Protein AF-A0A5C6DSN6-F1 (afdb_monomer_lite)

Organism: NCBI:txid2527966

pLDDT: mean 70.54, std 15.95, range [27.23, 95.0]

Foldseek 3Di:
DDDDDDDDPPPVVVVVVVVVVVVVVVVPDDCPVVVVVVVVVVVVVVVVVVVVVVVVVVVVVVVVVVVVVVVVVVVVVVVVVVVVVVVVVVVVVVVVVVVVVVVVVVVVVVVVVVVVVVVVVVVVVVVVVVVVVVVVVVVVVVVVVVVVVVVVVVVVVVVVVVVVVVVVVVVVVVVVVVVVVVVVVVVVVVVVVVVVVVVVVVVVVVVVVVVVVVVVVVVVVVVVVVVVVVVVVVVVVVVVVVVVVVVVVVVVVVVVVVVVVVVVVVPVPVVVVVCPVVVVVPPVVVVPPPVPVPDDDDVVDDDDVPPCVPDDDDDDDDDDDEYDYYYYDDYYDDDDDDDDDDDDDYDDDDDDDDDDDDDPPDDDDDDDDDDDDYYYYDDDDPPPPVPPVVVPVVVVVVVVVVVVVVVVVVVVVVVVVVVVVVVVVVVVVVVVVVVVVVVVVVVVVVVVVVVVVVVVVVVVVVVVVVVVVVVVVVVVVVVVVVVVVVVVVVVVVVVVVVVVVVVVVVVVVVVVVVVVVVVVVVVVVVVVVVVVVVVVVVVVVVVVVVVVVVVVVVVVVVVVVVVVVVVVVVVVVVVPVVVVVCVVCVVVCCCVVVVVVPCVVVVVVVVVVVVVVVVVVVVVVVVVVVVVVVVVVVVVVVVVVVVVVVVVVVVVVVVVVVVVVVVVVVVVVVVVVVVVVVVVVVVVVVVVVVVVVVVVVVVVVVVVVVVVVVVVVVVVVVVVVVVVVVVVVVVVVVVVVVVVVVVVVVVVVVVVVVVVVVVVVVVVVVCVVVVVVVVVVVVVVVVVVVVVVVVVVVVVVVVVVVVVVVVVVVVVVVVVVVVVVVVVVPPVPDDDDDDDDDDDDDD

Sequence (843 aa):
MTDLFGLPAFSILLFVIIGLLIGHLLWYRDTSTDRKKLRESEDRYVKTRGAVRQRKQQFTQLQALLKTKEAEFATLEAEQQQLVDRNRQLQATIEEFRVVSADFENDREATALKHREERKRSELLKNQLQEVLKKNTELENRLSTETDSQNKQDQEIARLSESNKQRCIERDQLQVANKQAQEALAARIKDLSQRDAELAKRNERVEQYSAQVKQRDSQIVELESQLAESTKQIADQQSRFDNLSNDIIEKQSRLEELGKQIESLLPLQEQIAEKEEALAMAKEKIEQLLQVNHRHLAEIETLSNKNRQSQEQLSELATLQEVVTVKQTELVQLQQRLATSDSQCNELASETALLKDNLRKTQERLSKQEVHSKQTERFEQELQKAKQTILEQQHSIESQAKQMDQLTAKRDEHETNRGQLETANEKLKSDIEKIELLTQQLETDKKQLTESNQQLETINQKLKTDNQKIEALTQQLETDKKQLTESNQQLETINQKLKTDNQKIEALTQQLETDKKQLTESNQQLETINQKLKTDNQKIEALTQQLETDKKQLTESNQQLETINQKLKTDNEKIEALTQQLETDKKQLTESNQQLETINQKLKTDNQKIEALTQQLETDKNQLAESNQQLETINQKLKTDNEKIELLTQQLETDKKQLQVSSQQLETTNRELKQQVKTSGEERQLLIETRDQFKLNLSKANKTIEQDQATIVSLRKEIESRQKETATITHDLEIAKRQKAEIELRVDDQKRTIQQLQNQLKVAEKLGPVTESLEARVAELMKHIEVINNELEDSLEANVKAGNRIRDLENQLHEHAEKIRDLRRTRVAAPSNIVDQPVNRAA

Structure (mmCIF, N/CA/C/O backbone):
data_AF-A0A5C6DSN6-F1
#
_entry.id   AF-A0A5C6DSN6-F1
#
loop_
_atom_site.group_PDB
_atom_site.id
_atom_site.type_symbol
_atom_site.label_atom_id
_atom_site.label_alt_id
_atom_site.label_comp_id
_atom_site.label_asym_id
_atom_site.label_entity_id
_atom_site.label_seq_id
_atom_site.pdbx_PDB_ins_code
_atom_site.Cartn_x
_atom_site.Cartn_y
_atom_site.Cartn_z
_atom_site.occupancy
_atom_site.B_iso_or_equiv
_atom_site.auth_seq_id
_atom_site.auth_comp_id
_atom_site.auth_asym_id
_atom_site.auth_atom_id
_atom_site.pdbx_PDB_model_num
ATOM 1 N N . MET A 1 1 ? 145.487 -4.971 -188.886 1.00 36.50 1 MET A N 1
ATOM 2 C CA . MET A 1 1 ? 145.412 -3.897 -189.963 1.00 36.50 1 MET A CA 1
ATOM 3 C C . MET A 1 1 ? 144.136 -3.067 -189.794 1.00 36.50 1 MET A C 1
ATOM 5 O O . MET A 1 1 ? 143.043 -3.605 -189.608 1.00 36.50 1 MET A O 1
ATOM 9 N N . THR A 1 2 ? 144.355 -2.010 -188.894 1.00 48.88 2 THR A N 1
ATOM 10 C CA . THR A 1 2 ? 143.973 -0.587 -188.761 1.00 48.88 2 THR A CA 1
ATOM 11 C C . THR A 1 2 ? 142.448 -0.447 -188.713 1.00 48.88 2 THR A C 1
ATOM 13 O O . THR A 1 2 ? 141.940 0.520 -188.141 1.00 48.88 2 THR A O 1
ATOM 16 N N . ASP A 1 3 ? 141.906 -0.936 -187.216 1.00 42.62 3 ASP A N 1
ATOM 17 C CA . ASP A 1 3 ? 140.595 -1.497 -186.818 1.00 42.62 3 ASP A CA 1
ATOM 18 C C . ASP A 1 3 ? 140.563 -1.676 -185.297 1.00 42.62 3 ASP A C 1
ATOM 20 O O . ASP A 1 3 ? 141.441 -2.308 -184.707 1.00 42.62 3 ASP A O 1
ATOM 24 N N . LEU A 1 4 ? 139.488 -1.286 -184.357 1.00 45.53 4 LEU A N 1
ATOM 25 C CA . LEU A 1 4 ? 138.045 -1.631 -184.332 1.00 45.53 4 LEU A CA 1
ATOM 26 C C . LEU A 1 4 ? 137.417 -1.061 -183.056 1.00 45.53 4 LEU A C 1
ATOM 28 O O . LEU A 1 4 ? 137.720 -1.498 -181.943 1.00 45.53 4 LEU A O 1
ATOM 32 N N . PHE A 1 5 ? 136.693 0.281 -183.195 1.00 54.94 5 PHE A N 1
ATOM 33 C CA . PHE A 1 5 ? 135.439 1.010 -183.493 1.00 54.94 5 PHE A CA 1
ATOM 34 C C . PHE A 1 5 ? 135.376 2.268 -182.626 1.00 54.94 5 PHE A C 1
ATOM 36 O O . PHE A 1 5 ? 134.455 2.441 -181.824 1.00 54.94 5 PHE A O 1
ATOM 43 N N . GLY A 1 6 ? 136.376 3.411 -182.602 1.00 51.12 6 GLY A N 1
ATOM 44 C CA . GLY A 1 6 ? 136.099 4.868 -182.739 1.00 51.12 6 GLY A CA 1
ATOM 45 C C . GLY A 1 6 ? 135.228 5.380 -181.584 1.00 51.12 6 GLY A C 1
ATOM 46 O O . GLY A 1 6 ? 134.050 5.033 -181.478 1.00 51.12 6 GLY A O 1
ATOM 47 N N . LEU A 1 7 ? 135.648 5.763 -180.148 1.00 50.44 7 LEU A N 1
ATOM 48 C CA . LEU A 1 7 ? 135.405 7.020 -179.402 1.00 50.44 7 LEU A CA 1
ATOM 49 C C . LEU A 1 7 ? 135.865 6.842 -177.951 1.00 50.44 7 LEU A C 1
ATOM 51 O O . LEU A 1 7 ? 135.749 5.758 -177.373 1.00 50.44 7 LEU A O 1
ATOM 55 N N . PRO A 1 8 ? 136.587 7.900 -177.283 1.00 53.84 8 PRO A N 1
ATOM 56 C CA . PRO A 1 8 ? 137.791 8.192 -176.492 1.00 53.84 8 PRO A CA 1
ATOM 57 C C . PRO A 1 8 ? 137.791 7.435 -175.152 1.00 53.84 8 PRO A C 1
ATOM 59 O O . PRO A 1 8 ? 136.735 7.174 -174.572 1.00 53.84 8 PRO A O 1
ATOM 62 N N . ALA A 1 9 ? 138.780 6.335 -174.760 1.00 55.88 9 ALA A N 1
ATOM 63 C CA . ALA A 1 9 ? 139.377 5.591 -173.629 1.00 55.88 9 ALA A CA 1
ATOM 64 C C . ALA A 1 9 ? 139.178 6.331 -172.299 1.00 55.88 9 ALA A C 1
ATOM 66 O O . ALA A 1 9 ? 139.011 5.690 -171.259 1.00 55.88 9 ALA A O 1
ATOM 67 N N . PHE A 1 10 ? 138.529 7.524 -172.293 1.00 59.34 10 PHE A N 1
ATOM 68 C CA . PHE A 1 10 ? 138.338 8.140 -170.959 1.00 59.34 10 PHE A CA 1
ATOM 69 C C . PHE A 1 10 ? 136.921 7.875 -170.440 1.00 59.34 10 PHE A C 1
ATOM 71 O O . PHE A 1 10 ? 136.730 7.728 -169.231 1.00 59.34 10 PHE A O 1
ATOM 78 N N . SER A 1 11 ? 136.075 7.195 -171.160 1.00 57.84 11 SER A N 1
ATOM 79 C CA . SER A 1 11 ? 134.687 7.008 -170.678 1.00 57.84 11 SER A CA 1
ATOM 80 C C . SER A 1 11 ? 134.503 5.589 -170.132 1.00 57.84 11 SER A C 1
ATOM 82 O O . SER A 1 11 ? 133.758 5.397 -169.169 1.00 57.84 11 SER A O 1
ATOM 84 N N . ILE A 1 12 ? 135.390 4.654 -170.345 1.00 62.59 12 ILE A N 1
ATOM 85 C CA . ILE A 1 12 ? 135.238 3.292 -169.785 1.00 62.59 12 ILE A CA 1
ATOM 86 C C . ILE A 1 12 ? 136.007 3.207 -168.459 1.00 62.59 12 ILE A C 1
ATOM 88 O O . ILE A 1 12 ? 135.528 2.578 -167.512 1.00 62.59 12 ILE A O 1
ATOM 92 N N . LEU A 1 13 ? 136.981 4.065 -168.287 1.00 64.00 13 LEU A N 1
ATOM 93 C CA . LEU A 1 13 ? 137.677 4.006 -166.983 1.00 64.00 13 LEU A CA 1
ATOM 94 C C . LEU A 1 13 ? 136.879 4.766 -165.912 1.00 64.00 13 LEU A C 1
ATOM 96 O O . LEU A 1 13 ? 136.832 4.329 -164.759 1.00 64.00 13 LEU A O 1
ATOM 100 N N . LEU A 1 14 ? 135.983 5.695 -166.303 1.00 67.88 14 LEU A N 1
ATOM 101 C CA . LEU A 1 14 ? 135.165 6.392 -165.287 1.00 67.88 14 LEU A CA 1
ATOM 102 C C . LEU A 1 14 ? 133.972 5.526 -164.859 1.00 67.88 14 LEU A C 1
ATOM 104 O O . LEU A 1 14 ? 133.620 5.511 -163.677 1.00 67.88 14 LEU A O 1
ATOM 108 N N . PHE A 1 15 ? 133.560 4.602 -165.698 1.00 71.69 15 PHE A N 1
ATOM 109 C CA . PHE A 1 15 ? 132.406 3.768 -165.290 1.00 71.69 15 PHE A CA 1
ATOM 110 C C . PHE A 1 15 ? 132.874 2.607 -164.404 1.00 71.69 15 PHE A C 1
ATOM 112 O O . PHE A 1 15 ? 132.186 2.256 -163.443 1.00 71.69 15 PHE A O 1
ATOM 119 N N . VAL A 1 16 ? 134.099 2.250 -164.458 1.00 71.88 16 VAL A N 1
ATOM 120 C CA . VAL A 1 16 ? 134.529 1.139 -163.576 1.00 71.88 16 VAL A CA 1
ATOM 121 C C . VAL A 1 16 ? 134.925 1.709 -162.207 1.00 71.88 16 VAL A C 1
ATOM 123 O O . VAL A 1 16 ? 134.612 1.104 -161.179 1.00 71.88 16 VAL A O 1
ATOM 126 N N . ILE A 1 17 ? 135.213 2.969 -162.121 1.00 69.69 17 ILE A N 1
ATOM 127 C CA . ILE A 1 17 ? 135.586 3.525 -160.800 1.00 69.69 17 ILE A CA 1
ATOM 128 C C . ILE A 1 17 ? 134.317 3.931 -160.041 1.00 69.69 17 ILE A C 1
ATOM 130 O O . ILE A 1 17 ? 134.228 3.707 -158.832 1.00 69.69 17 ILE A O 1
ATOM 134 N N . ILE A 1 18 ? 133.265 4.245 -160.856 1.00 71.81 18 ILE A N 1
ATOM 135 C CA . ILE A 1 18 ? 132.025 4.594 -160.126 1.00 71.81 18 ILE A CA 1
ATOM 136 C C . ILE A 1 18 ? 131.305 3.313 -159.683 1.00 71.81 18 ILE A C 1
ATOM 138 O O . ILE A 1 18 ? 130.753 3.272 -158.581 1.00 71.81 18 ILE A O 1
ATOM 142 N N . GLY A 1 19 ? 131.601 2.246 -160.362 1.00 71.38 19 GLY A N 1
ATOM 143 C CA . GLY A 1 19 ? 130.937 0.998 -159.913 1.00 71.38 19 GLY A CA 1
ATOM 144 C C . GLY A 1 19 ? 131.681 0.366 -158.729 1.00 71.38 19 GLY A C 1
ATOM 145 O O . GLY A 1 19 ? 131.040 -0.156 -157.815 1.00 71.38 19 GLY A O 1
ATOM 146 N N . LEU A 1 20 ? 132.908 0.673 -158.557 1.00 68.31 20 LEU A N 1
ATOM 147 C CA . LEU A 1 20 ? 133.613 0.100 -157.387 1.00 68.31 20 LEU A CA 1
ATOM 148 C C . LEU A 1 20 ? 133.396 0.972 -156.147 1.00 68.31 20 LEU A C 1
ATOM 150 O O . LEU A 1 20 ? 133.278 0.441 -155.041 1.00 68.31 20 LEU A O 1
ATOM 154 N N . LEU A 1 21 ? 132.969 2.223 -156.314 1.00 65.50 21 LEU A N 1
ATOM 155 C CA . LEU A 1 21 ? 132.722 3.075 -155.129 1.00 65.50 21 LEU A CA 1
ATOM 156 C C . LEU A 1 21 ? 131.296 2.875 -154.605 1.00 65.50 21 LEU A C 1
ATOM 158 O O . LEU A 1 21 ? 131.090 2.856 -153.390 1.00 65.50 21 LEU A O 1
ATOM 162 N N . ILE A 1 22 ? 130.399 2.390 -155.498 1.00 71.06 22 ILE A N 1
ATOM 163 C CA . ILE A 1 22 ? 129.039 2.173 -154.958 1.00 71.06 22 ILE A CA 1
ATOM 164 C C . ILE A 1 22 ? 128.967 0.780 -154.319 1.00 71.06 22 ILE A C 1
ATOM 166 O O . ILE A 1 22 ? 128.313 0.612 -153.287 1.00 71.06 22 ILE A O 1
ATOM 170 N N . GLY A 1 23 ? 129.862 -0.102 -154.704 1.00 67.56 23 GLY A N 1
ATOM 171 C CA . GLY A 1 23 ? 129.878 -1.429 -154.042 1.00 67.56 23 GLY A CA 1
ATOM 172 C C . GLY A 1 23 ? 130.610 -1.380 -152.696 1.00 67.56 23 GLY A C 1
ATOM 173 O O . GLY A 1 23 ? 130.174 -2.024 -151.739 1.00 67.56 23 GLY A O 1
ATOM 174 N N . HIS A 1 24 ? 131.416 -0.427 -152.523 1.00 66.19 24 HIS A N 1
ATOM 175 C CA . HIS A 1 24 ? 132.119 -0.344 -151.225 1.00 66.19 24 HIS A CA 1
ATOM 176 C C . HIS A 1 24 ? 131.291 0.460 -150.212 1.00 66.19 24 HIS A C 1
ATOM 178 O O . HIS A 1 24 ? 131.291 0.131 -149.024 1.00 66.19 24 HIS A O 1
ATOM 184 N N . LEU A 1 25 ? 130.209 1.182 -150.624 1.00 61.94 25 LEU A N 1
ATOM 185 C CA . LEU A 1 25 ? 129.399 1.938 -149.640 1.00 61.94 25 LEU A CA 1
ATOM 186 C C . LEU A 1 25 ? 128.185 1.118 -149.196 1.00 61.94 25 LEU A C 1
ATOM 188 O O . LEU A 1 25 ? 127.764 1.226 -148.042 1.00 61.94 25 LEU A O 1
ATOM 192 N N . LEU A 1 26 ? 127.831 -0.012 -149.770 1.00 63.75 26 LEU A N 1
ATOM 193 C CA . LEU A 1 26 ? 126.647 -0.765 -149.292 1.00 63.75 26 LEU A CA 1
ATOM 194 C C . LEU A 1 26 ? 127.101 -2.005 -148.517 1.00 63.75 26 LEU A C 1
ATOM 196 O O . LEU A 1 26 ? 126.390 -2.456 -147.617 1.00 63.75 26 LEU A O 1
ATOM 200 N N . TRP A 1 27 ? 128.457 -2.274 -148.404 1.00 60.78 27 TRP A N 1
ATOM 201 C CA . TRP A 1 27 ? 128.915 -3.456 -147.644 1.00 60.78 27 TRP A CA 1
ATOM 202 C C . TRP A 1 27 ? 129.446 -3.009 -146.277 1.00 60.78 27 TRP A C 1
ATOM 204 O O . TRP A 1 27 ? 129.346 -3.761 -145.305 1.00 60.78 27 TRP A O 1
ATOM 214 N N . TYR A 1 28 ? 129.212 -1.727 -145.818 1.00 57.28 28 TYR A N 1
ATOM 215 C CA . TYR A 1 28 ? 129.584 -1.455 -144.410 1.00 57.28 28 TYR A CA 1
ATOM 216 C C . TYR A 1 28 ? 128.404 -0.808 -143.687 1.00 57.28 28 TYR A C 1
ATOM 218 O O . TYR A 1 28 ? 128.548 -0.356 -142.549 1.00 57.28 28 TYR A O 1
ATOM 226 N N . ARG A 1 29 ? 127.182 -1.252 -143.908 1.00 57.84 29 ARG A N 1
ATOM 227 C CA . ARG A 1 29 ? 126.125 -0.792 -142.974 1.00 57.84 29 ARG A CA 1
ATOM 228 C C . ARG A 1 29 ? 125.660 -1.972 -142.115 1.00 57.84 29 ARG A C 1
ATOM 230 O O . ARG A 1 29 ? 125.317 -3.041 -142.624 1.00 57.84 29 ARG A O 1
ATOM 237 N N . ASP A 1 30 ? 126.212 -2.249 -140.834 1.00 54.00 30 ASP A N 1
ATOM 238 C CA . ASP A 1 30 ? 126.031 -3.085 -139.632 1.00 54.00 30 ASP A CA 1
ATOM 239 C C . ASP A 1 30 ? 124.655 -2.835 -138.988 1.00 54.00 30 ASP A C 1
ATOM 241 O O . ASP A 1 30 ? 124.341 -1.722 -138.561 1.00 54.00 30 ASP A O 1
ATOM 245 N N . THR A 1 31 ? 123.469 -3.679 -139.037 1.00 62.53 31 THR A N 1
ATOM 246 C CA . THR A 1 31 ? 122.063 -3.804 -138.584 1.00 62.53 31 THR A CA 1
ATOM 247 C C . THR A 1 31 ? 122.001 -4.684 -137.330 1.00 62.53 31 THR A C 1
ATOM 249 O O . THR A 1 31 ? 120.912 -5.012 -136.857 1.00 62.53 31 THR A O 1
ATOM 252 N N . SER A 1 32 ? 122.870 -4.887 -136.450 1.00 65.31 32 SER A N 1
ATOM 253 C CA . SER A 1 32 ? 122.852 -5.750 -135.244 1.00 65.31 32 SER A CA 1
ATOM 254 C C . SER A 1 32 ? 122.428 -4.938 -134.015 1.00 65.31 32 SER A C 1
ATOM 256 O O . SER A 1 32 ? 121.760 -5.474 -133.129 1.00 65.31 32 SER A O 1
ATOM 258 N N . THR A 1 33 ? 122.532 -3.634 -134.023 1.00 68.25 33 THR A N 1
ATOM 259 C CA . THR A 1 33 ? 122.084 -2.801 -132.883 1.00 68.25 33 THR A CA 1
ATOM 260 C C . THR A 1 33 ? 120.577 -2.539 -132.959 1.00 68.25 33 THR A C 1
ATOM 262 O O . THR A 1 33 ? 119.908 -2.514 -131.923 1.00 68.25 33 THR A O 1
ATOM 265 N N . ASP A 1 34 ? 120.036 -2.562 -134.167 1.00 71.00 34 ASP A N 1
ATOM 266 C CA . ASP A 1 34 ? 118.582 -2.330 -134.325 1.00 71.00 34 ASP A CA 1
ATOM 267 C C . ASP A 1 34 ? 117.778 -3.582 -133.952 1.00 71.00 34 ASP A C 1
ATOM 269 O O . ASP A 1 34 ? 116.691 -3.464 -133.383 1.00 71.00 34 ASP A O 1
ATOM 273 N N . ARG A 1 35 ? 118.286 -4.733 -133.994 1.00 73.44 35 ARG A N 1
ATOM 274 C CA . ARG A 1 35 ? 117.541 -5.967 -133.646 1.00 73.44 35 ARG A CA 1
ATOM 275 C C . ARG A 1 35 ? 117.526 -6.178 -132.127 1.00 73.44 35 ARG A C 1
ATOM 277 O O . ARG A 1 35 ? 116.511 -6.617 -131.580 1.00 73.44 35 ARG A O 1
ATOM 284 N N . LYS A 1 36 ? 118.490 -5.778 -131.349 1.00 77.75 36 LYS A N 1
ATOM 285 C CA . LYS A 1 36 ? 118.498 -5.879 -129.874 1.00 77.75 36 LYS A CA 1
ATOM 286 C C . LYS A 1 36 ? 117.514 -4.876 -129.248 1.00 77.75 36 LYS A C 1
ATOM 288 O O . LYS A 1 36 ? 116.815 -5.218 -128.292 1.00 77.75 36 LYS A O 1
ATOM 293 N N . LYS A 1 37 ? 117.492 -3.673 -129.841 1.00 77.31 37 LYS A N 1
ATOM 294 C CA . LYS A 1 37 ? 116.524 -2.670 -129.332 1.00 77.31 37 LYS A CA 1
ATOM 295 C C . LYS A 1 37 ? 115.081 -3.108 -129.613 1.00 77.31 37 LYS A C 1
ATOM 297 O O . LYS A 1 37 ? 114.192 -2.837 -128.803 1.00 77.31 37 LYS A O 1
ATOM 302 N N . LEU A 1 38 ? 114.861 -3.876 -130.672 1.00 77.06 38 LEU A N 1
ATOM 303 C CA . LEU A 1 38 ? 113.503 -4.367 -130.979 1.00 77.06 38 LEU A CA 1
ATOM 304 C C . LEU A 1 38 ? 113.120 -5.530 -130.047 1.00 77.06 38 LEU A C 1
ATOM 306 O O . LEU A 1 38 ? 111.972 -5.609 -129.606 1.00 77.06 38 LEU A O 1
ATOM 310 N N . ARG A 1 39 ? 114.011 -6.371 -129.679 1.00 79.56 39 ARG A N 1
ATOM 311 C CA . ARG A 1 39 ? 113.686 -7.487 -128.758 1.00 79.56 39 ARG A CA 1
ATOM 312 C C . ARG A 1 39 ? 113.444 -6.957 -127.339 1.00 79.56 39 ARG A C 1
ATOM 314 O O . ARG A 1 39 ? 112.557 -7.455 -126.644 1.00 79.56 39 ARG A O 1
ATOM 321 N N . GLU A 1 40 ? 114.229 -5.911 -126.937 1.00 80.81 40 GLU A N 1
ATOM 322 C CA . GLU A 1 40 ? 114.012 -5.315 -125.599 1.00 80.81 40 GLU A CA 1
ATOM 323 C C . GLU A 1 40 ? 112.668 -4.577 -125.544 1.00 80.81 40 GLU A C 1
ATOM 325 O O . GLU A 1 40 ? 111.983 -4.632 -124.521 1.00 80.81 40 GLU A O 1
ATOM 330 N N . SER A 1 41 ? 112.258 -3.921 -126.642 1.00 79.44 41 SER A N 1
ATOM 331 C CA . SER A 1 41 ? 110.939 -3.251 -126.682 1.00 79.44 41 SER A CA 1
ATOM 332 C C . SER A 1 41 ? 109.796 -4.269 -126.736 1.00 79.44 41 SER A C 1
ATOM 334 O O . SER A 1 41 ? 108.729 -4.021 -126.171 1.00 79.44 41 SER A O 1
ATOM 336 N N . GLU A 1 42 ? 110.074 -5.379 -127.384 1.00 82.25 42 GLU A N 1
ATOM 337 C CA . GLU A 1 42 ? 109.042 -6.443 -127.409 1.00 82.25 42 GLU A CA 1
ATOM 338 C C . GLU A 1 42 ? 108.905 -7.098 -126.031 1.00 82.25 42 GLU A C 1
ATOM 340 O O . GLU A 1 42 ? 107.788 -7.398 -125.605 1.00 82.25 42 GLU A O 1
ATOM 345 N N . ASP A 1 43 ? 110.044 -7.266 -125.345 1.00 82.62 43 ASP A N 1
ATOM 346 C CA . ASP A 1 43 ? 109.965 -7.851 -123.987 1.00 82.62 43 ASP A CA 1
ATOM 347 C C . ASP A 1 43 ? 109.287 -6.869 -123.021 1.00 82.62 43 ASP A C 1
ATOM 349 O O . ASP A 1 43 ? 108.497 -7.292 -122.174 1.00 82.62 43 ASP A O 1
ATOM 353 N N . ARG A 1 44 ? 109.510 -5.581 -123.110 1.00 81.94 44 ARG A N 1
ATOM 354 C CA . ARG A 1 44 ? 108.822 -4.570 -122.272 1.00 81.94 44 ARG A CA 1
ATOM 355 C C . ARG A 1 44 ? 107.328 -4.498 -122.605 1.00 81.94 44 ARG A C 1
ATOM 357 O O . ARG A 1 44 ? 106.506 -4.355 -121.698 1.00 81.94 44 ARG A O 1
ATOM 364 N N . TYR A 1 45 ? 106.997 -4.617 -123.847 1.00 83.62 45 TYR A N 1
ATOM 365 C CA . TYR A 1 45 ? 105.573 -4.611 -124.242 1.00 83.62 45 TYR A CA 1
ATOM 366 C C . TYR A 1 45 ? 104.845 -5.850 -123.704 1.00 83.62 45 TYR A C 1
ATOM 368 O O . TYR A 1 45 ? 103.732 -5.731 -123.186 1.00 83.62 45 TYR A O 1
ATOM 376 N N . VAL A 1 46 ? 105.486 -6.991 -123.779 1.00 82.94 46 VAL A N 1
ATOM 377 C CA . VAL A 1 46 ? 104.817 -8.219 -123.290 1.00 82.94 46 VAL A CA 1
ATOM 378 C C . VAL A 1 46 ? 104.703 -8.149 -121.759 1.00 82.94 46 VAL A C 1
ATOM 380 O O . VAL A 1 46 ? 103.684 -8.564 -121.202 1.00 82.94 46 VAL A O 1
ATOM 383 N N . LYS A 1 47 ? 105.723 -7.580 -121.139 1.00 85.06 47 LYS A N 1
ATOM 384 C CA . LYS A 1 47 ? 105.632 -7.438 -119.668 1.00 85.06 47 LYS A CA 1
ATOM 385 C C . LYS A 1 47 ? 104.561 -6.412 -119.283 1.00 85.06 47 LYS A C 1
ATOM 387 O O . LYS A 1 47 ? 103.804 -6.645 -118.338 1.00 85.06 47 LYS A O 1
ATOM 392 N N . THR A 1 48 ? 104.546 -5.317 -120.052 1.00 83.06 48 THR A N 1
ATOM 393 C CA . THR A 1 48 ? 103.498 -4.318 -119.772 1.00 83.06 48 THR A CA 1
ATOM 394 C C . THR A 1 48 ? 102.108 -4.850 -120.137 1.00 83.06 48 THR A C 1
ATOM 396 O O . THR A 1 48 ? 101.143 -4.585 -119.417 1.00 83.06 48 THR A O 1
ATOM 399 N N . ARG A 1 49 ? 101.977 -5.569 -121.191 1.00 83.12 49 ARG A N 1
ATOM 400 C CA . ARG A 1 49 ? 100.675 -6.177 -121.560 1.00 83.12 49 ARG A CA 1
ATOM 401 C C . ARG A 1 49 ? 100.253 -7.212 -120.507 1.00 83.12 49 ARG A C 1
ATOM 403 O O . ARG A 1 49 ? 99.072 -7.287 -120.162 1.00 83.12 49 ARG A O 1
ATOM 410 N N . GLY A 1 50 ? 101.291 -8.010 -120.043 1.00 83.06 50 GLY A N 1
ATOM 411 C CA . GLY A 1 50 ? 100.990 -8.984 -118.962 1.00 83.06 50 GLY A CA 1
ATOM 412 C C . GLY A 1 50 ? 100.589 -8.253 -117.670 1.00 83.06 50 GLY A C 1
ATOM 413 O O . GLY A 1 50 ? 99.670 -8.697 -116.980 1.00 83.06 50 GLY A O 1
ATOM 414 N N . ALA A 1 51 ? 101.210 -7.086 -117.302 1.00 85.38 51 ALA A N 1
ATOM 415 C CA . ALA A 1 51 ? 100.857 -6.291 -116.110 1.00 85.38 51 ALA A CA 1
ATOM 416 C C . ALA A 1 51 ? 99.473 -5.643 -116.266 1.00 85.38 51 ALA A C 1
ATOM 418 O O . ALA A 1 51 ? 98.707 -5.595 -115.300 1.00 85.38 51 ALA A O 1
ATOM 419 N N . VAL A 1 52 ? 99.156 -5.191 -117.475 1.00 86.44 52 VAL A N 1
ATOM 420 C CA . VAL A 1 52 ? 97.833 -4.577 -117.729 1.00 86.44 52 VAL A CA 1
ATOM 421 C C . VAL A 1 52 ? 96.737 -5.651 -117.661 1.00 86.44 52 VAL A C 1
ATOM 423 O O . VAL A 1 52 ? 95.662 -5.394 -117.113 1.00 86.44 52 VAL A O 1
ATOM 426 N N . ARG A 1 53 ? 97.006 -6.778 -118.187 1.00 86.44 53 ARG A N 1
ATOM 427 C CA . ARG A 1 53 ? 95.999 -7.859 -118.077 1.00 86.44 53 ARG A CA 1
ATOM 428 C C . ARG A 1 53 ? 95.798 -8.261 -116.613 1.00 86.44 53 ARG A C 1
ATOM 430 O O . ARG A 1 53 ? 94.661 -8.485 -116.192 1.00 86.44 53 ARG A O 1
ATOM 437 N N . GLN A 1 54 ? 96.893 -8.327 -115.868 1.00 88.19 54 GLN A N 1
ATOM 438 C CA . GLN A 1 54 ? 96.765 -8.645 -114.431 1.00 88.19 54 GLN A CA 1
ATOM 439 C C . GLN A 1 54 ? 96.003 -7.534 -113.693 1.00 88.19 54 GLN A C 1
ATOM 441 O O . GLN A 1 54 ? 95.165 -7.830 -112.838 1.00 88.19 54 GLN A O 1
ATOM 446 N N . ARG A 1 55 ? 96.250 -6.317 -114.017 1.00 87.25 55 ARG A N 1
ATOM 447 C CA . ARG A 1 55 ? 95.521 -5.204 -113.368 1.00 87.25 55 ARG A CA 1
ATOM 448 C C . ARG A 1 55 ? 94.043 -5.203 -113.773 1.00 87.25 55 ARG A C 1
ATOM 450 O O . ARG A 1 55 ? 93.182 -4.908 -112.942 1.00 87.25 55 ARG A O 1
ATOM 457 N N . LYS A 1 56 ? 93.806 -5.444 -114.997 1.00 89.19 56 LYS A N 1
ATOM 458 C CA . LYS A 1 56 ? 92.399 -5.559 -115.433 1.00 89.19 56 LYS A CA 1
ATOM 459 C C . LYS A 1 56 ? 91.678 -6.704 -114.704 1.00 89.19 56 LYS A C 1
ATOM 461 O O . LYS A 1 56 ? 90.524 -6.544 -114.303 1.00 89.19 56 LYS A O 1
ATOM 466 N N . GLN A 1 57 ? 92.404 -7.841 -114.582 1.00 89.69 57 GLN A N 1
ATOM 467 C CA . GLN A 1 57 ? 91.784 -8.944 -113.817 1.00 89.69 57 GLN A CA 1
ATOM 468 C C . GLN A 1 57 ? 91.568 -8.527 -112.353 1.00 89.69 57 GLN A C 1
ATOM 470 O O . GLN A 1 57 ? 90.525 -8.838 -111.774 1.00 89.69 57 GLN A O 1
ATOM 475 N N . GLN A 1 58 ? 92.532 -7.784 -111.778 1.00 90.75 58 GLN A N 1
ATOM 476 C CA . GLN A 1 58 ? 92.365 -7.307 -110.389 1.00 90.75 58 GLN A CA 1
ATOM 477 C C . GLN A 1 58 ? 91.212 -6.299 -110.303 1.00 90.75 58 GLN A C 1
ATOM 479 O O . GLN A 1 58 ? 90.459 -6.312 -109.327 1.00 90.75 58 GLN A O 1
ATOM 484 N N . PHE A 1 59 ? 91.097 -5.474 -111.292 1.00 90.94 59 PHE A N 1
ATOM 485 C CA . PHE A 1 59 ? 89.990 -4.501 -111.281 1.00 90.94 59 PHE A CA 1
ATOM 486 C C . PHE A 1 59 ? 88.638 -5.213 -111.396 1.00 90.94 59 PHE A C 1
ATOM 488 O O . PHE A 1 59 ? 87.691 -4.840 -110.701 1.00 90.94 59 PHE A O 1
ATOM 495 N N . THR A 1 60 ? 88.552 -6.150 -112.240 1.00 89.62 60 THR A N 1
ATOM 496 C CA . THR A 1 60 ? 87.274 -6.899 -112.344 1.00 89.62 60 THR A CA 1
ATOM 497 C C . THR A 1 60 ? 86.968 -7.633 -111.033 1.00 89.62 60 THR A C 1
ATOM 499 O O . THR A 1 60 ? 85.808 -7.694 -110.622 1.00 89.62 60 THR A O 1
ATOM 502 N N . GLN A 1 61 ? 88.037 -8.171 -110.386 1.00 91.69 61 GLN A N 1
ATOM 503 C CA . GLN A 1 61 ? 87.810 -8.844 -109.089 1.00 91.69 61 GLN A CA 1
ATOM 504 C C . GLN A 1 61 ? 87.358 -7.826 -108.031 1.00 91.69 61 GLN A C 1
ATOM 506 O O . GLN A 1 61 ? 86.466 -8.127 -107.236 1.00 91.69 61 GLN A O 1
ATOM 511 N N . LEU A 1 62 ? 87.964 -6.695 -107.977 1.00 91.44 62 LEU A N 1
ATOM 512 C CA . LEU A 1 62 ? 87.531 -5.657 -107.022 1.00 91.44 62 LEU A CA 1
ATOM 513 C C . LEU A 1 62 ? 86.113 -5.168 -107.335 1.00 91.44 62 LEU A C 1
ATOM 515 O O . LEU A 1 62 ? 85.341 -4.902 -106.411 1.00 91.44 62 LEU A O 1
ATOM 519 N N . GLN A 1 63 ? 85.852 -5.034 -108.595 1.00 92.31 63 GLN A N 1
ATOM 520 C CA . GLN A 1 63 ? 84.475 -4.655 -108.967 1.00 92.31 63 GLN A CA 1
ATOM 521 C C . GLN A 1 63 ? 83.460 -5.723 -108.533 1.00 92.31 63 GLN A C 1
ATOM 523 O O . GLN A 1 63 ? 82.379 -5.379 -108.050 1.00 92.31 63 GLN A O 1
ATOM 528 N N . ALA A 1 64 ? 83.787 -6.963 -108.740 1.00 90.88 64 ALA A N 1
ATOM 529 C CA . ALA A 1 64 ? 82.871 -8.033 -108.276 1.00 90.88 64 ALA A CA 1
ATOM 530 C C . ALA A 1 64 ? 82.753 -8.010 -106.743 1.00 90.88 64 ALA A C 1
ATOM 532 O O . ALA A 1 64 ? 81.656 -8.198 -106.211 1.00 90.88 64 ALA A O 1
ATOM 533 N N . LEU A 1 65 ? 83.892 -7.750 -106.098 1.00 93.50 65 LEU A N 1
ATOM 534 C CA . LEU A 1 65 ? 83.829 -7.676 -104.624 1.00 93.50 65 LEU A CA 1
ATOM 535 C C . LEU A 1 65 ? 82.991 -6.468 -104.183 1.00 93.50 65 LEU A C 1
ATOM 537 O O . LEU A 1 65 ? 82.246 -6.564 -103.205 1.00 93.50 65 LEU A O 1
ATOM 541 N N . LEU A 1 66 ? 83.152 -5.359 -104.862 1.00 91.94 66 LEU A N 1
ATOM 542 C CA . LEU A 1 66 ? 82.327 -4.184 -104.525 1.00 91.94 66 LEU A CA 1
ATOM 543 C C . LEU A 1 66 ? 80.834 -4.478 -104.723 1.00 91.94 66 LEU A C 1
ATOM 545 O O . LEU A 1 66 ? 80.016 -4.073 -103.894 1.00 91.94 66 LEU A O 1
ATOM 549 N N . LYS A 1 67 ? 80.537 -5.184 -105.760 1.00 92.81 67 LYS A N 1
ATOM 550 C CA . LYS A 1 67 ? 79.105 -5.507 -105.979 1.00 92.81 67 LYS A CA 1
ATOM 551 C C . LYS A 1 67 ? 78.585 -6.447 -104.886 1.00 92.81 67 LYS A C 1
ATOM 553 O O . LYS A 1 67 ? 77.450 -6.288 -104.432 1.00 92.81 67 LYS A O 1
ATOM 558 N N . THR A 1 68 ? 79.469 -7.309 -104.530 1.00 93.38 68 THR A N 1
ATOM 559 C CA . THR A 1 68 ? 79.049 -8.216 -103.443 1.00 93.38 68 THR A CA 1
ATOM 560 C C . THR A 1 68 ? 78.879 -7.428 -102.133 1.00 93.38 68 THR A C 1
ATOM 562 O O . THR A 1 68 ? 77.915 -7.659 -101.401 1.00 93.38 68 THR A O 1
ATOM 565 N N . LYS A 1 69 ? 79.817 -6.547 -101.860 1.00 92.44 69 LYS A N 1
ATOM 566 C CA . LYS A 1 69 ? 79.687 -5.769 -100.616 1.00 92.44 69 LYS A CA 1
ATOM 567 C C . LYS A 1 69 ? 78.470 -4.838 -100.665 1.00 92.44 69 LYS A C 1
ATOM 569 O O . LYS A 1 69 ? 77.790 -4.664 -99.652 1.00 92.44 69 LYS A O 1
ATOM 574 N N . GLU A 1 70 ? 78.212 -4.287 -101.803 1.00 92.50 70 GLU A N 1
ATOM 575 C CA . GLU A 1 70 ? 76.995 -3.449 -101.940 1.00 92.50 70 GLU A CA 1
ATOM 576 C C . GLU A 1 70 ? 75.722 -4.271 -101.714 1.00 92.50 70 GLU A C 1
ATOM 578 O O . GLU A 1 70 ? 74.781 -3.780 -101.087 1.00 92.50 70 GLU A O 1
ATOM 583 N N . ALA A 1 71 ? 75.733 -5.489 -102.226 1.00 91.25 71 ALA A N 1
ATOM 584 C CA . ALA A 1 71 ? 74.550 -6.347 -101.980 1.00 91.25 71 ALA A CA 1
ATOM 585 C C . ALA A 1 71 ? 74.440 -6.700 -100.489 1.00 91.25 71 ALA A C 1
ATOM 587 O O . ALA A 1 71 ? 73.332 -6.728 -99.948 1.00 91.25 71 ALA A O 1
ATOM 588 N N . GLU A 1 72 ? 75.606 -6.961 -99.834 1.00 92.81 72 GLU A N 1
ATOM 589 C CA . GLU A 1 72 ? 75.572 -7.265 -98.386 1.00 92.81 72 GLU A CA 1
ATOM 590 C C . GLU A 1 72 ? 75.086 -6.043 -97.591 1.00 92.81 72 GLU A C 1
ATOM 592 O O . GLU A 1 72 ? 74.321 -6.199 -96.637 1.00 92.81 72 GLU A O 1
ATOM 597 N N . PHE A 1 73 ? 75.477 -4.814 -97.942 1.00 93.19 73 PHE A N 1
ATOM 598 C CA . PHE A 1 73 ? 74.990 -3.605 -97.253 1.00 93.19 73 PHE A CA 1
ATOM 599 C C . PHE A 1 73 ? 73.483 -3.419 -97.454 1.00 93.19 73 PHE A C 1
ATOM 601 O O . PHE A 1 73 ? 72.786 -3.017 -96.520 1.00 93.19 73 PHE A O 1
ATOM 608 N N . ALA A 1 74 ? 73.099 -3.705 -98.675 1.00 91.62 74 ALA A N 1
ATOM 609 C CA . ALA A 1 74 ? 71.640 -3.587 -98.913 1.00 91.62 74 ALA A CA 1
ATOM 610 C C . ALA A 1 74 ? 70.853 -4.579 -98.046 1.00 91.62 74 ALA A C 1
ATOM 612 O O . ALA A 1 74 ? 69.800 -4.223 -97.511 1.00 91.62 74 ALA A O 1
ATOM 613 N N . THR A 1 75 ? 71.442 -5.794 -97.913 1.00 93.44 75 THR A N 1
ATOM 614 C CA . THR A 1 75 ? 70.750 -6.783 -97.049 1.00 93.44 75 THR A CA 1
ATOM 615 C C . THR A 1 75 ? 70.811 -6.333 -95.582 1.00 93.44 75 THR A C 1
ATOM 617 O O . THR A 1 75 ? 69.827 -6.484 -94.855 1.00 93.44 75 THR A O 1
ATOM 620 N N . LEU A 1 76 ? 71.916 -5.837 -95.150 1.00 92.88 76 LEU A N 1
ATOM 621 C CA . LEU A 1 76 ? 72.032 -5.391 -93.750 1.00 92.88 76 LEU A CA 1
ATOM 622 C C . LEU A 1 76 ? 71.121 -4.184 -93.500 1.00 92.88 76 LEU A C 1
ATOM 624 O O . LEU A 1 76 ? 70.523 -4.081 -92.426 1.00 92.88 76 LEU A O 1
ATOM 628 N N . GLU A 1 77 ? 71.062 -3.315 -94.447 1.00 93.38 77 GLU A N 1
ATOM 629 C CA . GLU A 1 77 ? 70.112 -2.191 -94.316 1.00 93.38 77 GLU A CA 1
ATOM 630 C C . GLU A 1 77 ? 68.663 -2.681 -94.234 1.00 93.38 77 GLU A C 1
ATOM 632 O O . GLU A 1 77 ? 67.878 -2.136 -93.454 1.00 93.38 77 GLU A O 1
ATOM 637 N N . ALA A 1 78 ? 68.338 -3.669 -95.042 1.00 92.69 78 ALA A N 1
ATOM 638 C CA . ALA A 1 78 ? 66.968 -4.225 -94.946 1.00 92.69 78 ALA A CA 1
ATOM 639 C C . ALA A 1 78 ? 66.743 -4.883 -93.577 1.00 92.69 78 ALA A C 1
ATOM 641 O O . ALA A 1 78 ? 65.665 -4.736 -92.997 1.00 92.69 78 ALA A O 1
ATOM 642 N N . GLU A 1 79 ? 67.756 -5.566 -93.052 1.00 93.62 79 GLU A N 1
ATOM 643 C CA . GLU A 1 79 ? 67.615 -6.186 -91.714 1.00 93.62 79 GLU A CA 1
ATOM 644 C C . GLU A 1 79 ? 67.498 -5.107 -90.627 1.00 93.62 79 GLU A C 1
ATOM 646 O O . GLU A 1 79 ? 66.724 -5.273 -89.683 1.00 93.62 79 GLU A O 1
ATOM 651 N N . GLN A 1 80 ? 68.286 -4.072 -90.729 1.00 93.06 80 GLN A N 1
ATOM 652 C CA . GLN A 1 80 ? 68.158 -2.973 -89.751 1.00 93.06 80 GLN A CA 1
ATOM 653 C C . GLN A 1 80 ? 66.751 -2.357 -89.791 1.00 93.06 80 GLN A C 1
ATOM 655 O O . GLN A 1 80 ? 66.183 -2.060 -88.738 1.00 93.06 80 GLN A O 1
ATOM 660 N N . GLN A 1 81 ? 66.273 -2.173 -90.953 1.00 92.94 81 GLN A N 1
ATOM 661 C CA . GLN A 1 81 ? 64.908 -1.620 -91.041 1.00 92.94 81 GLN A CA 1
ATOM 662 C C . GLN A 1 81 ? 63.872 -2.590 -90.455 1.00 92.94 81 GLN A C 1
ATOM 664 O O . GLN A 1 81 ? 62.924 -2.151 -89.800 1.00 92.94 81 GLN A O 1
ATOM 669 N N . GLN A 1 82 ? 64.125 -3.837 -90.695 1.00 94.38 82 GLN A N 1
ATOM 670 C CA . GLN A 1 82 ? 63.198 -4.818 -90.096 1.00 94.38 82 GLN A CA 1
ATOM 671 C C . GLN A 1 82 ? 63.288 -4.780 -88.560 1.00 94.38 82 GLN A C 1
ATOM 673 O O . GLN A 1 82 ? 62.262 -4.875 -87.884 1.00 94.38 82 GLN A O 1
ATOM 678 N N . LEU A 1 83 ? 64.448 -4.621 -88.014 1.00 93.00 83 LEU A N 1
ATOM 679 C CA . LEU A 1 83 ? 64.586 -4.561 -86.546 1.00 93.00 83 LEU A CA 1
ATOM 680 C C . LEU A 1 83 ? 63.947 -3.285 -85.993 1.00 93.00 83 LEU A C 1
ATOM 682 O O . LEU A 1 83 ? 63.323 -3.323 -84.931 1.00 93.00 83 LEU A O 1
ATOM 686 N N . VAL A 1 84 ? 64.112 -2.232 -86.707 1.00 95.00 84 VAL A N 1
ATOM 687 C CA . VAL A 1 84 ? 63.464 -0.979 -86.266 1.00 95.00 84 VAL A CA 1
ATOM 688 C C . VAL A 1 84 ? 61.937 -1.145 -86.284 1.00 95.00 84 VAL A C 1
ATOM 690 O O . VAL A 1 84 ? 61.262 -0.709 -85.348 1.00 95.00 84 VAL A O 1
ATOM 693 N N . ASP A 1 85 ? 61.448 -1.741 -87.343 1.00 93.50 85 ASP A N 1
ATOM 694 C CA . ASP A 1 85 ? 59.984 -1.974 -87.380 1.00 93.50 85 ASP A CA 1
ATOM 695 C C . ASP A 1 85 ? 59.542 -2.910 -86.249 1.00 93.50 85 ASP A C 1
ATOM 697 O O . ASP A 1 85 ? 58.500 -2.674 -85.633 1.00 93.50 85 ASP A O 1
ATOM 701 N N . ARG A 1 86 ? 60.391 -3.884 -85.996 1.00 93.12 86 ARG A N 1
ATOM 702 C CA . ARG A 1 86 ? 60.032 -4.809 -84.894 1.00 93.12 86 ARG A CA 1
ATOM 703 C C . ARG A 1 86 ? 60.089 -4.071 -83.544 1.00 93.12 86 ARG A C 1
ATOM 705 O O . ARG A 1 86 ? 59.211 -4.267 -82.701 1.00 93.12 86 ARG A O 1
ATOM 712 N N . ASN A 1 87 ? 61.038 -3.269 -83.373 1.00 91.62 87 ASN A N 1
ATOM 713 C CA . ASN A 1 87 ? 61.116 -2.515 -82.110 1.00 91.62 87 ASN A CA 1
ATOM 714 C C . ASN A 1 87 ? 59.930 -1.554 -81.963 1.00 91.62 87 ASN A C 1
ATOM 716 O O . ASN A 1 87 ? 59.409 -1.393 -80.858 1.00 91.62 87 ASN A O 1
ATOM 720 N N . ARG A 1 88 ? 59.599 -0.995 -83.036 1.00 93.44 88 ARG A N 1
ATOM 721 C CA . ARG A 1 88 ? 58.404 -0.133 -82.972 1.00 93.44 88 ARG A CA 1
ATOM 722 C C . ARG A 1 88 ? 57.149 -0.939 -82.614 1.00 93.44 88 ARG A C 1
ATOM 724 O O . ARG A 1 88 ? 56.340 -0.482 -81.803 1.00 93.44 88 ARG A O 1
ATOM 731 N N . GLN A 1 89 ? 57.021 -2.117 -83.173 1.00 93.88 89 GLN A N 1
ATOM 732 C CA . GLN A 1 89 ? 55.846 -2.957 -82.841 1.00 93.88 89 GLN A CA 1
ATOM 733 C C . GLN A 1 89 ? 55.889 -3.387 -81.369 1.00 93.88 89 GLN A C 1
ATOM 735 O O . GLN A 1 89 ? 54.851 -3.396 -80.705 1.00 93.88 89 GLN A O 1
ATOM 740 N N . LEU A 1 90 ? 57.057 -3.708 -80.904 1.00 93.44 90 LEU A N 1
ATOM 741 C CA . LEU A 1 90 ? 57.149 -4.125 -79.490 1.00 93.44 90 LEU A CA 1
ATOM 742 C C . LEU A 1 90 ? 56.819 -2.945 -78.568 1.00 93.44 90 LEU A C 1
ATOM 744 O O . LEU A 1 90 ? 56.143 -3.133 -77.553 1.00 93.44 90 LEU A O 1
ATOM 748 N N . GLN A 1 91 ? 57.291 -1.809 -78.933 1.00 92.12 91 GLN A N 1
ATOM 749 C CA . GLN A 1 91 ? 56.949 -0.632 -78.110 1.00 92.12 91 GLN A CA 1
ATOM 750 C C . GLN A 1 91 ? 55.441 -0.359 -78.125 1.00 92.12 91 GLN A C 1
ATOM 752 O O . GLN A 1 91 ? 54.874 0.004 -77.092 1.00 92.12 91 GLN A O 1
ATOM 757 N N . ALA A 1 92 ? 54.852 -0.527 -79.293 1.00 92.00 92 ALA A N 1
ATOM 758 C CA . ALA A 1 92 ? 53.384 -0.350 -79.338 1.00 92.00 92 ALA A CA 1
ATOM 759 C C . ALA A 1 92 ? 52.675 -1.406 -78.480 1.00 92.00 92 ALA A C 1
ATOM 761 O O . ALA A 1 92 ? 51.712 -1.080 -77.781 1.00 92.00 92 ALA A O 1
ATOM 762 N N . THR A 1 93 ? 53.217 -2.597 -78.528 1.00 91.94 93 THR A N 1
ATOM 763 C CA . THR A 1 93 ? 52.594 -3.652 -77.699 1.00 91.94 93 THR A CA 1
ATOM 764 C C . THR A 1 93 ? 52.819 -3.347 -76.208 1.00 91.94 93 THR A C 1
ATOM 766 O O . THR A 1 93 ? 51.919 -3.571 -75.395 1.00 91.94 93 THR A O 1
ATOM 769 N N . ILE A 1 94 ? 53.950 -2.880 -75.839 1.00 91.38 94 ILE A N 1
ATOM 770 C CA . ILE A 1 94 ? 54.218 -2.567 -74.420 1.00 91.38 94 ILE A CA 1
ATOM 771 C C . ILE A 1 94 ? 53.266 -1.456 -73.959 1.00 91.38 94 ILE A C 1
ATOM 773 O O . ILE A 1 94 ? 52.745 -1.520 -72.843 1.00 91.38 94 ILE A O 1
ATOM 777 N N . GLU A 1 95 ? 53.058 -0.528 -74.824 1.00 92.12 95 GLU A N 1
ATOM 778 C CA . GLU A 1 95 ? 52.115 0.540 -74.438 1.00 92.12 95 GLU A CA 1
ATOM 779 C C . GLU A 1 95 ? 50.682 0.008 -74.305 1.00 92.12 95 GLU A C 1
ATOM 781 O O . GLU A 1 95 ? 49.950 0.439 -73.411 1.00 92.12 95 GLU A O 1
ATOM 786 N N . GLU A 1 96 ? 50.363 -0.843 -75.215 1.00 92.62 96 GLU A N 1
ATOM 787 C CA . GLU A 1 96 ? 49.032 -1.476 -75.049 1.00 92.62 96 GLU A CA 1
ATOM 788 C C . GLU A 1 96 ? 48.951 -2.260 -73.734 1.00 92.62 96 GLU A C 1
ATOM 790 O O . GLU A 1 96 ? 47.924 -2.208 -73.054 1.00 92.62 96 GLU A O 1
ATOM 795 N N . PHE A 1 97 ? 50.003 -2.937 -73.342 1.00 93.25 97 PHE A N 1
ATOM 796 C CA . PHE A 1 97 ? 49.973 -3.685 -72.068 1.00 93.25 97 PHE A CA 1
ATOM 797 C C . PHE A 1 97 ? 49.930 -2.711 -70.882 1.00 93.25 97 PHE A C 1
ATOM 799 O O . PHE A 1 97 ? 49.271 -2.997 -69.880 1.00 93.25 97 PHE A O 1
ATOM 806 N N . ARG A 1 98 ? 50.587 -1.628 -71.060 1.00 93.19 98 ARG A N 1
ATOM 807 C CA . ARG A 1 98 ? 50.553 -0.652 -69.957 1.00 93.19 98 ARG A CA 1
ATOM 808 C C . ARG A 1 98 ? 49.128 -0.142 -69.711 1.00 93.19 98 ARG A C 1
ATOM 810 O O . ARG A 1 98 ? 48.722 0.006 -68.556 1.00 93.19 98 ARG A O 1
ATOM 817 N N . VAL A 1 99 ? 48.449 0.130 -70.772 1.00 93.38 99 VAL A N 1
ATOM 818 C CA . VAL A 1 99 ? 47.064 0.619 -70.617 1.00 93.38 99 VAL A CA 1
ATOM 819 C C . VAL A 1 99 ? 46.188 -0.477 -69.995 1.00 93.38 99 VAL A C 1
ATOM 821 O O . VAL A 1 99 ? 45.397 -0.189 -69.094 1.00 93.38 99 VAL A O 1
ATOM 824 N N . VAL A 1 100 ? 46.377 -1.664 -70.479 1.00 93.44 100 VAL A N 1
ATOM 825 C CA . VAL A 1 100 ? 45.565 -2.763 -69.908 1.00 93.44 100 VAL A CA 1
ATOM 826 C C . VAL A 1 100 ? 45.948 -2.965 -68.434 1.00 93.44 100 VAL A C 1
ATOM 828 O O . VAL A 1 100 ? 45.067 -3.180 -67.598 1.00 93.44 100 VAL A O 1
ATOM 831 N N . SER A 1 101 ? 47.170 -2.891 -68.103 1.00 89.56 101 SER A N 1
ATOM 832 C CA . SER A 1 101 ? 47.586 -3.055 -66.696 1.00 89.56 101 SER A CA 1
ATOM 833 C C . SER A 1 101 ? 47.016 -1.919 -65.837 1.00 89.56 101 SER A C 1
ATOM 835 O O . SER A 1 101 ? 46.577 -2.165 -64.711 1.00 89.56 101 SER A O 1
ATOM 837 N N . ALA A 1 102 ? 47.068 -0.745 -66.387 1.00 91.81 102 ALA A N 1
ATOM 838 C CA . ALA A 1 102 ? 46.453 0.371 -65.648 1.00 91.81 102 ALA A CA 1
ATOM 839 C C . ALA A 1 102 ? 44.944 0.157 -65.457 1.00 91.81 102 ALA A C 1
ATOM 841 O O . ALA A 1 102 ? 44.420 0.429 -64.374 1.00 91.81 102 ALA A O 1
ATOM 842 N N . ASP A 1 103 ? 44.231 -0.281 -66.492 1.00 92.06 103 ASP A N 1
ATOM 843 C CA . ASP A 1 103 ? 42.794 -0.600 -66.346 1.00 92.06 103 ASP A CA 1
ATOM 844 C C . ASP A 1 103 ? 42.569 -1.708 -65.309 1.00 92.06 103 ASP A C 1
ATOM 846 O O . ASP A 1 103 ? 41.622 -1.625 -64.524 1.00 92.06 103 ASP A O 1
ATOM 850 N N . PHE A 1 104 ? 43.458 -2.698 -65.270 1.00 92.62 104 PHE A N 1
ATOM 851 C CA . PHE A 1 104 ? 43.281 -3.773 -64.275 1.00 92.62 104 PHE A CA 1
ATOM 852 C C . PHE A 1 104 ? 43.513 -3.229 -62.859 1.00 92.62 104 PHE A C 1
ATOM 854 O O . PHE A 1 104 ? 42.800 -3.614 -61.930 1.00 92.62 104 PHE A O 1
ATOM 861 N N . GLU A 1 105 ? 44.470 -2.363 -62.764 1.00 90.88 105 GLU A N 1
ATOM 862 C CA . GLU A 1 105 ? 44.719 -1.800 -61.423 1.00 90.88 105 GLU A CA 1
ATOM 863 C C . GLU A 1 105 ? 43.540 -0.927 -60.971 1.00 90.88 105 GLU A C 1
ATOM 865 O O . GLU A 1 105 ? 43.159 -0.973 -59.799 1.00 90.88 105 GLU A O 1
ATOM 870 N N . ASN A 1 106 ? 43.071 -0.191 -61.910 1.00 92.38 106 ASN A N 1
ATOM 871 C CA . ASN A 1 106 ? 41.879 0.600 -61.543 1.00 92.38 106 ASN A CA 1
ATOM 872 C C . ASN A 1 106 ? 40.682 -0.295 -61.203 1.00 92.38 106 ASN A C 1
ATOM 874 O O . ASN A 1 106 ? 39.956 -0.007 -60.250 1.00 92.38 106 ASN A O 1
ATOM 878 N N . ASP A 1 107 ? 40.494 -1.314 -61.983 1.00 90.56 107 ASP A N 1
ATOM 879 C CA . ASP A 1 107 ? 39.389 -2.252 -61.667 1.00 90.56 107 ASP A CA 1
ATOM 880 C C . ASP A 1 107 ? 39.639 -2.948 -60.322 1.00 90.56 107 ASP A C 1
ATOM 882 O O . ASP A 1 107 ? 38.696 -3.156 -59.556 1.00 90.56 107 ASP A O 1
ATOM 886 N N . ARG A 1 108 ? 40.852 -3.311 -60.078 1.00 91.69 108 ARG A N 1
ATOM 887 C CA . ARG A 1 108 ? 41.163 -3.949 -58.783 1.00 91.69 108 ARG A CA 1
ATOM 888 C C . ARG A 1 108 ? 40.855 -2.982 -57.627 1.00 91.69 108 ARG A C 1
ATOM 890 O O . ARG A 1 108 ? 40.287 -3.398 -56.615 1.00 91.69 108 ARG A O 1
ATOM 897 N N . GLU A 1 109 ? 41.277 -1.768 -57.785 1.00 92.12 109 GLU A N 1
ATOM 898 C CA . GLU A 1 109 ? 40.994 -0.787 -56.719 1.00 92.12 109 GLU A CA 1
ATOM 899 C C . GLU A 1 109 ? 39.487 -0.543 -56.571 1.00 92.12 109 GLU A C 1
ATOM 901 O O . GLU A 1 109 ? 38.994 -0.423 -55.447 1.00 92.12 109 GLU A O 1
ATOM 906 N N . ALA A 1 110 ? 38.784 -0.447 -57.685 1.00 91.56 110 ALA A N 1
ATOM 907 C CA . ALA A 1 110 ? 37.318 -0.291 -57.609 1.00 91.56 110 ALA A CA 1
ATOM 908 C C . ALA A 1 110 ? 36.660 -1.499 -56.928 1.00 91.56 110 ALA A C 1
ATOM 910 O O . ALA A 1 110 ? 35.769 -1.320 -56.094 1.00 91.56 110 ALA A O 1
ATOM 911 N N . THR A 1 111 ? 37.135 -2.709 -57.234 1.00 89.62 111 THR A N 1
ATOM 912 C CA . THR A 1 111 ? 36.551 -3.907 -56.583 1.00 89.62 111 THR A CA 1
ATOM 913 C C . THR A 1 111 ? 36.936 -3.936 -55.097 1.00 89.62 111 THR A C 1
ATOM 915 O O . THR A 1 111 ? 36.125 -4.346 -54.263 1.00 89.62 111 THR A O 1
ATOM 918 N N . ALA A 1 112 ? 38.129 -3.528 -54.777 1.00 89.56 112 ALA A N 1
ATOM 919 C CA . ALA A 1 112 ? 38.535 -3.504 -53.356 1.00 89.56 112 ALA A CA 1
ATOM 920 C C . ALA A 1 112 ? 37.661 -2.518 -52.567 1.00 89.56 112 ALA A C 1
ATOM 922 O O . ALA A 1 112 ? 37.286 -2.806 -51.428 1.00 89.56 112 ALA A O 1
ATOM 923 N N . LEU A 1 113 ? 37.354 -1.389 -53.200 1.00 93.19 113 LEU A N 1
ATOM 924 C CA . LEU A 1 113 ? 36.457 -0.435 -52.520 1.00 93.19 113 LEU A CA 1
ATOM 925 C C . LEU A 1 113 ? 35.047 -1.020 -52.355 1.00 93.19 113 LEU A C 1
ATOM 927 O O . LEU A 1 113 ? 34.435 -0.850 -51.298 1.00 93.19 113 LEU A O 1
ATOM 931 N N . LYS A 1 114 ? 34.577 -1.664 -53.389 1.00 91.75 114 LYS A N 1
ATOM 932 C CA . LYS A 1 114 ? 33.244 -2.299 -53.249 1.00 91.75 114 LYS A CA 1
ATOM 933 C C . LYS A 1 114 ? 33.259 -3.369 -52.151 1.00 91.75 114 LYS A C 1
ATOM 935 O O . LYS A 1 114 ? 32.304 -3.462 -51.377 1.00 91.75 114 LYS A O 1
ATOM 940 N N . HIS A 1 115 ? 34.310 -4.116 -52.091 1.00 89.44 115 HIS A N 1
ATOM 941 C CA . HIS A 1 115 ? 34.385 -5.142 -51.029 1.00 89.44 115 HIS A CA 1
ATOM 942 C C . HIS A 1 115 ? 34.445 -4.480 -49.646 1.00 89.44 115 HIS A C 1
ATOM 944 O O . HIS A 1 115 ? 33.806 -4.965 -48.709 1.00 89.44 115 HIS A O 1
ATOM 950 N N . ARG A 1 116 ? 35.178 -3.414 -49.551 1.00 90.88 116 ARG A N 1
ATOM 951 C CA . ARG A 1 116 ? 35.239 -2.714 -48.252 1.00 90.88 116 ARG A CA 1
ATOM 952 C C . ARG A 1 116 ? 33.856 -2.182 -47.848 1.00 90.88 116 ARG A C 1
ATOM 954 O O . ARG A 1 116 ? 33.473 -2.298 -46.682 1.00 90.88 116 ARG A O 1
ATOM 961 N N . GLU A 1 117 ? 33.181 -1.599 -48.809 1.00 91.94 117 GLU A N 1
ATOM 962 C CA . GLU A 1 117 ? 31.819 -1.107 -48.497 1.00 91.94 117 GLU A CA 1
ATOM 963 C C . GLU A 1 117 ? 30.881 -2.256 -48.116 1.00 91.94 117 GLU A C 1
ATOM 965 O O . GLU A 1 117 ? 30.074 -2.106 -47.197 1.00 91.94 117 GLU A O 1
ATOM 970 N N . GLU A 1 118 ? 31.011 -3.348 -48.812 1.00 88.88 118 GLU A N 1
ATOM 971 C CA . GLU A 1 118 ? 30.161 -4.505 -48.451 1.00 88.88 118 GLU A CA 1
ATOM 972 C C . GLU A 1 118 ? 30.558 -5.063 -47.075 1.00 88.88 118 GLU A C 1
ATOM 974 O O . GLU A 1 118 ? 29.690 -5.508 -46.321 1.00 88.88 118 GLU A O 1
ATOM 979 N N . ARG A 1 119 ? 31.775 -5.014 -46.746 1.00 91.00 119 ARG A N 1
ATOM 980 C CA . ARG A 1 119 ? 32.173 -5.449 -45.391 1.00 91.00 119 ARG A CA 1
ATOM 981 C C . ARG A 1 119 ? 31.575 -4.517 -44.330 1.00 91.00 119 ARG A C 1
ATOM 983 O O . ARG A 1 119 ? 31.113 -4.991 -43.290 1.00 91.00 119 ARG A O 1
ATOM 990 N N . LYS A 1 120 ? 31.630 -3.243 -44.651 1.00 92.94 120 LYS A N 1
ATOM 991 C CA . LYS A 1 120 ? 31.016 -2.311 -43.678 1.00 92.94 120 LYS A CA 1
ATOM 992 C C . LYS A 1 120 ? 29.504 -2.545 -43.573 1.00 92.94 120 LYS A C 1
ATOM 994 O O . LYS A 1 120 ? 28.957 -2.514 -42.469 1.00 92.94 120 LYS A O 1
ATOM 999 N N . ARG A 1 121 ? 28.860 -2.781 -44.701 1.00 91.88 121 ARG A N 1
ATOM 1000 C CA . ARG A 1 121 ? 27.414 -3.086 -44.668 1.00 91.88 121 ARG A CA 1
ATOM 1001 C C . ARG A 1 121 ? 27.138 -4.383 -43.892 1.00 91.88 121 ARG A C 1
ATOM 1003 O O . ARG A 1 121 ? 26.195 -4.433 -43.100 1.00 91.88 121 ARG A O 1
ATOM 1010 N N . SER A 1 122 ? 27.983 -5.360 -44.133 1.00 89.31 122 SER A N 1
ATOM 1011 C CA . SER A 1 122 ? 27.769 -6.648 -43.435 1.00 89.31 122 SER A CA 1
ATOM 1012 C C . SER A 1 122 ? 28.014 -6.485 -41.928 1.00 89.31 122 SER A C 1
ATOM 1014 O O . SER A 1 122 ? 27.277 -7.060 -41.124 1.00 89.31 122 SER A O 1
ATOM 1016 N N . GLU A 1 123 ? 28.945 -5.693 -41.603 1.00 92.19 123 GLU A N 1
ATOM 1017 C CA . GLU A 1 123 ? 29.200 -5.478 -40.163 1.00 92.19 123 GLU A CA 1
ATOM 1018 C C . GLU A 1 123 ? 28.045 -4.700 -39.521 1.00 92.19 123 GLU A C 1
ATOM 1020 O O . GLU A 1 123 ? 27.647 -5.014 -38.397 1.00 92.19 123 GLU A O 1
ATOM 1025 N N . LEU A 1 124 ? 27.564 -3.758 -40.224 1.00 92.75 124 LEU A N 1
ATOM 1026 C CA . LEU A 1 124 ? 26.388 -3.036 -39.712 1.00 92.75 124 LEU A CA 1
ATOM 1027 C C . LEU A 1 124 ? 25.181 -3.969 -39.554 1.00 92.75 124 LEU A C 1
ATOM 1029 O O . LEU A 1 124 ? 24.485 -3.902 -38.538 1.00 92.75 124 LEU A O 1
ATOM 1033 N N . LEU A 1 125 ? 24.996 -4.839 -40.545 1.00 91.25 125 LEU A N 1
ATOM 1034 C CA . LEU A 1 125 ? 23.855 -5.776 -40.438 1.00 91.25 125 LEU A CA 1
ATOM 1035 C C . LEU A 1 125 ? 24.064 -6.741 -39.265 1.00 91.25 125 LEU A C 1
ATOM 1037 O O . LEU A 1 125 ? 23.109 -7.042 -38.545 1.00 91.25 125 LEU A O 1
ATOM 1041 N N . LYS A 1 126 ? 25.252 -7.155 -39.075 1.00 90.88 126 LYS A N 1
ATOM 1042 C CA . LYS A 1 126 ? 25.535 -8.043 -37.930 1.00 90.88 126 LYS A CA 1
ATOM 1043 C C . LYS A 1 126 ? 25.240 -7.319 -36.604 1.00 90.88 126 LYS A C 1
ATOM 1045 O O . LYS A 1 126 ? 24.626 -7.906 -35.711 1.00 90.88 126 LYS A O 1
ATOM 1050 N N . ASN A 1 127 ? 25.663 -6.071 -36.512 1.00 92.19 127 ASN A N 1
ATOM 1051 C CA . ASN A 1 127 ? 25.381 -5.318 -35.273 1.00 92.19 127 ASN A CA 1
ATOM 1052 C C . ASN A 1 127 ? 23.876 -5.102 -35.073 1.00 92.19 127 ASN A C 1
ATOM 1054 O O . ASN A 1 127 ? 23.388 -5.218 -33.947 1.00 92.19 127 ASN A O 1
ATOM 1058 N N . GLN A 1 128 ? 23.263 -4.781 -36.175 1.00 92.25 128 GLN A N 1
ATOM 1059 C CA . GLN A 1 128 ? 21.798 -4.618 -36.053 1.00 92.25 128 GLN A CA 1
ATOM 1060 C C . GLN A 1 128 ? 21.117 -5.937 -35.664 1.00 92.25 128 GLN A C 1
ATOM 1062 O O . GLN A 1 128 ? 20.204 -5.932 -34.837 1.00 92.25 128 GLN A O 1
ATOM 1067 N N . LEU A 1 129 ? 21.553 -7.037 -36.214 1.00 91.38 129 LEU A N 1
ATOM 1068 C CA . LEU A 1 129 ? 20.948 -8.341 -35.861 1.00 91.38 129 LEU A CA 1
ATOM 1069 C C . LEU A 1 129 ? 21.257 -8.695 -34.398 1.00 91.38 129 LEU A C 1
ATOM 1071 O O . LEU A 1 129 ? 20.382 -9.204 -33.694 1.00 91.38 129 LEU A O 1
ATOM 1075 N N . GLN A 1 130 ? 22.410 -8.366 -33.962 1.00 89.75 130 GLN A N 1
ATOM 1076 C CA . GLN A 1 130 ? 22.723 -8.643 -32.545 1.00 89.75 130 GLN A CA 1
ATOM 1077 C C . GLN A 1 130 ? 21.850 -7.788 -31.619 1.00 89.75 130 GLN A C 1
ATOM 1079 O O . GLN A 1 130 ? 21.399 -8.276 -30.581 1.00 89.75 130 GLN A O 1
ATOM 1084 N N . GLU A 1 131 ? 21.584 -6.626 -32.016 1.00 91.50 131 GLU A N 1
ATOM 1085 C CA . GLU A 1 131 ? 20.695 -5.778 -31.198 1.00 91.50 131 GLU A CA 1
ATOM 1086 C C . GLU A 1 131 ? 19.259 -6.328 -31.178 1.00 91.50 131 GLU A C 1
ATOM 1088 O O . GLU A 1 131 ? 18.618 -6.329 -30.125 1.00 91.50 131 GLU A O 1
ATOM 1093 N N . VAL A 1 132 ? 18.873 -6.735 -32.353 1.00 91.00 132 VAL A N 1
ATOM 1094 C CA . VAL A 1 132 ? 17.509 -7.311 -32.388 1.00 91.00 132 VAL A CA 1
ATOM 1095 C C . VAL A 1 132 ? 17.463 -8.584 -31.530 1.00 91.00 132 VAL A C 1
ATOM 1097 O O . VAL A 1 132 ? 16.489 -8.799 -30.804 1.00 91.00 132 VAL A O 1
ATOM 1100 N N . LEU A 1 133 ? 18.474 -9.367 -31.580 1.00 89.00 133 LEU A N 1
ATOM 1101 C CA . LEU A 1 133 ? 18.467 -10.603 -30.767 1.00 89.00 133 LEU A CA 1
ATOM 1102 C C . LEU A 1 133 ? 18.487 -10.255 -29.275 1.00 89.00 133 LEU A C 1
ATOM 1104 O O . LEU A 1 133 ? 17.804 -10.911 -28.485 1.00 89.00 133 LEU A O 1
ATOM 1108 N N . LYS A 1 134 ? 19.243 -9.261 -28.942 1.00 92.88 134 LYS A N 1
ATOM 1109 C CA . LYS A 1 134 ? 19.233 -8.836 -27.525 1.00 92.88 134 LYS A CA 1
ATOM 1110 C C . LYS A 1 134 ? 17.848 -8.328 -27.109 1.00 92.88 134 LYS A C 1
ATOM 1112 O O . LYS A 1 134 ? 17.369 -8.677 -26.028 1.00 92.88 134 LYS A O 1
ATOM 1117 N N . LYS A 1 135 ? 17.274 -7.552 -27.973 1.00 92.25 135 LYS A N 1
ATOM 1118 C CA . LYS A 1 135 ? 15.913 -7.065 -27.647 1.00 92.25 135 LYS A CA 1
ATOM 1119 C C . LYS A 1 135 ? 14.909 -8.219 -27.566 1.00 92.25 135 LYS A C 1
ATOM 1121 O O . LYS A 1 135 ? 14.042 -8.213 -26.690 1.00 92.25 135 LYS A O 1
ATOM 1126 N N . ASN A 1 136 ? 15.054 -9.147 -28.408 1.00 90.12 136 ASN A N 1
ATOM 1127 C CA . ASN A 1 136 ? 14.127 -10.300 -28.366 1.00 90.12 136 ASN A CA 1
ATOM 1128 C C . ASN A 1 136 ? 14.314 -11.108 -27.077 1.00 90.12 136 ASN A C 1
ATOM 1130 O O . ASN A 1 136 ? 13.327 -11.545 -26.482 1.00 90.12 136 ASN A O 1
ATOM 1134 N N . THR A 1 137 ? 15.508 -11.278 -26.681 1.00 92.19 137 THR A N 1
ATOM 1135 C CA . THR A 1 137 ? 15.728 -12.006 -25.418 1.00 92.19 137 THR A CA 1
ATOM 1136 C C . THR A 1 137 ? 15.138 -11.214 -24.239 1.00 92.19 137 THR A C 1
ATOM 1138 O O . THR A 1 137 ? 14.529 -11.806 -23.346 1.00 92.19 137 THR A O 1
ATOM 1141 N N . GLU A 1 138 ? 15.318 -9.914 -24.284 1.00 90.81 138 GLU A N 1
ATOM 1142 C CA . GLU A 1 138 ? 14.731 -9.078 -23.216 1.00 90.81 138 GLU A CA 1
ATOM 1143 C C . GLU A 1 138 ? 13.199 -9.156 -23.218 1.00 90.81 138 GLU A C 1
ATOM 1145 O O . GLU A 1 138 ? 12.591 -9.246 -22.150 1.00 90.81 138 GLU A O 1
ATOM 1150 N N . LEU A 1 139 ? 12.692 -9.159 -24.408 1.00 90.62 139 LEU A N 1
ATOM 1151 C CA . LEU A 1 139 ? 11.219 -9.266 -24.474 1.00 90.62 139 LEU A CA 1
ATOM 1152 C C . LEU A 1 139 ? 10.747 -10.637 -23.980 1.00 90.62 139 LEU A C 1
ATOM 1154 O O . LEU A 1 139 ? 9.729 -10.721 -23.289 1.00 90.62 139 LEU A O 1
ATOM 1158 N N . GLU A 1 140 ? 11.474 -11.644 -24.319 1.00 88.62 140 GLU A N 1
ATOM 1159 C CA . GLU A 1 140 ? 11.081 -12.988 -23.840 1.00 88.62 140 GLU A CA 1
ATOM 1160 C C . GLU A 1 140 ? 11.167 -13.057 -22.308 1.00 88.62 140 GLU A C 1
ATOM 1162 O O . GLU A 1 140 ? 10.295 -13.654 -21.673 1.00 88.62 140 GLU A O 1
ATOM 1167 N N . ASN A 1 141 ? 12.151 -12.449 -21.765 1.00 91.44 141 ASN A N 1
ATOM 1168 C CA . ASN A 1 141 ? 12.237 -12.446 -20.289 1.00 91.44 141 ASN A CA 1
ATOM 1169 C C . ASN A 1 141 ? 11.103 -11.618 -19.671 1.00 91.44 141 ASN A C 1
ATOM 1171 O O . ASN A 1 141 ? 10.538 -12.021 -18.653 1.00 91.44 141 ASN A O 1
ATOM 1175 N N . ARG A 1 142 ? 10.829 -10.489 -20.321 1.00 92.00 142 ARG A N 1
ATOM 1176 C CA . ARG A 1 142 ? 9.691 -9.689 -19.824 1.00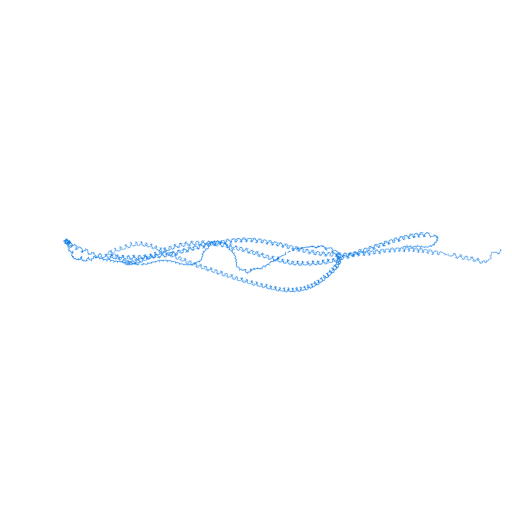 92.00 142 ARG A CA 1
ATOM 1177 C C . ARG A 1 142 ? 8.371 -10.463 -19.927 1.00 92.00 142 ARG A C 1
ATOM 1179 O O . ARG A 1 142 ? 7.548 -10.393 -19.013 1.00 92.00 142 ARG A O 1
ATOM 1186 N N . LEU A 1 143 ? 8.224 -11.144 -21.039 1.00 88.94 143 LEU A N 1
ATOM 1187 C CA . LEU A 1 143 ? 6.988 -11.945 -21.182 1.00 88.94 143 LEU A CA 1
ATOM 1188 C C . LEU A 1 143 ? 6.930 -13.052 -20.121 1.00 88.94 143 LEU A C 1
ATOM 1190 O O . LEU A 1 143 ? 5.860 -13.311 -19.565 1.00 88.94 143 LEU A O 1
ATOM 1194 N N . SER A 1 144 ? 8.028 -13.660 -19.853 1.00 91.00 144 SER A N 1
ATOM 1195 C CA . SER A 1 144 ? 8.031 -14.717 -18.820 1.00 91.00 144 SER A CA 1
ATOM 1196 C C . SER A 1 144 ? 7.724 -14.120 -17.438 1.00 91.00 144 SER A C 1
ATOM 1198 O O . SER A 1 144 ? 6.945 -14.701 -16.680 1.00 91.00 144 SER A O 1
ATOM 1200 N N . THR A 1 145 ? 8.280 -13.004 -17.136 1.00 90.94 145 THR A N 1
ATOM 1201 C CA . THR A 1 145 ? 7.995 -12.364 -15.834 1.00 90.94 145 THR A CA 1
ATOM 1202 C C . THR A 1 145 ? 6.529 -11.921 -15.750 1.00 90.94 145 THR A C 1
ATOM 1204 O O . THR A 1 145 ? 5.900 -12.085 -14.702 1.00 90.94 145 THR A O 1
ATOM 1207 N N . GLU A 1 146 ? 6.085 -11.360 -16.823 1.00 87.94 146 GLU A N 1
ATOM 1208 C CA . GLU A 1 146 ? 4.667 -10.949 -16.817 1.00 87.94 146 GLU A CA 1
ATOM 1209 C C . GLU A 1 146 ? 3.730 -12.160 -16.706 1.00 87.94 146 GLU A C 1
ATOM 1211 O O . GLU A 1 146 ? 2.706 -12.081 -16.024 1.00 87.94 146 GLU A O 1
ATOM 1216 N N . THR A 1 147 ? 4.081 -13.223 -17.347 1.00 86.94 147 THR A N 1
ATOM 1217 C CA . THR A 1 147 ? 3.249 -14.439 -17.230 1.00 86.94 147 THR A CA 1
ATOM 1218 C C . THR A 1 147 ? 3.270 -14.956 -15.783 1.00 86.94 147 THR A C 1
ATOM 1220 O O . THR A 1 147 ? 2.226 -15.349 -15.259 1.00 86.94 147 THR A O 1
ATOM 1223 N N . ASP A 1 148 ? 4.351 -14.903 -15.135 1.00 88.94 148 ASP A N 1
ATOM 1224 C CA . ASP A 1 148 ? 4.410 -15.343 -13.724 1.00 88.94 148 ASP A CA 1
ATOM 1225 C C . ASP A 1 148 ? 3.610 -14.391 -12.826 1.00 88.94 148 ASP A C 1
ATOM 1227 O O . ASP A 1 148 ? 2.922 -14.848 -11.911 1.00 88.94 148 ASP A O 1
ATOM 1231 N N . SER A 1 149 ? 3.752 -13.075 -13.095 1.00 89.12 149 SER A N 1
ATOM 1232 C CA . SER A 1 149 ? 2.948 -12.106 -12.326 1.00 89.12 149 SER A CA 1
ATOM 1233 C C . SER A 1 149 ? 1.444 -12.326 -12.535 1.00 89.12 149 SER A C 1
ATOM 1235 O O . SER A 1 149 ? 0.679 -12.271 -11.569 1.00 89.12 149 SER A O 1
ATOM 1237 N N . GLN A 1 150 ? 1.088 -12.614 -13.745 1.00 86.75 150 GLN A N 1
ATOM 1238 C CA . GLN A 1 150 ? -0.342 -12.885 -14.017 1.00 86.75 150 GLN A CA 1
ATOM 1239 C C . GLN A 1 150 ? -0.803 -14.172 -13.319 1.00 86.75 150 GLN A C 1
ATOM 1241 O O . GLN A 1 150 ? -1.918 -14.219 -12.794 1.00 86.75 150 GLN A O 1
ATOM 1246 N N . ASN A 1 151 ? 0.000 -15.152 -13.308 1.00 88.06 151 ASN A N 1
ATOM 1247 C CA . ASN A 1 151 ? -0.382 -16.390 -12.596 1.00 88.06 151 ASN A CA 1
ATOM 1248 C C . ASN A 1 151 ? -0.533 -16.136 -11.090 1.00 88.06 151 ASN A C 1
ATOM 1250 O O . ASN A 1 151 ? -1.454 -16.671 -10.470 1.00 88.06 151 ASN A O 1
ATOM 1254 N N . LYS A 1 152 ? 0.311 -15.297 -10.560 1.00 89.12 152 LYS A N 1
ATOM 1255 C CA . LYS A 1 152 ? 0.171 -14.969 -9.122 1.00 89.12 152 LYS A CA 1
ATOM 1256 C C . LYS A 1 152 ? -1.112 -14.175 -8.864 1.00 89.12 152 LYS A C 1
ATOM 1258 O O . LYS A 1 152 ? -1.791 -14.421 -7.865 1.00 89.12 152 LYS A O 1
ATOM 1263 N N . GLN A 1 153 ? -1.394 -13.281 -9.797 1.00 86.38 153 GLN A N 1
ATOM 1264 C CA . GLN A 1 153 ? -2.664 -12.544 -9.657 1.00 86.38 153 GLN A CA 1
ATOM 1265 C C . GLN A 1 153 ? -3.874 -13.480 -9.771 1.00 86.38 153 GLN A C 1
ATOM 1267 O O . GLN A 1 153 ? -4.833 -13.333 -9.011 1.00 86.38 153 GLN A O 1
ATOM 1272 N N . ASP A 1 154 ? -3.768 -14.415 -10.666 1.00 86.56 154 ASP A N 1
ATOM 1273 C CA . ASP A 1 154 ? -4.900 -15.360 -10.810 1.00 86.56 154 ASP A CA 1
ATOM 1274 C C . ASP A 1 154 ? -5.041 -16.220 -9.548 1.00 86.56 154 ASP A C 1
ATOM 1276 O O . ASP A 1 154 ? -6.163 -16.524 -9.138 1.00 86.56 154 ASP A O 1
ATOM 1280 N N . GLN A 1 155 ? -3.984 -16.536 -8.934 1.00 88.50 155 GLN A N 1
ATOM 1281 C CA . GLN A 1 155 ? -4.074 -17.321 -7.683 1.00 88.50 155 GLN A CA 1
ATOM 1282 C C . GLN A 1 155 ? -4.670 -16.472 -6.554 1.00 88.50 155 GLN A C 1
ATOM 1284 O O . GLN A 1 155 ? -5.459 -16.984 -5.757 1.00 88.50 155 GLN A O 1
ATOM 1289 N N . GLU A 1 156 ? -4.290 -15.213 -6.555 1.00 88.12 156 GLU A N 1
ATOM 1290 C CA . GLU A 1 156 ? -4.872 -14.325 -5.530 1.00 88.12 156 GLU A CA 1
ATOM 1291 C C . GLU A 1 156 ? -6.377 -14.120 -5.765 1.00 88.12 156 GLU A C 1
ATOM 1293 O O . GLU A 1 156 ? -7.153 -14.130 -4.807 1.00 88.12 156 GLU A O 1
ATOM 1298 N N . ILE A 1 157 ? -6.712 -13.963 -6.994 1.00 87.44 157 ILE A N 1
ATOM 1299 C CA . ILE A 1 157 ? -8.155 -13.835 -7.300 1.00 87.44 157 ILE A CA 1
ATOM 1300 C C . ILE A 1 157 ? -8.897 -15.109 -6.878 1.00 87.44 157 ILE A C 1
ATOM 1302 O O . ILE A 1 157 ? -9.992 -15.022 -6.316 1.00 87.44 157 ILE A O 1
ATOM 1306 N N . ALA A 1 158 ? -8.347 -16.278 -7.097 1.00 85.62 158 ALA A N 1
ATOM 1307 C CA . ALA A 1 158 ? -9.011 -17.533 -6.669 1.00 85.62 158 ALA A CA 1
ATOM 1308 C C . ALA A 1 158 ? -9.133 -17.587 -5.139 1.00 85.62 158 ALA A C 1
ATOM 1310 O O . ALA A 1 158 ? -10.166 -18.021 -4.622 1.00 85.62 158 ALA A O 1
ATOM 1311 N N . ARG A 1 159 ? -8.128 -17.080 -4.479 1.00 90.62 159 ARG A N 1
ATOM 1312 C CA . ARG A 1 159 ? -8.204 -17.084 -2.998 1.00 90.62 159 ARG A CA 1
ATOM 1313 C C . ARG A 1 159 ? -9.282 -16.111 -2.509 1.00 90.62 159 ARG A C 1
ATOM 1315 O O . ARG A 1 159 ? -10.035 -16.445 -1.593 1.00 90.62 159 ARG A O 1
ATOM 1322 N N . LEU A 1 160 ? -9.270 -14.923 -3.117 1.00 88.00 160 LEU A N 1
ATOM 1323 C CA . LEU A 1 160 ? -10.305 -13.950 -2.718 1.00 88.00 160 LEU A CA 1
ATOM 1324 C C . LEU A 1 160 ? -11.710 -14.467 -3.046 1.00 88.00 160 LEU A C 1
ATOM 1326 O O . LEU A 1 160 ? -12.640 -14.244 -2.267 1.00 88.00 160 LEU A O 1
ATOM 1330 N N . SER A 1 161 ? -11.820 -15.085 -4.151 1.00 88.25 161 SER A N 1
ATOM 1331 C CA . SER A 1 161 ? -13.137 -15.664 -4.495 1.00 88.25 161 SER A CA 1
ATOM 1332 C C . SER A 1 161 ? -13.568 -16.718 -3.464 1.00 88.25 161 SER A C 1
ATOM 1334 O O . SER A 1 161 ? -14.737 -16.746 -3.073 1.00 88.25 161 SER A O 1
ATOM 1336 N N . GLU A 1 162 ? -12.685 -17.523 -3.005 1.00 88.88 162 GLU A N 1
ATOM 1337 C CA . GLU A 1 162 ? -13.038 -18.524 -1.975 1.00 88.88 162 GLU A CA 1
ATOM 1338 C C . GLU A 1 162 ? -13.366 -17.839 -0.637 1.00 88.88 162 GLU A C 1
ATOM 1340 O O . GLU A 1 162 ? -14.303 -18.253 0.049 1.00 88.88 162 GLU A O 1
ATOM 1345 N N . SER A 1 163 ? -12.628 -16.852 -0.314 1.00 90.25 163 SER A N 1
ATOM 1346 C CA . SER A 1 163 ? -12.938 -16.085 0.906 1.00 90.25 163 SER A CA 1
ATOM 1347 C C . SER A 1 163 ? -14.311 -15.405 0.805 1.00 90.25 163 SER A C 1
ATOM 1349 O O . SER A 1 163 ? -15.066 -15.404 1.779 1.00 90.25 163 SER A O 1
ATOM 1351 N N . ASN A 1 164 ? -14.594 -14.871 -0.324 1.00 86.56 164 ASN A N 1
ATOM 1352 C CA . ASN A 1 164 ? -15.928 -14.264 -0.496 1.00 86.56 164 ASN A CA 1
ATOM 1353 C C . ASN A 1 164 ? -17.048 -15.305 -0.415 1.00 86.56 164 ASN A C 1
ATOM 1355 O O . ASN A 1 164 ? -18.117 -15.010 0.121 1.00 86.56 164 ASN A O 1
ATOM 1359 N N . LYS A 1 165 ? -16.789 -16.445 -0.938 1.00 88.88 165 LYS A N 1
ATOM 1360 C CA . LYS A 1 165 ? -17.799 -17.517 -0.795 1.00 88.88 165 LYS A CA 1
ATOM 1361 C C . LYS A 1 165 ? -18.030 -17.860 0.685 1.00 88.88 165 LYS A C 1
ATOM 1363 O O . LYS A 1 165 ? -19.176 -18.044 1.098 1.00 88.88 165 LYS A O 1
ATOM 1368 N N . GLN A 1 166 ? -17.020 -17.840 1.436 1.00 85.50 166 GLN A N 1
ATOM 1369 C CA . GLN A 1 166 ? -17.167 -18.149 2.874 1.00 85.50 166 GLN A CA 1
ATOM 1370 C C . GLN A 1 166 ? -17.902 -17.016 3.604 1.00 85.50 166 GLN A C 1
ATOM 1372 O O . GLN A 1 166 ? -18.738 -17.285 4.470 1.00 85.50 166 GLN A O 1
ATOM 1377 N N . ARG A 1 167 ? -17.593 -15.839 3.250 1.00 86.81 167 ARG A N 1
ATOM 1378 C CA . ARG A 1 167 ? -18.322 -14.709 3.871 1.00 86.81 167 ARG A CA 1
ATOM 1379 C C . ARG A 1 167 ? -19.813 -14.750 3.521 1.00 86.81 167 ARG A C 1
ATOM 1381 O O . ARG A 1 167 ? -20.646 -14.398 4.358 1.00 86.81 167 ARG A O 1
ATOM 1388 N N . CYS A 1 168 ? -20.131 -15.177 2.325 1.00 82.81 168 CYS A N 1
ATOM 1389 C CA . CYS A 1 168 ? -21.551 -15.300 1.948 1.00 82.81 168 CYS A CA 1
ATOM 1390 C C . CYS A 1 168 ? -22.251 -16.376 2.790 1.00 82.81 168 CYS A C 1
ATOM 1392 O O . CYS A 1 168 ? -23.388 -16.174 3.219 1.00 82.81 168 CYS A O 1
ATOM 1394 N N . ILE A 1 169 ? -21.519 -17.411 3.014 1.00 89.56 169 ILE A N 1
ATOM 1395 C CA . ILE A 1 169 ? -22.128 -18.468 3.858 1.00 89.56 169 ILE A CA 1
ATOM 1396 C C . ILE A 1 169 ? -22.325 -17.927 5.282 1.00 89.56 169 ILE A C 1
ATOM 1398 O O . ILE A 1 169 ? -23.379 -18.152 5.881 1.00 89.56 169 ILE A O 1
ATOM 1402 N N . GLU A 1 170 ? -21.352 -17.206 5.773 1.00 87.50 170 GLU A N 1
ATOM 1403 C CA . GLU A 1 170 ? -21.483 -16.634 7.128 1.00 87.50 170 GLU A CA 1
ATOM 1404 C C . GLU A 1 170 ? -22.620 -15.607 7.189 1.00 87.50 170 GLU A C 1
ATOM 1406 O O . GLU A 1 170 ? -23.365 -15.577 8.171 1.00 87.50 170 GLU A O 1
ATOM 1411 N N . ARG A 1 171 ? -22.718 -14.832 6.208 1.00 89.56 171 ARG A N 1
ATOM 1412 C CA . ARG A 1 171 ? -23.844 -13.874 6.159 1.00 89.56 171 ARG A CA 1
ATOM 1413 C C . ARG A 1 171 ? -25.195 -14.595 6.161 1.00 89.56 171 ARG A C 1
ATOM 1415 O O . ARG A 1 171 ? -26.108 -14.180 6.878 1.00 89.56 171 ARG A O 1
ATOM 1422 N N . ASP A 1 172 ? -25.302 -15.631 5.391 1.00 88.88 172 ASP A N 1
ATOM 1423 C CA . ASP A 1 172 ? -26.587 -16.371 5.366 1.00 88.88 172 ASP A CA 1
ATOM 1424 C C . ASP A 1 172 ? -26.887 -16.993 6.736 1.00 88.88 172 ASP A C 1
ATOM 1426 O O . ASP A 1 172 ? -28.043 -16.994 7.166 1.00 88.88 172 ASP A O 1
ATOM 1430 N N . GLN A 1 173 ? -25.858 -17.411 7.411 1.00 88.50 173 GLN A N 1
ATOM 1431 C CA . GLN A 1 173 ? -26.089 -18.008 8.748 1.00 88.50 173 GLN A CA 1
ATOM 1432 C C . GLN A 1 173 ? -26.509 -16.928 9.754 1.00 88.50 173 GLN A C 1
ATOM 1434 O O . GLN A 1 173 ? -27.389 -17.174 10.582 1.00 88.50 173 GLN A O 1
ATOM 1439 N N . LEU A 1 174 ? -25.875 -15.789 9.622 1.00 87.75 174 LEU A N 1
ATOM 1440 C CA . LEU A 1 174 ? -26.271 -14.706 10.542 1.00 87.75 174 LEU A CA 1
ATOM 1441 C C . LEU A 1 174 ? -27.692 -14.216 10.248 1.00 87.75 174 LEU A C 1
ATOM 1443 O O . LEU A 1 174 ? -28.426 -13.876 11.179 1.00 87.75 174 LEU A O 1
ATOM 1447 N N . GLN A 1 175 ? -28.047 -14.255 9.034 1.00 85.81 175 GLN A N 1
ATOM 1448 C CA . GLN A 1 175 ? -29.426 -13.858 8.695 1.00 85.81 175 GLN A CA 1
ATOM 1449 C C . GLN A 1 175 ? -30.447 -14.852 9.265 1.00 85.81 175 GLN A C 1
ATOM 1451 O O . GLN A 1 175 ? -31.492 -14.434 9.769 1.00 85.81 175 GLN A O 1
ATOM 1456 N N . VAL A 1 176 ? -30.098 -16.067 9.191 1.00 89.38 176 VAL A N 1
ATOM 1457 C CA . VAL A 1 176 ? -31.023 -17.069 9.766 1.00 89.38 176 VAL A CA 1
ATOM 1458 C C . VAL A 1 176 ? -31.076 -16.892 11.291 1.00 89.38 176 VAL A C 1
ATOM 1460 O O . VAL A 1 176 ? -32.159 -16.957 11.878 1.00 89.38 176 VAL A O 1
ATOM 1463 N N . ALA A 1 177 ? -30.002 -16.642 11.912 1.00 84.75 177 ALA A N 1
ATOM 1464 C CA . ALA A 1 177 ? -29.989 -16.438 13.376 1.00 84.75 177 ALA A CA 1
ATOM 1465 C C . ALA A 1 177 ? -30.777 -15.174 13.753 1.00 84.75 177 ALA A C 1
ATOM 1467 O O . ALA A 1 177 ? -31.494 -15.176 14.757 1.00 84.75 177 ALA A O 1
ATOM 1468 N N . ASN A 1 178 ? -30.634 -14.167 12.973 1.00 86.31 178 ASN A N 1
ATOM 1469 C CA . ASN A 1 178 ? -31.418 -12.945 13.230 1.00 86.31 178 ASN A CA 1
ATOM 1470 C C . ASN A 1 178 ? -32.927 -13.189 13.083 1.00 86.31 178 ASN A C 1
ATOM 1472 O O . ASN A 1 178 ? -33.710 -12.674 13.882 1.00 86.31 178 ASN A O 1
ATOM 1476 N N . LYS A 1 179 ? -33.262 -13.913 12.116 1.00 89.44 179 LYS A N 1
ATOM 1477 C CA . LYS A 1 179 ? -34.691 -14.250 11.957 1.00 89.44 179 LYS A CA 1
ATOM 1478 C C . LYS A 1 179 ? -35.206 -15.084 13.141 1.00 89.44 179 LYS A C 1
ATOM 1480 O O . LYS A 1 179 ? -36.304 -14.827 13.638 1.00 89.44 179 LYS A O 1
ATOM 1485 N N . GLN A 1 180 ? -34.426 -15.962 13.597 1.00 87.88 180 GLN A N 1
ATOM 1486 C CA . GLN A 1 180 ? -34.865 -16.780 14.754 1.00 87.88 180 GLN A CA 1
ATOM 1487 C C . GLN A 1 180 ? -34.962 -15.915 16.016 1.00 87.88 180 GLN A C 1
ATOM 1489 O O . GLN A 1 180 ? -35.886 -16.098 16.811 1.00 87.88 180 GLN A O 1
ATOM 1494 N N . ALA A 1 181 ? -34.060 -15.009 16.157 1.00 84.38 181 ALA A N 1
ATOM 1495 C CA . ALA A 1 181 ? -34.136 -14.110 17.324 1.00 84.38 181 ALA A CA 1
ATOM 1496 C C . ALA A 1 181 ? -35.375 -13.205 17.245 1.00 84.38 181 ALA A C 1
ATOM 1498 O O . ALA A 1 181 ? -36.026 -12.965 18.265 1.00 84.38 181 ALA A O 1
ATOM 1499 N N . GLN A 1 182 ? -35.679 -12.765 16.046 1.00 83.31 182 GLN A N 1
ATOM 1500 C CA . GLN A 1 182 ? -36.892 -11.928 15.887 1.00 83.31 182 GLN A CA 1
ATOM 1501 C C . GLN A 1 182 ? -38.164 -12.728 16.191 1.00 83.31 182 GLN A C 1
ATOM 1503 O O . GLN A 1 182 ? -39.086 -12.195 16.814 1.00 83.31 182 GLN A O 1
ATOM 1508 N N . GLU A 1 183 ? -38.167 -13.951 15.811 1.00 88.31 183 GLU A N 1
ATOM 1509 C CA . GLU A 1 183 ? -39.359 -14.780 16.108 1.00 88.31 183 GLU A CA 1
ATOM 1510 C C . GLU A 1 183 ? -39.455 -15.064 17.613 1.00 88.31 183 GLU A C 1
ATOM 1512 O O . GLU A 1 183 ? -40.559 -15.082 18.162 1.00 88.31 183 GLU A O 1
ATOM 1517 N N . ALA A 1 184 ? -38.326 -15.228 18.237 1.00 85.06 184 ALA A N 1
ATOM 1518 C CA . ALA A 1 184 ? -38.344 -15.453 19.697 1.00 85.06 184 ALA A CA 1
ATOM 1519 C C . ALA A 1 184 ? -38.812 -14.184 20.430 1.00 85.06 184 ALA A C 1
ATOM 1521 O O . ALA A 1 184 ? -39.558 -14.281 21.408 1.00 85.06 184 ALA A O 1
ATOM 1522 N N . LEU A 1 185 ? -38.366 -13.089 19.955 1.00 84.31 185 LEU A N 1
ATOM 1523 C CA . LEU A 1 185 ? -38.828 -11.832 20.573 1.00 84.31 185 LEU A CA 1
ATOM 1524 C C . LEU A 1 185 ? -40.332 -11.624 20.362 1.00 84.31 185 LEU A C 1
ATOM 1526 O O . LEU A 1 185 ? -41.023 -11.189 21.286 1.00 84.31 185 LEU A O 1
ATOM 1530 N N . ALA A 1 186 ? -40.805 -11.953 19.194 1.00 85.19 186 ALA A N 1
ATOM 1531 C CA . ALA A 1 186 ? -42.258 -11.838 18.953 1.00 85.19 186 ALA A CA 1
ATOM 1532 C C . ALA A 1 186 ? -43.045 -12.775 19.880 1.00 85.19 186 ALA A C 1
ATOM 1534 O O . ALA A 1 186 ? -44.100 -12.389 20.390 1.00 85.19 186 ALA A O 1
ATOM 1535 N N . ALA A 1 187 ? -42.522 -13.937 20.114 1.00 86.56 187 ALA A N 1
ATOM 1536 C CA . ALA A 1 187 ? -43.217 -14.875 21.025 1.00 86.56 187 ALA A CA 1
ATOM 1537 C C . ALA A 1 187 ? -43.207 -14.336 22.465 1.00 86.56 187 ALA A C 1
ATOM 1539 O O . ALA A 1 187 ? -44.206 -14.469 23.176 1.00 86.56 187 ALA A O 1
ATOM 1540 N N . ARG A 1 188 ? -42.131 -13.767 22.825 1.00 90.31 188 ARG A N 1
ATOM 1541 C CA . ARG A 1 188 ? -42.055 -13.210 24.190 1.00 90.31 188 ARG A CA 1
ATOM 1542 C C . ARG A 1 188 ? -43.017 -12.026 24.360 1.00 90.31 188 ARG A C 1
ATOM 1544 O O . ARG A 1 188 ? -43.643 -11.890 25.414 1.00 90.31 188 ARG A O 1
ATOM 1551 N N . ILE A 1 189 ? -43.065 -11.215 23.339 1.00 87.50 189 ILE A N 1
ATOM 1552 C CA . ILE A 1 189 ? -44.014 -10.083 23.396 1.00 87.50 189 ILE A CA 1
ATOM 1553 C C . ILE A 1 189 ? -45.451 -10.605 23.512 1.00 87.50 189 ILE A C 1
ATOM 1555 O O . ILE A 1 189 ? -46.246 -10.046 24.272 1.00 87.50 189 ILE A O 1
ATOM 1559 N N . LYS A 1 190 ? -45.748 -11.619 22.860 1.00 86.88 190 LYS A N 1
ATOM 1560 C CA . LYS A 1 190 ? -47.096 -12.212 22.970 1.00 86.88 190 LYS A CA 1
ATOM 1561 C C . LYS A 1 190 ? -47.337 -12.767 24.384 1.00 86.88 190 LYS A C 1
ATOM 1563 O O . LYS A 1 190 ? -48.421 -12.574 24.940 1.00 86.88 190 LYS A O 1
ATOM 1568 N N . ASP A 1 191 ? -46.369 -13.419 24.961 1.00 88.12 191 ASP A N 1
ATOM 1569 C CA . ASP A 1 191 ? -46.518 -13.939 26.340 1.00 88.12 191 ASP A CA 1
ATOM 1570 C C . ASP A 1 191 ? -46.704 -12.787 27.337 1.00 88.12 191 ASP A C 1
ATOM 1572 O O . ASP A 1 191 ? -47.534 -12.892 28.243 1.00 88.12 191 ASP A O 1
ATOM 1576 N N . LEU A 1 192 ? -45.943 -11.748 27.130 1.00 85.81 192 LEU A N 1
ATOM 1577 C CA . LEU A 1 192 ? -46.078 -10.603 28.050 1.00 85.81 192 LEU A CA 1
ATOM 1578 C C . LEU A 1 192 ? -47.457 -9.947 27.918 1.00 85.81 192 LEU A C 1
ATOM 1580 O O . LEU A 1 192 ? -48.019 -9.501 28.921 1.00 85.81 192 LEU A O 1
ATOM 1584 N N . SER A 1 193 ? -47.938 -9.885 26.754 1.00 85.75 193 SER A N 1
ATOM 1585 C CA . SER A 1 193 ? -49.300 -9.341 26.577 1.00 85.75 193 SER A CA 1
ATOM 1586 C C . SER A 1 193 ? -50.349 -10.211 27.283 1.00 85.75 193 SER A C 1
ATOM 1588 O O . SER A 1 193 ? -51.284 -9.676 27.881 1.00 85.75 193 SER A O 1
ATOM 1590 N N . GLN A 1 194 ? -50.163 -11.471 27.228 1.00 85.81 194 GLN A N 1
ATOM 1591 C CA . GLN A 1 194 ? -51.118 -12.362 27.922 1.00 85.81 194 GLN A CA 1
ATOM 1592 C C . GLN A 1 194 ? -50.996 -12.193 29.443 1.00 85.81 194 GLN A C 1
ATOM 1594 O O . GLN A 1 194 ? -52.012 -12.192 30.141 1.00 85.81 194 GLN A O 1
ATOM 1599 N N . ARG A 1 195 ? -49.809 -12.031 29.901 1.00 86.00 195 ARG A N 1
ATOM 1600 C CA . ARG A 1 195 ? -49.628 -11.807 31.350 1.00 86.00 195 ARG A CA 1
ATOM 1601 C C . ARG A 1 195 ? -50.248 -10.470 31.774 1.00 86.00 195 ARG A C 1
ATOM 1603 O O . ARG A 1 195 ? -50.827 -10.381 32.859 1.00 86.00 195 ARG A O 1
ATOM 1610 N N . ASP A 1 196 ? -50.107 -9.494 30.964 1.00 85.38 196 ASP A N 1
ATOM 1611 C CA . ASP A 1 196 ? -50.747 -8.200 31.274 1.00 85.38 196 ASP A CA 1
ATOM 1612 C C . ASP A 1 196 ? -52.273 -8.331 31.339 1.00 85.38 196 ASP A C 1
ATOM 1614 O O . ASP A 1 196 ? -52.904 -7.698 32.187 1.00 85.38 196 ASP A O 1
ATOM 1618 N N . ALA A 1 197 ? -52.802 -9.140 30.460 1.00 84.25 197 ALA A N 1
ATOM 1619 C CA . ALA A 1 197 ? -54.262 -9.365 30.505 1.00 84.25 197 ALA A CA 1
ATOM 1620 C C . ALA A 1 197 ? -54.674 -10.102 31.787 1.00 84.25 197 ALA A C 1
ATOM 1622 O O . ALA A 1 197 ? -55.702 -9.770 32.381 1.00 84.25 197 ALA A O 1
ATOM 1623 N N . GLU A 1 198 ? -53.861 -10.987 32.203 1.00 85.88 198 GLU A N 1
ATOM 1624 C CA . GLU A 1 198 ? -54.174 -11.720 33.452 1.00 85.88 198 GLU A CA 1
ATOM 1625 C C . GLU A 1 198 ? -54.043 -10.799 34.672 1.00 85.88 198 GLU A C 1
ATOM 1627 O O . GLU A 1 198 ? -54.856 -10.887 35.595 1.00 85.88 198 GLU A O 1
ATOM 1632 N N . LEU A 1 199 ? -53.052 -9.987 34.622 1.00 85.62 199 LEU A N 1
ATOM 1633 C CA . LEU A 1 199 ? -52.900 -9.045 35.748 1.00 85.62 199 LEU A CA 1
ATOM 1634 C C . LEU A 1 199 ? -54.086 -8.077 35.801 1.00 85.62 199 LEU A C 1
ATOM 1636 O O . LEU A 1 199 ? -54.527 -7.711 36.894 1.00 85.62 199 LEU A O 1
ATOM 1640 N N . ALA A 1 200 ? -54.579 -7.685 34.690 1.00 84.50 200 ALA A N 1
ATOM 1641 C CA . ALA A 1 200 ? -55.778 -6.826 34.665 1.00 84.50 200 ALA A CA 1
ATOM 1642 C C . ALA A 1 200 ? -56.992 -7.537 35.277 1.00 84.50 200 ALA A C 1
ATOM 1644 O O . ALA A 1 200 ? -57.763 -6.911 36.008 1.00 84.50 200 ALA A O 1
ATOM 1645 N N . LYS A 1 201 ? -57.058 -8.815 35.000 1.00 86.94 201 LYS A N 1
ATOM 1646 C CA . LYS A 1 201 ? -58.189 -9.566 35.598 1.00 86.94 201 LYS A CA 1
ATOM 1647 C C . LYS A 1 201 ? -58.008 -9.709 37.114 1.00 86.94 201 LYS A C 1
ATOM 1649 O O . LYS A 1 201 ? -58.981 -9.581 37.861 1.00 86.94 201 LYS A O 1
ATOM 1654 N N . ARG A 1 202 ? -56.829 -9.931 37.527 1.00 86.38 202 ARG A N 1
ATOM 1655 C CA . ARG A 1 202 ? -56.581 -10.033 38.982 1.00 86.38 202 ARG A CA 1
ATOM 1656 C C . ARG A 1 202 ? -56.856 -8.693 39.668 1.00 86.38 202 ARG A C 1
ATOM 1658 O O . ARG A 1 202 ? -57.407 -8.673 40.771 1.00 86.38 202 ARG A O 1
ATOM 1665 N N . ASN A 1 203 ? -56.507 -7.646 39.030 1.00 86.75 203 ASN A N 1
ATOM 1666 C CA . ASN A 1 203 ? -56.777 -6.315 39.610 1.00 86.75 203 ASN A CA 1
ATOM 1667 C C . ASN A 1 203 ? -58.279 -6.036 39.721 1.00 86.75 203 ASN A C 1
ATOM 1669 O O . ASN A 1 203 ? -58.714 -5.407 40.687 1.00 86.75 203 ASN A O 1
ATOM 1673 N N . GLU A 1 204 ? -58.928 -6.483 38.750 1.00 86.31 204 GLU A N 1
ATOM 1674 C CA . GLU A 1 204 ? -60.396 -6.354 38.851 1.00 86.31 204 GLU A CA 1
ATOM 1675 C C . GLU A 1 204 ? -60.950 -7.179 40.024 1.00 86.31 204 GLU A C 1
ATOM 1677 O O . GLU A 1 204 ? -61.849 -6.714 40.728 1.00 86.31 204 GLU A O 1
ATOM 1682 N N . ARG A 1 205 ? -60.392 -8.329 40.249 1.00 88.56 205 ARG A N 1
ATOM 1683 C CA . ARG A 1 205 ? -60.840 -9.153 41.394 1.00 88.56 205 ARG A CA 1
ATOM 1684 C C . ARG A 1 205 ? -60.485 -8.474 42.724 1.00 88.56 205 ARG A C 1
ATOM 1686 O O . ARG A 1 205 ? -61.298 -8.484 43.651 1.00 88.56 205 ARG A O 1
ATOM 1693 N N . VAL A 1 206 ? -59.376 -7.909 42.744 1.00 87.50 206 VAL A N 1
ATOM 1694 C CA . VAL A 1 206 ? -58.978 -7.214 43.985 1.00 87.50 206 VAL A CA 1
ATOM 1695 C C . VAL A 1 206 ? -59.920 -6.026 44.233 1.00 87.50 206 VAL A C 1
ATOM 1697 O O . VAL A 1 206 ? -60.301 -5.776 45.379 1.00 87.50 206 VAL A O 1
ATOM 1700 N N . GLU A 1 207 ? -60.269 -5.337 43.224 1.00 83.88 207 GLU A N 1
ATOM 1701 C CA . GLU A 1 207 ? -61.240 -4.239 43.380 1.00 83.88 207 GLU A CA 1
ATOM 1702 C C . GLU A 1 207 ? -62.601 -4.736 43.863 1.00 83.88 207 GLU A C 1
ATOM 1704 O O . GLU A 1 207 ? -63.247 -4.082 44.684 1.00 83.88 207 GLU A O 1
ATOM 1709 N N . GLN A 1 208 ? -62.940 -5.890 43.358 1.00 85.25 208 GLN A N 1
ATOM 1710 C CA . GLN A 1 208 ? -64.209 -6.481 43.842 1.00 85.25 208 GLN A CA 1
ATOM 1711 C C . GLN A 1 208 ? -64.099 -6.871 45.321 1.00 85.25 208 GLN A C 1
ATOM 1713 O O . GLN A 1 208 ? -65.034 -6.632 46.088 1.00 85.25 208 GLN A O 1
ATOM 1718 N N . TYR A 1 209 ? -62.980 -7.445 45.679 1.00 87.00 209 TYR A N 1
ATOM 1719 C CA . TYR A 1 209 ? -62.812 -7.812 47.099 1.00 87.00 209 TYR A CA 1
ATOM 1720 C C . TYR A 1 209 ? -62.791 -6.555 47.975 1.00 87.00 209 TYR A C 1
ATOM 1722 O O . TYR A 1 209 ? -63.339 -6.570 49.080 1.00 87.00 209 TYR A O 1
ATOM 1730 N N . SER A 1 210 ? -62.158 -5.585 47.554 1.00 87.19 210 SER A N 1
ATOM 1731 C CA . SER A 1 210 ? -62.139 -4.318 48.312 1.00 87.19 210 SER A CA 1
ATOM 1732 C C . SER A 1 210 ? -63.550 -3.738 48.480 1.00 87.19 210 SER A C 1
ATOM 1734 O O . SER A 1 210 ? -63.878 -3.232 49.555 1.00 87.19 210 SER A O 1
ATOM 1736 N N . ALA A 1 211 ? -64.336 -3.811 47.455 1.00 85.31 211 ALA A N 1
ATOM 1737 C CA . ALA A 1 211 ? -65.735 -3.347 47.572 1.00 85.31 211 ALA A CA 1
ATOM 1738 C C . ALA A 1 211 ? -66.526 -4.207 48.570 1.00 85.31 211 ALA A C 1
ATOM 1740 O O . ALA A 1 211 ? -67.331 -3.671 49.336 1.00 85.31 211 ALA A O 1
ATOM 1741 N N . GLN A 1 212 ? -66.245 -5.465 48.570 1.00 84.81 212 GLN A N 1
ATOM 1742 C CA . GLN A 1 212 ? -66.939 -6.352 49.532 1.00 84.81 212 GLN A CA 1
ATOM 1743 C C . GLN A 1 212 ? -66.509 -6.035 50.971 1.00 84.81 212 GLN A C 1
ATOM 1745 O O . GLN A 1 212 ? -67.343 -6.059 51.877 1.00 84.81 212 GLN A O 1
ATOM 1750 N N . VAL A 1 213 ? -65.311 -5.752 51.084 1.00 86.31 213 VAL A N 1
ATOM 1751 C CA . VAL A 1 213 ? -64.829 -5.426 52.444 1.00 86.31 213 VAL A CA 1
ATOM 1752 C C . VAL A 1 213 ? -65.483 -4.117 52.911 1.00 86.31 213 VAL A C 1
ATOM 1754 O O . VAL A 1 213 ? -65.871 -4.008 54.076 1.00 86.31 213 VAL A O 1
ATOM 1757 N N . LYS A 1 214 ? -65.642 -3.205 52.060 1.00 85.44 214 LYS A N 1
ATOM 1758 C CA . LYS A 1 214 ? -66.319 -1.944 52.446 1.00 85.44 214 LYS A CA 1
ATOM 1759 C C . LYS A 1 214 ? -67.784 -2.194 52.822 1.00 85.44 214 LYS A C 1
ATOM 1761 O O . LYS A 1 214 ? -68.282 -1.584 53.770 1.00 85.44 214 LYS A O 1
ATOM 1766 N N . GLN A 1 215 ? -68.358 -3.036 52.137 1.00 86.56 215 GLN A N 1
ATOM 1767 C CA . GLN A 1 215 ? -69.752 -3.374 52.475 1.00 86.56 215 GLN A CA 1
ATOM 1768 C C . GLN A 1 215 ? -69.831 -4.075 53.841 1.00 86.56 215 GLN A C 1
ATOM 1770 O O . GLN A 1 215 ? -70.716 -3.760 54.639 1.00 86.56 215 GLN A O 1
ATOM 1775 N N . ARG A 1 216 ? -68.913 -4.986 54.012 1.00 84.56 216 ARG A N 1
ATOM 1776 C CA . ARG A 1 216 ? -68.939 -5.681 55.317 1.00 84.56 216 ARG A CA 1
ATOM 1777 C C . ARG A 1 216 ? -68.637 -4.693 56.452 1.00 84.56 216 ARG A C 1
ATOM 1779 O O . ARG A 1 216 ? -69.212 -4.813 57.536 1.00 84.56 216 ARG A O 1
ATOM 1786 N N . ASP A 1 217 ? -67.800 -3.747 56.211 1.00 88.94 217 ASP A N 1
ATOM 1787 C CA . ASP A 1 217 ? -67.520 -2.727 57.243 1.00 88.94 217 ASP A CA 1
ATOM 1788 C C . ASP A 1 217 ? -68.783 -1.919 57.571 1.00 88.94 217 ASP A C 1
ATOM 1790 O O . ASP A 1 217 ? -69.015 -1.597 58.738 1.00 88.94 217 ASP A O 1
ATOM 1794 N N . SER A 1 218 ? -69.527 -1.625 56.585 1.00 85.88 218 SER A N 1
ATOM 1795 C CA . SER A 1 218 ? -70.798 -0.916 56.834 1.00 85.88 218 SER A CA 1
ATOM 1796 C C . SER A 1 218 ? -71.778 -1.781 57.635 1.00 85.88 218 SER A C 1
ATOM 1798 O O . SER A 1 218 ? -72.473 -1.265 58.513 1.00 85.88 218 SER A O 1
ATOM 1800 N N . GLN A 1 219 ? -71.766 -3.048 57.328 1.00 85.88 219 GLN A N 1
ATOM 1801 C CA . GLN A 1 219 ? -72.661 -3.954 58.082 1.00 85.88 219 GLN A CA 1
ATOM 1802 C C . GLN A 1 219 ? -72.216 -4.057 59.548 1.00 85.88 219 GLN A C 1
ATOM 1804 O O . GLN A 1 219 ? -73.063 -4.110 60.441 1.00 85.88 219 GLN A O 1
ATOM 1809 N N . ILE A 1 220 ? -70.966 -4.078 59.776 1.00 85.81 220 ILE A N 1
ATOM 1810 C CA . ILE A 1 220 ? -70.458 -4.162 61.162 1.00 85.81 220 ILE A CA 1
ATOM 1811 C C . ILE A 1 220 ? -70.851 -2.887 61.921 1.00 85.81 220 ILE A C 1
ATOM 1813 O O . ILE A 1 220 ? -71.254 -2.966 63.084 1.00 85.81 220 ILE A O 1
ATOM 1817 N N . VAL A 1 221 ? -70.758 -1.792 61.270 1.00 88.38 221 VAL A N 1
ATOM 1818 C CA . VAL A 1 221 ? -71.161 -0.533 61.932 1.00 88.38 221 VAL A CA 1
ATOM 1819 C C . VAL A 1 221 ? -72.652 -0.581 62.292 1.00 88.38 221 VAL A C 1
ATOM 1821 O O . VAL A 1 221 ? -73.035 -0.136 63.377 1.00 88.38 221 VAL A O 1
ATOM 1824 N N . GLU A 1 222 ? -73.448 -1.070 61.448 1.00 85.81 222 GLU A N 1
ATOM 1825 C CA . GLU A 1 222 ? -74.891 -1.197 61.735 1.00 85.81 222 GLU A CA 1
ATOM 1826 C C . GLU A 1 222 ? -75.144 -2.169 62.897 1.00 85.81 222 GLU A C 1
ATOM 1828 O O . GLU A 1 222 ? -75.982 -1.890 63.756 1.00 85.81 222 GLU A O 1
ATOM 1833 N N . LEU A 1 223 ? -74.420 -3.262 62.813 1.00 87.69 223 LEU A N 1
ATOM 1834 C CA . LEU A 1 223 ? -74.616 -4.216 63.922 1.00 87.69 223 LEU A CA 1
ATOM 1835 C C . LEU A 1 223 ? -74.148 -3.596 65.245 1.00 87.69 223 LEU A C 1
ATOM 1837 O O . LEU A 1 223 ? -74.769 -3.831 66.284 1.00 87.69 223 LEU A O 1
ATOM 1841 N N . GLU A 1 224 ? -73.130 -2.837 65.229 1.00 85.00 224 GLU A N 1
ATOM 1842 C CA . GLU A 1 224 ? -72.656 -2.172 66.461 1.00 85.00 224 GLU A CA 1
ATOM 1843 C C . GLU A 1 224 ? -73.705 -1.177 66.973 1.00 85.00 224 GLU A C 1
ATOM 1845 O O . GLU A 1 224 ? -73.881 -1.044 68.186 1.00 85.00 224 GLU A O 1
ATOM 1850 N N . SER A 1 225 ? -74.341 -0.497 66.118 1.00 87.94 225 SER A N 1
ATOM 1851 C CA . SER A 1 225 ? -75.428 0.416 66.518 1.00 87.94 225 SER A CA 1
ATOM 1852 C C . SER A 1 225 ? -76.606 -0.347 67.140 1.00 87.94 225 SER A C 1
ATOM 1854 O O . SER A 1 225 ? -77.165 0.103 68.142 1.00 87.94 225 SER A O 1
ATOM 1856 N N . GLN A 1 226 ? -76.914 -1.445 66.514 1.00 85.44 226 GLN A N 1
ATOM 1857 C CA . GLN A 1 226 ? -78.010 -2.264 67.081 1.00 85.44 226 GLN A CA 1
ATOM 1858 C C . GLN A 1 226 ? -77.623 -2.817 68.459 1.00 85.44 226 GLN A C 1
ATOM 1860 O O . GLN A 1 226 ? -78.470 -2.879 69.353 1.00 85.44 226 GLN A O 1
ATOM 1865 N N . LEU A 1 227 ? -76.416 -3.211 68.584 1.00 83.62 227 LEU A N 1
ATOM 1866 C CA . LEU A 1 227 ? -75.979 -3.715 69.900 1.00 83.62 227 LEU A CA 1
ATOM 1867 C C . LEU A 1 227 ? -75.993 -2.581 70.935 1.00 83.62 227 LEU A C 1
ATOM 1869 O O . LEU A 1 227 ? -76.365 -2.810 72.088 1.00 83.62 227 LEU A O 1
ATOM 1873 N N . ALA A 1 228 ? -75.612 -1.417 70.578 1.00 84.38 228 ALA A N 1
ATOM 1874 C CA . ALA A 1 228 ? -75.677 -0.265 71.495 1.00 84.38 228 ALA A CA 1
ATOM 1875 C C . ALA A 1 228 ? -77.121 0.016 71.933 1.00 84.38 228 ALA A C 1
ATOM 1877 O O . ALA A 1 228 ? -77.356 0.330 73.102 1.00 84.38 228 ALA A O 1
ATOM 1878 N N . GLU A 1 229 ? -78.017 -0.100 71.033 1.00 84.81 229 GLU A N 1
ATOM 1879 C CA . GLU A 1 229 ? -79.442 0.097 71.367 1.00 84.81 229 GLU A CA 1
ATOM 1880 C C . GLU A 1 229 ? -79.961 -1.005 72.300 1.00 84.81 229 GLU A C 1
ATOM 1882 O O . GLU A 1 229 ? -80.706 -0.713 73.238 1.00 84.81 229 GLU A O 1
ATOM 1887 N N . SER A 1 230 ? -79.587 -2.207 72.016 1.00 82.00 230 SER A N 1
ATOM 1888 C CA . SER A 1 230 ? -80.015 -3.302 72.914 1.00 82.00 230 SER A CA 1
ATOM 1889 C C . SER A 1 230 ? -79.396 -3.134 74.308 1.00 82.00 230 SER A C 1
ATOM 1891 O O . SER A 1 230 ? -80.059 -3.412 75.309 1.00 82.00 230 SER A O 1
ATOM 1893 N N . THR A 1 231 ? -78.178 -2.695 74.354 1.00 85.06 231 THR A N 1
ATOM 1894 C CA . THR A 1 231 ? -77.531 -2.460 75.659 1.00 85.06 231 THR A CA 1
ATOM 1895 C C . THR A 1 231 ? -78.260 -1.339 76.417 1.00 85.06 231 THR A C 1
ATOM 1897 O O . THR A 1 231 ? -78.418 -1.426 77.637 1.00 85.06 231 THR A O 1
ATOM 1900 N N . LYS A 1 232 ? -78.670 -0.316 75.769 1.00 88.19 232 LYS A N 1
ATOM 1901 C CA . LYS A 1 232 ? -79.474 0.747 76.401 1.00 88.19 232 LYS A CA 1
ATOM 1902 C C . LYS A 1 232 ? -80.810 0.208 76.930 1.00 88.19 232 LYS A C 1
ATOM 1904 O O . LYS A 1 232 ? -81.228 0.581 78.028 1.00 88.19 232 LYS A O 1
ATOM 1909 N N . GLN A 1 233 ? -81.437 -0.644 76.154 1.00 83.06 233 GLN A N 1
ATOM 1910 C CA . GLN A 1 233 ? -82.718 -1.235 76.602 1.00 83.06 233 GLN A CA 1
ATOM 1911 C C . GLN A 1 233 ? -82.515 -2.105 77.848 1.00 83.06 233 GLN A C 1
ATOM 1913 O O . GLN A 1 233 ? -83.353 -2.083 78.752 1.00 83.06 233 GLN A O 1
ATOM 1918 N N . ILE A 1 234 ? -81.454 -2.811 77.838 1.00 80.88 234 ILE A N 1
ATOM 1919 C CA . ILE A 1 234 ? -81.175 -3.656 79.018 1.00 80.88 234 ILE A CA 1
ATOM 1920 C C . ILE A 1 234 ? -80.895 -2.751 80.227 1.00 80.88 234 ILE A C 1
ATOM 1922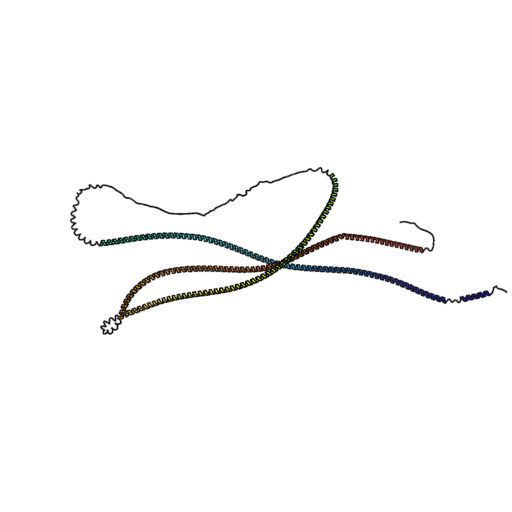 O O . ILE A 1 234 ? -81.363 -3.041 81.331 1.00 80.88 234 ILE A O 1
ATOM 1926 N N . ALA A 1 235 ? -80.164 -1.714 80.048 1.00 80.94 235 ALA A N 1
ATOM 1927 C CA . ALA A 1 235 ? -79.925 -0.754 81.144 1.00 80.94 235 ALA A CA 1
ATOM 1928 C C . ALA A 1 235 ? -81.240 -0.154 81.660 1.00 80.94 235 ALA A C 1
ATOM 1930 O O . ALA A 1 235 ? -81.404 0.011 82.871 1.00 80.94 235 ALA A O 1
ATOM 1931 N N . ASP A 1 236 ? -82.127 0.196 80.755 1.00 83.25 236 ASP A N 1
ATOM 1932 C CA . ASP A 1 236 ? -83.441 0.730 81.167 1.00 83.25 236 ASP A CA 1
ATOM 1933 C C . ASP A 1 236 ? -84.247 -0.312 81.954 1.00 83.25 236 ASP A C 1
ATOM 1935 O O . ASP A 1 236 ? -84.902 0.038 82.938 1.00 83.25 236 ASP A O 1
ATOM 1939 N N . GLN A 1 237 ? -84.146 -1.532 81.483 1.00 82.00 237 GLN A N 1
ATOM 1940 C CA . GLN A 1 237 ? -84.877 -2.597 82.211 1.00 82.00 237 GLN A CA 1
ATOM 1941 C C . GLN A 1 237 ? -84.251 -2.823 83.596 1.00 82.00 237 GLN A C 1
ATOM 1943 O O . GLN A 1 237 ? -84.977 -3.070 84.561 1.00 82.00 237 GLN A O 1
ATOM 1948 N N . GLN A 1 238 ? -83.017 -2.762 83.716 1.00 80.62 238 GLN A N 1
ATOM 1949 C CA . GLN A 1 238 ? -82.340 -2.886 85.024 1.00 80.62 238 GLN A CA 1
ATOM 1950 C C . GLN A 1 238 ? -82.744 -1.738 85.959 1.00 80.62 238 GLN A C 1
ATOM 1952 O O . GLN A 1 238 ? -82.910 -1.957 87.161 1.00 80.62 238 GLN A O 1
ATOM 1957 N N . SER A 1 239 ? -82.872 -0.612 85.473 1.00 81.62 239 SER A N 1
ATOM 1958 C CA . SER A 1 239 ? -83.369 0.516 86.284 1.00 81.62 239 SER A CA 1
ATOM 1959 C C . SER A 1 239 ? -84.808 0.276 86.759 1.00 81.62 239 SER A C 1
ATOM 1961 O O . SER A 1 239 ? -85.137 0.605 87.901 1.00 81.62 239 SER A O 1
ATOM 1963 N N . ARG A 1 240 ? -85.599 -0.244 85.890 1.00 80.44 240 ARG A N 1
ATOM 1964 C CA . ARG A 1 240 ? -86.979 -0.592 86.305 1.00 80.44 240 ARG A CA 1
ATOM 1965 C C . ARG A 1 240 ? -86.975 -1.654 87.409 1.00 80.44 240 ARG A C 1
ATOM 1967 O O . ARG A 1 240 ? -87.762 -1.558 88.353 1.00 80.44 240 ARG A O 1
ATOM 1974 N N . PHE A 1 241 ? -86.129 -2.630 87.272 1.00 79.38 241 PHE A N 1
ATOM 1975 C CA . PHE A 1 241 ? -86.051 -3.665 88.323 1.00 79.38 241 PHE A CA 1
ATOM 1976 C C . PHE A 1 241 ? -85.575 -3.044 89.643 1.00 79.38 241 PHE A C 1
ATOM 1978 O O . PHE A 1 241 ? -86.080 -3.407 90.708 1.00 79.38 241 PHE A O 1
ATOM 1985 N N . ASP A 1 242 ? -84.628 -2.163 89.568 1.00 81.44 242 ASP A N 1
ATOM 1986 C CA . ASP A 1 242 ? -84.142 -1.504 90.797 1.00 81.44 242 ASP A CA 1
ATOM 1987 C C . ASP A 1 242 ? -85.257 -0.693 91.470 1.00 81.44 242 ASP A C 1
ATOM 1989 O O . ASP A 1 242 ? -85.354 -0.688 92.699 1.00 81.44 242 ASP A O 1
ATOM 1993 N N . ASN A 1 243 ? -86.064 -0.064 90.640 1.00 81.00 243 ASN A N 1
ATOM 1994 C CA . ASN A 1 243 ? -87.202 0.683 91.216 1.00 81.00 243 ASN A CA 1
ATOM 1995 C C . ASN A 1 243 ? -88.233 -0.251 91.856 1.00 81.00 243 ASN A C 1
ATOM 1997 O O . ASN A 1 243 ? -88.769 0.070 92.918 1.00 81.00 243 ASN A O 1
ATOM 2001 N N . LEU A 1 244 ? -88.476 -1.311 91.226 1.00 80.50 244 LEU A N 1
ATOM 2002 C CA . LEU A 1 244 ? -89.424 -2.281 91.808 1.00 80.50 244 LEU A CA 1
ATOM 2003 C C . LEU A 1 244 ? -88.849 -2.901 93.090 1.00 80.50 244 LEU A C 1
ATOM 2005 O O . LEU A 1 244 ? -89.590 -3.110 94.053 1.00 80.50 244 LEU A O 1
ATOM 2009 N N . SER A 1 245 ? -87.605 -3.222 93.077 1.00 80.44 245 SER A N 1
ATOM 2010 C CA . SER A 1 245 ? -86.936 -3.760 94.278 1.00 80.44 245 SER A CA 1
ATOM 2011 C C . SER A 1 245 ? -87.023 -2.754 95.436 1.00 80.44 245 SER A C 1
ATOM 2013 O O . SER A 1 245 ? -87.278 -3.151 96.574 1.00 80.44 245 SER A O 1
ATOM 2015 N N . ASN A 1 246 ? -86.841 -1.513 95.119 1.00 80.56 246 ASN A N 1
ATOM 2016 C CA . ASN A 1 246 ? -86.967 -0.484 96.170 1.00 80.56 246 ASN A CA 1
ATOM 2017 C C . ASN A 1 246 ? -88.407 -0.383 96.688 1.00 80.56 246 ASN A C 1
ATOM 2019 O O . ASN A 1 246 ? -88.612 -0.164 97.884 1.00 80.56 246 ASN A O 1
ATOM 2023 N N . ASP A 1 247 ? -89.380 -0.536 95.812 1.00 79.81 247 ASP A N 1
ATOM 2024 C CA . ASP A 1 247 ? -90.797 -0.550 96.222 1.00 79.81 247 ASP A CA 1
ATOM 2025 C C . ASP A 1 247 ? -91.101 -1.744 97.141 1.00 79.81 247 ASP A C 1
ATOM 2027 O O . ASP A 1 247 ? -91.837 -1.592 98.118 1.00 79.81 247 ASP A O 1
ATOM 2031 N N . ILE A 1 248 ? -90.510 -2.854 96.820 1.00 74.94 248 ILE A N 1
ATOM 2032 C CA . ILE A 1 248 ? -90.729 -4.055 97.654 1.00 74.94 248 ILE A CA 1
ATOM 2033 C C . ILE A 1 248 ? -90.080 -3.834 99.030 1.00 74.94 248 ILE A C 1
ATOM 2035 O O . ILE A 1 248 ? -90.674 -4.189 100.051 1.00 74.94 248 ILE A O 1
ATOM 2039 N N . ILE A 1 249 ? -88.954 -3.256 99.090 1.00 79.06 249 ILE A N 1
ATOM 2040 C CA . ILE A 1 249 ? -88.301 -2.983 100.388 1.00 79.06 249 ILE A CA 1
ATOM 2041 C C . ILE A 1 249 ? -89.165 -2.012 101.202 1.00 79.06 249 ILE A C 1
ATOM 2043 O O . ILE A 1 249 ? -89.315 -2.194 102.413 1.00 79.06 249 ILE A O 1
ATOM 2047 N N . GLU A 1 250 ? -89.758 -1.053 100.609 1.00 78.50 250 GLU A N 1
ATOM 2048 C CA . GLU A 1 250 ? -90.655 -0.101 101.295 1.00 78.50 250 GLU A CA 1
ATOM 2049 C C . GLU A 1 250 ? -91.910 -0.798 101.838 1.00 78.50 250 GLU A C 1
ATOM 2051 O O . GLU A 1 250 ? -92.331 -0.511 102.961 1.00 78.50 250 GLU A O 1
ATOM 2056 N N . LYS A 1 251 ? -92.426 -1.681 100.958 1.00 79.44 251 LYS A N 1
ATOM 2057 C CA . LYS A 1 251 ? -93.634 -2.398 101.435 1.00 79.44 251 LYS A CA 1
ATOM 2058 C C . LYS A 1 251 ? -93.269 -3.385 102.552 1.00 79.44 251 LYS A C 1
ATOM 2060 O O . LYS A 1 251 ? -94.049 -3.562 103.490 1.00 79.44 251 LYS A O 1
ATOM 2065 N N . GLN A 1 252 ? -92.133 -3.984 102.632 1.00 73.31 252 GLN A N 1
ATOM 2066 C CA . GLN A 1 252 ? -91.662 -4.874 103.716 1.00 73.31 252 GLN A CA 1
ATOM 2067 C C . GLN A 1 252 ? -91.419 -4.070 105.000 1.00 73.31 252 GLN A C 1
ATOM 2069 O O . GLN A 1 252 ? -91.706 -4.562 106.093 1.00 73.31 252 GLN A O 1
ATOM 2074 N N . SER A 1 253 ? -90.980 -2.879 104.947 1.00 76.81 253 SER A N 1
ATOM 2075 C CA . SER A 1 253 ? -90.827 -1.986 106.115 1.00 76.81 253 SER A CA 1
ATOM 2076 C C . SER A 1 253 ? -92.192 -1.592 106.694 1.00 76.81 253 SER A C 1
ATOM 2078 O O . SER A 1 253 ? -92.334 -1.494 107.914 1.00 76.81 253 SER A O 1
ATOM 2080 N N . ARG A 1 254 ? -93.250 -1.424 105.844 1.00 75.88 254 ARG A N 1
ATOM 2081 C CA . ARG A 1 254 ? -94.626 -1.136 106.296 1.00 75.88 254 ARG A CA 1
ATOM 2082 C C . ARG A 1 254 ? -95.248 -2.351 106.998 1.00 75.88 254 ARG A C 1
ATOM 2084 O O . ARG A 1 254 ? -95.956 -2.186 107.993 1.00 75.88 254 ARG A O 1
ATOM 2091 N N . LEU A 1 255 ? -94.915 -3.484 106.544 1.00 70.31 255 LEU A N 1
ATOM 2092 C CA . LEU A 1 255 ? -95.426 -4.717 107.183 1.00 70.31 255 LEU A CA 1
ATOM 2093 C C . LEU A 1 255 ? -94.749 -4.935 108.541 1.00 70.31 255 LEU A C 1
ATOM 2095 O O . LEU A 1 255 ? -95.397 -5.408 109.478 1.00 70.31 255 LEU A O 1
ATOM 2099 N N . GLU A 1 256 ? -93.556 -4.570 108.767 1.00 72.56 256 GLU A N 1
ATOM 2100 C CA . GLU A 1 256 ? -92.861 -4.634 110.068 1.00 72.56 256 GLU A CA 1
ATOM 2101 C C . GLU A 1 256 ? -93.448 -3.616 111.060 1.00 72.56 256 GLU A C 1
ATOM 2103 O O . GLU A 1 256 ? -93.576 -3.922 112.247 1.00 72.56 256 GLU A O 1
ATOM 2108 N N . GLU A 1 257 ? -93.908 -2.511 110.629 1.00 71.81 257 GLU A N 1
ATOM 2109 C CA . GLU A 1 257 ? -94.597 -1.494 111.451 1.00 71.81 257 GLU A CA 1
ATOM 2110 C C . GLU A 1 257 ? -96.001 -1.961 111.864 1.00 71.81 257 GLU A C 1
ATOM 2112 O O . GLU A 1 257 ? -96.408 -1.739 113.006 1.00 71.81 257 GLU A O 1
ATOM 2117 N N . LEU A 1 258 ? -96.664 -2.626 110.991 1.00 71.31 258 LEU A N 1
ATOM 2118 C CA . LEU A 1 258 ? -97.989 -3.187 111.336 1.00 71.31 258 LEU A CA 1
ATOM 2119 C C . LEU A 1 258 ? -97.845 -4.371 112.297 1.00 71.31 258 LEU A C 1
ATOM 2121 O O . LEU A 1 258 ? -98.686 -4.545 113.183 1.00 71.31 258 LEU A O 1
ATOM 2125 N N . GLY A 1 259 ? -96.742 -5.142 112.278 1.00 70.44 259 GLY A N 1
ATOM 2126 C CA . GLY A 1 259 ? -96.411 -6.225 113.234 1.00 70.44 259 GLY A CA 1
ATOM 2127 C C . GLY A 1 259 ? -96.114 -5.669 114.633 1.00 70.44 259 GLY A C 1
ATOM 2128 O O . GLY A 1 259 ? -96.510 -6.277 115.630 1.00 70.44 259 GLY A O 1
ATOM 2129 N N . LYS A 1 260 ? -95.699 -4.504 114.842 1.00 69.56 260 LYS A N 1
ATOM 2130 C CA . LYS A 1 260 ? -95.429 -3.852 116.145 1.00 69.56 260 LYS A CA 1
ATOM 2131 C C . LYS A 1 260 ? -96.708 -3.242 116.729 1.00 69.56 260 LYS A C 1
ATOM 2133 O O . LYS A 1 260 ? -96.892 -3.256 117.948 1.00 69.56 260 LYS A O 1
ATOM 2138 N N . GLN A 1 261 ? -97.743 -2.948 115.906 1.00 63.94 261 GLN A N 1
ATOM 2139 C CA . GLN A 1 261 ? -99.064 -2.454 116.355 1.00 63.94 261 GLN A CA 1
ATOM 2140 C C . GLN A 1 261 ? -99.952 -3.604 116.838 1.00 63.94 261 GLN A C 1
ATOM 2142 O O . GLN A 1 261 ? -100.710 -3.431 117.795 1.00 63.94 261 GLN A O 1
ATOM 2147 N N . ILE A 1 262 ? -99.743 -4.837 116.490 1.00 64.75 262 ILE A N 1
ATOM 2148 C CA . ILE A 1 262 ? -100.500 -6.042 116.893 1.00 64.75 262 ILE A CA 1
ATOM 2149 C C . ILE A 1 262 ? -99.880 -6.621 118.170 1.00 64.75 262 ILE A C 1
ATOM 2151 O O . ILE A 1 262 ? -100.610 -7.074 119.055 1.00 64.75 262 ILE A O 1
ATOM 2155 N N . GLU A 1 263 ? -98.716 -6.310 118.676 1.00 61.41 263 GLU A N 1
ATOM 2156 C CA . GLU A 1 263 ? -98.039 -6.746 119.915 1.00 61.41 263 GLU A CA 1
ATOM 2157 C C . GLU A 1 263 ? -98.340 -5.776 121.067 1.00 61.41 263 GLU A C 1
ATOM 2159 O O . GLU A 1 263 ? -98.357 -6.188 122.229 1.00 61.41 263 GLU A O 1
ATOM 2164 N N . SER A 1 264 ? -98.995 -4.623 120.852 1.00 60.53 264 SER A N 1
ATOM 2165 C CA . SER A 1 264 ? -99.451 -3.657 121.876 1.00 60.53 264 SER A CA 1
ATOM 2166 C C . SER A 1 264 ? -100.929 -3.870 122.211 1.00 60.53 264 SER A C 1
ATOM 2168 O O . SER A 1 264 ? -101.441 -3.258 123.150 1.00 60.53 264 SER A O 1
ATOM 2170 N N . LEU A 1 265 ? -101.584 -4.999 121.760 1.00 59.69 265 LEU A N 1
ATOM 2171 C CA . LEU A 1 265 ? -102.996 -5.295 122.079 1.00 59.69 265 LEU A CA 1
ATOM 2172 C C . LEU A 1 265 ? -103.073 -6.559 122.936 1.00 59.69 265 LEU A C 1
ATOM 2174 O O . LEU A 1 265 ? -104.169 -6.992 123.300 1.00 59.69 265 LEU A O 1
ATOM 2178 N N . LEU A 1 266 ? -102.010 -7.085 123.716 1.00 59.59 266 LEU A N 1
ATOM 2179 C CA . LEU A 1 266 ? -101.882 -8.321 124.517 1.00 59.59 266 LEU A CA 1
ATOM 2180 C C . LEU A 1 266 ? -102.223 -8.039 125.985 1.00 59.59 266 LEU A C 1
ATOM 2182 O O . LEU A 1 266 ? -102.784 -8.906 126.659 1.00 59.59 266 LEU A O 1
ATOM 2186 N N . PRO A 1 267 ? -102.754 -6.924 126.550 1.00 57.94 267 PRO A N 1
ATOM 2187 C CA . PRO A 1 267 ? -103.308 -6.864 127.916 1.00 57.94 267 PRO A CA 1
ATOM 2188 C C . PRO A 1 267 ? -104.807 -6.540 127.908 1.00 57.94 267 PRO A C 1
ATOM 2190 O O . PRO A 1 267 ? -105.435 -6.531 128.970 1.00 57.94 267 PRO A O 1
ATOM 2193 N N . LEU A 1 268 ? -105.604 -6.877 126.835 1.00 53.44 268 LEU A N 1
ATOM 2194 C CA . LEU A 1 268 ? -107.082 -6.788 126.808 1.00 53.44 268 LEU A CA 1
ATOM 2195 C C . LEU A 1 268 ? -107.692 -8.190 126.862 1.00 53.44 268 LEU A C 1
ATOM 2197 O O . LEU A 1 268 ? -108.900 -8.327 127.067 1.00 53.44 268 LEU A O 1
ATOM 2201 N N . GLN A 1 269 ? -106.889 -9.292 127.307 1.00 55.03 269 GLN A N 1
ATOM 2202 C CA . GLN A 1 269 ? -107.371 -10.683 127.449 1.00 55.03 269 GLN A CA 1
ATOM 2203 C C . GLN A 1 269 ? -107.564 -11.021 128.929 1.00 55.03 269 GLN A C 1
ATOM 2205 O O . GLN A 1 269 ? -108.334 -11.927 129.255 1.00 55.03 269 GLN A O 1
ATOM 2210 N N . GLU A 1 270 ? -107.516 -9.980 129.946 1.00 53.62 270 GLU A N 1
ATOM 2211 C CA . GLU A 1 270 ? -107.756 -10.190 131.390 1.00 53.62 270 GLU A CA 1
ATOM 2212 C C . GLU A 1 270 ? -108.948 -9.347 131.856 1.00 53.62 270 GLU A C 1
ATOM 2214 O O . GLU A 1 270 ? -109.587 -9.688 132.854 1.00 53.62 270 GLU A O 1
ATOM 2219 N N . GLN A 1 271 ? -109.774 -8.706 130.909 1.00 54.12 271 GLN A N 1
ATOM 2220 C CA . GLN A 1 271 ? -111.007 -7.969 131.268 1.00 54.12 271 GLN A CA 1
ATOM 2221 C C . GLN A 1 271 ? -112.224 -8.628 130.615 1.00 54.12 271 GLN A C 1
ATOM 2223 O O . GLN A 1 271 ? -113.343 -8.472 131.109 1.00 54.12 271 GLN A O 1
ATOM 2228 N N . ILE A 1 272 ? -112.013 -9.881 129.949 1.00 59.09 272 ILE A N 1
ATOM 2229 C CA . ILE A 1 272 ? -113.131 -10.589 129.286 1.00 59.09 272 ILE A CA 1
ATOM 2230 C C . ILE A 1 272 ? -113.419 -11.878 130.064 1.00 59.09 272 ILE A C 1
ATOM 2232 O O . ILE A 1 272 ? -114.567 -12.325 130.105 1.00 59.09 272 ILE A O 1
ATOM 2236 N N . ALA A 1 273 ? -112.865 -12.122 131.343 1.00 54.16 273 ALA A N 1
ATOM 2237 C CA . ALA A 1 273 ? -113.201 -13.321 132.145 1.00 54.16 273 ALA A CA 1
ATOM 2238 C C . ALA A 1 273 ? -113.959 -12.902 133.412 1.00 54.16 273 ALA A C 1
ATOM 2240 O O . ALA A 1 273 ? -114.832 -13.641 133.875 1.00 54.16 273 ALA A O 1
ATOM 2241 N N . GLU A 1 274 ? -114.309 -11.529 133.593 1.00 54.94 274 GLU A N 1
ATOM 2242 C CA . GLU A 1 274 ? -115.078 -11.064 134.771 1.00 54.94 274 GLU A CA 1
ATOM 2243 C C . GLU A 1 274 ? -116.462 -10.574 134.344 1.00 54.94 274 GLU A C 1
ATOM 2245 O O . GLU A 1 274 ? -117.428 -10.744 135.092 1.00 54.94 274 GLU A O 1
ATOM 2250 N N . LYS A 1 275 ? -116.845 -10.734 132.975 1.00 58.44 275 LYS A N 1
ATOM 2251 C CA . LYS A 1 275 ? -118.193 -10.327 132.509 1.00 58.44 275 LYS A CA 1
ATOM 2252 C C . LYS A 1 275 ? -118.939 -11.540 131.948 1.00 58.44 275 LYS A C 1
ATOM 2254 O O . LYS A 1 275 ? -120.139 -11.453 131.681 1.00 58.44 275 LYS A O 1
ATOM 2259 N N . GLU A 1 276 ? -118.431 -12.880 132.283 1.00 57.66 276 GLU A N 1
ATOM 2260 C CA . GLU A 1 276 ? -119.099 -14.125 131.834 1.00 57.66 276 GLU A CA 1
ATOM 2261 C C . GLU A 1 276 ? -119.796 -14.801 133.018 1.00 57.66 276 GLU A C 1
ATOM 2263 O O . GLU A 1 276 ? -120.770 -15.530 132.820 1.00 57.66 276 GLU A O 1
ATOM 2268 N N . GLU A 1 277 ? -119.930 -14.075 134.233 1.00 53.19 277 GLU A N 1
ATOM 2269 C CA . GLU A 1 277 ? -120.672 -14.585 135.407 1.00 53.19 277 GLU A CA 1
ATOM 2270 C C . GLU A 1 277 ? -121.877 -13.680 135.697 1.00 53.19 277 GLU A C 1
ATOM 2272 O O . GLU A 1 277 ? -122.906 -14.164 136.174 1.00 53.19 277 GLU A O 1
ATOM 2277 N N . ALA A 1 278 ? -122.189 -12.628 134.784 1.00 54.72 278 ALA A N 1
ATOM 2278 C CA . ALA A 1 278 ? -123.392 -11.780 134.938 1.00 54.72 278 ALA A CA 1
ATOM 2279 C C . ALA A 1 278 ? -124.305 -11.936 133.719 1.00 54.72 278 ALA A C 1
ATOM 2281 O O . ALA A 1 278 ? -125.515 -11.725 133.828 1.00 54.72 278 ALA A O 1
ATOM 2282 N N . LEU A 1 279 ? -123.987 -12.932 132.724 1.00 51.50 279 LEU A N 1
ATOM 2283 C CA . LEU A 1 279 ? -124.817 -13.142 131.519 1.00 51.50 279 LEU A CA 1
ATOM 2284 C C . LEU A 1 279 ? -125.483 -14.520 131.581 1.00 51.50 279 LEU A C 1
ATOM 2286 O O . LEU A 1 279 ? -126.520 -14.728 130.948 1.00 51.50 279 LEU A O 1
ATOM 2290 N N . ALA A 1 280 ? -125.298 -15.277 132.730 1.00 56.50 280 ALA A N 1
ATOM 2291 C CA . ALA A 1 280 ? -126.012 -16.574 132.826 1.00 56.50 280 ALA A CA 1
ATOM 2292 C C . ALA A 1 280 ? -127.216 -16.439 133.766 1.00 56.50 280 ALA A C 1
ATOM 2294 O O . ALA A 1 280 ? -128.241 -17.088 133.544 1.00 56.50 280 ALA A O 1
ATOM 2295 N N . MET A 1 281 ? -127.518 -15.214 134.366 1.00 55.91 281 MET A N 1
ATOM 2296 C CA . MET A 1 281 ? -128.712 -14.981 135.213 1.00 55.91 281 MET A CA 1
ATOM 2297 C C . MET A 1 281 ? -129.718 -14.093 134.477 1.00 55.91 281 MET A C 1
ATOM 2299 O O . MET A 1 281 ? -130.925 -14.258 134.660 1.00 55.91 281 MET A O 1
ATOM 2303 N N . ALA A 1 282 ? -129.328 -13.646 133.155 1.00 54.19 282 ALA A N 1
ATOM 2304 C CA . ALA A 1 282 ? -130.223 -12.756 132.379 1.00 54.19 282 ALA A CA 1
ATOM 2305 C C . ALA A 1 282 ? -130.730 -13.483 131.127 1.00 54.19 282 ALA A C 1
ATOM 2307 O O . ALA A 1 282 ? -131.777 -13.117 130.587 1.00 54.19 282 ALA A O 1
ATOM 2308 N N . LYS A 1 283 ? -130.521 -14.837 131.077 1.00 55.34 283 LYS A N 1
ATOM 2309 C CA . LYS A 1 283 ? -131.134 -15.402 129.846 1.00 55.34 283 LYS A CA 1
ATOM 2310 C C . LYS A 1 283 ? -132.198 -16.434 130.220 1.00 55.34 283 LYS A C 1
ATOM 2312 O O . LYS A 1 283 ? -133.101 -16.698 129.424 1.00 55.34 283 LYS A O 1
ATOM 2317 N N . GLU A 1 284 ? -132.526 -16.607 131.556 1.00 55.94 284 GLU A N 1
ATOM 2318 C CA . GLU A 1 284 ? -133.658 -17.392 132.088 1.00 55.94 284 GLU A CA 1
ATOM 2319 C C . GLU A 1 284 ? -134.884 -16.491 132.298 1.00 55.94 284 GLU A C 1
ATOM 2321 O O . GLU A 1 284 ? -136.014 -16.935 132.085 1.00 55.94 284 GLU A O 1
ATOM 2326 N N . LYS A 1 285 ? -134.860 -15.156 131.776 1.00 57.56 285 LYS A N 1
ATOM 2327 C CA . LYS A 1 285 ? -136.034 -14.256 131.849 1.00 57.56 285 LYS A CA 1
ATOM 2328 C C . LYS A 1 285 ? -136.372 -13.709 130.456 1.00 57.56 285 LYS A C 1
ATOM 2330 O O . LYS A 1 285 ? -137.536 -13.412 130.180 1.00 57.56 285 LYS A O 1
ATOM 2335 N N . ILE A 1 286 ? -135.513 -14.135 129.341 1.00 55.84 286 ILE A N 1
ATOM 2336 C CA . ILE A 1 286 ? -135.807 -13.666 127.965 1.00 55.84 286 ILE A CA 1
ATOM 2337 C C . ILE A 1 286 ? -136.407 -14.822 127.161 1.00 55.84 286 ILE A C 1
ATOM 2339 O O . ILE A 1 286 ? -137.159 -14.583 126.214 1.00 55.84 286 ILE A O 1
ATOM 2343 N N . GLU A 1 287 ? -136.743 -16.027 127.865 1.00 53.09 287 GLU A N 1
ATOM 2344 C CA . GLU A 1 287 ? -137.524 -17.176 127.354 1.00 53.09 287 GLU A CA 1
ATOM 2345 C C . GLU A 1 287 ? -138.941 -17.153 127.939 1.00 53.09 287 GLU A C 1
ATOM 2347 O O . GLU A 1 287 ? -139.877 -17.633 127.295 1.00 53.09 287 GLU A O 1
ATOM 2352 N N . GLN A 1 288 ? -139.464 -15.953 128.382 1.00 54.38 288 GLN A N 1
ATOM 2353 C CA . GLN A 1 288 ? -140.887 -15.909 128.800 1.00 54.38 288 GLN A CA 1
ATOM 2354 C C . GLN A 1 288 ? -141.532 -14.617 128.299 1.00 54.38 288 GLN A C 1
ATOM 2356 O O . GLN A 1 288 ? -142.739 -14.594 128.046 1.00 54.38 288 GLN A O 1
ATOM 2361 N N . LEU A 1 289 ? -140.745 -13.843 127.099 1.00 48.84 289 LEU A N 1
ATOM 2362 C CA . LEU A 1 289 ? -141.423 -12.612 126.625 1.00 48.84 289 LEU A CA 1
ATOM 2363 C C . LEU A 1 289 ? -141.244 -12.486 125.113 1.00 48.84 289 LEU A C 1
ATOM 2365 O O . LEU A 1 289 ? -141.895 -11.648 124.485 1.00 48.84 289 LEU A O 1
ATOM 2369 N N . LEU A 1 290 ? -141.185 -13.602 124.218 1.00 46.75 290 LEU A N 1
ATOM 2370 C CA . LEU A 1 290 ? -141.478 -13.168 122.823 1.00 46.75 290 LEU A CA 1
ATOM 2371 C C . LEU A 1 290 ? -142.271 -14.259 122.106 1.00 46.75 290 LEU A C 1
ATOM 2373 O O . LEU A 1 290 ? -142.469 -14.179 120.891 1.00 46.75 290 LEU A O 1
ATOM 2377 N N . GLN A 1 291 ? -142.970 -15.136 122.944 1.00 51.47 291 GLN A N 1
ATOM 2378 C CA . GLN A 1 291 ? -144.219 -15.907 122.752 1.00 51.47 291 GLN A CA 1
ATOM 2379 C C . GLN A 1 291 ? -145.446 -15.001 122.882 1.00 51.47 291 GLN A C 1
ATOM 2381 O O . GLN A 1 291 ? -146.464 -15.252 122.234 1.00 51.47 291 GLN A O 1
ATOM 2386 N N . VAL A 1 292 ? -145.182 -13.511 122.533 1.00 53.22 292 VAL A N 1
ATOM 2387 C CA . VAL A 1 292 ? -146.321 -12.568 122.497 1.00 53.22 292 VAL A CA 1
ATOM 2388 C C . VAL A 1 292 ? -146.075 -11.542 121.387 1.00 53.22 292 VAL A C 1
ATOM 2390 O O . VAL A 1 292 ? -147.029 -10.960 120.866 1.00 53.22 292 VAL A O 1
ATOM 2393 N N . ASN A 1 293 ? -145.094 -11.780 120.368 1.00 44.53 293 ASN A N 1
ATOM 2394 C CA . ASN A 1 293 ? -145.011 -10.746 119.306 1.00 44.53 293 ASN A CA 1
ATOM 2395 C C . ASN A 1 293 ? -145.347 -11.354 117.943 1.00 44.53 293 ASN A C 1
ATOM 2397 O O . ASN A 1 293 ? -145.533 -10.617 116.973 1.00 44.53 293 ASN A O 1
ATOM 2401 N N . HIS A 1 294 ? -145.826 -12.672 117.992 1.00 42.22 294 HIS A N 1
ATOM 2402 C CA . HIS A 1 294 ? -146.572 -13.234 116.842 1.00 42.22 294 HIS A CA 1
ATOM 2403 C C . HIS A 1 294 ? -148.077 -13.036 117.030 1.00 42.22 294 HIS A C 1
ATOM 2405 O O . HIS A 1 294 ? -148.841 -13.216 116.080 1.00 42.22 294 HIS A O 1
ATOM 2411 N N . ARG A 1 295 ? -148.643 -11.891 117.262 1.00 37.41 295 ARG A N 1
ATOM 2412 C CA . ARG A 1 295 ? -150.094 -11.868 116.937 1.00 37.41 295 ARG A CA 1
ATOM 2413 C C . ARG A 1 295 ? -150.664 -10.494 117.283 1.00 37.41 295 ARG A C 1
ATOM 2415 O O . ARG A 1 295 ? -151.821 -10.210 116.965 1.00 37.41 295 ARG A O 1
ATOM 2422 N N . HIS A 1 296 ? -150.007 -9.457 116.597 1.00 39.44 296 HIS A N 1
ATOM 2423 C CA . HIS A 1 296 ? -150.867 -8.260 116.406 1.00 39.44 296 HIS A CA 1
ATOM 2424 C C . HIS A 1 296 ? -150.319 -7.430 115.242 1.00 39.44 296 HIS A C 1
ATOM 2426 O O . HIS A 1 296 ? -149.932 -6.273 115.423 1.00 39.44 296 HIS A O 1
ATOM 2432 N N . LEU A 1 297 ? -150.271 -7.929 114.022 1.00 49.16 297 LEU A N 1
ATOM 2433 C CA . LEU A 1 297 ? -151.521 -7.715 113.249 1.00 49.16 297 LEU A CA 1
ATOM 2434 C C . LEU A 1 297 ? -152.382 -6.617 113.885 1.00 49.16 297 LEU A C 1
ATOM 2436 O O . LEU A 1 297 ? -153.074 -6.844 114.879 1.00 49.16 297 LEU A O 1
ATOM 2440 N N . ALA A 1 298 ? -151.902 -5.480 113.717 1.00 35.19 298 ALA A N 1
ATOM 2441 C CA . ALA A 1 298 ? -153.088 -4.617 113.458 1.00 35.19 298 ALA A CA 1
ATOM 2442 C C . ALA A 1 298 ? -152.670 -3.146 113.574 1.00 35.19 298 ALA A C 1
ATOM 2444 O O . ALA A 1 298 ? -153.238 -2.387 114.362 1.00 35.19 298 ALA A O 1
ATOM 2445 N N . GLU A 1 299 ? -151.326 -2.999 112.908 1.00 39.88 299 GLU A N 1
ATOM 2446 C CA . GLU A 1 299 ? -151.076 -1.587 112.556 1.00 39.88 299 GLU A CA 1
ATOM 2447 C C . GLU A 1 299 ? -150.740 -1.473 111.065 1.00 39.88 299 GLU A C 1
ATOM 2449 O O . GLU A 1 299 ? -149.573 -1.377 110.679 1.00 39.88 299 GLU A O 1
ATOM 2454 N N . ILE A 1 300 ? -151.223 -2.417 110.155 1.00 51.16 300 ILE A N 1
ATOM 2455 C CA . ILE A 1 300 ? -152.228 -2.136 109.097 1.00 51.16 300 ILE A CA 1
ATOM 2456 C C . ILE A 1 300 ? -153.124 -0.964 109.521 1.00 51.16 300 ILE A C 1
ATOM 2458 O O . ILE A 1 300 ? -153.851 -0.413 108.691 1.00 51.16 300 ILE A O 1
ATOM 2462 N N . GLU A 1 301 ? -152.660 0.104 109.915 1.00 38.59 301 GLU A N 1
ATOM 2463 C CA . GLU A 1 301 ? -153.330 1.414 110.063 1.00 38.59 301 GLU A CA 1
ATOM 2464 C C . GLU A 1 301 ? -152.280 2.528 109.954 1.00 38.59 301 GLU A C 1
ATOM 2466 O O . GLU A 1 301 ? -151.403 2.669 110.808 1.00 38.59 301 GLU A O 1
ATOM 2471 N N . THR A 1 302 ? -152.072 2.551 108.948 1.00 39.97 302 THR A N 1
ATOM 2472 C CA . THR A 1 302 ? -152.417 3.995 108.887 1.00 39.97 302 THR A CA 1
ATOM 2473 C C . THR A 1 302 ? -151.151 4.807 108.591 1.00 39.97 302 THR A C 1
ATOM 2475 O O . THR A 1 302 ? -150.237 4.893 109.413 1.00 39.97 302 THR A O 1
ATOM 2478 N N . LEU A 1 303 ? -150.790 4.467 107.372 1.00 38.28 303 LEU A N 1
ATOM 2479 C CA . LEU A 1 303 ? -150.634 5.832 106.810 1.00 38.28 303 LEU A CA 1
ATOM 2480 C C . LEU A 1 303 ? -149.706 5.769 105.596 1.00 38.28 303 LEU A C 1
ATOM 2482 O O . LEU A 1 303 ? -148.508 6.045 105.692 1.00 38.28 303 LEU A O 1
ATOM 2486 N N . SER A 1 304 ? -150.247 5.060 104.637 1.00 39.06 304 SER A N 1
ATOM 2487 C CA . SER A 1 304 ? -149.963 6.063 103.573 1.00 39.06 304 SER A CA 1
ATOM 2488 C C . SER A 1 304 ? -149.538 5.346 102.286 1.00 39.06 304 SER A C 1
ATOM 2490 O O . SER A 1 304 ? -148.429 5.545 101.785 1.00 39.06 304 SER A O 1
ATOM 2492 N N . ASN A 1 305 ? -149.892 4.108 102.246 1.00 36.88 305 ASN A N 1
ATOM 2493 C CA . ASN A 1 305 ? -150.188 3.334 101.018 1.00 36.88 305 ASN A CA 1
ATOM 2494 C C . ASN A 1 305 ? -151.242 4.020 100.146 1.00 36.88 305 ASN A C 1
ATOM 2496 O O . ASN A 1 305 ? -151.547 3.537 99.055 1.00 36.88 305 ASN A O 1
ATOM 2500 N N . LYS A 1 306 ? -151.247 5.530 100.440 1.00 43.72 306 LYS A N 1
ATOM 2501 C CA . LYS A 1 306 ? -151.614 6.640 99.531 1.00 43.72 306 LYS A CA 1
ATOM 2502 C C . LYS A 1 306 ? -150.391 7.498 99.194 1.00 43.72 306 LYS A C 1
ATOM 2504 O O . LYS A 1 306 ? -150.519 8.519 98.514 1.00 43.72 306 LYS A O 1
ATOM 2509 N N . ASN A 1 307 ? -149.085 6.935 98.995 1.00 38.16 307 ASN A N 1
ATOM 2510 C CA . ASN A 1 307 ? -148.231 7.864 98.216 1.00 38.16 307 ASN A CA 1
ATOM 2511 C C . ASN A 1 307 ? -147.136 7.083 97.487 1.00 38.16 307 ASN A C 1
ATOM 2513 O O . ASN A 1 307 ? -146.241 7.683 96.889 1.00 38.16 307 ASN A O 1
ATOM 2517 N N . ARG A 1 308 ? -147.371 5.945 97.082 1.00 37.25 308 ARG A N 1
ATOM 2518 C CA . ARG A 1 308 ? -146.687 5.046 96.132 1.00 37.25 308 ARG A CA 1
ATOM 2519 C C . ARG A 1 308 ? -147.390 5.095 94.767 1.00 37.25 308 ARG A C 1
ATOM 2521 O O . ARG A 1 308 ? -148.326 4.337 94.502 1.00 37.25 308 ARG A O 1
ATOM 2528 N N . GLN A 1 309 ? -147.801 6.287 94.359 1.00 35.19 309 GLN A N 1
ATOM 2529 C CA . GLN A 1 309 ? -147.427 7.187 93.246 1.00 35.19 309 GLN A CA 1
ATOM 2530 C C . GLN A 1 309 ? -145.946 7.053 92.881 1.00 35.19 309 GLN A C 1
ATOM 2532 O O . GLN A 1 309 ? -145.149 7.965 93.112 1.00 35.19 309 GLN A O 1
ATOM 2537 N N . SER A 1 310 ? -145.445 5.815 92.931 1.00 35.50 310 SER A N 1
ATOM 2538 C CA . SER A 1 310 ? -144.249 5.623 92.084 1.00 35.50 310 SER A CA 1
ATOM 2539 C C . SER A 1 310 ? -144.368 4.308 91.308 1.00 35.50 310 SER A C 1
ATOM 2541 O O . SER A 1 310 ? -144.026 3.236 91.811 1.00 35.50 310 SER A O 1
ATOM 2543 N N . GLN A 1 311 ? -145.474 4.355 90.683 1.00 33.47 311 GLN A N 1
ATOM 2544 C CA . GLN A 1 311 ? -145.513 3.964 89.256 1.00 33.47 311 GLN A CA 1
ATOM 2545 C C . GLN A 1 311 ? -144.980 5.091 88.364 1.00 33.47 311 GLN A C 1
ATOM 2547 O O . GLN A 1 311 ? -145.388 6.248 88.482 1.00 33.47 311 GLN A O 1
ATOM 2552 N N . GLU A 1 312 ? -143.694 5.101 87.802 1.00 36.34 312 GLU A N 1
ATOM 2553 C CA . GLU A 1 312 ? -143.479 4.690 86.395 1.00 36.34 312 GLU A CA 1
ATOM 2554 C C . GLU A 1 312 ? -142.965 5.882 85.578 1.00 36.34 312 GLU A C 1
ATOM 2556 O O . GLU A 1 312 ? -143.640 6.904 85.438 1.00 36.34 312 GLU A O 1
ATOM 2561 N N . GLN A 1 313 ? -141.593 5.932 85.149 1.00 38.84 313 GLN A N 1
ATOM 2562 C CA . GLN A 1 313 ? -140.740 5.823 83.946 1.00 38.84 313 GLN A CA 1
ATOM 2563 C C . GLN A 1 313 ? -140.106 7.184 83.638 1.00 38.84 313 GLN A C 1
ATOM 2565 O O . GLN A 1 313 ? -140.782 8.215 83.611 1.00 38.84 313 GLN A O 1
ATOM 2570 N N . LEU A 1 314 ? -138.646 7.013 83.371 1.00 36.66 314 LEU A N 1
ATOM 2571 C CA . LEU A 1 314 ? -137.991 7.043 82.042 1.00 36.66 314 LEU A CA 1
ATOM 2572 C C . LEU A 1 314 ? -136.546 7.518 82.204 1.00 36.66 314 LEU A C 1
ATOM 2574 O O . LEU A 1 314 ? -136.283 8.611 82.711 1.00 36.66 314 LEU A O 1
ATOM 2578 N N . SER A 1 315 ? -135.369 6.819 81.529 1.00 44.88 315 SER A N 1
ATOM 2579 C CA . SER A 1 315 ? -134.313 6.533 80.536 1.00 44.88 315 SER A CA 1
ATOM 2580 C C . SER A 1 315 ? -133.461 7.780 80.274 1.00 44.88 315 SER A C 1
ATOM 2582 O O . SER A 1 315 ? -133.975 8.894 80.153 1.00 44.88 315 SER A O 1
ATOM 2584 N N . GLU A 1 316 ? -131.927 7.498 79.979 1.00 41.19 316 GLU A N 1
ATOM 2585 C CA . GLU A 1 316 ? -130.920 7.407 78.896 1.00 41.19 316 GLU A CA 1
ATOM 2586 C C . GLU A 1 316 ? -129.689 8.237 79.269 1.00 41.19 316 GLU A C 1
ATOM 2588 O O . GLU A 1 316 ? -129.798 9.384 79.708 1.00 41.19 316 GLU A O 1
ATOM 2593 N N . LEU A 1 317 ? -128.157 7.828 78.597 1.00 39.88 317 LEU A N 1
ATOM 2594 C CA . LEU A 1 317 ? -127.292 7.861 77.394 1.00 39.88 317 LEU A CA 1
ATOM 2595 C C . LEU A 1 317 ? -125.848 8.141 77.815 1.00 39.88 317 LEU A C 1
ATOM 2597 O O . LEU A 1 317 ? -125.567 9.092 78.549 1.00 39.88 317 LEU A O 1
ATOM 2601 N N . ALA A 1 318 ? -124.601 7.785 76.770 1.00 40.75 318 ALA A N 1
ATOM 2602 C CA . ALA A 1 318 ? -123.131 7.858 76.650 1.00 40.75 318 ALA A CA 1
ATOM 2603 C C . ALA A 1 318 ? -122.738 7.797 75.168 1.00 40.75 318 ALA A C 1
ATOM 2605 O O . ALA A 1 318 ? -123.313 7.038 74.385 1.00 40.75 318 ALA A O 1
ATOM 2606 N N . THR A 1 319 ? -121.292 8.617 74.635 1.00 43.75 319 THR A N 1
ATOM 2607 C CA . THR A 1 319 ? -120.235 8.882 73.635 1.00 43.75 319 THR A CA 1
ATOM 2608 C C . THR A 1 319 ? -118.878 8.457 74.202 1.00 43.75 319 THR A C 1
ATOM 2610 O O . THR A 1 319 ? -118.632 8.545 75.407 1.00 43.75 319 THR A O 1
ATOM 2613 N N . LEU A 1 320 ? -117.365 8.624 72.915 1.00 46.41 320 LEU A N 1
ATOM 2614 C CA . LEU A 1 320 ? -116.499 8.947 71.762 1.00 46.41 320 LEU A CA 1
ATOM 2615 C C . LEU A 1 320 ? -115.072 8.489 72.060 1.00 46.41 320 LEU A C 1
ATOM 2617 O O . LEU A 1 320 ? -114.595 8.585 73.193 1.00 46.41 320 LEU A O 1
ATOM 2621 N N . GLN A 1 321 ? -113.768 9.032 70.291 1.00 52.75 321 GLN A N 1
ATOM 2622 C CA . GLN A 1 321 ? -112.321 9.106 70.022 1.00 52.75 321 GLN A CA 1
ATOM 2623 C C . GLN A 1 321 ? -112.089 9.207 68.507 1.00 52.75 321 GLN A C 1
ATOM 2625 O O . GLN A 1 321 ? -112.705 8.488 67.717 1.00 52.75 321 GLN A O 1
ATOM 2630 N N . GLU A 1 322 ? -110.537 10.099 67.805 1.00 48.97 322 GLU A N 1
ATOM 2631 C CA . GLU A 1 322 ? -109.378 10.613 67.051 1.00 48.97 322 GLU A CA 1
ATOM 2632 C C . GLU A 1 322 ? -108.686 9.513 66.244 1.00 48.97 322 GLU A C 1
ATOM 2634 O O . GLU A 1 322 ? -108.510 8.388 66.716 1.00 48.97 322 GLU A O 1
ATOM 2639 N N . VAL A 1 323 ? -107.189 10.073 64.901 1.00 52.31 323 VAL A N 1
ATOM 2640 C CA . VAL A 1 323 ? -106.173 10.545 63.942 1.00 52.31 323 VAL A CA 1
ATOM 2641 C C . VAL A 1 323 ? -105.232 9.378 63.624 1.00 52.31 323 VAL A C 1
ATOM 2643 O O . VAL A 1 323 ? -104.865 8.595 64.503 1.00 52.31 323 VAL A O 1
ATOM 2646 N N . VAL A 1 324 ? -104.184 9.669 62.136 1.00 52.72 324 VAL A N 1
ATOM 2647 C CA . VAL A 1 324 ? -103.156 10.061 61.153 1.00 52.72 324 VAL A CA 1
ATOM 2648 C C . VAL A 1 324 ? -102.321 8.826 60.795 1.00 52.72 324 VAL A C 1
ATOM 2650 O O . VAL A 1 324 ? -101.891 8.069 61.668 1.00 52.72 324 VAL A O 1
ATOM 2653 N N . THR A 1 325 ? -101.606 8.866 59.236 1.00 54.50 325 THR A N 1
ATOM 2654 C CA . THR A 1 325 ? -100.705 9.016 58.080 1.00 54.50 325 THR A CA 1
ATOM 2655 C C . THR A 1 325 ? -99.593 7.965 58.129 1.00 54.50 325 THR A C 1
ATOM 2657 O O . THR A 1 325 ? -99.050 7.657 59.191 1.00 54.50 325 THR A O 1
ATOM 2660 N N . VAL A 1 326 ? -98.788 7.637 56.606 1.00 65.19 326 VAL A N 1
ATOM 2661 C CA . VAL A 1 326 ? -98.039 7.576 55.340 1.00 65.19 326 VAL A CA 1
ATOM 2662 C C . VAL A 1 326 ? -96.566 7.280 55.652 1.00 65.19 326 VAL A C 1
ATOM 2664 O O . VAL A 1 326 ? -95.963 7.893 56.536 1.00 65.19 326 VAL A O 1
ATOM 2667 N N . LYS A 1 327 ? -95.798 6.631 54.358 1.00 64.44 327 LYS A N 1
ATOM 2668 C CA . LYS A 1 327 ? -94.987 6.412 53.143 1.00 64.44 327 LYS A CA 1
ATOM 2669 C C . LYS A 1 327 ? -93.504 6.651 53.440 1.00 64.44 327 LYS A C 1
ATOM 2671 O O . LYS A 1 327 ? -93.130 7.629 54.091 1.00 64.44 327 LYS A O 1
ATOM 2676 N N . GLN A 1 328 ? -92.551 5.888 52.419 1.00 53.78 328 GLN A N 1
ATOM 2677 C CA . GLN A 1 328 ? -91.821 6.025 51.140 1.00 53.78 328 GLN A CA 1
ATOM 2678 C C . GLN A 1 328 ? -90.313 6.094 51.411 1.00 53.78 328 GLN A C 1
ATOM 2680 O O . GLN A 1 328 ? -89.842 6.905 52.211 1.00 53.78 328 GLN A O 1
ATOM 2685 N N . THR A 1 329 ? -89.326 5.740 50.211 1.00 55.38 329 THR A N 1
ATOM 2686 C CA . THR A 1 329 ? -88.803 5.745 48.833 1.00 55.38 329 THR A CA 1
ATOM 2687 C C . THR A 1 329 ? -87.402 6.367 48.823 1.00 55.38 329 THR A C 1
ATOM 2689 O O . THR A 1 329 ? -87.136 7.355 49.511 1.00 55.38 329 THR A O 1
ATOM 2692 N N . GLU A 1 330 ? -86.535 6.169 47.405 1.00 51.06 330 GLU A N 1
ATOM 2693 C CA . GLU A 1 330 ? -86.288 6.446 45.970 1.00 51.06 330 GLU A CA 1
ATOM 2694 C C . GLU A 1 330 ? -84.871 6.988 45.783 1.00 51.06 330 GLU A C 1
ATOM 2696 O O . GLU A 1 330 ? -84.412 7.853 46.533 1.00 51.06 330 GLU A O 1
ATOM 2701 N N . LEU A 1 331 ? -84.009 6.963 44.284 1.00 48.25 331 LEU A N 1
ATOM 2702 C CA . LEU A 1 331 ? -83.930 7.327 42.853 1.00 48.25 331 LEU A CA 1
ATOM 2703 C C . LEU A 1 331 ? -82.655 8.135 42.600 1.00 48.25 331 LEU A C 1
ATOM 2705 O O . LEU A 1 331 ? -82.383 9.129 43.277 1.00 48.25 331 LEU A O 1
ATOM 2709 N N . VAL A 1 332 ? -81.829 8.297 41.285 1.00 55.34 332 VAL A N 1
ATOM 2710 C CA . VAL A 1 332 ? -81.752 8.611 39.843 1.00 55.34 332 VAL A CA 1
ATOM 2711 C C . VAL A 1 332 ? -80.454 9.378 39.583 1.00 55.34 332 VAL A C 1
ATOM 2713 O O . VAL A 1 332 ? -80.101 10.307 40.313 1.00 55.34 332 VAL A O 1
ATOM 2716 N N . GLN A 1 333 ? -79.818 9.373 38.276 1.00 50.25 333 GLN A N 1
ATOM 2717 C CA . GLN A 1 333 ? -79.805 9.848 36.877 1.00 50.25 333 GLN A CA 1
ATOM 2718 C C . GLN A 1 333 ? -78.367 10.128 36.443 1.00 50.25 333 GLN A C 1
ATOM 2720 O O . GLN A 1 333 ? -77.600 10.784 37.152 1.00 50.25 333 GLN A O 1
ATOM 2725 N N . LEU A 1 334 ? -77.841 10.122 34.988 1.00 46.97 334 LEU A N 1
ATOM 2726 C CA . LEU A 1 334 ? -77.880 10.697 33.628 1.00 46.97 334 LEU A CA 1
ATOM 2727 C C . LEU A 1 334 ? -76.499 10.565 32.985 1.00 46.97 334 LEU A C 1
ATOM 2729 O O . LEU A 1 334 ? -75.481 10.942 33.571 1.00 46.97 334 LEU A O 1
ATOM 2733 N N . GLN A 1 335 ? -76.230 10.239 31.609 1.00 46.19 335 GLN A N 1
ATOM 2734 C CA . GLN A 1 335 ? -76.083 10.910 30.298 1.00 46.19 335 GLN A CA 1
ATOM 2735 C C . GLN A 1 335 ? -74.832 10.387 29.590 1.00 46.19 335 GLN A C 1
ATOM 2737 O O . GLN A 1 335 ? -73.711 10.522 30.084 1.00 46.19 335 GLN A O 1
ATOM 2742 N N . GLN A 1 336 ? -74.700 9.757 28.401 1.00 43.12 336 GLN A N 1
ATOM 2743 C CA . GLN A 1 336 ? -74.768 9.463 26.959 1.00 43.12 336 GLN A CA 1
ATOM 2744 C C . GLN A 1 336 ? -73.370 9.560 26.339 1.00 43.12 336 GLN A C 1
ATOM 2746 O O . GLN A 1 336 ? -72.682 10.576 26.463 1.00 43.12 336 GLN A O 1
ATOM 2751 N N . ARG A 1 337 ? -72.557 8.539 25.541 1.00 43.97 337 ARG A N 1
ATOM 2752 C CA . ARG A 1 337 ? -72.510 7.675 24.344 1.00 43.97 337 ARG A CA 1
ATOM 2753 C C . ARG A 1 337 ? -71.136 7.795 23.678 1.00 43.97 337 ARG A C 1
ATOM 2755 O O . ARG A 1 337 ? -70.611 8.894 23.487 1.00 43.97 337 ARG A O 1
ATOM 2762 N N . LEU A 1 338 ? -70.264 6.640 23.397 1.00 28.66 338 LEU A N 1
ATOM 2763 C CA . LEU A 1 338 ? -69.981 6.088 22.047 1.00 28.66 338 LEU A CA 1
ATOM 2764 C C . LEU A 1 338 ? -69.430 4.667 22.188 1.00 28.66 338 LEU A C 1
ATOM 2766 O O . LEU A 1 338 ? -68.541 4.403 23.000 1.00 28.66 338 LEU A O 1
ATOM 2770 N N . ALA A 1 339 ? -70.046 3.557 21.662 1.00 27.23 339 ALA A N 1
ATOM 2771 C CA . ALA A 1 339 ? -69.563 2.648 20.594 1.00 27.23 339 ALA A CA 1
ATOM 2772 C C . ALA A 1 339 ? -70.216 1.272 20.772 1.00 27.23 339 ALA A C 1
ATOM 2774 O O . ALA A 1 339 ? -70.343 0.762 21.888 1.00 27.23 339 ALA A O 1
ATOM 2775 N N . THR A 1 340 ? -70.975 0.778 19.738 1.00 31.80 340 THR A N 1
ATOM 2776 C CA . THR A 1 340 ? -70.486 -0.427 19.027 1.00 31.80 340 THR A CA 1
ATOM 2777 C C . THR A 1 340 ? -71.643 -1.042 18.235 1.00 31.80 340 THR A C 1
ATOM 2779 O O . THR A 1 340 ? -72.783 -1.090 18.701 1.00 31.80 340 THR A O 1
ATOM 2782 N N . SER A 1 341 ? -71.325 -1.317 16.975 1.00 33.81 341 SER A N 1
ATOM 2783 C CA . SER A 1 341 ? -70.780 -2.610 16.492 1.00 33.81 341 SER A CA 1
ATOM 2784 C C . SER A 1 341 ? -71.669 -3.155 15.366 1.00 33.81 341 SER A C 1
ATOM 2786 O O . SER A 1 341 ? -72.873 -3.355 15.539 1.00 33.81 341 SER A O 1
ATOM 2788 N N . ASP A 1 342 ? -71.183 -3.054 14.313 1.00 30.19 342 ASP A N 1
ATOM 2789 C CA . ASP A 1 342 ? -70.963 -3.896 13.119 1.00 30.19 342 ASP A CA 1
ATOM 2790 C C . ASP A 1 342 ? -70.883 -5.384 13.481 1.00 30.19 342 ASP A C 1
ATOM 2792 O O . ASP A 1 342 ? -70.084 -5.798 14.323 1.00 30.19 342 ASP A O 1
ATOM 2796 N N . SER A 1 343 ? -71.928 -6.123 13.088 1.00 30.52 343 SER A N 1
ATOM 2797 C CA . SER A 1 343 ? -71.988 -7.524 12.618 1.00 30.52 343 SER A CA 1
ATOM 2798 C C . SER A 1 343 ? -72.422 -7.567 11.146 1.00 30.52 343 SER A C 1
ATOM 2800 O O . SER A 1 343 ? -73.397 -6.927 10.747 1.00 30.52 343 SER A O 1
ATOM 2802 N N . GLN A 1 344 ? -71.596 -7.749 10.200 1.00 32.59 344 GLN A N 1
ATOM 2803 C CA . GLN A 1 344 ? -71.248 -8.772 9.192 1.00 32.59 344 GLN A CA 1
ATOM 2804 C C . GLN A 1 344 ? -72.413 -8.999 8.224 1.00 32.59 344 GLN A C 1
ATOM 2806 O O . GLN A 1 344 ? -73.556 -9.210 8.635 1.00 32.59 344 GLN A O 1
ATOM 2811 N N . CYS A 1 345 ? -72.137 -8.658 6.918 1.00 27.61 345 CYS A N 1
ATOM 2812 C CA . CYS A 1 345 ? -72.050 -9.616 5.789 1.00 27.61 345 CYS A CA 1
ATOM 2813 C C . CYS A 1 345 ? -72.632 -8.959 4.532 1.00 27.61 345 CYS A C 1
ATOM 2815 O O . CYS A 1 345 ? -73.805 -8.583 4.489 1.00 27.61 345 CYS A O 1
ATOM 2817 N N . ASN A 1 346 ? -71.766 -8.653 3.505 1.00 31.06 346 ASN A N 1
ATOM 2818 C CA . ASN A 1 346 ? -71.473 -9.267 2.189 1.00 31.06 346 ASN A CA 1
ATOM 2819 C C . ASN A 1 346 ? -72.177 -8.490 1.070 1.00 31.06 346 ASN A C 1
ATOM 2821 O O . ASN A 1 346 ? -73.382 -8.240 1.124 1.00 31.06 346 ASN A O 1
ATOM 2825 N N . GLU A 1 347 ? -71.340 -7.943 0.138 1.00 29.62 347 GLU A N 1
ATOM 2826 C CA . GLU A 1 347 ? -71.058 -8.403 -1.241 1.00 29.62 347 GLU A CA 1
ATOM 2827 C C . GLU A 1 347 ? -71.628 -7.400 -2.253 1.00 29.62 347 GLU A C 1
ATOM 2829 O O . GLU A 1 347 ? -72.814 -7.066 -2.225 1.00 29.62 347 GLU A O 1
ATOM 2834 N N . LEU A 1 348 ? -70.706 -6.701 -3.047 1.00 32.28 348 LEU A N 1
ATOM 2835 C CA . LEU A 1 348 ? -70.308 -6.756 -4.472 1.00 32.28 348 LEU A CA 1
ATOM 2836 C C . LEU A 1 348 ? -71.223 -5.855 -5.307 1.00 32.28 348 LEU A C 1
ATOM 2838 O O . LEU A 1 348 ? -72.450 -5.955 -5.244 1.00 32.28 348 LEU A O 1
ATOM 2842 N N . ALA A 1 349 ? -70.667 -4.818 -5.832 1.00 28.80 349 ALA A N 1
ATOM 2843 C CA . ALA A 1 349 ? -70.458 -4.697 -7.296 1.00 28.80 349 ALA A CA 1
ATOM 2844 C C . ALA A 1 349 ? -71.312 -3.543 -7.842 1.00 28.80 349 ALA A C 1
ATOM 2846 O O . ALA A 1 349 ? -72.543 -3.565 -7.770 1.00 28.80 349 ALA A O 1
ATOM 2847 N N . SER A 1 350 ? -70.610 -2.390 -8.054 1.00 35.22 350 SER A N 1
ATOM 2848 C CA . SER A 1 350 ? -70.472 -1.828 -9.424 1.00 35.22 350 SER A CA 1
ATOM 2849 C C . SER A 1 350 ? -70.310 -0.304 -9.329 1.00 35.22 350 SER A C 1
ATOM 2851 O O . SER A 1 350 ? -71.228 0.415 -8.930 1.00 35.22 350 SER A O 1
ATOM 2853 N N . GLU A 1 351 ? -69.176 0.188 -9.224 1.00 38.25 351 GLU A N 1
ATOM 2854 C CA . GLU A 1 351 ? -68.165 1.008 -9.916 1.00 38.25 351 GLU A CA 1
ATOM 2855 C C . GLU A 1 351 ? -68.619 1.402 -11.328 1.00 38.25 351 GLU A C 1
ATOM 2857 O O . GLU A 1 351 ? -68.923 0.549 -12.165 1.00 38.25 351 GLU A O 1
ATOM 2862 N N . THR A 1 352 ? -68.966 2.580 -11.460 1.00 31.39 352 THR A N 1
ATOM 2863 C CA . THR A 1 352 ? -68.101 3.628 -12.046 1.00 31.39 352 THR A CA 1
ATOM 2864 C C . THR A 1 352 ? -68.755 4.176 -13.321 1.00 31.39 352 THR A C 1
ATOM 2866 O O . THR A 1 352 ? -69.195 3.422 -14.191 1.00 31.39 352 THR A O 1
ATOM 2869 N N . ALA A 1 353 ? -68.965 5.427 -13.213 1.00 30.98 353 ALA A N 1
ATOM 2870 C CA . ALA A 1 353 ? -68.167 6.275 -14.132 1.00 30.98 353 ALA A CA 1
ATOM 2871 C C . ALA A 1 353 ? -69.061 7.380 -14.710 1.00 30.98 353 ALA A C 1
ATOM 2873 O O . ALA A 1 353 ? -70.049 7.112 -15.399 1.00 30.98 353 ALA A O 1
ATOM 2874 N N . LEU A 1 354 ? -68.859 8.490 -14.145 1.00 33.66 354 LEU A N 1
ATOM 2875 C CA . LEU A 1 354 ? -68.060 9.476 -14.909 1.00 33.66 354 LEU A CA 1
ATOM 2876 C C . LEU A 1 354 ? -68.994 10.477 -15.602 1.00 33.66 354 LEU A C 1
ATOM 2878 O O . LEU A 1 354 ? -69.813 10.108 -16.446 1.00 33.66 354 LEU A O 1
ATOM 2882 N N . LEU A 1 355 ? -68.963 11.658 -14.937 1.00 34.19 355 LEU A N 1
ATOM 2883 C CA . LEU A 1 355 ? -68.274 12.648 -15.800 1.00 34.19 355 LEU A CA 1
ATOM 2884 C C . LEU A 1 355 ? -68.876 14.038 -15.554 1.00 34.19 355 LEU A C 1
ATOM 2886 O O . LEU A 1 355 ? -70.059 14.277 -15.809 1.00 34.19 355 LEU A O 1
ATOM 2890 N N . LYS A 1 356 ? -68.141 14.706 -14.909 1.00 35.81 356 LYS A N 1
ATOM 2891 C CA . LYS A 1 356 ? -68.325 16.162 -15.122 1.00 35.81 356 LYS A CA 1
ATOM 2892 C C . LYS A 1 356 ? -66.975 16.814 -15.444 1.00 35.81 356 LYS A C 1
ATOM 2894 O O . LYS A 1 356 ? -66.048 16.803 -14.631 1.00 35.81 356 LYS A O 1
ATOM 2899 N N . ASP A 1 357 ? -66.633 16.847 -16.624 1.00 36.84 357 ASP A N 1
ATOM 2900 C CA . ASP A 1 357 ? -66.874 18.139 -17.307 1.00 36.84 357 ASP A CA 1
ATOM 2901 C C . ASP A 1 357 ? -65.613 19.016 -17.224 1.00 36.84 357 ASP A C 1
ATOM 2903 O O . ASP A 1 357 ? -65.576 20.011 -16.498 1.00 36.84 357 ASP A O 1
ATOM 2907 N N . ASN A 1 358 ? -64.812 18.642 -18.116 1.00 31.58 358 ASN A N 1
ATOM 2908 C CA . ASN A 1 358 ? -64.427 19.910 -18.792 1.00 31.58 358 ASN A CA 1
ATOM 2909 C C . ASN A 1 358 ? -63.522 19.603 -19.988 1.00 31.58 358 ASN A C 1
ATOM 2911 O O . ASN A 1 358 ? -62.295 19.653 -19.889 1.00 31.58 358 ASN A O 1
ATOM 2915 N N . LEU A 1 359 ? -64.213 19.287 -21.123 1.00 31.05 359 LEU A N 1
ATOM 2916 C CA . LEU A 1 359 ? -63.748 19.824 -22.425 1.00 31.05 359 LEU A CA 1
ATOM 2917 C C . LEU A 1 359 ? -64.963 20.222 -23.269 1.00 31.05 359 LEU A C 1
ATOM 2919 O O . LEU A 1 359 ? -65.756 19.377 -23.689 1.00 31.05 359 LEU A O 1
ATOM 2923 N N . ARG A 1 360 ? -65.499 21.339 -23.037 1.00 38.59 360 ARG A N 1
ATOM 2924 C CA . ARG A 1 360 ? -66.061 22.385 -23.916 1.00 38.59 360 ARG A CA 1
ATOM 2925 C C . ARG A 1 360 ? -64.986 22.939 -24.863 1.00 38.59 360 ARG A C 1
ATOM 2927 O O . ARG A 1 360 ? -64.316 23.929 -24.560 1.00 38.59 360 ARG A O 1
ATOM 2934 N N . LYS A 1 361 ? -64.707 22.019 -25.763 1.00 38.16 361 LYS A N 1
ATOM 2935 C CA . LYS A 1 361 ? -64.839 22.569 -27.136 1.00 38.16 361 LYS A CA 1
ATOM 2936 C C . LYS A 1 361 ? -64.790 21.424 -28.148 1.00 38.16 361 LYS A C 1
ATOM 2938 O O . LYS A 1 361 ? -63.729 20.869 -28.438 1.00 38.16 361 LYS A O 1
ATOM 2943 N N . THR A 1 362 ? -65.696 20.608 -28.248 1.00 35.94 362 THR A N 1
ATOM 2944 C CA . THR A 1 362 ? -66.410 20.016 -29.393 1.00 35.94 362 THR A CA 1
ATOM 2945 C C . THR A 1 362 ? -66.379 20.941 -30.615 1.00 35.94 362 THR A C 1
ATOM 2947 O O . THR A 1 362 ? -66.744 22.116 -30.539 1.00 35.94 362 THR A O 1
ATOM 2950 N N . GLN A 1 363 ? -65.699 20.435 -31.586 1.00 39.00 363 GLN A N 1
ATOM 2951 C CA . GLN A 1 363 ? -66.267 19.585 -32.655 1.00 39.00 363 GLN A CA 1
ATOM 2952 C C . GLN A 1 363 ? -66.507 20.422 -33.919 1.00 39.00 363 GLN A C 1
ATOM 2954 O O . GLN A 1 363 ? -67.292 21.373 -33.920 1.00 39.00 363 GLN A O 1
ATOM 2959 N N . GLU A 1 364 ? -65.759 20.225 -35.006 1.00 41.25 364 GLU A N 1
ATOM 2960 C CA . GLU A 1 364 ? -65.885 19.562 -36.322 1.00 41.25 364 GLU A CA 1
ATOM 2961 C C . GLU A 1 364 ? -66.829 20.352 -37.237 1.00 41.25 364 GLU A C 1
ATOM 2963 O O . GLU A 1 364 ? -67.978 20.629 -36.886 1.00 41.25 364 GLU A O 1
ATOM 2968 N N . ARG A 1 365 ? -66.292 20.801 -38.375 1.00 34.78 365 ARG A N 1
ATOM 2969 C CA . ARG A 1 365 ? -66.971 20.424 -39.642 1.00 34.78 365 ARG A CA 1
ATOM 2970 C C . ARG A 1 365 ? -65.958 20.431 -40.787 1.00 34.78 365 ARG A C 1
ATOM 2972 O O . ARG A 1 365 ? -65.316 21.444 -41.070 1.00 34.78 365 ARG A O 1
ATOM 2979 N N . LEU A 1 366 ? -65.470 19.317 -41.658 1.00 41.84 366 LEU A N 1
ATOM 2980 C CA . LEU A 1 366 ? -65.673 18.386 -42.788 1.00 41.84 366 LEU A CA 1
ATOM 2981 C C . LEU A 1 366 ? -65.104 18.989 -44.073 1.00 41.84 366 LEU A C 1
ATOM 2983 O O . LEU A 1 366 ? -65.414 20.124 -44.440 1.00 41.84 366 LEU A O 1
ATOM 2987 N N . SER A 1 367 ? -64.171 18.052 -45.020 1.00 36.94 367 SER A N 1
ATOM 2988 C CA . SER A 1 367 ? -64.552 17.174 -46.157 1.00 36.94 367 SER A CA 1
ATOM 2989 C C . SER A 1 367 ? -63.375 17.066 -47.133 1.00 36.94 367 SER A C 1
ATOM 2991 O O . SER A 1 367 ? -62.777 18.068 -47.530 1.00 36.94 367 SER A O 1
ATOM 2993 N N . LYS A 1 368 ? -62.929 15.861 -47.669 1.00 52.12 368 LYS A N 1
ATOM 2994 C CA . LYS A 1 368 ? -62.193 15.067 -48.674 1.00 52.12 368 LYS A CA 1
ATOM 2995 C C . LYS A 1 368 ? -63.049 14.825 -49.919 1.00 52.12 368 LYS A C 1
ATOM 2997 O O . LYS A 1 368 ? -64.261 14.616 -49.832 1.00 52.12 368 LYS A O 1
ATOM 3002 N N . GLN A 1 369 ? -62.300 14.672 -51.483 1.00 46.78 369 GLN A N 1
ATOM 3003 C CA . GLN A 1 369 ? -61.715 13.593 -52.312 1.00 46.78 369 GLN A CA 1
ATOM 3004 C C . GLN A 1 369 ? -62.216 13.723 -53.758 1.00 46.78 369 GLN A C 1
ATOM 3006 O O . GLN A 1 369 ? -63.404 13.939 -54.007 1.00 46.78 369 GLN A O 1
ATOM 3011 N N . GLU A 1 370 ? -61.390 13.320 -54.947 1.00 53.12 370 GLU A N 1
ATOM 3012 C CA . GLU A 1 370 ? -60.881 12.849 -56.244 1.00 53.12 370 GLU A CA 1
ATOM 3013 C C . GLU A 1 370 ? -61.554 11.550 -56.691 1.00 53.12 370 GLU A C 1
ATOM 3015 O O . GLU A 1 370 ? -61.854 10.673 -55.877 1.00 53.12 370 GLU A O 1
ATOM 3020 N N . VAL A 1 371 ? -61.386 11.327 -58.467 1.00 48.97 371 VAL A N 1
ATOM 3021 C CA . VAL A 1 371 ? -60.670 10.434 -59.407 1.00 48.97 371 VAL A CA 1
ATOM 3022 C C . VAL A 1 371 ? -61.442 10.413 -60.729 1.00 48.97 371 VAL A C 1
ATOM 3024 O O . VAL A 1 371 ? -62.675 10.424 -60.750 1.00 48.97 371 VAL A O 1
ATOM 3027 N N . HIS A 1 372 ? -60.597 9.766 -62.246 1.00 60.09 372 HIS A N 1
ATOM 3028 C CA . HIS A 1 372 ? -60.435 9.443 -63.676 1.00 60.09 372 HIS A CA 1
ATOM 3029 C C . HIS A 1 372 ? -60.827 7.999 -63.975 1.00 60.09 372 HIS A C 1
ATOM 3031 O O . HIS A 1 372 ? -60.697 7.115 -63.126 1.00 60.09 372 HIS A O 1
ATOM 3037 N N . SER A 1 373 ? -60.564 7.897 -66.064 1.00 45.44 373 SER A N 1
ATOM 3038 C CA . SER A 1 373 ? -59.818 7.155 -67.109 1.00 45.44 373 SER A CA 1
ATOM 3039 C C . SER A 1 373 ? -60.645 7.112 -68.396 1.00 45.44 373 SER A C 1
ATOM 3041 O O . SER A 1 373 ? -61.861 6.912 -68.369 1.00 45.44 373 SER A O 1
ATOM 3043 N N . LYS A 1 374 ? -59.766 6.688 -70.229 1.00 58.78 374 LYS A N 1
ATOM 3044 C CA . LYS A 1 374 ? -59.238 6.627 -71.606 1.00 58.78 374 LYS A CA 1
ATOM 3045 C C . LYS A 1 374 ? -59.993 5.579 -72.429 1.00 58.78 374 LYS A C 1
ATOM 3047 O O . LYS A 1 374 ? -60.384 4.527 -71.920 1.00 58.78 374 LYS A O 1
ATOM 3052 N N . GLN A 1 375 ? -59.262 5.873 -74.499 1.00 49.53 375 GLN A N 1
ATOM 3053 C CA . GLN A 1 375 ? -58.502 5.341 -75.654 1.00 49.53 375 GLN A CA 1
ATOM 3054 C C . GLN A 1 375 ? -59.460 5.015 -76.806 1.00 49.53 375 GLN A C 1
ATOM 3056 O O . GLN A 1 375 ? -60.441 4.286 -76.638 1.00 49.53 375 GLN A O 1
ATOM 3061 N N . THR A 1 376 ? -58.460 5.142 -78.472 1.00 45.19 376 THR A N 1
ATOM 3062 C CA . THR A 1 376 ? -57.757 4.384 -79.532 1.00 45.19 376 THR A CA 1
ATOM 3063 C C . THR A 1 376 ? -58.331 4.767 -80.898 1.00 45.19 376 THR A C 1
ATOM 3065 O O . THR A 1 376 ? -59.528 4.619 -81.156 1.00 45.19 376 THR A O 1
ATOM 3068 N N . GLU A 1 377 ? -57.240 5.015 -82.373 1.00 44.34 377 GLU A N 1
ATOM 3069 C CA . GLU A 1 377 ? -56.407 4.251 -83.334 1.00 44.34 377 GLU A CA 1
ATOM 3070 C C . GLU A 1 377 ? -56.721 4.687 -84.765 1.00 44.34 377 GLU A C 1
ATOM 3072 O O . GLU A 1 377 ? -57.880 4.727 -85.183 1.00 44.34 377 GLU A O 1
ATOM 3077 N N . ARG A 1 378 ? -55.910 4.818 -85.837 1.00 43.75 378 ARG A N 1
ATOM 3078 C CA . ARG A 1 378 ? -55.246 3.854 -86.743 1.00 43.75 378 ARG A CA 1
ATOM 3079 C C . ARG A 1 378 ? -55.623 4.161 -88.196 1.00 43.75 378 ARG A C 1
ATOM 3081 O O . ARG A 1 378 ? -54.837 3.887 -89.106 1.00 43.75 378 ARG A O 1
ATOM 3088 N N . PHE A 1 379 ? -55.167 4.768 -89.025 1.00 45.50 379 PHE A N 1
ATOM 3089 C CA . PHE A 1 379 ? -55.211 4.368 -90.458 1.00 45.50 379 PHE A CA 1
ATOM 3090 C C . PHE A 1 379 ? -54.483 5.431 -91.282 1.00 45.50 379 PHE A C 1
ATOM 3092 O O . PHE A 1 379 ? -54.198 5.202 -92.459 1.00 45.50 379 PHE A O 1
ATOM 3099 N N . GLU A 1 380 ? -53.362 5.879 -91.404 1.00 52.81 380 GLU A N 1
ATOM 3100 C CA . GLU A 1 380 ? -52.015 5.383 -91.777 1.00 52.81 380 GLU A CA 1
ATOM 3101 C C . GLU A 1 380 ? -52.025 4.747 -93.170 1.00 52.81 380 GLU A C 1
ATOM 3103 O O . GLU A 1 380 ? -52.787 3.818 -93.447 1.00 52.81 380 GLU A O 1
ATOM 3108 N N . GLN A 1 381 ? -51.785 4.775 -94.194 1.00 62.78 381 GLN A N 1
ATOM 3109 C CA . GLN A 1 381 ? -50.760 3.859 -94.763 1.00 62.78 381 GLN A CA 1
ATOM 3110 C C . GLN A 1 381 ? -50.655 4.090 -96.273 1.00 62.78 381 GLN A C 1
ATOM 3112 O O . GLN A 1 381 ? -49.557 4.012 -96.829 1.00 62.78 381 GLN A O 1
ATOM 3117 N N . GLU A 1 382 ? -51.076 4.787 -96.890 1.00 56.31 382 GLU A N 1
ATOM 3118 C CA . GLU A 1 382 ? -51.126 4.759 -98.367 1.00 56.31 382 GLU A CA 1
ATOM 3119 C C . GLU A 1 382 ? -50.539 6.062 -98.919 1.00 56.31 382 GLU A C 1
ATOM 3121 O O . GLU A 1 382 ? -49.908 6.047 -99.978 1.00 56.31 382 GLU A O 1
ATOM 3126 N N . LEU A 1 383 ? -49.788 6.651 -98.714 1.00 55.81 383 LEU A N 1
ATOM 3127 C CA . LEU A 1 383 ? -49.178 7.787 -99.434 1.00 55.81 383 LEU A CA 1
ATOM 3128 C C . LEU A 1 383 ? -47.707 7.907 -99.025 1.00 55.81 383 LEU A C 1
ATOM 3130 O O . LEU A 1 383 ? -46.953 8.647 -99.661 1.00 55.81 383 LEU A O 1
ATOM 3134 N N . GLN A 1 384 ? -47.312 6.767 -99.027 1.00 65.56 384 GLN A N 1
ATOM 3135 C CA . GLN A 1 384 ? -46.031 6.092 -98.771 1.00 65.56 384 GLN A CA 1
ATOM 3136 C C . GLN A 1 384 ? -45.290 5.859 -100.093 1.00 65.56 384 GLN A C 1
ATOM 3138 O O . GLN A 1 384 ? -44.062 5.965 -100.135 1.00 65.56 384 GLN A O 1
ATOM 3143 N N . LYS A 1 385 ? -45.346 6.080 -101.218 1.00 68.38 385 LYS A N 1
ATOM 3144 C CA . LYS A 1 385 ? -44.619 5.659 -102.439 1.00 68.38 385 LYS A CA 1
ATOM 3145 C C . LYS A 1 385 ? -44.157 6.892 -103.218 1.00 68.38 385 LYS A C 1
ATOM 3147 O O . LYS A 1 385 ? -43.058 6.885 -103.776 1.00 68.38 385 LYS A O 1
ATOM 3152 N N . ALA A 1 386 ? -44.809 7.944 -103.220 1.00 57.78 386 ALA A N 1
ATOM 3153 C CA . ALA A 1 386 ? -44.367 9.253 -103.746 1.00 57.78 386 ALA A CA 1
ATOM 3154 C C . ALA A 1 386 ? -43.286 9.873 -102.846 1.00 57.78 386 ALA A C 1
ATOM 3156 O O . ALA A 1 386 ? -42.367 10.521 -103.352 1.00 57.78 386 ALA A O 1
ATOM 3157 N N . LYS A 1 387 ? -43.118 9.366 -102.056 1.00 72.50 387 LYS A N 1
ATOM 3158 C CA . LYS A 1 387 ? -42.037 9.474 -101.054 1.00 72.50 387 LYS A CA 1
ATOM 3159 C C . LYS A 1 387 ? -40.737 8.843 -101.559 1.00 72.50 387 LYS A C 1
ATOM 3161 O O . LYS A 1 387 ? -39.656 9.365 -101.279 1.00 72.50 387 LYS A O 1
ATOM 3166 N N . GLN A 1 388 ? -40.430 8.161 -102.563 1.00 77.94 388 GLN A N 1
ATOM 3167 C CA . GLN A 1 388 ? -39.197 7.375 -102.765 1.00 77.94 388 GLN A CA 1
ATOM 3168 C C . GLN A 1 388 ? -38.310 8.067 -103.814 1.00 77.94 388 GLN A C 1
ATOM 3170 O O . GLN A 1 388 ? -37.087 8.092 -103.662 1.00 77.94 388 GLN A O 1
ATOM 3175 N N . THR A 1 389 ? -38.635 8.772 -104.766 1.00 62.97 389 THR A N 1
ATOM 3176 C CA . THR A 1 389 ? -37.843 9.421 -105.828 1.00 62.97 389 THR A CA 1
ATOM 3177 C C . THR A 1 389 ? -37.374 10.805 -105.354 1.00 62.97 389 THR A C 1
ATOM 3179 O O . THR A 1 389 ? -36.241 11.198 -105.641 1.00 62.97 389 THR A O 1
ATOM 3182 N N . ILE A 1 390 ? -38.096 11.559 -104.520 1.00 71.88 390 ILE A N 1
ATOM 3183 C CA . ILE A 1 390 ? -37.629 12.702 -103.703 1.00 71.88 390 ILE A CA 1
ATOM 3184 C C . ILE A 1 390 ? -36.600 12.222 -102.670 1.00 71.88 390 ILE A C 1
ATOM 3186 O O . ILE A 1 390 ? -35.627 12.929 -102.399 1.00 71.88 390 ILE A O 1
ATOM 3190 N N . LEU A 1 391 ? -36.415 11.014 -102.622 1.00 74.25 391 LEU A N 1
ATOM 3191 C CA . LEU A 1 391 ? -35.463 10.479 -101.628 1.00 74.25 391 LEU A CA 1
ATOM 3192 C C . LEU A 1 391 ? -34.068 10.310 -102.242 1.00 74.25 391 LEU A C 1
ATOM 3194 O O . LEU A 1 391 ? -33.069 10.574 -101.570 1.00 74.25 391 LEU A O 1
ATOM 3198 N N . GLU A 1 392 ? -33.948 10.125 -103.482 1.00 77.94 392 GLU A N 1
ATOM 3199 C CA . GLU A 1 392 ? -32.603 9.828 -104.031 1.00 77.94 392 GLU A CA 1
ATOM 3200 C C . GLU A 1 392 ? -31.852 11.131 -104.329 1.00 77.94 392 GLU A C 1
ATOM 3202 O O . GLU A 1 392 ? -30.641 11.202 -104.106 1.00 77.94 392 GLU A O 1
ATOM 3207 N N . GLN A 1 393 ? -32.551 12.172 -104.867 1.00 66.88 393 GLN A N 1
ATOM 3208 C CA . GLN A 1 393 ? -31.920 13.500 -105.039 1.00 66.88 393 GLN A CA 1
ATOM 3209 C C . GLN A 1 393 ? -31.713 14.184 -103.683 1.00 66.88 393 GLN A C 1
ATOM 3211 O O . GLN A 1 393 ? -30.712 14.878 -103.494 1.00 66.88 393 GLN A O 1
ATOM 3216 N N . GLN A 1 394 ? -32.441 13.897 -102.678 1.00 67.19 394 GLN A N 1
ATOM 3217 C CA . GLN A 1 394 ? -32.187 14.227 -101.258 1.00 67.19 394 GLN A CA 1
ATOM 3218 C C . GLN A 1 394 ? -30.966 13.471 -100.718 1.00 67.19 394 GLN A C 1
ATOM 3220 O O . GLN A 1 394 ? -30.206 14.026 -99.921 1.00 67.19 394 GLN A O 1
ATOM 3225 N N . HIS A 1 395 ? -30.603 12.338 -101.263 1.00 80.06 395 HIS A N 1
ATOM 3226 C CA . HIS A 1 395 ? -29.494 11.568 -100.659 1.00 80.06 395 HIS A CA 1
ATOM 3227 C C . HIS A 1 395 ? -28.141 12.096 -101.157 1.00 80.06 395 HIS A C 1
ATOM 3229 O O . HIS A 1 395 ? -27.177 12.130 -100.389 1.00 80.06 395 HIS A O 1
ATOM 3235 N N . SER A 1 396 ? -27.948 12.676 -102.355 1.00 75.12 396 SER A N 1
ATOM 3236 C CA . SER A 1 396 ? -26.669 13.195 -102.886 1.00 75.12 396 SER A CA 1
ATOM 3237 C C . SER A 1 396 ? -26.378 14.590 -102.309 1.00 75.12 396 SER A C 1
ATOM 3239 O O . SER A 1 396 ? -25.231 14.881 -101.962 1.00 75.12 396 SER A O 1
ATOM 3241 N N . ILE A 1 397 ? -27.465 15.418 -102.184 1.00 73.50 397 ILE A N 1
ATOM 3242 C CA . ILE A 1 397 ? -27.325 16.707 -101.465 1.00 73.50 397 ILE A CA 1
ATOM 3243 C C . ILE A 1 397 ? -27.084 16.447 -99.972 1.00 73.50 397 ILE A C 1
ATOM 3245 O O . ILE A 1 397 ? -26.282 17.148 -99.350 1.00 73.50 397 ILE A O 1
ATOM 3249 N N . GLU A 1 398 ? -27.506 15.339 -99.504 1.00 71.94 398 GLU A N 1
ATOM 3250 C CA . GLU A 1 398 ? -27.208 14.957 -98.104 1.00 71.94 398 GLU A CA 1
ATOM 3251 C C . GLU A 1 398 ? -25.751 14.496 -97.958 1.00 71.94 398 GLU A C 1
ATOM 3253 O O . GLU A 1 398 ? -25.120 14.777 -96.936 1.00 71.94 398 GLU A O 1
ATOM 3258 N N . SER A 1 399 ? -25.225 13.964 -98.994 1.00 78.38 399 SER A N 1
ATOM 3259 C CA . SER A 1 399 ? -23.835 13.475 -98.862 1.00 78.38 399 SER A CA 1
ATOM 3260 C C . SER A 1 399 ? -22.844 14.648 -98.909 1.00 78.38 399 SER A C 1
ATOM 3262 O O . SER A 1 399 ? -21.883 14.668 -98.138 1.00 78.38 399 SER A O 1
ATOM 3264 N N . GLN A 1 400 ? -23.062 15.604 -99.723 1.00 71.56 400 GLN A N 1
ATOM 3265 C CA . GLN A 1 400 ? -22.193 16.801 -99.775 1.00 71.56 400 GLN A CA 1
ATOM 3266 C C . GLN A 1 400 ? -22.443 17.705 -98.560 1.00 71.56 400 GLN A C 1
ATOM 3268 O O . GLN A 1 400 ? -21.498 18.297 -98.035 1.00 71.56 400 GLN A O 1
ATOM 3273 N N . ALA A 1 401 ? -23.665 17.795 -98.059 1.00 70.62 401 ALA A N 1
ATOM 3274 C CA . ALA A 1 401 ? -23.953 18.455 -96.766 1.00 70.62 401 ALA A CA 1
ATOM 3275 C C . ALA A 1 401 ? -23.294 17.704 -95.600 1.00 70.62 401 ALA A C 1
ATOM 3277 O O . ALA A 1 401 ? -22.811 18.339 -94.659 1.00 70.62 401 ALA A O 1
ATOM 3278 N N . LYS A 1 402 ? -23.065 16.429 -95.802 1.00 78.06 402 LYS A N 1
ATOM 3279 C CA . LYS A 1 402 ? -22.418 15.670 -94.705 1.00 78.06 402 LYS A CA 1
ATOM 3280 C C . LYS A 1 402 ? -20.906 15.926 -94.694 1.00 78.06 402 LYS A C 1
ATOM 3282 O O . LYS A 1 402 ? -20.310 16.024 -93.619 1.00 78.06 402 LYS A O 1
ATOM 3287 N N . GLN A 1 403 ? -20.305 16.179 -95.770 1.00 76.50 403 GLN A N 1
ATOM 3288 C CA . GLN A 1 403 ? -18.855 16.465 -95.809 1.00 76.50 403 GLN A CA 1
ATOM 3289 C C . GLN A 1 403 ? -18.572 17.894 -95.328 1.00 76.50 403 GLN A C 1
ATOM 3291 O O . GLN A 1 403 ? -17.591 18.116 -94.616 1.00 76.50 403 GLN A O 1
ATOM 3296 N N . MET A 1 404 ? -19.433 18.817 -95.663 1.00 74.44 404 MET A N 1
ATOM 3297 C CA . MET A 1 404 ? -19.314 20.192 -95.130 1.00 74.44 404 MET A CA 1
ATOM 3298 C C . MET A 1 404 ? -19.610 20.223 -93.624 1.00 74.44 404 MET A C 1
ATOM 3300 O O . MET A 1 404 ? -18.970 20.980 -92.892 1.00 74.44 404 MET A O 1
ATOM 3304 N N . ASP A 1 405 ? -20.418 19.313 -93.141 1.00 75.88 405 ASP A N 1
ATOM 3305 C CA . ASP A 1 405 ? -20.630 19.168 -91.679 1.00 75.88 405 ASP A CA 1
ATOM 3306 C C . ASP A 1 405 ? -19.387 18.574 -91.005 1.00 75.88 405 ASP A C 1
ATOM 3308 O O . ASP A 1 405 ? -19.060 18.957 -89.880 1.00 75.88 405 ASP A O 1
ATOM 3312 N N . GLN A 1 406 ? -18.643 17.712 -91.697 1.00 79.69 406 GLN A N 1
ATOM 3313 C CA . GLN A 1 406 ? -17.448 17.112 -91.059 1.00 79.69 406 GLN A CA 1
ATOM 3314 C C . GLN A 1 406 ? -16.313 18.142 -90.967 1.00 79.69 406 GLN A C 1
ATOM 3316 O O . GLN A 1 406 ? -15.604 18.182 -89.959 1.00 79.69 406 GLN A O 1
ATOM 3321 N N . LEU A 1 407 ? -16.087 19.059 -91.887 1.00 76.31 407 LEU A N 1
ATOM 3322 C CA . LEU A 1 407 ? -15.023 20.084 -91.831 1.00 76.31 407 LEU A CA 1
ATOM 3323 C C . LEU A 1 407 ? -15.399 21.199 -90.849 1.00 76.31 407 LEU A C 1
ATOM 3325 O O . LEU A 1 407 ? -14.526 21.715 -90.147 1.00 76.31 407 LEU A O 1
ATOM 3329 N N . THR A 1 408 ? -16.743 21.490 -90.801 1.00 73.62 408 THR A N 1
ATOM 3330 C CA . THR A 1 408 ? -17.206 22.396 -89.726 1.00 73.62 408 THR A CA 1
ATOM 3331 C C . THR A 1 408 ? -17.045 21.748 -88.347 1.00 73.62 408 THR A C 1
ATOM 3333 O O . THR A 1 408 ? -16.691 22.434 -87.386 1.00 73.62 408 THR A O 1
ATOM 3336 N N . ALA A 1 409 ? -17.063 20.499 -88.288 1.00 79.19 409 ALA A N 1
ATOM 3337 C CA . ALA A 1 409 ? -16.870 19.815 -86.990 1.00 79.19 409 ALA A CA 1
ATOM 3338 C C . ALA A 1 409 ? -15.386 19.819 -86.596 1.00 79.19 409 ALA A C 1
ATOM 3340 O O . ALA A 1 409 ? -15.066 19.982 -85.416 1.00 79.19 409 ALA A O 1
ATOM 3341 N N . LYS A 1 410 ? -14.537 19.676 -87.529 1.00 81.44 410 LYS A N 1
ATOM 3342 C CA . LYS A 1 410 ? -13.096 19.689 -87.193 1.00 81.44 410 LYS A CA 1
ATOM 3343 C C . LYS A 1 410 ? -12.637 21.104 -86.816 1.00 81.44 410 LYS A C 1
ATOM 3345 O O . LYS A 1 410 ? -11.811 21.259 -85.914 1.00 81.44 410 LYS A O 1
ATOM 3350 N N . ARG A 1 411 ? -13.099 22.093 -87.493 1.00 82.06 411 ARG A N 1
ATOM 3351 C CA . ARG A 1 411 ? -12.816 23.491 -87.109 1.00 82.06 411 ARG A CA 1
ATOM 3352 C C . ARG A 1 411 ? -13.374 23.796 -85.710 1.00 82.06 411 ARG A C 1
ATOM 3354 O O . ARG A 1 411 ? -12.707 24.461 -84.916 1.00 82.06 411 ARG A O 1
ATOM 3361 N N . ASP A 1 412 ? -14.519 23.310 -85.440 1.00 79.88 412 ASP A N 1
ATOM 3362 C CA . ASP A 1 412 ? -15.055 23.469 -84.070 1.00 79.88 412 ASP A CA 1
ATOM 3363 C C . ASP A 1 412 ? -14.191 22.719 -83.048 1.00 79.88 412 ASP A C 1
ATOM 3365 O O . ASP A 1 412 ? -14.013 23.200 -81.927 1.00 79.88 412 ASP A O 1
ATOM 3369 N N . GLU A 1 413 ? -13.605 21.628 -83.407 1.00 82.81 413 GLU A N 1
ATOM 3370 C CA . GLU A 1 413 ? -12.725 20.893 -82.474 1.00 82.81 413 GLU A CA 1
ATOM 3371 C C . GLU A 1 413 ? -11.425 21.677 -82.222 1.00 82.81 413 GLU A C 1
ATOM 3373 O O . GLU A 1 413 ? -10.961 21.743 -81.082 1.00 82.81 413 GLU A O 1
ATOM 3378 N N . HIS A 1 414 ? -10.841 22.276 -83.156 1.00 80.75 414 HIS A N 1
ATOM 3379 C CA . HIS A 1 414 ? -9.606 23.055 -82.957 1.00 80.75 414 HIS A CA 1
ATOM 3380 C C . HIS A 1 414 ? -9.884 24.315 -82.126 1.00 80.75 414 HIS A C 1
ATOM 3382 O O . HIS A 1 414 ? -9.053 24.699 -81.300 1.00 80.75 414 HIS A O 1
ATOM 3388 N N . GLU A 1 415 ? -11.040 24.897 -82.400 1.00 80.31 415 GLU A N 1
ATOM 3389 C CA . GLU A 1 415 ? -11.423 26.052 -81.568 1.00 80.31 415 GLU A CA 1
ATOM 3390 C C . GLU A 1 415 ? -11.679 25.633 -80.111 1.00 80.31 415 GLU A C 1
ATOM 3392 O O . GLU A 1 415 ? -11.312 26.365 -79.189 1.00 80.31 415 GLU A O 1
ATOM 3397 N N . THR A 1 416 ? -12.096 24.448 -79.952 1.00 78.81 416 THR A N 1
ATOM 3398 C CA . THR A 1 416 ? -12.246 23.931 -78.578 1.00 78.81 416 THR A CA 1
ATOM 3399 C C . THR A 1 416 ? -10.868 23.644 -77.961 1.00 78.81 416 THR A C 1
ATOM 3401 O O . THR A 1 416 ? -10.641 23.970 -76.794 1.00 78.81 416 THR A O 1
ATOM 3404 N N . ASN A 1 417 ? -9.950 23.168 -78.674 1.00 85.12 417 ASN A N 1
ATOM 3405 C CA . ASN A 1 417 ? -8.599 22.890 -78.140 1.00 85.12 417 ASN A CA 1
ATOM 3406 C C . ASN A 1 417 ? -7.860 24.195 -77.812 1.00 85.12 417 ASN A C 1
ATOM 3408 O O . ASN A 1 417 ? -7.149 24.257 -76.808 1.00 85.12 417 ASN A O 1
ATOM 3412 N N . ARG A 1 418 ? -7.992 25.117 -78.633 1.00 83.38 418 ARG A N 1
ATOM 3413 C CA . ARG A 1 418 ? -7.408 26.432 -78.315 1.00 83.38 418 ARG A CA 1
ATOM 3414 C C . ARG A 1 418 ? -8.026 27.026 -77.040 1.00 83.38 418 ARG A C 1
ATOM 3416 O O . ARG A 1 418 ? -7.302 27.585 -76.213 1.00 83.38 418 ARG A O 1
ATOM 3423 N N . GLY A 1 419 ? -9.297 26.904 -76.920 1.00 80.25 419 GLY A N 1
ATOM 3424 C CA . GLY A 1 419 ? -9.940 27.305 -75.651 1.00 80.25 419 GLY A CA 1
ATOM 3425 C C . GLY A 1 419 ? -9.408 26.509 -74.453 1.00 80.25 419 GLY A C 1
ATOM 3426 O O . GLY A 1 419 ? -9.194 27.083 -73.384 1.00 80.25 419 GLY A O 1
ATOM 3427 N N . GLN A 1 420 ? -9.120 25.218 -74.581 1.00 81.19 420 GLN A N 1
ATOM 3428 C CA . GLN A 1 420 ? -8.590 24.403 -73.465 1.00 81.19 420 GLN A CA 1
ATOM 3429 C C . GLN A 1 420 ? -7.155 24.819 -73.121 1.00 81.19 420 GLN A C 1
ATOM 3431 O O . GLN A 1 420 ? -6.784 24.824 -71.945 1.00 81.19 420 GLN A O 1
ATOM 3436 N N . LEU A 1 421 ? -6.363 25.250 -74.024 1.00 81.06 421 LEU A N 1
ATOM 3437 C CA . LEU A 1 421 ? -4.980 25.693 -73.755 1.00 81.06 421 LEU A CA 1
ATOM 3438 C C . LEU A 1 421 ? -4.980 27.065 -73.061 1.00 81.06 421 LEU A C 1
ATOM 3440 O O . LEU A 1 421 ? -4.168 27.296 -72.162 1.00 81.06 421 LEU A O 1
ATOM 3444 N N . GLU A 1 422 ? -5.896 27.849 -73.465 1.00 80.38 422 GLU A N 1
ATOM 3445 C CA . GLU A 1 422 ? -6.008 29.148 -72.772 1.00 80.38 422 GLU A CA 1
ATOM 3446 C C . GLU A 1 422 ? -6.487 28.974 -71.327 1.00 80.38 422 GLU A C 1
ATOM 3448 O O . GLU A 1 422 ? -5.983 29.653 -70.430 1.00 80.38 422 GLU A O 1
ATOM 3453 N N . THR A 1 423 ? -7.253 27.978 -71.179 1.00 80.12 423 THR A N 1
ATOM 3454 C CA . THR A 1 423 ? -7.672 27.688 -69.794 1.00 80.12 423 THR A CA 1
ATOM 3455 C C . THR A 1 423 ? -6.504 27.089 -68.996 1.00 80.12 423 THR A C 1
ATOM 3457 O O . THR A 1 423 ? -6.329 27.424 -67.823 1.00 80.12 423 THR A O 1
ATOM 3460 N N . ALA A 1 424 ? -5.685 26.323 -69.544 1.00 79.38 424 ALA A N 1
ATOM 3461 C CA . ALA A 1 424 ? -4.532 25.723 -68.839 1.00 79.38 424 ALA A CA 1
ATOM 3462 C C . ALA A 1 424 ? -3.492 26.804 -68.495 1.00 79.38 424 ALA A C 1
ATOM 3464 O O . ALA A 1 424 ? -2.912 26.772 -67.407 1.00 79.38 424 ALA A O 1
ATOM 3465 N N . ASN A 1 425 ? -3.302 27.735 -69.290 1.00 83.31 425 ASN A N 1
ATOM 3466 C CA . ASN A 1 425 ? -2.356 28.828 -68.991 1.00 83.31 425 ASN A CA 1
ATOM 3467 C C . ASN A 1 425 ? -2.886 29.750 -67.886 1.00 83.31 425 ASN A C 1
ATOM 3469 O O . ASN A 1 425 ? -2.107 30.212 -67.051 1.00 83.31 425 ASN A O 1
ATOM 3473 N N . GLU A 1 426 ? -4.154 29.912 -67.936 1.00 80.94 426 GLU A N 1
ATOM 3474 C CA . GLU A 1 426 ? -4.750 30.670 -66.813 1.00 80.94 426 GLU A CA 1
ATOM 3475 C C . GLU A 1 426 ? -4.628 29.897 -65.494 1.00 80.94 426 GLU A C 1
ATOM 3477 O O . GLU A 1 426 ? -4.401 30.506 -64.447 1.00 80.94 426 GLU A O 1
ATOM 3482 N N . LYS A 1 427 ? -4.663 28.592 -65.584 1.00 84.12 427 LYS A N 1
ATOM 3483 C CA . LYS A 1 427 ? -4.487 27.778 -64.361 1.00 84.12 427 LYS A CA 1
ATOM 3484 C C . LYS A 1 427 ? -3.029 27.837 -63.875 1.00 84.12 427 LYS A C 1
ATOM 3486 O O . LYS A 1 427 ? -2.788 27.904 -62.668 1.00 84.12 427 LYS A O 1
ATOM 3491 N N . LEU A 1 428 ? -2.102 27.892 -64.658 1.00 84.06 428 LEU A N 1
ATOM 3492 C CA . LEU A 1 428 ? -0.677 27.969 -64.267 1.00 84.06 428 LEU A CA 1
ATOM 3493 C C . LEU A 1 428 ? -0.364 29.341 -63.647 1.00 84.06 428 LEU A C 1
ATOM 3495 O O . LEU A 1 428 ? 0.383 29.414 -62.668 1.00 84.06 428 LEU A O 1
ATOM 3499 N N . LYS A 1 429 ? -0.962 30.278 -64.249 1.00 85.44 429 LYS A N 1
ATOM 3500 C CA . LYS A 1 429 ? -0.778 31.624 -63.661 1.00 85.44 429 LYS A CA 1
ATOM 3501 C C . LYS A 1 429 ? -1.372 31.690 -62.245 1.00 85.44 429 LYS A C 1
ATOM 3503 O O . LYS A 1 429 ? -0.753 32.269 -61.349 1.00 85.44 429 LYS A O 1
ATOM 3508 N N . SER A 1 430 ? -2.404 31.044 -62.082 1.00 85.25 430 SER A N 1
ATOM 3509 C CA . SER A 1 430 ? -2.994 30.953 -60.728 1.00 85.25 430 SER A CA 1
ATOM 3510 C C . SER A 1 430 ? -2.097 30.135 -59.786 1.00 85.25 430 SER A C 1
ATOM 3512 O O . SER A 1 430 ? -1.927 30.511 -58.624 1.00 85.25 430 SER A O 1
ATOM 3514 N N . ASP A 1 431 ? -1.479 29.113 -60.226 1.00 84.19 431 ASP A N 1
ATOM 3515 C CA . ASP A 1 431 ? -0.605 28.285 -59.371 1.00 84.19 431 ASP A CA 1
ATOM 3516 C C . ASP A 1 431 ? 0.657 29.062 -58.965 1.00 84.19 431 ASP A C 1
ATOM 3518 O O . ASP A 1 431 ? 1.117 28.930 -57.829 1.00 84.19 431 ASP A O 1
ATOM 3522 N N . ILE A 1 432 ? 1.112 29.854 -59.815 1.00 86.06 432 ILE A N 1
ATOM 3523 C CA . ILE A 1 432 ? 2.315 30.644 -59.478 1.00 86.06 432 ILE A CA 1
ATOM 3524 C C . ILE A 1 432 ? 1.949 31.686 -58.409 1.00 86.06 432 ILE A C 1
ATOM 3526 O O . ILE A 1 432 ? 2.727 31.908 -57.479 1.00 86.06 432 ILE A O 1
ATOM 3530 N N . GLU A 1 433 ? 0.794 32.249 -58.546 1.00 82.75 433 GLU A N 1
ATOM 3531 C CA . GLU A 1 433 ? 0.325 33.175 -57.492 1.00 82.75 433 GLU A CA 1
ATOM 3532 C C . GLU A 1 433 ? 0.126 32.448 -56.157 1.00 82.75 433 GLU A C 1
ATOM 3534 O O . GLU A 1 433 ? 0.448 33.005 -55.105 1.00 82.75 433 GLU A O 1
ATOM 3539 N N . LYS A 1 434 ? -0.252 31.210 -56.189 1.00 86.19 434 LYS A N 1
ATOM 3540 C CA . LYS A 1 434 ? -0.407 30.420 -54.950 1.00 86.19 434 LYS A CA 1
ATOM 3541 C C . LYS A 1 434 ? 0.962 30.115 -54.320 1.00 86.19 434 LYS A C 1
ATOM 3543 O O . LYS A 1 434 ? 1.100 30.174 -53.097 1.00 86.19 434 LYS A O 1
ATOM 3548 N N . ILE A 1 435 ? 1.881 29.931 -55.050 1.00 83.31 435 ILE A N 1
ATOM 3549 C CA . ILE A 1 435 ? 3.231 29.629 -54.520 1.00 83.31 435 ILE A CA 1
ATOM 3550 C C . ILE A 1 435 ? 3.816 30.899 -53.887 1.00 83.31 435 ILE A C 1
ATOM 3552 O O . ILE A 1 435 ? 4.456 30.820 -52.836 1.00 83.31 435 ILE A O 1
ATOM 3556 N N . GLU A 1 436 ? 3.573 31.970 -54.506 1.00 85.25 436 GLU A N 1
ATOM 3557 C CA . GLU A 1 436 ? 4.062 33.225 -53.900 1.00 85.25 436 GLU A CA 1
ATOM 3558 C C . GLU A 1 436 ? 3.372 33.502 -52.559 1.00 85.25 436 GLU A C 1
ATOM 3560 O O . GLU A 1 436 ? 4.030 33.937 -51.612 1.00 85.25 436 GLU A O 1
ATOM 3565 N N . LEU A 1 437 ? 2.114 33.140 -52.499 1.00 84.56 437 LEU A N 1
ATOM 3566 C CA . LEU A 1 437 ? 1.412 33.287 -51.208 1.00 84.56 437 LEU A CA 1
ATOM 3567 C C . LEU A 1 437 ? 1.946 32.292 -50.173 1.00 84.56 437 LEU A C 1
ATOM 3569 O O . LEU A 1 437 ? 2.098 32.651 -49.003 1.00 84.56 437 LEU A O 1
ATOM 3573 N N . LEU A 1 438 ? 2.258 31.153 -50.589 1.00 85.00 438 LEU A N 1
ATOM 3574 C CA . LEU A 1 438 ? 2.777 30.145 -49.644 1.00 85.00 438 LEU A CA 1
ATOM 3575 C C . LEU A 1 438 ? 4.172 30.547 -49.149 1.00 85.00 438 LEU A C 1
ATOM 3577 O O . LEU A 1 438 ? 4.496 30.316 -47.983 1.00 85.00 438 LEU A O 1
ATOM 3581 N N . THR A 1 439 ? 4.892 31.188 -49.946 1.00 84.12 439 THR A N 1
ATOM 3582 C CA . THR A 1 439 ? 6.238 31.617 -49.526 1.00 84.12 439 THR A CA 1
ATOM 3583 C C . THR A 1 439 ? 6.129 32.760 -48.503 1.00 84.12 439 THR A C 1
ATOM 3585 O O . THR A 1 439 ? 6.888 32.786 -47.531 1.00 84.12 439 THR A O 1
ATOM 3588 N N . GLN A 1 440 ? 5.227 33.643 -48.722 1.00 82.75 440 GLN A N 1
ATOM 3589 C CA . GLN A 1 440 ? 4.980 34.701 -47.721 1.00 82.75 440 GLN A CA 1
ATOM 3590 C C . GLN A 1 440 ? 4.471 34.118 -46.399 1.00 82.75 440 GLN A C 1
ATOM 3592 O O . GLN A 1 440 ? 4.874 34.583 -45.331 1.00 82.75 440 GLN A O 1
ATOM 3597 N N . GLN A 1 441 ? 3.719 33.043 -46.552 1.00 83.38 441 GLN A N 1
ATOM 3598 C CA . GLN A 1 441 ? 3.245 32.375 -45.325 1.00 83.38 441 GLN A CA 1
ATOM 3599 C C . GLN A 1 441 ? 4.405 31.681 -44.594 1.00 83.38 441 GLN A C 1
ATOM 3601 O O . GLN A 1 441 ? 4.447 31.695 -43.362 1.00 83.38 441 GLN A O 1
ATOM 3606 N N . LEU A 1 442 ? 5.268 31.184 -45.225 1.00 83.19 442 LEU A N 1
ATOM 3607 C CA . LEU A 1 442 ? 6.431 30.535 -44.582 1.00 83.19 442 LEU A CA 1
ATOM 3608 C C . LEU A 1 442 ? 7.293 31.578 -43.855 1.00 83.19 442 LEU A C 1
ATOM 3610 O O . LEU A 1 442 ? 7.784 31.306 -42.756 1.00 83.19 442 LEU A O 1
ATOM 3614 N N . GLU A 1 443 ? 7.396 32.656 -44.473 1.00 82.44 443 GLU A N 1
ATOM 3615 C CA . GLU A 1 443 ? 8.174 33.709 -43.791 1.00 82.44 443 GLU A CA 1
ATOM 3616 C C . GLU A 1 443 ? 7.469 34.186 -42.514 1.00 82.44 443 GLU A C 1
ATOM 3618 O O . GLU A 1 443 ? 8.130 34.406 -41.496 1.00 82.44 443 GLU A O 1
ATOM 3623 N N . THR A 1 444 ? 6.200 34.252 -42.603 1.00 82.75 444 THR A N 1
ATOM 3624 C CA . THR A 1 444 ? 5.430 34.572 -41.385 1.00 82.75 444 THR A CA 1
ATOM 3625 C C . THR A 1 444 ? 5.566 33.457 -40.338 1.00 82.75 444 THR A C 1
ATOM 3627 O O . THR A 1 444 ? 5.724 33.749 -39.151 1.00 82.75 444 THR A O 1
ATOM 3630 N N . ASP A 1 445 ? 5.540 32.259 -40.742 1.00 84.94 445 ASP A N 1
ATOM 3631 C CA . ASP A 1 445 ? 5.689 31.145 -39.782 1.00 84.94 445 ASP A CA 1
ATOM 3632 C C . ASP A 1 445 ? 7.083 31.171 -39.137 1.00 84.94 445 ASP A C 1
ATOM 3634 O O . ASP A 1 445 ? 7.212 30.875 -37.947 1.00 84.94 445 ASP A O 1
ATOM 3638 N N . LYS A 1 446 ? 8.041 31.543 -39.821 1.00 85.44 446 LYS A N 1
ATOM 3639 C CA . LYS A 1 446 ? 9.398 31.611 -39.250 1.00 85.44 446 LYS A CA 1
ATOM 3640 C C . LYS A 1 446 ? 9.483 32.723 -38.190 1.00 85.44 446 LYS A C 1
ATOM 3642 O O . LYS A 1 446 ? 10.115 32.531 -37.149 1.00 85.44 446 LYS A O 1
ATOM 3647 N N . LYS A 1 447 ? 8.833 33.795 -38.513 1.00 84.81 447 LYS A N 1
ATOM 3648 C CA . LYS A 1 447 ? 8.801 34.881 -37.515 1.00 84.81 447 LYS A CA 1
ATOM 3649 C C . LYS A 1 447 ? 8.018 34.462 -36.258 1.00 84.81 447 LYS A C 1
ATOM 3651 O O . LYS A 1 447 ? 8.448 34.759 -35.141 1.00 84.81 447 LYS A O 1
ATOM 3656 N N . GLN A 1 448 ? 6.990 33.737 -36.500 1.00 83.88 448 GLN A N 1
ATOM 3657 C CA . GLN A 1 448 ? 6.225 33.249 -35.332 1.00 83.88 448 GLN A CA 1
ATOM 3658 C C . GLN A 1 448 ? 7.041 32.231 -34.524 1.00 83.88 448 GLN A C 1
ATOM 3660 O O . GLN A 1 448 ? 6.965 32.227 -33.294 1.00 83.88 448 GLN A O 1
ATOM 3665 N N . LEU A 1 449 ? 7.793 31.518 -35.162 1.00 82.62 449 LEU A N 1
ATOM 3666 C CA . LEU A 1 449 ? 8.624 30.531 -34.449 1.00 82.62 449 LEU A CA 1
ATOM 3667 C C . LEU A 1 449 ? 9.706 31.242 -33.619 1.00 82.62 449 LEU A C 1
ATOM 3669 O O . LEU A 1 449 ? 9.971 30.839 -32.484 1.00 82.62 449 LEU A O 1
ATOM 3673 N N . THR A 1 450 ? 10.260 32.221 -34.200 1.00 80.75 450 THR A N 1
ATOM 3674 C CA . THR A 1 450 ? 11.275 32.969 -33.426 1.00 80.75 450 THR A CA 1
ATOM 3675 C C . THR A 1 450 ? 10.638 33.624 -32.195 1.00 80.75 450 THR A C 1
ATOM 3677 O O . THR A 1 450 ? 11.239 33.616 -31.118 1.00 80.75 450 THR A O 1
ATOM 3680 N N . GLU A 1 451 ? 9.455 34.125 -32.359 1.00 83.50 451 GLU A N 1
ATOM 3681 C CA . GLU A 1 451 ? 8.739 34.692 -31.200 1.00 83.50 451 GLU A CA 1
ATOM 3682 C C . GLU A 1 451 ? 8.392 33.610 -30.170 1.00 83.50 451 GLU A C 1
ATOM 3684 O O . GLU A 1 451 ? 8.506 33.852 -28.967 1.00 83.50 451 GLU A O 1
ATOM 3689 N N . SER A 1 452 ? 7.989 32.472 -30.633 1.00 80.31 452 SER A N 1
ATOM 3690 C CA . SER A 1 452 ? 7.708 31.361 -29.696 1.00 80.31 452 SER A CA 1
ATOM 3691 C C . SER A 1 452 ? 8.987 30.945 -28.952 1.00 80.31 452 SER A C 1
ATOM 3693 O O . SER A 1 452 ? 8.936 30.674 -27.750 1.00 80.31 452 SER A O 1
ATOM 3695 N N . ASN A 1 453 ? 10.090 30.984 -29.618 1.00 80.81 453 ASN A N 1
ATOM 3696 C CA . ASN A 1 453 ? 11.355 30.608 -28.950 1.00 80.81 453 ASN A CA 1
ATOM 3697 C C . ASN A 1 453 ? 11.759 31.665 -27.914 1.00 80.81 453 ASN A C 1
ATOM 3699 O O . ASN A 1 453 ? 12.310 31.315 -26.869 1.00 80.81 453 ASN A O 1
ATOM 3703 N N . GLN A 1 454 ? 11.484 32.876 -28.223 1.00 81.88 454 GLN A N 1
ATOM 3704 C CA . GLN A 1 454 ? 11.743 33.923 -27.212 1.00 81.88 454 GLN A CA 1
ATOM 3705 C C . GLN A 1 454 ? 10.824 33.765 -25.993 1.00 81.88 454 GLN A C 1
ATOM 3707 O O . GLN A 1 454 ? 11.276 33.948 -24.861 1.00 81.88 454 GLN A O 1
ATOM 3712 N N . GLN A 1 455 ? 9.616 33.372 -26.231 1.00 82.81 455 GLN A N 1
ATOM 3713 C CA . GLN A 1 455 ? 8.700 33.123 -25.096 1.00 82.81 455 GLN A CA 1
ATOM 3714 C C . GLN A 1 455 ? 9.166 31.918 -24.268 1.00 82.81 455 GLN A C 1
ATOM 3716 O O . GLN A 1 455 ? 9.069 31.945 -23.040 1.00 82.81 455 GLN A O 1
ATOM 3721 N N . LEU A 1 456 ? 9.649 30.948 -24.935 1.00 79.81 456 LEU A N 1
ATOM 3722 C CA . LEU A 1 456 ? 10.145 29.776 -24.187 1.00 79.81 456 LEU A CA 1
ATOM 3723 C C . LEU A 1 456 ? 11.347 30.164 -23.316 1.00 79.81 456 LEU A C 1
ATOM 3725 O O . LEU A 1 456 ? 11.472 29.673 -22.192 1.00 79.81 456 LEU A O 1
ATOM 3729 N N . GLU A 1 457 ? 12.124 31.026 -23.881 1.00 82.19 457 GLU A N 1
ATOM 3730 C CA . GLU A 1 457 ? 13.278 31.472 -23.071 1.00 82.19 457 GLU A CA 1
ATOM 3731 C C . GLU A 1 457 ? 12.806 32.248 -21.830 1.00 82.19 457 GLU A C 1
ATOM 3733 O O . GLU A 1 457 ? 13.364 32.066 -20.746 1.00 82.19 457 GLU A O 1
ATOM 3738 N N . THR A 1 458 ? 11.773 32.994 -21.992 1.00 80.81 458 THR A N 1
ATOM 3739 C CA . THR A 1 458 ? 11.206 33.708 -20.833 1.00 80.81 458 THR A CA 1
ATOM 3740 C C . THR A 1 458 ? 10.604 32.723 -19.820 1.00 80.81 458 THR A C 1
ATOM 3742 O O . THR A 1 458 ? 10.797 32.892 -18.614 1.00 80.81 458 THR A O 1
ATOM 3745 N N . ILE A 1 459 ? 9.919 31.747 -20.319 1.00 82.19 459 ILE A N 1
ATOM 3746 C CA . ILE A 1 459 ? 9.348 30.730 -19.413 1.00 82.19 459 ILE A CA 1
ATOM 3747 C C . ILE A 1 459 ? 10.477 29.976 -18.694 1.00 82.19 459 ILE A C 1
ATOM 3749 O O . ILE A 1 459 ? 10.366 29.703 -17.497 1.00 82.19 459 ILE A O 1
ATOM 3753 N N . ASN A 1 460 ? 11.516 29.730 -19.356 1.00 79.62 460 ASN A N 1
ATOM 3754 C CA . ASN A 1 460 ? 12.629 29.010 -18.700 1.00 79.62 460 ASN A CA 1
ATOM 3755 C C . ASN A 1 460 ? 13.267 29.873 -17.605 1.00 79.62 460 ASN A C 1
ATOM 3757 O O . ASN A 1 460 ? 13.650 29.347 -16.559 1.00 79.62 460 ASN A O 1
ATOM 3761 N N . GLN A 1 461 ? 13.338 31.129 -17.869 1.00 80.00 461 GLN A N 1
ATOM 3762 C CA . GLN A 1 461 ? 13.883 32.013 -16.817 1.00 80.00 461 GLN A CA 1
ATOM 3763 C C . GLN A 1 461 ? 12.934 32.084 -15.614 1.00 80.00 461 GLN A C 1
ATOM 3765 O O . GLN A 1 461 ? 13.396 32.089 -14.471 1.00 80.00 461 GLN A O 1
ATOM 3770 N N . LYS A 1 462 ? 11.644 32.086 -15.871 1.00 81.94 462 LYS A N 1
ATOM 3771 C CA . LYS A 1 462 ? 10.668 32.048 -14.765 1.00 81.94 462 LYS A CA 1
ATOM 3772 C C . LYS A 1 462 ? 10.753 30.724 -13.986 1.00 81.94 462 LYS A C 1
ATOM 3774 O O . LYS A 1 462 ? 10.652 30.730 -12.758 1.00 81.94 462 LYS A O 1
ATOM 3779 N N . LEU A 1 463 ? 10.966 29.705 -14.730 1.00 79.69 463 LEU A N 1
ATOM 3780 C CA . LEU A 1 463 ? 11.076 28.405 -14.040 1.00 79.69 463 LEU A CA 1
ATOM 3781 C C . LEU A 1 463 ? 12.322 28.376 -13.145 1.00 79.69 463 LEU A C 1
ATOM 3783 O O . LEU A 1 463 ? 12.273 27.817 -12.046 1.00 79.69 463 LEU A O 1
ATOM 3787 N N . LYS A 1 464 ? 13.344 28.987 -13.659 1.00 82.12 464 LYS A N 1
ATOM 3788 C CA . LYS A 1 464 ? 14.565 29.056 -12.822 1.00 82.12 464 LYS A CA 1
ATOM 3789 C C . LYS A 1 464 ? 14.294 29.846 -11.530 1.00 82.12 464 LYS A C 1
ATOM 3791 O O . LYS A 1 464 ? 14.721 29.422 -10.454 1.00 82.12 464 LYS A O 1
ATOM 3796 N N . THR A 1 465 ? 13.558 30.879 -11.669 1.00 78.56 465 THR A N 1
ATOM 3797 C CA . THR A 1 465 ? 13.198 31.660 -10.473 1.00 78.56 465 THR A CA 1
ATOM 3798 C C . THR A 1 465 ? 12.274 30.855 -9.545 1.00 78.56 465 THR A C 1
ATOM 3800 O O . THR A 1 465 ? 12.458 30.879 -8.327 1.00 78.56 465 THR A O 1
ATOM 3803 N N . ASP A 1 466 ? 11.341 30.200 -10.121 1.00 81.44 466 ASP A N 1
ATOM 3804 C CA . ASP A 1 466 ? 10.446 29.372 -9.285 1.00 81.44 466 ASP A CA 1
ATOM 3805 C C . ASP A 1 466 ? 11.233 28.263 -8.574 1.00 81.44 466 ASP A C 1
ATOM 3807 O O . ASP A 1 466 ? 10.949 27.959 -7.414 1.00 81.44 466 ASP A O 1
ATOM 3811 N N . ASN A 1 467 ? 12.178 27.757 -9.261 1.00 78.88 467 ASN A N 1
ATOM 3812 C CA . ASN A 1 467 ? 12.992 26.714 -8.608 1.00 78.88 467 ASN A CA 1
ATOM 3813 C C . ASN A 1 467 ? 13.776 27.293 -7.423 1.00 78.88 467 ASN A C 1
ATOM 3815 O O . ASN A 1 467 ? 13.944 26.612 -6.410 1.00 78.88 467 ASN A O 1
ATOM 3819 N N . GLN A 1 468 ? 14.239 28.473 -7.618 1.00 79.00 468 GLN A N 1
ATOM 3820 C CA . GLN A 1 468 ? 14.939 29.109 -6.483 1.00 79.00 468 GLN A CA 1
ATOM 3821 C C . GLN A 1 468 ? 13.977 29.358 -5.314 1.00 79.00 468 GLN A C 1
ATOM 3823 O O . GLN A 1 468 ? 14.368 29.203 -4.155 1.00 79.00 468 GLN A O 1
ATOM 3828 N N . LYS A 1 469 ? 12.711 29.672 -5.536 1.00 81.62 469 LYS A N 1
ATOM 3829 C CA . LYS A 1 469 ? 11.700 29.819 -4.469 1.00 81.62 469 LYS A CA 1
ATOM 3830 C C . LYS A 1 469 ? 11.413 28.484 -3.776 1.00 81.62 469 LYS A C 1
ATOM 3832 O O . LYS A 1 469 ? 11.276 28.448 -2.551 1.00 81.62 469 LYS A O 1
ATOM 3837 N N . ILE A 1 470 ? 11.361 27.507 -4.597 1.00 78.88 470 ILE A N 1
ATOM 3838 C CA . ILE A 1 470 ? 11.100 26.175 -4.008 1.00 78.88 470 ILE A CA 1
ATOM 3839 C C . ILE A 1 470 ? 12.267 25.794 -3.085 1.00 78.88 470 ILE A C 1
ATOM 3841 O O . ILE A 1 470 ? 12.039 25.236 -2.010 1.00 78.88 470 ILE A O 1
ATOM 3845 N N . GLU A 1 471 ? 13.453 26.117 -3.522 1.00 80.44 471 GLU A N 1
ATOM 3846 C CA . GLU A 1 471 ? 14.607 25.810 -2.650 1.00 80.44 471 GLU A CA 1
ATOM 3847 C C . GLU A 1 471 ? 14.519 26.604 -1.336 1.00 80.44 471 GLU A C 1
ATOM 3849 O O . GLU A 1 471 ? 14.819 26.061 -0.271 1.00 80.44 471 GLU A O 1
ATOM 3854 N N . ALA A 1 472 ? 14.071 27.805 -1.415 1.00 77.31 472 ALA A N 1
ATOM 3855 C CA . ALA A 1 472 ? 13.890 28.609 -0.190 1.00 77.31 472 ALA A CA 1
ATOM 3856 C C . ALA A 1 472 ? 12.788 28.024 0.705 1.00 77.31 472 ALA A C 1
ATOM 3858 O O . ALA A 1 472 ? 12.949 27.982 1.927 1.00 77.31 472 ALA A O 1
ATOM 3859 N N . LEU A 1 473 ? 11.711 27.559 0.103 1.00 79.88 473 LEU A N 1
ATOM 3860 C CA . LEU A 1 473 ? 10.631 26.957 0.907 1.00 79.88 473 LEU A CA 1
ATOM 3861 C C . LEU A 1 473 ? 11.100 25.643 1.548 1.00 79.88 473 LEU A C 1
ATOM 3863 O O . LEU A 1 473 ? 10.713 25.343 2.680 1.00 79.88 473 LEU A O 1
ATOM 3867 N N . THR A 1 474 ? 11.909 25.002 0.798 1.00 76.69 474 THR A N 1
ATOM 3868 C CA . THR A 1 474 ? 12.431 23.745 1.372 1.00 76.69 474 THR A CA 1
ATOM 3869 C C . THR A 1 474 ? 13.304 24.052 2.600 1.00 76.69 474 THR A C 1
ATOM 3871 O O . THR A 1 474 ? 13.233 23.331 3.597 1.00 76.69 474 THR A O 1
ATOM 3874 N N . GLN A 1 475 ? 14.065 25.064 2.485 1.00 77.38 475 GLN A N 1
ATOM 3875 C CA . GLN A 1 475 ? 14.886 25.442 3.653 1.00 77.38 475 GLN A CA 1
ATOM 3876 C C . GLN A 1 475 ? 14.003 25.883 4.826 1.00 77.38 475 GLN A C 1
ATOM 3878 O O . GLN A 1 475 ? 14.311 25.564 5.976 1.00 77.38 475 GLN A O 1
ATOM 3883 N N . GLN A 1 476 ? 12.908 26.573 4.533 1.00 77.12 476 GLN A N 1
ATOM 3884 C CA . GLN A 1 476 ? 11.951 26.935 5.590 1.00 77.12 476 GLN A CA 1
ATOM 3885 C C . GLN A 1 476 ? 11.315 25.694 6.229 1.00 77.12 476 GLN A C 1
ATOM 3887 O O . GLN A 1 476 ? 11.123 25.663 7.447 1.00 77.12 476 GLN A O 1
ATOM 3892 N N . LEU A 1 477 ? 10.990 24.801 5.445 1.00 77.44 477 LEU A N 1
ATOM 3893 C CA . LEU A 1 477 ? 10.416 23.556 5.989 1.00 77.44 477 LEU A CA 1
ATOM 3894 C C . LEU A 1 477 ? 11.416 22.859 6.922 1.00 77.44 477 LEU A C 1
ATOM 3896 O O . LEU A 1 477 ? 11.017 22.335 7.965 1.00 77.44 477 LEU A O 1
ATOM 3900 N N . GLU A 1 478 ? 12.633 22.894 6.496 1.00 77.00 478 GLU A N 1
ATOM 3901 C CA . GLU A 1 478 ? 13.635 22.267 7.381 1.00 77.00 478 GLU A CA 1
ATOM 3902 C C . GLU A 1 478 ? 13.716 23.013 8.724 1.00 77.00 478 GLU A C 1
ATOM 3904 O O . GLU A 1 478 ? 13.846 22.375 9.771 1.00 77.00 478 GLU A O 1
ATOM 3909 N N . THR A 1 479 ? 13.583 24.278 8.667 1.00 78.62 479 THR A N 1
ATOM 3910 C CA . THR A 1 479 ? 13.572 25.057 9.921 1.00 78.62 479 THR A CA 1
ATOM 3911 C C . THR A 1 479 ? 12.330 24.721 10.760 1.00 78.62 479 THR A C 1
ATOM 3913 O O . THR A 1 479 ? 12.436 24.580 11.980 1.00 78.62 479 THR A O 1
ATOM 3916 N N . ASP A 1 480 ? 11.198 24.605 10.177 1.00 80.38 480 ASP A N 1
ATOM 3917 C CA . ASP A 1 480 ? 9.975 24.219 10.908 1.00 80.38 480 ASP A CA 1
ATOM 3918 C C . ASP A 1 480 ? 10.115 22.830 11.543 1.00 80.38 480 ASP A C 1
ATOM 3920 O O . ASP A 1 480 ? 9.637 22.616 12.659 1.00 80.38 480 ASP A O 1
ATOM 3924 N N . LYS A 1 481 ? 10.738 21.970 10.822 1.00 78.62 481 LYS A N 1
ATOM 3925 C CA . LYS A 1 481 ? 10.966 20.627 11.397 1.00 78.62 481 LYS A CA 1
ATOM 3926 C C . LYS A 1 481 ? 11.820 20.717 12.673 1.00 78.62 481 LYS A C 1
ATOM 3928 O O . LYS A 1 481 ? 11.553 20.002 13.641 1.00 78.62 481 LYS A O 1
ATOM 3933 N N . LYS A 1 482 ? 12.791 21.585 12.552 1.00 76.31 482 LYS A N 1
ATOM 3934 C CA . LYS A 1 482 ? 13.628 21.757 13.758 1.00 76.31 482 LYS A CA 1
ATOM 3935 C C . LYS A 1 482 ? 12.802 22.331 14.925 1.00 76.31 482 LYS A C 1
ATOM 3937 O O . LYS A 1 482 ? 12.973 21.902 16.068 1.00 76.31 482 LYS A O 1
ATOM 3942 N N . GLN A 1 483 ? 11.909 23.228 14.667 1.00 75.06 483 GLN A N 1
ATOM 3943 C CA . GLN A 1 483 ? 11.032 23.780 15.719 1.00 75.06 483 GLN A CA 1
ATOM 3944 C C . GLN A 1 483 ? 10.096 22.707 16.287 1.00 75.06 483 GLN A C 1
ATOM 3946 O O . GLN A 1 483 ? 9.844 22.692 17.493 1.00 75.06 483 GLN A O 1
ATOM 3951 N N . LEU A 1 484 ? 9.650 21.913 15.469 1.00 74.94 484 LEU A N 1
ATOM 3952 C CA . LEU A 1 484 ? 8.784 20.815 15.936 1.00 74.94 484 LEU A CA 1
ATOM 3953 C C . LEU A 1 484 ? 9.557 19.855 16.850 1.00 74.94 484 LEU A C 1
ATOM 3955 O O . LEU A 1 484 ? 9.016 19.409 17.865 1.00 74.94 484 LEU A O 1
ATOM 3959 N N . THR A 1 485 ? 10.735 19.590 16.452 1.00 74.31 485 THR A N 1
ATOM 3960 C CA . THR A 1 485 ? 11.540 18.703 17.323 1.00 74.31 485 THR A CA 1
ATOM 3961 C C . THR A 1 485 ? 11.742 19.356 18.699 1.00 74.31 485 THR A C 1
ATOM 3963 O O . THR A 1 485 ? 11.677 18.668 19.719 1.00 74.31 485 THR A O 1
ATOM 3966 N N . GLU A 1 486 ? 11.971 20.616 18.700 1.00 75.88 486 GLU A N 1
ATOM 3967 C CA . GLU A 1 486 ? 12.108 21.329 19.987 1.00 75.88 486 GLU A CA 1
ATOM 3968 C C . GLU A 1 486 ? 10.803 21.283 20.794 1.00 75.88 486 GLU A C 1
ATOM 3970 O O . GLU A 1 486 ? 10.845 21.115 22.015 1.00 75.88 486 GLU A O 1
ATOM 3975 N N . SER A 1 487 ? 9.672 21.445 20.184 1.00 72.88 487 SER A N 1
ATOM 3976 C CA . SER A 1 487 ? 8.374 21.297 20.868 1.00 72.88 487 SER A CA 1
ATOM 3977 C C . SER A 1 487 ? 8.201 19.884 21.445 1.00 72.88 487 SER A C 1
ATOM 3979 O O . SER A 1 487 ? 7.711 19.737 22.566 1.00 72.88 487 SER A O 1
ATOM 3981 N N . ASN A 1 488 ? 8.608 18.943 20.673 1.00 73.19 488 ASN A N 1
ATOM 3982 C CA . ASN A 1 488 ? 8.496 17.557 21.178 1.00 73.19 488 ASN A CA 1
ATOM 3983 C C . ASN A 1 488 ? 9.382 17.348 22.412 1.00 73.19 488 ASN A C 1
ATOM 3985 O O . ASN A 1 488 ? 9.000 16.607 23.319 1.00 73.19 488 ASN A O 1
ATOM 3989 N N . GLN A 1 489 ? 10.537 17.976 22.363 1.00 73.62 489 GLN A N 1
ATOM 3990 C CA . GLN A 1 489 ? 11.397 17.883 23.560 1.00 73.62 489 GLN A CA 1
ATOM 3991 C C . GLN A 1 489 ? 10.725 18.541 24.773 1.00 73.62 489 GLN A C 1
ATOM 3993 O O . GLN A 1 489 ? 10.836 18.024 25.887 1.00 73.62 489 GLN A O 1
ATOM 3998 N N . GLN A 1 490 ? 10.016 19.589 24.583 1.00 73.25 490 GLN A N 1
ATOM 3999 C CA . GLN A 1 490 ? 9.262 20.229 25.682 1.00 73.25 490 GLN A CA 1
ATOM 4000 C C . GLN A 1 490 ? 8.144 19.313 26.197 1.00 73.25 490 GLN A C 1
ATOM 4002 O O . GLN A 1 490 ? 7.909 19.255 27.406 1.00 73.25 490 GLN A O 1
ATOM 4007 N N . LEU A 1 491 ? 7.508 18.668 25.342 1.00 71.88 491 LEU A N 1
ATOM 4008 C CA . LEU A 1 491 ? 6.466 17.716 25.769 1.00 71.88 491 LEU A CA 1
ATOM 4009 C C . LEU A 1 491 ? 7.064 16.589 26.619 1.00 71.88 491 LEU A C 1
ATOM 4011 O O . LEU A 1 491 ? 6.435 16.154 27.587 1.00 71.88 491 LEU A O 1
ATOM 4015 N N . GLU A 1 492 ? 8.246 16.206 26.211 1.00 76.50 492 GLU A N 1
ATOM 4016 C CA . GLU A 1 492 ? 8.901 15.165 27.030 1.00 76.50 492 GLU A CA 1
ATOM 4017 C C . GLU A 1 492 ? 9.173 15.681 28.453 1.00 76.50 492 GLU A C 1
ATOM 4019 O O . GLU A 1 492 ? 9.001 14.933 29.419 1.00 76.50 492 GLU A O 1
ATOM 4024 N N . THR A 1 493 ? 9.510 16.909 28.522 1.00 73.19 493 THR A N 1
ATOM 4025 C CA . THR A 1 493 ? 9.736 17.498 29.857 1.00 73.19 493 THR A CA 1
ATOM 4026 C C . THR A 1 493 ? 8.427 17.544 30.660 1.00 73.19 493 THR A C 1
ATOM 4028 O O . THR A 1 493 ? 8.431 17.247 31.856 1.00 73.19 493 THR A O 1
ATOM 4031 N N . ILE A 1 494 ? 7.349 17.891 30.079 1.00 77.19 494 ILE A N 1
ATOM 4032 C CA . ILE A 1 494 ? 6.033 17.900 30.754 1.00 77.19 494 ILE A CA 1
ATOM 4033 C C . ILE A 1 494 ? 5.657 16.476 31.192 1.00 77.19 494 ILE A C 1
ATOM 4035 O O . ILE A 1 494 ? 5.144 16.291 32.298 1.00 77.19 494 ILE A O 1
ATOM 4039 N N . ASN A 1 495 ? 5.937 15.573 30.393 1.00 72.25 495 ASN A N 1
ATOM 4040 C CA . ASN A 1 495 ? 5.616 14.180 30.774 1.00 72.25 495 ASN A CA 1
ATOM 4041 C C . ASN A 1 495 ? 6.432 13.739 31.995 1.00 72.25 495 ASN A C 1
ATOM 4043 O O . ASN A 1 495 ? 5.910 13.025 32.852 1.00 72.25 495 ASN A O 1
ATOM 4047 N N . GLN A 1 496 ? 7.644 14.213 32.000 1.00 73.00 496 GLN A N 1
ATOM 4048 C CA . GLN A 1 496 ? 8.454 13.873 33.192 1.00 73.00 496 GLN A CA 1
ATOM 4049 C C . GLN A 1 496 ? 7.879 14.541 34.447 1.00 73.00 496 GLN A C 1
ATOM 4051 O O . GLN A 1 496 ? 7.868 13.925 35.515 1.00 73.00 496 GLN A O 1
ATOM 4056 N N . LYS A 1 497 ? 7.379 15.730 34.324 1.00 73.25 497 LYS A N 1
ATOM 4057 C CA . LYS A 1 497 ? 6.720 16.402 35.460 1.00 73.25 497 LYS A CA 1
ATOM 4058 C C . LYS A 1 497 ? 5.445 15.662 35.892 1.00 73.25 497 LYS A C 1
ATOM 4060 O O . LYS A 1 497 ? 5.186 15.539 37.091 1.00 73.25 497 LYS A O 1
ATOM 4065 N N . LEU A 1 498 ? 4.749 15.147 35.026 1.00 72.81 498 LEU A N 1
ATOM 4066 C CA . LEU A 1 498 ? 3.535 14.376 35.358 1.00 72.81 498 LEU A CA 1
ATOM 4067 C C . LEU A 1 498 ? 3.896 13.077 36.091 1.00 72.81 498 LEU A C 1
ATOM 4069 O O . LEU A 1 498 ? 3.185 12.680 37.016 1.00 72.81 498 LEU A O 1
ATOM 4073 N N . LYS A 1 499 ? 4.994 12.545 35.681 1.00 77.56 499 LYS A N 1
ATOM 4074 C CA . LYS A 1 499 ? 5.446 11.341 36.407 1.00 77.56 499 LYS A CA 1
ATOM 4075 C C . LYS A 1 499 ? 5.763 11.675 37.875 1.00 77.56 499 LYS A C 1
ATOM 4077 O O . LYS A 1 499 ? 5.396 10.911 38.770 1.00 77.56 499 LYS A O 1
ATOM 4082 N N . THR A 1 500 ? 6.344 12.769 38.014 1.00 72.44 500 THR A N 1
ATOM 4083 C CA . THR A 1 500 ? 6.640 13.188 39.398 1.00 72.44 500 THR A CA 1
ATOM 4084 C C . THR A 1 500 ? 5.339 13.448 40.173 1.00 72.44 500 THR A C 1
ATOM 4086 O O . THR A 1 500 ? 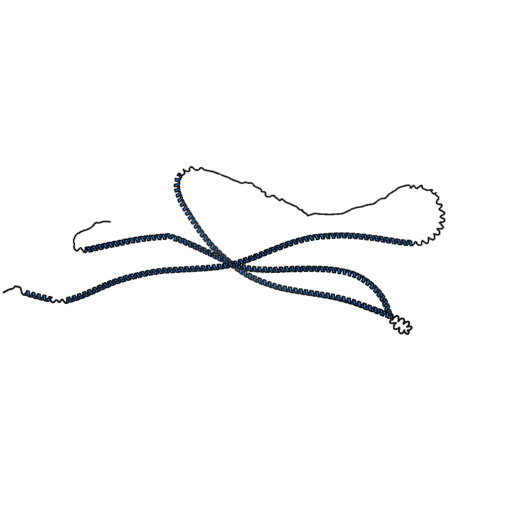5.235 13.065 41.340 1.00 72.44 500 THR A O 1
ATOM 4089 N N . ASP A 1 501 ? 4.396 14.045 39.614 1.00 74.38 501 ASP A N 1
ATOM 4090 C CA . ASP A 1 501 ? 3.090 14.266 40.270 1.00 74.38 501 ASP A CA 1
ATOM 4091 C C . ASP A 1 501 ? 2.394 12.938 40.594 1.00 74.38 501 ASP A C 1
ATOM 4093 O O . ASP A 1 501 ? 1.793 12.808 41.662 1.00 74.38 501 ASP A O 1
ATOM 4097 N N . ASN A 1 502 ? 2.553 12.015 39.773 1.00 71.31 502 ASN A N 1
ATOM 4098 C CA . ASN A 1 502 ? 1.949 10.697 40.068 1.00 71.31 502 ASN A CA 1
ATOM 4099 C C . ASN A 1 502 ? 2.637 10.028 41.264 1.00 71.31 502 ASN A C 1
ATOM 4101 O O . ASN A 1 502 ? 1.971 9.356 42.054 1.00 71.31 502 ASN A O 1
ATOM 4105 N N . GLN A 1 503 ? 3.901 10.313 41.344 1.00 74.88 503 GLN A N 1
ATOM 4106 C CA . GLN A 1 503 ? 4.600 9.765 42.528 1.00 74.88 503 GLN A CA 1
ATOM 4107 C C . GLN A 1 503 ? 4.113 10.449 43.812 1.00 74.88 503 GLN A C 1
ATOM 4109 O O . GLN A 1 503 ? 3.994 9.790 44.847 1.00 74.88 503 GLN A O 1
ATOM 4114 N N . LYS A 1 504 ? 3.772 11.677 43.731 1.00 74.56 504 LYS A N 1
ATOM 4115 C CA . LYS A 1 504 ? 3.203 12.383 44.899 1.00 74.56 504 LYS A CA 1
ATOM 4116 C C . LYS A 1 504 ? 1.817 11.836 45.263 1.00 74.56 504 LYS A C 1
ATOM 4118 O O . LYS A 1 504 ? 1.516 11.672 46.447 1.00 74.56 504 LYS A O 1
ATOM 4123 N N . ILE A 1 505 ? 1.064 11.468 44.366 1.00 73.00 505 ILE A N 1
ATOM 4124 C CA . ILE A 1 505 ? -0.270 10.884 44.623 1.00 73.00 505 ILE A CA 1
ATOM 4125 C C . ILE A 1 505 ? -0.111 9.501 45.269 1.00 73.00 505 ILE A C 1
ATOM 4127 O O . ILE A 1 505 ? -0.860 9.166 46.190 1.00 73.00 505 ILE A O 1
ATOM 4131 N N . GLU A 1 506 ? 0.869 8.829 44.891 1.00 77.75 506 GLU A N 1
ATOM 4132 C CA . GLU A 1 506 ? 1.103 7.514 45.525 1.00 77.75 506 GLU A CA 1
ATOM 4133 C C . GLU A 1 506 ? 1.509 7.683 46.999 1.00 77.75 506 GLU A C 1
ATOM 4135 O O . GLU A 1 506 ? 1.059 6.913 47.850 1.00 77.75 506 GLU A O 1
ATOM 4140 N N . ALA A 1 507 ? 2.258 8.719 47.203 1.00 74.69 507 ALA A N 1
ATOM 4141 C CA . ALA A 1 507 ? 2.629 8.989 48.610 1.00 74.69 507 ALA A CA 1
ATOM 4142 C C . ALA A 1 507 ? 1.397 9.372 49.441 1.00 74.69 507 ALA A C 1
ATOM 4144 O O . ALA A 1 507 ? 1.272 8.935 50.587 1.00 74.69 507 ALA A O 1
ATOM 4145 N N . LEU A 1 508 ? 0.509 10.043 48.930 1.00 73.62 508 LEU A N 1
ATOM 4146 C CA . LEU A 1 508 ? -0.724 10.405 49.657 1.00 73.62 508 LEU A CA 1
ATOM 4147 C C . LEU A 1 508 ? -1.623 9.182 49.870 1.00 73.62 508 LEU A C 1
ATOM 4149 O O . LEU A 1 508 ? -2.248 9.059 50.926 1.00 73.62 508 LEU A O 1
ATOM 4153 N N . THR A 1 509 ? -1.577 8.290 49.024 1.00 74.56 509 THR A N 1
ATOM 4154 C CA . THR A 1 509 ? -2.363 7.050 49.188 1.00 74.56 509 THR A CA 1
ATOM 4155 C C . THR A 1 509 ? -1.773 6.190 50.318 1.00 74.56 509 THR A C 1
ATOM 4157 O O . THR A 1 509 ? -2.528 5.614 51.105 1.00 74.56 509 THR A O 1
ATOM 4160 N N . GLN A 1 510 ? -0.524 6.265 50.376 1.00 75.69 510 GLN A N 1
ATOM 4161 C CA . GLN A 1 510 ? 0.104 5.509 51.482 1.00 75.69 510 GLN A CA 1
ATOM 4162 C C . GLN A 1 510 ? -0.220 6.162 52.833 1.00 75.69 510 GLN A C 1
ATOM 4164 O O . GLN A 1 510 ? -0.444 5.453 53.816 1.00 75.69 510 GLN A O 1
ATOM 4169 N N . GLN A 1 511 ? -0.296 7.425 52.816 1.00 74.94 511 GLN A N 1
ATOM 4170 C CA . GLN A 1 511 ? -0.709 8.133 54.042 1.00 74.94 511 GLN A CA 1
ATOM 4171 C C . GLN A 1 511 ? -2.156 7.798 54.428 1.00 74.94 511 GLN A C 1
ATOM 4173 O O . GLN A 1 511 ? -2.447 7.623 55.613 1.00 74.94 511 GLN A O 1
ATOM 4178 N N . LEU A 1 512 ? -2.988 7.626 53.597 1.00 70.25 512 LEU A N 1
ATOM 4179 C CA . LEU A 1 512 ? -4.383 7.237 53.877 1.00 70.25 512 LEU A CA 1
ATOM 4180 C C . LEU A 1 512 ? -4.461 5.806 54.420 1.00 70.25 512 LEU A C 1
ATOM 4182 O O . LEU A 1 512 ? -5.248 5.541 55.332 1.00 70.25 512 LEU A O 1
ATOM 4186 N N . GLU A 1 513 ? -3.598 5.020 54.042 1.00 76.31 513 GLU A N 1
ATOM 4187 C CA . GLU A 1 513 ? -3.586 3.640 54.574 1.00 76.31 513 GLU A CA 1
ATOM 4188 C C . GLU A 1 513 ? -3.096 3.622 56.032 1.00 76.31 513 GLU A C 1
ATOM 4190 O O . GLU A 1 513 ? -3.638 2.877 56.851 1.00 76.31 513 GLU A O 1
ATOM 4195 N N . THR A 1 514 ? -2.183 4.522 56.194 1.00 76.25 514 THR A N 1
ATOM 4196 C CA . THR A 1 514 ? -1.721 4.620 57.594 1.00 76.25 514 THR A CA 1
ATOM 4197 C C . THR A 1 514 ? -2.843 5.155 58.497 1.00 76.25 514 THR A C 1
ATOM 4199 O O . THR A 1 514 ? -3.020 4.659 59.611 1.00 76.25 514 THR A O 1
ATOM 4202 N N . ASP A 1 515 ? -3.578 6.031 58.071 1.00 72.75 515 ASP A N 1
ATOM 4203 C CA . ASP A 1 515 ? -4.716 6.550 58.858 1.00 72.75 515 ASP A CA 1
ATOM 4204 C C . ASP A 1 515 ? -5.780 5.468 59.082 1.00 72.75 515 ASP A C 1
ATOM 4206 O O . ASP A 1 515 ? -6.362 5.398 60.166 1.00 72.75 515 ASP A O 1
ATOM 4210 N N . LYS A 1 516 ? -5.969 4.549 58.222 1.00 74.69 516 LYS A N 1
ATOM 4211 C CA . LYS A 1 516 ? -6.921 3.434 58.392 1.00 74.69 516 LYS A CA 1
ATOM 4212 C C . LYS A 1 516 ? -6.430 2.446 59.463 1.00 74.69 516 LYS A C 1
ATOM 4214 O O . LYS A 1 516 ? -7.235 1.946 60.251 1.00 74.69 516 LYS A O 1
ATOM 4219 N N . LYS A 1 517 ? -5.169 2.386 59.455 1.00 76.44 517 LYS A N 1
ATOM 4220 C CA . LYS A 1 517 ? -4.611 1.479 60.482 1.00 76.44 517 LYS A CA 1
ATOM 4221 C C . LYS A 1 517 ? -4.770 2.089 61.886 1.00 76.44 517 LYS A C 1
ATOM 4223 O O . LYS A 1 517 ? -5.083 1.369 62.836 1.00 76.44 517 LYS A O 1
ATOM 4228 N N . GLN A 1 518 ? -4.642 3.332 61.918 1.00 72.62 518 GLN A N 1
ATOM 4229 C CA . GLN A 1 518 ? -4.839 3.996 63.223 1.00 72.62 518 GLN A CA 1
ATOM 4230 C C . GLN A 1 518 ? -6.301 3.905 63.677 1.00 72.62 518 GLN A C 1
ATOM 4232 O O . GLN A 1 518 ? -6.560 3.728 64.869 1.00 72.62 518 GLN A O 1
ATOM 4237 N N . LEU A 1 519 ? -7.195 3.882 62.860 1.00 67.25 519 LEU A N 1
ATOM 4238 C CA . LEU A 1 519 ? -8.623 3.738 63.198 1.00 67.25 519 LEU A CA 1
ATOM 4239 C C . LEU A 1 519 ? -8.945 2.308 63.647 1.00 67.25 519 LEU A C 1
ATOM 4241 O O . LEU A 1 519 ? -9.701 2.124 64.603 1.00 67.25 519 LEU A O 1
ATOM 4245 N N . THR A 1 520 ? -8.305 1.380 63.158 1.00 76.31 520 THR A N 1
ATOM 4246 C CA . THR A 1 520 ? -8.524 -0.019 63.581 1.00 76.31 520 THR A CA 1
ATOM 4247 C C . THR A 1 520 ? -7.953 -0.238 64.991 1.00 76.31 520 THR A C 1
ATOM 4249 O O . THR A 1 520 ? -8.573 -0.930 65.801 1.00 76.31 520 THR A O 1
ATOM 4252 N N . GLU A 1 521 ? -6.890 0.454 65.161 1.00 75.44 521 GLU A N 1
ATOM 4253 C CA . GLU A 1 521 ? -6.313 0.342 66.518 1.00 75.44 521 GLU A CA 1
ATOM 4254 C C . GLU A 1 521 ? -7.226 1.007 67.558 1.00 75.44 521 GLU A C 1
ATOM 4256 O O . GLU A 1 521 ? -7.386 0.476 68.659 1.00 75.44 521 GLU A O 1
ATOM 4261 N N . SER A 1 522 ? -7.777 2.041 67.213 1.00 69.62 522 SER A N 1
ATOM 4262 C CA . SER A 1 522 ? -8.751 2.672 68.126 1.00 69.62 522 SER A CA 1
ATOM 4263 C C . SER A 1 522 ? -9.969 1.771 68.360 1.00 69.62 522 SER A C 1
ATOM 4265 O O . SER A 1 522 ? -10.443 1.667 69.493 1.00 69.62 522 SER A O 1
ATOM 4267 N N . ASN A 1 523 ? -10.437 1.009 67.451 1.00 64.38 523 ASN A N 1
ATOM 4268 C CA . ASN A 1 523 ? -11.578 0.080 67.602 1.00 64.38 523 ASN A CA 1
ATOM 4269 C C . ASN A 1 523 ? -11.202 -1.138 68.452 1.00 64.38 523 ASN A C 1
ATOM 4271 O O . ASN A 1 523 ? -12.032 -1.624 69.222 1.00 64.38 523 ASN A O 1
ATOM 4275 N N . GLN A 1 524 ? -9.986 -1.436 68.392 1.00 73.94 524 GLN A N 1
ATOM 4276 C CA . GLN A 1 524 ? -9.541 -2.566 69.239 1.00 73.94 524 GLN A CA 1
ATOM 4277 C C . GLN A 1 524 ? -9.444 -2.135 70.709 1.00 73.94 524 GLN A C 1
ATOM 4279 O O . GLN A 1 524 ? -9.772 -2.921 71.600 1.00 73.94 524 GLN A O 1
ATOM 4284 N N . GLN A 1 525 ? -9.078 -0.927 70.826 1.00 71.81 525 GLN A N 1
ATOM 4285 C CA . GLN A 1 525 ? -9.044 -0.407 72.210 1.00 71.81 525 GLN A CA 1
ATOM 4286 C C . GLN A 1 525 ? -10.457 -0.331 72.803 1.00 71.81 525 GLN A C 1
ATOM 4288 O O . GLN A 1 525 ? -10.641 -0.633 73.984 1.00 71.81 525 GLN A O 1
ATOM 4293 N N . LEU A 1 526 ? -11.412 -0.052 72.068 1.00 63.03 526 LEU A N 1
ATOM 4294 C CA . LEU A 1 526 ? -12.811 -0.030 72.546 1.00 63.03 526 LEU A CA 1
ATOM 4295 C C . LEU A 1 526 ? -13.308 -1.442 72.867 1.00 63.03 526 LEU A C 1
ATOM 4297 O O . LEU A 1 526 ? -14.034 -1.627 73.846 1.00 63.03 526 LEU A O 1
ATOM 4301 N N . GLU A 1 527 ? -12.819 -2.427 72.210 1.00 72.25 527 GLU A N 1
ATOM 4302 C CA . GLU A 1 527 ? -13.175 -3.835 72.491 1.00 72.25 527 GLU A CA 1
ATOM 4303 C C . GLU A 1 527 ? -12.550 -4.306 73.815 1.00 72.25 527 GLU A C 1
ATOM 4305 O O . GLU A 1 527 ? -13.196 -5.034 74.572 1.00 72.25 527 GLU A O 1
ATOM 4310 N N . THR A 1 528 ? -11.438 -3.770 73.980 1.00 71.19 528 THR A N 1
ATOM 4311 C CA . THR A 1 528 ? -10.781 -4.139 75.251 1.00 71.19 528 THR A CA 1
ATOM 4312 C C . THR A 1 528 ? -11.526 -3.510 76.440 1.00 71.19 528 THR A C 1
ATOM 4314 O O . THR A 1 528 ? -11.702 -4.167 77.468 1.00 71.19 528 THR A O 1
ATOM 4317 N N . ILE A 1 529 ? -11.934 -2.319 76.249 1.00 70.94 529 ILE A N 1
ATOM 4318 C CA . ILE A 1 529 ? -12.733 -1.685 77.323 1.00 70.94 529 ILE A CA 1
ATOM 4319 C C . ILE A 1 529 ? -14.035 -2.465 77.541 1.00 70.94 529 ILE A C 1
ATOM 4321 O O . ILE A 1 529 ? -14.435 -2.680 78.688 1.00 70.94 529 ILE A O 1
ATOM 4325 N N . ASN A 1 530 ? -14.664 -3.054 76.662 1.00 57.91 530 ASN A N 1
ATOM 4326 C CA . ASN A 1 530 ? -15.907 -3.848 76.783 1.00 57.91 530 ASN A CA 1
ATOM 4327 C C . ASN A 1 530 ? -15.649 -5.205 77.445 1.00 57.91 530 ASN A C 1
ATOM 4329 O O . ASN A 1 530 ? -16.480 -5.671 78.226 1.00 57.91 530 ASN A O 1
ATOM 4333 N N . GLN A 1 531 ? -14.490 -5.660 77.258 1.00 71.50 531 GLN A N 1
ATOM 4334 C CA . GLN A 1 531 ? -14.141 -6.930 77.938 1.00 71.50 531 GLN A CA 1
ATOM 4335 C C . GLN A 1 531 ? -13.879 -6.688 79.430 1.00 71.50 531 GLN A C 1
ATOM 4337 O O . GLN A 1 531 ? -14.249 -7.522 80.259 1.00 71.50 531 GLN A O 1
ATOM 4342 N N . LYS A 1 532 ? -13.263 -5.473 79.631 1.00 68.12 532 LYS A N 1
ATOM 4343 C CA . LYS A 1 532 ? -13.090 -5.082 81.044 1.00 68.12 532 LYS A CA 1
ATOM 4344 C C . LYS A 1 532 ? -14.445 -4.903 81.743 1.00 68.12 532 LYS A C 1
ATOM 4346 O O . LYS A 1 532 ? -14.591 -5.291 82.904 1.00 68.12 532 LYS A O 1
ATOM 4351 N N . LEU A 1 533 ? -15.422 -4.617 81.136 1.00 60.09 533 LEU A N 1
ATOM 4352 C CA . LEU A 1 533 ? -16.751 -4.454 81.762 1.00 60.09 533 LEU A CA 1
ATOM 4353 C C . LEU A 1 533 ? -17.427 -5.813 81.970 1.00 60.09 533 LEU A C 1
ATOM 4355 O O . LEU A 1 533 ? -18.093 -6.014 82.988 1.00 60.09 533 LEU A O 1
ATOM 4359 N N . LYS A 1 534 ? -17.158 -6.772 81.140 1.00 68.12 534 LYS A N 1
ATOM 4360 C CA . LYS A 1 534 ? -17.680 -8.145 81.286 1.00 68.12 534 LYS A CA 1
ATOM 4361 C C . LYS A 1 534 ? -17.025 -8.855 82.482 1.00 68.12 534 LYS A C 1
ATOM 4363 O O . LYS A 1 534 ? -17.711 -9.555 83.230 1.00 68.12 534 LYS A O 1
ATOM 4368 N N . THR A 1 535 ? -15.849 -8.564 82.605 1.00 67.50 535 THR A N 1
ATOM 4369 C CA . THR A 1 535 ? -15.126 -9.175 83.738 1.00 67.50 535 THR A CA 1
ATOM 4370 C C . THR A 1 535 ? -15.585 -8.537 85.060 1.00 67.50 535 THR A C 1
ATOM 4372 O O . THR A 1 535 ? -15.760 -9.246 86.053 1.00 67.50 535 THR A O 1
ATOM 4375 N N . ASP A 1 536 ? -15.792 -7.310 85.031 1.00 67.75 536 ASP A N 1
ATOM 4376 C CA . ASP A 1 536 ? -16.314 -6.671 86.257 1.00 67.75 536 ASP A CA 1
ATOM 4377 C C . ASP A 1 536 ? -17.706 -7.205 86.618 1.00 67.75 536 ASP A C 1
ATOM 4379 O O . ASP A 1 536 ? -17.995 -7.412 87.798 1.00 67.75 536 ASP A O 1
ATOM 4383 N N . ASN A 1 537 ? -18.478 -7.665 85.763 1.00 55.34 537 ASN A N 1
ATOM 4384 C CA . ASN A 1 537 ? -19.824 -8.237 85.995 1.00 55.34 537 ASN A CA 1
ATOM 4385 C C . ASN A 1 537 ? -19.743 -9.684 86.493 1.00 55.34 537 ASN A C 1
ATOM 4387 O O . ASN A 1 537 ? -20.566 -10.094 87.313 1.00 55.34 537 ASN A O 1
ATOM 4391 N N . GLN A 1 538 ? -18.761 -10.320 86.104 1.00 68.69 538 GLN A N 1
ATOM 4392 C CA . GLN A 1 538 ? -18.551 -11.691 86.622 1.00 68.69 538 GLN A CA 1
ATOM 4393 C C . GLN A 1 538 ? -18.063 -11.649 88.077 1.00 68.69 538 GLN A C 1
ATOM 4395 O O . GLN A 1 538 ? -18.426 -12.521 88.869 1.00 68.69 538 GLN A O 1
ATOM 4400 N N . LYS A 1 539 ? -17.276 -10.595 88.344 1.00 69.44 539 LYS A N 1
ATOM 4401 C CA . LYS A 1 539 ? -16.826 -10.392 89.737 1.00 69.44 539 LYS A CA 1
ATOM 4402 C C . LYS A 1 539 ? -18.003 -10.057 90.659 1.00 69.44 539 LYS A C 1
ATOM 4404 O O . LYS A 1 539 ? -18.049 -10.540 91.792 1.00 69.44 539 LYS A O 1
ATOM 4409 N N . ILE A 1 540 ? -18.953 -9.482 90.256 1.00 61.75 540 ILE A N 1
ATOM 4410 C CA . ILE A 1 540 ? -20.134 -9.139 91.077 1.00 61.75 540 ILE A CA 1
ATOM 4411 C C . ILE A 1 540 ? -20.999 -10.390 91.282 1.00 61.75 540 ILE A C 1
ATOM 4413 O O . ILE A 1 540 ? -21.523 -10.599 92.378 1.00 61.75 540 ILE A O 1
ATOM 4417 N N . GLU A 1 541 ? -21.029 -11.285 90.296 1.00 63.75 541 GLU A N 1
ATOM 4418 C CA . GLU A 1 541 ? -21.731 -12.586 90.407 1.00 63.75 541 GLU A CA 1
ATOM 4419 C C . GLU A 1 541 ? -21.027 -13.514 91.405 1.00 63.75 541 GLU A C 1
ATOM 4421 O O . GLU A 1 541 ? -21.698 -14.227 92.154 1.00 63.75 541 GLU A O 1
ATOM 4426 N N . ALA A 1 542 ? -19.829 -13.416 91.403 1.00 66.25 542 ALA A N 1
ATOM 4427 C CA . ALA A 1 542 ? -19.044 -14.225 92.361 1.00 66.25 542 ALA A CA 1
ATOM 4428 C C . ALA A 1 542 ? -19.216 -13.682 93.788 1.00 66.25 542 ALA A C 1
ATOM 4430 O O . ALA A 1 542 ? -19.305 -14.467 94.735 1.00 66.25 542 ALA A O 1
ATOM 4431 N N . LEU A 1 543 ? -19.299 -12.407 93.924 1.00 69.69 543 LEU A N 1
ATOM 4432 C CA . LEU A 1 543 ? -19.515 -11.843 95.274 1.00 69.69 543 LEU A CA 1
ATOM 4433 C C . LEU A 1 543 ? -20.923 -12.164 95.784 1.00 69.69 543 LEU A C 1
ATOM 4435 O O . LEU A 1 543 ? -21.096 -12.424 96.977 1.00 69.69 543 LEU A O 1
ATOM 4439 N N . THR A 1 544 ? -21.803 -12.520 94.972 1.00 59.38 544 THR A N 1
ATOM 4440 C CA . THR A 1 544 ? -23.187 -12.881 95.334 1.00 59.38 544 THR A CA 1
ATOM 4441 C C . THR A 1 544 ? -23.274 -14.370 95.702 1.00 59.38 544 THR A C 1
ATOM 4443 O O . THR A 1 544 ? -23.990 -14.729 96.639 1.00 59.38 544 THR A O 1
ATOM 4446 N N . GLN A 1 545 ? -22.554 -15.085 95.052 1.00 67.56 545 GLN A N 1
ATOM 4447 C CA . GLN A 1 545 ? -22.515 -16.517 95.415 1.00 67.56 545 GLN A CA 1
ATOM 4448 C C . GLN A 1 545 ? -21.818 -16.717 96.767 1.00 67.56 545 GLN A C 1
ATOM 4450 O O . GLN A 1 545 ? -22.223 -17.586 97.542 1.00 67.56 545 GLN A O 1
ATOM 4455 N N . GLN A 1 546 ? -20.835 -15.865 97.003 1.00 69.62 546 GLN A N 1
ATOM 4456 C CA . GLN A 1 546 ? -20.137 -15.858 98.304 1.00 69.62 546 GLN A CA 1
ATOM 4457 C C . GLN A 1 546 ? -21.075 -15.401 99.432 1.00 69.62 546 GLN A C 1
ATOM 4459 O O . GLN A 1 546 ? -21.018 -15.948 100.535 1.00 69.62 546 GLN A O 1
ATOM 4464 N N . LEU A 1 547 ? -21.892 -14.604 99.279 1.00 66.81 547 LEU A N 1
ATOM 4465 C CA . LEU A 1 547 ? -22.882 -14.170 100.283 1.00 66.81 547 LEU A CA 1
ATOM 4466 C C . LEU A 1 547 ? -23.903 -15.278 100.571 1.00 66.81 547 LEU A C 1
ATOM 4468 O O . LEU A 1 547 ? -24.304 -15.456 101.723 1.00 66.81 547 LEU A O 1
ATOM 4472 N N . GLU A 1 548 ? -24.120 -16.178 99.588 1.00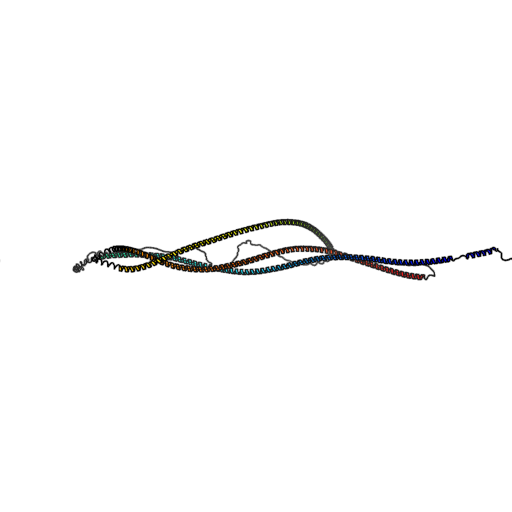 60.84 548 GLU A N 1
ATOM 4473 C CA . GLU A 1 548 ? -25.041 -17.319 99.775 1.00 60.84 548 GLU A CA 1
ATOM 4474 C C . GLU A 1 548 ? -24.370 -18.440 100.585 1.00 60.84 548 GLU A C 1
ATOM 4476 O O . GLU A 1 548 ? -25.029 -19.076 101.411 1.00 60.84 548 GLU A O 1
ATOM 4481 N N . THR A 1 549 ? -23.257 -18.468 100.314 1.00 67.38 549 THR A N 1
ATOM 4482 C CA . THR A 1 549 ? -22.512 -19.464 101.109 1.00 67.38 549 THR A CA 1
ATOM 4483 C C . THR A 1 549 ? -22.357 -18.974 102.559 1.00 67.38 549 THR A C 1
ATOM 4485 O O . THR A 1 549 ? -22.473 -19.772 103.491 1.00 67.38 549 THR A O 1
ATOM 4488 N N . ASP A 1 550 ? -22.117 -17.736 102.790 1.00 70.69 550 ASP A N 1
ATOM 4489 C CA . ASP A 1 550 ? -22.014 -17.184 104.157 1.00 70.69 550 ASP A CA 1
ATOM 4490 C C . ASP A 1 550 ? -23.352 -17.290 104.902 1.00 70.69 550 ASP A C 1
ATOM 4492 O O . ASP A 1 550 ? -23.361 -17.547 106.108 1.00 70.69 550 ASP A O 1
ATOM 4496 N N . LYS A 1 551 ? -24.377 -17.463 104.227 1.00 60.88 551 LYS A N 1
ATOM 4497 C CA . LYS A 1 551 ? -25.721 -17.626 104.823 1.00 60.88 551 LYS A CA 1
ATOM 4498 C C . LYS A 1 551 ? -25.988 -19.091 105.198 1.00 60.88 551 LYS A C 1
ATOM 4500 O O . LYS A 1 551 ? -26.603 -19.356 106.232 1.00 60.88 551 LYS A O 1
ATOM 4505 N N . LYS A 1 552 ? -25.482 -19.838 104.386 1.00 69.31 552 LYS A N 1
ATOM 4506 C CA . LYS A 1 552 ? -25.642 -21.260 104.752 1.00 69.31 552 LYS A CA 1
ATOM 4507 C C . LYS A 1 552 ? -24.792 -21.605 105.990 1.00 69.31 552 LYS A C 1
ATOM 4509 O O . LYS A 1 552 ? -25.235 -22.379 106.842 1.00 69.31 552 LYS A O 1
ATOM 4514 N N . GLN A 1 553 ? -23.726 -20.904 106.032 1.00 66.12 553 GLN A N 1
ATOM 4515 C CA . GLN A 1 553 ? -22.842 -21.092 107.201 1.00 66.12 553 GLN A CA 1
ATOM 4516 C C . GLN A 1 553 ? -23.446 -20.438 108.451 1.00 66.12 553 GLN A C 1
ATOM 4518 O O . GLN A 1 553 ? -23.301 -20.975 109.552 1.00 66.12 553 GLN A O 1
ATOM 4523 N N . LEU A 1 554 ? -24.134 -19.384 108.322 1.00 67.75 554 LEU A N 1
ATOM 4524 C CA . LEU A 1 554 ? -24.844 -18.744 109.447 1.00 67.75 554 LEU A CA 1
ATOM 4525 C C . LEU A 1 554 ? -26.034 -19.595 109.911 1.00 67.75 554 LEU A C 1
ATOM 4527 O O . LEU A 1 554 ? -26.264 -19.718 111.116 1.00 67.75 554 LEU A O 1
ATOM 4531 N N . THR A 1 555 ? -26.608 -20.408 109.074 1.00 60.50 555 THR A N 1
ATOM 4532 C CA . THR A 1 555 ? -27.733 -21.299 109.450 1.00 60.50 555 THR A CA 1
ATOM 4533 C C . THR A 1 555 ? -27.204 -22.563 110.139 1.00 60.50 555 THR A C 1
ATOM 4535 O O . THR A 1 555 ? -27.817 -23.039 111.097 1.00 60.50 555 THR A O 1
ATOM 4538 N N . GLU A 1 556 ? -26.193 -22.858 109.700 1.00 64.88 556 GLU A N 1
ATOM 4539 C CA . GLU A 1 556 ? -25.601 -24.024 110.392 1.00 64.88 556 GLU A CA 1
ATOM 4540 C C . GLU A 1 556 ? -25.058 -23.615 111.767 1.00 64.88 556 GLU A C 1
ATOM 4542 O O . GLU A 1 556 ? -25.185 -24.379 112.726 1.00 64.88 556 GLU A O 1
ATOM 4547 N N . SER A 1 557 ? -24.502 -22.422 111.810 1.00 62.69 557 SER A N 1
ATOM 4548 C CA . SER A 1 557 ? -24.047 -21.887 113.108 1.00 62.69 557 SER A CA 1
ATOM 4549 C C . SER A 1 557 ? -25.230 -21.606 114.047 1.00 62.69 557 SER A C 1
ATOM 4551 O O . SER A 1 557 ? -25.134 -21.871 115.247 1.00 62.69 557 SER A O 1
ATOM 4553 N N . ASN A 1 558 ? -26.373 -21.277 113.547 1.00 61.16 558 ASN A N 1
ATOM 4554 C CA . ASN A 1 558 ? -27.560 -21.008 114.390 1.00 61.16 558 ASN A CA 1
ATOM 4555 C C . ASN A 1 558 ? -28.226 -22.316 114.832 1.00 61.16 558 ASN A C 1
ATOM 4557 O O . ASN A 1 558 ? -28.768 -22.382 115.937 1.00 61.16 558 ASN A O 1
ATOM 4561 N N . GLN A 1 559 ? -28.071 -23.430 114.110 1.00 65.31 559 GLN A N 1
ATOM 4562 C CA . GLN A 1 559 ? -28.556 -24.750 114.561 1.00 65.31 559 GLN A CA 1
ATOM 4563 C C . GLN A 1 559 ? -27.660 -25.316 115.672 1.00 65.31 559 GLN A C 1
ATOM 4565 O O . GLN A 1 559 ? -28.164 -25.951 116.601 1.00 65.31 559 GLN A O 1
ATOM 4570 N N . GLN A 1 560 ? -26.459 -24.911 115.579 1.00 63.91 560 GLN A N 1
ATOM 4571 C CA . GLN A 1 560 ? -25.502 -25.333 116.626 1.00 63.91 560 GLN A CA 1
ATOM 4572 C C . GLN A 1 560 ? -25.681 -24.494 117.895 1.00 63.91 560 GLN A C 1
ATOM 4574 O O . GLN A 1 560 ? -25.540 -25.021 119.001 1.00 63.91 560 GLN A O 1
ATOM 4579 N N . LEU A 1 561 ? -26.119 -23.185 117.763 1.00 63.78 561 LEU A N 1
ATOM 4580 C CA . LEU A 1 561 ? -26.431 -22.343 118.935 1.00 63.78 561 LEU A CA 1
ATOM 4581 C C . LEU A 1 561 ? -27.755 -22.770 119.582 1.00 63.78 561 LEU A C 1
ATOM 4583 O O . LEU A 1 561 ? -27.878 -22.725 120.808 1.00 63.78 561 LEU A O 1
ATOM 4587 N N . GLU A 1 562 ? -28.689 -23.443 118.851 1.00 58.09 562 GLU A N 1
ATOM 4588 C CA . GLU A 1 562 ? -29.955 -23.971 119.399 1.00 58.09 562 GLU A CA 1
ATOM 4589 C C . GLU A 1 562 ? -29.718 -25.294 120.146 1.00 58.09 562 GLU A C 1
ATOM 4591 O O . GLU A 1 562 ? -30.352 -25.538 121.174 1.00 58.09 562 GLU A O 1
ATOM 4596 N N . THR A 1 563 ? -28.851 -25.950 119.839 1.00 59.50 563 THR A N 1
ATOM 4597 C CA . THR A 1 563 ? -28.536 -27.161 120.627 1.00 59.50 563 THR A CA 1
ATOM 4598 C C . THR A 1 563 ? -27.761 -26.776 121.898 1.00 59.50 563 THR A C 1
ATOM 4600 O O . THR A 1 563 ? -28.015 -27.342 122.963 1.00 59.50 563 THR A O 1
ATOM 4603 N N . ILE A 1 564 ? -26.988 -25.701 121.833 1.00 63.44 564 ILE A N 1
ATOM 4604 C CA . ILE A 1 564 ? -26.167 -25.259 122.985 1.00 63.44 564 ILE A CA 1
ATOM 4605 C C . ILE A 1 564 ? -27.037 -24.433 123.941 1.00 63.44 564 ILE A C 1
ATOM 4607 O O . ILE A 1 564 ? -26.900 -24.562 125.160 1.00 63.44 564 ILE A O 1
ATOM 4611 N N . ASN A 1 565 ? -28.113 -23.729 123.473 1.00 58.62 565 ASN A N 1
ATOM 4612 C CA . ASN A 1 565 ? -29.058 -22.996 124.343 1.00 58.62 565 ASN A CA 1
ATOM 4613 C C . ASN A 1 565 ? -30.046 -23.949 125.021 1.00 58.62 565 ASN A C 1
ATOM 4615 O O . ASN A 1 565 ? -30.439 -23.709 126.164 1.00 58.62 565 ASN A O 1
ATOM 4619 N N . GLN A 1 566 ? -30.350 -25.242 124.506 1.00 59.97 566 GLN A N 1
ATOM 4620 C CA . GLN A 1 566 ? -31.174 -26.292 125.152 1.00 59.97 566 GLN A CA 1
ATOM 4621 C C . GLN A 1 566 ? -30.387 -26.990 126.269 1.00 59.97 566 GLN A C 1
ATOM 4623 O O . GLN A 1 566 ? -30.966 -27.331 127.302 1.00 59.97 566 GLN A O 1
ATOM 4628 N N . LYS A 1 567 ? -29.134 -26.830 126.272 1.00 56.06 567 LYS A N 1
ATOM 4629 C CA . LYS A 1 567 ? -28.274 -27.470 127.293 1.00 56.06 567 LYS A CA 1
ATOM 4630 C C . LYS A 1 567 ? -27.891 -26.459 128.381 1.00 56.06 567 LYS A C 1
ATOM 4632 O O . LYS A 1 567 ? -27.793 -26.830 129.553 1.00 56.06 567 LYS A O 1
ATOM 4637 N N . LEU A 1 568 ? -28.040 -25.132 128.124 1.00 59.81 568 LEU A N 1
ATOM 4638 C CA . LEU A 1 568 ? -27.707 -24.100 129.129 1.00 59.81 568 LEU A CA 1
ATOM 4639 C C . LEU A 1 568 ? -28.961 -23.682 129.903 1.00 59.81 568 LEU A C 1
ATOM 4641 O O . LEU A 1 568 ? -28.870 -23.368 131.092 1.00 59.81 568 LEU A O 1
ATOM 4645 N N . LYS A 1 569 ? -30.255 -24.040 129.360 1.00 54.91 569 LYS A N 1
ATOM 4646 C CA . LYS A 1 569 ? -31.539 -23.805 130.056 1.00 54.91 569 LYS A CA 1
ATOM 4647 C C . LYS A 1 569 ? -31.860 -24.979 130.990 1.00 54.91 569 LYS A C 1
ATOM 4649 O O . LYS A 1 569 ? -32.393 -24.764 132.081 1.00 54.91 569 LYS A O 1
ATOM 4654 N N . THR A 1 570 ? -31.390 -26.082 130.982 1.00 55.09 570 THR A N 1
ATOM 4655 C CA . THR A 1 570 ? -31.462 -27.165 131.984 1.00 55.09 570 THR A CA 1
ATOM 4656 C C . THR A 1 570 ? -30.430 -26.919 133.093 1.00 55.09 570 THR A C 1
ATOM 4658 O O . THR A 1 570 ? -30.724 -27.159 134.266 1.00 55.09 570 THR A O 1
ATOM 4661 N N . ASP A 1 571 ? -29.446 -26.107 132.910 1.00 55.69 571 ASP A N 1
ATOM 4662 C CA . ASP A 1 571 ? -28.300 -25.940 133.834 1.00 55.69 571 ASP A CA 1
ATOM 4663 C C . ASP A 1 571 ? -28.410 -24.606 134.578 1.00 55.69 571 ASP A C 1
ATOM 4665 O O . ASP A 1 571 ? -28.047 -24.530 135.754 1.00 55.69 571 ASP A O 1
ATOM 4669 N N . ASN A 1 572 ? -29.289 -23.638 134.156 1.00 55.75 572 ASN A N 1
ATOM 4670 C CA . ASN A 1 572 ? -29.419 -22.383 134.925 1.00 55.75 572 ASN A CA 1
ATOM 4671 C C . ASN A 1 572 ? -30.697 -22.386 135.769 1.00 55.75 572 ASN A C 1
ATOM 4673 O O . ASN A 1 572 ? -30.740 -21.736 136.815 1.00 55.75 572 ASN A O 1
ATOM 4677 N N . GLU A 1 573 ? -31.658 -23.432 135.646 1.00 52.16 573 GLU A N 1
ATOM 4678 C CA . GLU A 1 573 ? -32.891 -23.676 136.429 1.00 52.16 573 GLU A CA 1
ATOM 4679 C C . GLU A 1 573 ? -32.630 -24.716 137.523 1.00 52.16 573 GLU A C 1
ATOM 4681 O O . GLU A 1 573 ? -33.240 -24.646 138.592 1.00 52.16 573 GLU A O 1
ATOM 4686 N N . LYS A 1 574 ? -31.450 -25.278 137.705 1.00 55.31 574 LYS A N 1
ATOM 4687 C CA . LYS A 1 574 ? -30.974 -26.111 138.833 1.00 55.31 574 LYS A CA 1
ATOM 4688 C C . LYS A 1 574 ? -30.078 -25.283 139.761 1.00 55.31 574 LYS A C 1
ATOM 4690 O O . LYS A 1 574 ? -30.118 -25.471 140.979 1.00 55.31 574 LYS A O 1
ATOM 4695 N N . ILE A 1 575 ? -29.707 -24.067 139.367 1.00 58.44 575 ILE A N 1
ATOM 4696 C CA . ILE A 1 575 ? -28.744 -23.258 140.147 1.00 58.44 575 ILE A CA 1
ATOM 4697 C C . ILE A 1 575 ? -29.481 -22.052 140.736 1.00 58.44 575 ILE A C 1
ATOM 4699 O O . ILE A 1 575 ? -29.187 -21.647 141.863 1.00 58.44 575 ILE A O 1
ATOM 4703 N N . GLU A 1 576 ? -30.918 -21.878 140.463 1.00 52.22 576 GLU A N 1
ATOM 4704 C CA . GLU A 1 576 ? -31.647 -20.750 141.081 1.00 52.22 576 GLU A CA 1
ATOM 4705 C C . GLU A 1 576 ? -32.792 -21.277 141.953 1.00 52.22 576 GLU A C 1
ATOM 4707 O O . GLU A 1 576 ? -33.150 -20.638 142.945 1.00 52.22 576 GLU A O 1
ATOM 4712 N N . ALA A 1 577 ? -33.257 -22.568 142.102 1.00 56.59 577 ALA A N 1
ATOM 4713 C CA . ALA A 1 577 ? -34.104 -23.338 143.039 1.00 56.59 577 ALA A CA 1
ATOM 4714 C C . ALA A 1 577 ? -33.264 -23.848 144.218 1.00 56.59 577 ALA A C 1
ATOM 4716 O O . ALA A 1 577 ? -33.762 -23.908 145.345 1.00 56.59 577 ALA A O 1
ATOM 4717 N N . LEU A 1 578 ? -31.839 -23.835 144.315 1.00 54.09 578 LEU A N 1
ATOM 4718 C CA . LEU A 1 578 ? -30.898 -24.290 145.360 1.00 54.09 578 LEU A CA 1
ATOM 4719 C C . LEU A 1 578 ? -30.339 -23.088 146.126 1.00 54.09 578 LEU A C 1
ATOM 4721 O O . LEU A 1 578 ? -30.066 -23.198 147.323 1.00 54.09 578 LEU A O 1
ATOM 4725 N N . THR A 1 579 ? -30.770 -21.879 145.735 1.00 53.94 579 THR A N 1
ATOM 4726 C CA . THR A 1 579 ? -30.285 -20.683 146.455 1.00 53.94 579 THR A CA 1
ATOM 4727 C C . THR A 1 579 ? -31.455 -20.022 147.196 1.00 53.94 579 THR A C 1
ATOM 4729 O O . THR A 1 579 ? -31.265 -19.506 148.300 1.00 53.94 579 THR A O 1
ATOM 4732 N N . GLN A 1 580 ? -32.783 -20.423 147.219 1.00 50.56 580 GLN A N 1
ATOM 4733 C CA . GLN A 1 580 ? -34.017 -20.010 147.915 1.00 50.56 580 GLN A CA 1
ATOM 4734 C C . GLN A 1 580 ? -34.465 -21.103 148.890 1.00 50.56 580 GLN A C 1
ATOM 4736 O O . GLN A 1 580 ? -35.119 -20.802 149.891 1.00 50.56 580 GLN A O 1
ATOM 4741 N N . GLN A 1 581 ? -33.797 -22.317 149.206 1.00 53.91 581 GLN A N 1
ATOM 4742 C CA . GLN A 1 581 ? -33.771 -23.284 150.320 1.00 53.91 581 GLN A CA 1
ATOM 4743 C C . GLN A 1 581 ? -32.579 -22.996 151.243 1.00 53.91 581 GLN A C 1
ATOM 4745 O O . GLN A 1 581 ? -32.648 -23.277 152.441 1.00 53.91 581 GLN A O 1
ATOM 4750 N N . LEU A 1 582 ? -31.615 -22.101 151.093 1.00 55.53 582 LEU A N 1
ATOM 4751 C CA . LEU A 1 582 ? -30.425 -21.715 151.870 1.00 55.53 582 LEU A CA 1
ATOM 4752 C C . LEU A 1 582 ? -30.668 -20.361 152.552 1.00 55.53 582 LEU A C 1
ATOM 4754 O O . LEU A 1 582 ? -30.137 -20.115 153.637 1.00 55.53 582 LEU A O 1
ATOM 4758 N N . GLU A 1 583 ? -31.716 -19.752 152.547 1.00 50.81 583 GLU A N 1
ATOM 4759 C CA . GLU A 1 583 ? -32.037 -18.492 153.237 1.00 50.81 583 GLU A CA 1
ATOM 4760 C C . GLU A 1 583 ? -33.230 -18.695 154.178 1.00 50.81 583 GLU A C 1
ATOM 4762 O O . GLU A 1 583 ? -33.314 -18.040 155.219 1.00 50.81 583 GLU A O 1
ATOM 4767 N N . THR A 1 584 ? -33.952 -19.725 154.440 1.00 55.00 584 THR A N 1
ATOM 4768 C CA . THR A 1 584 ? -34.593 -20.371 155.606 1.00 55.00 584 THR A CA 1
ATOM 4769 C C . THR A 1 584 ? -33.590 -21.275 156.334 1.00 55.00 584 THR A C 1
ATOM 4771 O O . THR A 1 584 ? -33.607 -21.339 157.565 1.00 55.00 584 THR A O 1
ATOM 4774 N N . ASP A 1 585 ? -32.335 -21.598 155.870 1.00 52.78 585 ASP A N 1
ATOM 4775 C CA . ASP A 1 585 ? -31.154 -22.090 156.613 1.00 52.78 585 ASP A CA 1
ATOM 4776 C C . ASP A 1 585 ? -30.251 -20.914 157.034 1.00 52.78 585 ASP A C 1
ATOM 4778 O O . ASP A 1 585 ? -29.449 -21.055 157.959 1.00 52.78 585 ASP A O 1
ATOM 4782 N N . LYS A 1 586 ? -30.383 -19.730 156.525 1.00 52.84 586 LYS A N 1
ATOM 4783 C CA . LYS A 1 586 ? -29.608 -18.491 156.817 1.00 52.84 586 LYS A CA 1
ATOM 4784 C C . LYS A 1 586 ? -30.240 -17.746 157.989 1.00 52.84 586 LYS A C 1
ATOM 4786 O O . LYS A 1 586 ? -29.522 -17.134 158.783 1.00 52.84 586 LYS A O 1
ATOM 4791 N N . LYS A 1 587 ? -31.138 -17.997 158.575 1.00 54.12 587 LYS A N 1
ATOM 4792 C CA . LYS A 1 587 ? -31.568 -17.683 159.959 1.00 54.12 587 LYS A CA 1
ATOM 4793 C C . LYS A 1 587 ? -31.478 -18.934 160.838 1.00 54.12 587 LYS A C 1
ATOM 4795 O O . LYS A 1 587 ? -31.209 -18.822 162.035 1.00 54.12 587 LYS A O 1
ATOM 4800 N N . GLN A 1 588 ? -31.134 -20.060 160.253 1.00 55.56 588 GLN A N 1
ATOM 4801 C CA . GLN A 1 588 ? -30.292 -21.133 160.840 1.00 55.56 588 GLN A CA 1
ATOM 4802 C C . GLN A 1 588 ? -28.863 -21.063 160.297 1.00 55.56 588 GLN A C 1
ATOM 4804 O O . GLN A 1 588 ? -27.942 -21.587 160.927 1.00 55.56 588 GLN A O 1
ATOM 4809 N N . LEU A 1 589 ? -28.345 -19.920 159.654 1.00 46.94 589 LEU A N 1
ATOM 4810 C CA . LEU A 1 589 ? -26.950 -19.657 159.246 1.00 46.94 589 LEU A CA 1
ATOM 4811 C C . LEU A 1 589 ? -26.617 -18.186 159.511 1.00 46.94 589 LEU A C 1
ATOM 4813 O O . LEU A 1 589 ? -26.221 -17.449 158.605 1.00 46.94 589 LEU A O 1
ATOM 4817 N N . THR A 1 590 ? -27.499 -17.132 159.958 1.00 51.44 590 THR A N 1
ATOM 4818 C CA . THR A 1 590 ? -26.842 -16.041 160.712 1.00 51.44 590 THR A CA 1
ATOM 4819 C C . THR A 1 590 ? -25.592 -16.552 161.423 1.00 51.44 590 THR A C 1
ATOM 4821 O O . THR A 1 590 ? -24.599 -15.827 161.510 1.00 51.44 590 THR A O 1
ATOM 4824 N N . GLU A 1 591 ? -25.336 -17.733 161.234 1.00 51.34 591 GLU A N 1
ATOM 4825 C CA . GLU A 1 591 ? -24.092 -18.530 161.308 1.00 51.34 591 GLU A CA 1
ATOM 4826 C C . GLU A 1 591 ? -23.684 -19.054 159.927 1.00 51.34 591 GLU A C 1
ATOM 4828 O O . GLU A 1 591 ? -22.492 -19.093 159.617 1.00 51.34 591 GLU A O 1
ATOM 4833 N N . SER A 1 592 ? -24.295 -18.854 158.809 1.00 47.31 592 SER A N 1
ATOM 4834 C CA . SER A 1 592 ? -24.098 -18.876 157.353 1.00 47.31 592 SER A CA 1
ATOM 4835 C C . SER A 1 592 ? -24.232 -17.453 156.803 1.00 47.31 592 SER A C 1
ATOM 4837 O O . SER A 1 592 ? -23.598 -17.123 155.799 1.00 47.31 592 SER A O 1
ATOM 4839 N N . ASN A 1 593 ? -24.819 -16.269 157.282 1.00 48.44 593 ASN A N 1
ATOM 4840 C CA . ASN A 1 593 ? -24.999 -14.813 157.205 1.00 48.44 593 ASN A CA 1
ATOM 4841 C C . ASN A 1 593 ? -23.663 -14.108 157.438 1.00 48.44 593 ASN A C 1
ATOM 4843 O O . ASN A 1 593 ? -23.507 -12.950 157.048 1.00 48.44 593 ASN A O 1
ATOM 4847 N N . GLN A 1 594 ? -22.597 -14.609 157.368 1.00 53.62 594 GLN A N 1
ATOM 4848 C CA . GLN A 1 594 ? -21.246 -14.099 157.065 1.00 53.62 594 GLN A CA 1
ATOM 4849 C C . GLN A 1 594 ? -20.761 -14.611 155.707 1.00 53.62 594 GLN A C 1
ATOM 4851 O O . GLN A 1 594 ? -20.073 -13.881 154.990 1.00 53.62 594 GLN A O 1
ATOM 4856 N N . GLN A 1 595 ? -21.573 -15.495 154.973 1.00 55.16 595 GLN A N 1
ATOM 4857 C CA . GLN A 1 595 ? -21.298 -15.979 153.596 1.00 55.16 595 GLN A CA 1
ATOM 4858 C C . GLN A 1 595 ? -22.418 -15.518 152.661 1.00 55.16 595 GLN A C 1
ATOM 4860 O O . GLN A 1 595 ? -22.177 -15.326 151.467 1.00 55.16 595 GLN A O 1
ATOM 4865 N N . LEU A 1 596 ? -23.470 -14.644 152.800 1.00 49.06 596 LEU A N 1
ATOM 4866 C CA . LEU A 1 596 ? -24.578 -13.975 152.100 1.00 49.06 596 LEU A CA 1
ATOM 4867 C C . LEU A 1 596 ? -24.330 -12.466 152.064 1.00 49.06 596 LEU A C 1
ATOM 4869 O O . LEU A 1 596 ? -24.928 -11.763 151.246 1.00 49.06 596 LEU A O 1
ATOM 4873 N N . GLU A 1 597 ? -23.324 -11.735 152.368 1.00 54.06 597 GLU A N 1
ATOM 4874 C CA . GLU A 1 597 ? -22.850 -10.378 152.026 1.00 54.06 597 GLU A CA 1
ATOM 4875 C C . GLU A 1 597 ? -22.008 -10.411 150.742 1.00 54.06 597 GLU A C 1
ATOM 4877 O O . GLU A 1 597 ? -22.063 -9.468 149.950 1.00 54.06 597 GLU A O 1
ATOM 4882 N N . THR A 1 598 ? -21.723 -11.516 150.043 1.00 56.28 598 THR A N 1
ATOM 4883 C CA . THR A 1 598 ? -20.915 -11.629 148.813 1.00 56.28 598 THR A CA 1
ATOM 4884 C C . THR A 1 598 ? -21.787 -12.129 147.656 1.00 56.28 598 THR A C 1
ATOM 4886 O O . THR A 1 598 ? -21.635 -11.656 146.528 1.00 56.28 598 THR A O 1
ATOM 4889 N N . ILE A 1 599 ? -22.978 -12.577 147.716 1.00 53.25 599 ILE A N 1
ATOM 4890 C CA . ILE A 1 599 ? -23.856 -13.029 146.613 1.00 53.25 599 ILE A CA 1
ATOM 4891 C C . ILE A 1 599 ? -24.980 -11.998 146.433 1.00 53.25 599 ILE A C 1
ATOM 4893 O O . ILE A 1 599 ? -25.388 -11.729 145.300 1.00 53.25 599 ILE A O 1
ATOM 4897 N N . ASN A 1 600 ? -25.457 -10.974 147.231 1.00 49.75 600 ASN A N 1
ATOM 4898 C CA . ASN A 1 600 ? -26.375 -9.819 147.151 1.00 49.75 600 ASN A CA 1
ATOM 4899 C C . ASN A 1 600 ? -25.733 -8.656 146.388 1.00 49.75 600 ASN A C 1
ATOM 4901 O O . ASN A 1 600 ? -26.437 -7.913 145.701 1.00 49.75 600 ASN A O 1
ATOM 4905 N N . GLN A 1 601 ? -24.587 -8.671 145.951 1.00 58.72 601 GLN A N 1
ATOM 4906 C CA . GLN A 1 601 ? -23.960 -7.726 144.997 1.00 58.72 601 GLN A CA 1
ATOM 4907 C C . GLN A 1 601 ? -23.972 -8.295 143.576 1.00 58.72 601 GLN A C 1
ATOM 4909 O O . GLN A 1 601 ? -24.138 -7.538 142.617 1.00 58.72 601 GLN A O 1
ATOM 4914 N N . LYS A 1 602 ? -24.374 -9.576 143.382 1.00 57.34 602 LYS A N 1
ATOM 4915 C CA . LYS A 1 602 ? -24.380 -10.153 142.011 1.00 57.34 602 LYS A CA 1
ATOM 4916 C C . LYS A 1 602 ? -25.814 -10.418 141.549 1.00 57.34 602 LYS A C 1
ATOM 4918 O O . LYS A 1 602 ? -26.112 -10.264 140.363 1.00 57.34 602 LYS A O 1
ATOM 4923 N N . LEU A 1 603 ? -26.868 -10.203 142.123 1.00 52.22 603 LEU A N 1
ATOM 4924 C CA . LEU A 1 603 ? -28.278 -10.400 141.724 1.00 52.22 603 LEU A CA 1
ATOM 4925 C C . LEU A 1 603 ? -28.977 -9.039 141.615 1.00 52.22 603 LEU A C 1
ATOM 4927 O O . LEU A 1 603 ? -29.865 -8.873 140.776 1.00 52.22 603 LEU A O 1
ATOM 4931 N N . LYS A 1 604 ? -28.605 -7.843 142.022 1.00 56.75 604 LYS A N 1
ATOM 4932 C CA . LYS A 1 604 ? -28.985 -6.454 141.690 1.00 56.75 604 LYS A CA 1
ATOM 4933 C C . LYS A 1 604 ? -28.498 -6.062 140.287 1.00 56.75 604 LYS A C 1
ATOM 4935 O O . LYS A 1 604 ? -29.208 -5.358 139.567 1.00 56.75 604 LYS A O 1
ATOM 4940 N N . THR A 1 605 ? -27.647 -6.838 139.800 1.00 59.62 605 THR A N 1
ATOM 4941 C CA . THR A 1 605 ? -27.175 -6.647 138.412 1.00 59.62 605 THR A CA 1
ATOM 4942 C C . THR A 1 605 ? -27.955 -7.555 137.451 1.00 59.62 605 THR A C 1
ATOM 4944 O O . THR A 1 605 ? -28.295 -7.128 136.346 1.00 59.62 605 THR A O 1
ATOM 4947 N N . ASP A 1 606 ? -28.631 -8.561 137.849 1.00 59.22 606 ASP A N 1
ATOM 4948 C CA . ASP A 1 606 ? -29.346 -9.480 136.932 1.00 59.22 606 ASP A CA 1
ATOM 4949 C C . ASP A 1 606 ? -30.843 -9.145 136.902 1.00 59.22 606 ASP A C 1
ATOM 4951 O O . ASP A 1 606 ? -31.470 -9.248 135.846 1.00 59.22 606 ASP A O 1
ATOM 4955 N N . ASN A 1 607 ? -31.457 -8.380 137.737 1.00 51.69 607 ASN A N 1
ATOM 4956 C CA . ASN A 1 607 ? -32.872 -7.948 137.778 1.00 51.69 607 ASN A CA 1
ATOM 4957 C C . ASN A 1 607 ? -33.035 -6.560 137.152 1.00 51.69 607 ASN A C 1
ATOM 4959 O O . ASN A 1 607 ? -34.083 -6.271 136.572 1.00 51.69 607 ASN A O 1
ATOM 4963 N N . GLN A 1 608 ? -32.030 -5.791 136.963 1.00 61.34 608 GLN A N 1
ATOM 4964 C CA . GLN A 1 608 ? -32.001 -4.578 136.116 1.00 61.34 608 GLN A CA 1
ATOM 4965 C C . GLN A 1 608 ? -31.772 -4.944 134.647 1.00 61.34 608 GLN A C 1
ATOM 4967 O O . GLN A 1 608 ? -32.284 -4.260 133.759 1.00 61.34 608 GLN A O 1
ATOM 4972 N N . LYS A 1 609 ? -31.446 -6.234 134.368 1.00 60.06 609 LYS A N 1
ATOM 4973 C CA . LYS A 1 609 ? -31.255 -6.752 132.991 1.00 60.06 609 LYS A CA 1
ATOM 4974 C C . LYS A 1 609 ? -32.512 -7.481 132.504 1.00 60.06 609 LYS A C 1
ATOM 4976 O O . LYS A 1 609 ? -32.854 -7.387 131.324 1.00 60.06 609 LYS A O 1
ATOM 4981 N N . ILE A 1 610 ? -33.447 -7.823 133.286 1.00 57.94 610 ILE A N 1
ATOM 4982 C CA . ILE A 1 610 ? -34.686 -8.538 132.900 1.00 57.94 610 ILE A CA 1
ATOM 4983 C C . ILE A 1 610 ? -35.827 -7.520 132.779 1.00 57.94 610 ILE A C 1
ATOM 4985 O O . ILE A 1 610 ? -36.667 -7.646 131.885 1.00 57.94 610 ILE A O 1
ATOM 4989 N N . GLU A 1 611 ? -35.847 -6.316 133.342 1.00 57.41 611 GLU A N 1
ATOM 4990 C CA . GLU A 1 611 ? -36.788 -5.195 133.132 1.00 57.41 611 GLU A CA 1
ATOM 4991 C C . GLU A 1 611 ? -36.389 -4.372 131.899 1.00 57.41 611 GLU A C 1
ATOM 4993 O O . GLU A 1 611 ? -37.262 -3.897 131.170 1.00 57.41 611 GLU A O 1
ATOM 4998 N N . ALA A 1 612 ? -35.065 -4.493 131.433 1.00 62.41 612 ALA A N 1
ATOM 4999 C CA . ALA A 1 612 ? -34.592 -3.917 130.152 1.00 62.41 612 ALA A CA 1
ATOM 5000 C C . ALA A 1 612 ? -34.860 -4.874 128.984 1.00 62.41 612 ALA A C 1
ATOM 5002 O O . ALA A 1 612 ? -35.189 -4.422 127.885 1.00 62.41 612 ALA A O 1
ATOM 5003 N N . LEU A 1 613 ? -35.113 -6.159 129.247 1.00 58.09 613 LEU A N 1
ATOM 5004 C CA . LEU A 1 613 ? -35.399 -7.141 128.177 1.00 58.09 613 LEU A CA 1
ATOM 5005 C C . LEU A 1 613 ? -36.910 -7.287 127.971 1.00 58.09 613 LEU A C 1
ATOM 5007 O O . LEU A 1 613 ? -37.357 -7.490 126.840 1.00 58.09 613 LEU A O 1
ATOM 5011 N N . THR A 1 614 ? -37.770 -6.871 128.939 1.00 59.19 614 THR A N 1
ATOM 5012 C CA . THR A 1 614 ? -39.242 -6.870 128.820 1.00 59.19 614 THR A CA 1
ATOM 5013 C C . THR A 1 614 ? -39.715 -5.569 128.150 1.00 59.19 614 THR A C 1
ATOM 5015 O O . THR A 1 614 ? -40.648 -5.599 127.345 1.00 59.19 614 THR A O 1
ATOM 5018 N N . GLN A 1 615 ? -38.986 -4.521 128.198 1.00 61.16 615 GLN A N 1
ATOM 5019 C CA . GLN A 1 615 ? -39.248 -3.273 127.445 1.00 61.16 615 GLN A CA 1
ATOM 5020 C C . GLN A 1 615 ? -38.650 -3.348 126.037 1.00 61.16 615 GLN A C 1
ATOM 5022 O O . GLN A 1 615 ? -39.230 -2.801 125.096 1.00 61.16 615 GLN A O 1
ATOM 5027 N N . GLN A 1 616 ? -37.684 -4.273 125.755 1.00 65.25 616 GLN A N 1
ATOM 5028 C CA . GLN A 1 616 ? -37.111 -4.569 124.422 1.00 65.25 616 GLN A CA 1
ATOM 5029 C C . GLN A 1 616 ? -37.961 -5.602 123.671 1.00 65.25 616 GLN A C 1
ATOM 5031 O O . GLN A 1 616 ? -38.107 -5.503 122.451 1.00 65.25 616 GLN A O 1
ATOM 5036 N N . LEU A 1 617 ? -38.759 -6.434 124.325 1.00 60.84 617 LEU A N 1
ATOM 5037 C CA . LEU A 1 617 ? -39.669 -7.429 123.715 1.00 60.84 617 LEU A CA 1
ATOM 5038 C C . LEU A 1 617 ? -41.006 -6.768 123.349 1.00 60.84 617 LEU A C 1
ATOM 5040 O O . LEU A 1 617 ? -41.599 -7.117 122.325 1.00 60.84 617 LEU A O 1
ATOM 5044 N N . GLU A 1 618 ? -41.454 -5.677 123.958 1.00 61.31 618 GLU A N 1
ATOM 5045 C CA . GLU A 1 618 ? -42.633 -4.877 123.559 1.00 61.31 618 GLU A CA 1
ATOM 5046 C C . GLU A 1 618 ? -42.273 -3.910 122.422 1.00 61.31 618 GLU A C 1
ATOM 5048 O O . GLU A 1 618 ? -43.087 -3.696 121.521 1.00 61.31 618 GLU A O 1
ATOM 5053 N N . THR A 1 619 ? -40.964 -3.513 122.225 1.00 65.69 619 THR A N 1
ATOM 5054 C CA . THR A 1 619 ? -40.463 -2.740 121.066 1.00 65.69 619 THR A CA 1
ATOM 5055 C C . THR A 1 619 ? -40.156 -3.674 119.887 1.00 65.69 619 THR A C 1
ATOM 5057 O O . THR A 1 619 ? -40.429 -3.320 118.738 1.00 65.69 619 THR A O 1
ATOM 5060 N N . ASP A 1 620 ? -39.892 -4.939 120.094 1.00 66.69 620 ASP A N 1
ATOM 5061 C CA . ASP A 1 620 ? -39.650 -5.948 119.032 1.00 66.69 620 ASP A CA 1
ATOM 5062 C C . ASP A 1 620 ? -40.978 -6.520 118.517 1.00 66.69 620 ASP A C 1
ATOM 5064 O O . ASP A 1 620 ? -41.099 -6.803 117.324 1.00 66.69 620 ASP A O 1
ATOM 5068 N N . LYS A 1 621 ? -42.095 -6.471 119.299 1.00 68.12 621 LYS A N 1
ATOM 5069 C CA . LYS A 1 621 ? -43.457 -6.867 118.872 1.00 68.12 621 LYS A CA 1
ATOM 5070 C C . LYS A 1 621 ? -44.103 -5.759 118.025 1.00 68.12 621 LYS A C 1
ATOM 5072 O O . LYS A 1 621 ? -44.780 -6.058 117.039 1.00 68.12 621 LYS A O 1
ATOM 5077 N N . ASN A 1 622 ? -43.802 -4.547 118.276 1.00 62.78 622 ASN A N 1
ATOM 5078 C CA . ASN A 1 622 ? -44.265 -3.413 117.442 1.00 62.78 622 ASN A CA 1
ATOM 5079 C C . ASN A 1 622 ? -43.380 -3.237 116.205 1.00 62.78 622 ASN A C 1
ATOM 5081 O O . ASN A 1 622 ? -43.878 -2.837 115.151 1.00 62.78 622 ASN A O 1
ATOM 5085 N N . GLN A 1 623 ? -42.117 -3.820 116.151 1.00 64.06 623 GLN A N 1
ATOM 5086 C CA . GLN A 1 623 ? -41.219 -3.836 114.970 1.00 64.06 623 GLN A CA 1
ATOM 5087 C C . GLN A 1 623 ? -41.488 -5.068 114.099 1.00 64.06 623 GLN A C 1
ATOM 5089 O O . GLN A 1 623 ? -41.370 -4.989 112.875 1.00 64.06 623 GLN A O 1
ATOM 5094 N N . LEU A 1 624 ? -42.104 -6.124 114.661 1.00 63.75 624 LEU A N 1
ATOM 5095 C CA . LEU A 1 624 ? -42.536 -7.336 113.936 1.00 63.75 624 LEU A CA 1
ATOM 5096 C C . LEU A 1 624 ? -43.920 -7.114 113.310 1.00 63.75 624 LEU A C 1
ATOM 5098 O O . LEU A 1 624 ? -44.168 -7.576 112.194 1.00 63.75 624 LEU A O 1
ATOM 5102 N N . ALA A 1 625 ? -44.816 -6.252 113.823 1.00 64.50 625 ALA A N 1
ATOM 5103 C CA . ALA A 1 625 ? -46.108 -5.861 113.209 1.00 64.50 625 ALA A CA 1
ATOM 5104 C C . ALA A 1 625 ? -45.875 -4.853 112.075 1.00 64.50 625 ALA A C 1
ATOM 5106 O O . ALA A 1 625 ? -46.550 -4.924 111.045 1.00 64.50 625 ALA A O 1
ATOM 5107 N N . GLU A 1 626 ? -44.739 -4.107 112.033 1.00 61.84 626 GLU A N 1
ATOM 5108 C CA . GLU A 1 626 ? -44.327 -3.196 110.940 1.00 61.84 626 GLU A CA 1
ATOM 5109 C C . GLU A 1 626 ? -43.529 -3.946 109.867 1.00 61.84 626 GLU A C 1
ATOM 5111 O O . GLU A 1 626 ? -43.681 -3.659 108.677 1.00 61.84 626 GLU A O 1
ATOM 5116 N N . SER A 1 627 ? -42.912 -4.995 110.196 1.00 62.38 627 SER A N 1
ATOM 5117 C CA . SER A 1 627 ? -42.210 -5.878 109.241 1.00 62.38 627 SER A CA 1
ATOM 5118 C C . SER A 1 627 ? -43.193 -6.831 108.546 1.00 62.38 627 SER A C 1
ATOM 5120 O O . SER A 1 627 ? -43.052 -7.089 107.349 1.00 62.38 627 SER A O 1
ATOM 5122 N N . ASN A 1 628 ? -44.362 -7.178 109.172 1.00 63.53 628 ASN A N 1
ATOM 5123 C CA . ASN A 1 628 ? -45.414 -8.024 108.559 1.00 63.53 628 ASN A CA 1
ATOM 5124 C C . ASN A 1 628 ? -46.315 -7.195 107.638 1.00 63.53 628 ASN A C 1
ATOM 5126 O O . ASN A 1 628 ? -46.788 -7.710 106.623 1.00 63.53 628 ASN A O 1
ATOM 5130 N N . GLN A 1 629 ? -46.391 -5.921 107.781 1.00 64.19 629 GLN A N 1
ATOM 5131 C CA . GLN A 1 629 ? -47.059 -4.988 106.844 1.00 64.19 629 GLN A CA 1
ATOM 5132 C C . GLN A 1 629 ? -46.136 -4.635 105.672 1.00 64.19 629 GLN A C 1
ATOM 5134 O O . GLN A 1 629 ? -46.608 -4.507 104.540 1.00 64.19 629 GLN A O 1
ATOM 5139 N N . GLN A 1 630 ? -44.834 -4.750 105.790 1.00 64.38 630 GLN A N 1
ATOM 5140 C CA . GLN A 1 630 ? -43.841 -4.560 104.705 1.00 64.38 630 GLN A CA 1
ATOM 5141 C C . GLN A 1 630 ? -43.649 -5.858 103.911 1.00 64.38 630 GLN A C 1
ATOM 5143 O O . GLN A 1 630 ? -43.455 -5.807 102.694 1.00 64.38 630 GLN A O 1
ATOM 5148 N N . LEU A 1 631 ? -43.923 -7.002 104.469 1.00 63.62 631 LEU A N 1
ATOM 5149 C CA . LEU A 1 631 ? -43.877 -8.309 103.773 1.00 63.62 631 LEU A CA 1
ATOM 5150 C C . LEU A 1 631 ? -45.165 -8.541 102.975 1.00 63.62 631 LEU A C 1
ATOM 5152 O O . LEU A 1 631 ? -45.114 -9.116 101.885 1.00 63.62 631 LEU A O 1
ATOM 5156 N N . GLU A 1 632 ? -46.307 -7.925 103.336 1.00 64.88 632 GLU A N 1
ATOM 5157 C CA . GLU A 1 632 ? -47.561 -7.973 102.550 1.00 64.88 632 GLU A CA 1
ATOM 5158 C C . GLU A 1 632 ? -47.487 -7.014 101.348 1.00 64.88 632 GLU A C 1
ATOM 5160 O O . GLU A 1 632 ? -47.975 -7.350 100.267 1.00 64.88 632 GLU A O 1
ATOM 5165 N N . THR A 1 633 ? -46.668 -5.980 101.406 1.00 65.81 633 THR A N 1
ATOM 5166 C CA . THR A 1 633 ? -46.432 -5.048 100.282 1.00 65.81 633 THR A CA 1
ATOM 5167 C C . THR A 1 633 ? -45.369 -5.617 99.330 1.00 65.81 633 THR A C 1
ATOM 5169 O O . THR A 1 633 ? -45.514 -5.501 98.111 1.00 65.81 633 THR A O 1
ATOM 5172 N N . ILE A 1 634 ? -44.489 -6.430 99.774 1.00 69.25 634 ILE A N 1
ATOM 5173 C CA . ILE A 1 634 ? -43.456 -7.087 98.937 1.00 69.25 634 ILE A CA 1
ATOM 5174 C C . ILE A 1 634 ? -44.059 -8.331 98.272 1.00 69.25 634 ILE A C 1
ATOM 5176 O O . ILE A 1 634 ? -43.770 -8.601 97.104 1.00 69.25 634 ILE A O 1
ATOM 5180 N N . ASN A 1 635 ? -45.058 -8.944 98.828 1.00 65.62 635 ASN A N 1
ATOM 5181 C CA . ASN A 1 635 ? -45.740 -10.113 98.226 1.00 65.62 635 ASN A CA 1
ATOM 5182 C C . ASN A 1 635 ? -46.755 -9.681 97.162 1.00 65.62 635 ASN A C 1
ATOM 5184 O O . ASN A 1 635 ? -46.910 -10.368 96.151 1.00 65.62 635 ASN A O 1
ATOM 5188 N N . GLN A 1 636 ? -47.284 -8.472 97.243 1.00 65.88 636 GLN A N 1
ATOM 5189 C CA . GLN A 1 636 ? -48.150 -7.894 96.187 1.00 65.88 636 GLN A CA 1
ATOM 5190 C C . GLN A 1 636 ? -47.306 -7.352 95.029 1.00 65.88 636 GLN A C 1
ATOM 5192 O O . GLN A 1 636 ? -47.704 -7.482 93.869 1.00 65.88 636 GLN A O 1
ATOM 5197 N N . LYS A 1 637 ? -46.048 -6.995 95.264 1.00 65.06 637 LYS A N 1
ATOM 5198 C CA . LYS A 1 637 ? -45.107 -6.556 94.204 1.00 65.06 637 LYS A CA 1
ATOM 5199 C C . LYS A 1 637 ? -44.456 -7.764 93.517 1.00 65.06 637 LYS A C 1
ATOM 5201 O O . LYS A 1 637 ? -44.225 -7.728 92.306 1.00 65.06 637 LYS A O 1
ATOM 5206 N N . LEU A 1 638 ? -44.379 -8.871 94.175 1.00 64.94 638 LEU A N 1
ATOM 5207 C CA . LEU A 1 638 ? -43.828 -10.114 93.594 1.00 64.94 638 LEU A CA 1
ATOM 5208 C C . LEU A 1 638 ? -44.888 -10.841 92.759 1.00 64.94 638 LEU A C 1
ATOM 5210 O O . LEU A 1 638 ? -44.555 -11.432 91.729 1.00 64.94 638 LEU A O 1
ATOM 5214 N N . LYS A 1 639 ? -46.193 -10.622 93.068 1.00 66.25 639 LYS A N 1
ATOM 5215 C CA . LYS A 1 639 ? -47.298 -11.149 92.233 1.00 66.25 639 LYS A CA 1
ATOM 5216 C C . LYS A 1 639 ? -47.441 -10.331 90.941 1.00 66.25 639 LYS A C 1
ATOM 5218 O O . LYS A 1 639 ? -47.648 -10.909 89.872 1.00 66.25 639 LYS A O 1
ATOM 5223 N N . THR A 1 640 ? -47.091 -9.072 90.957 1.00 62.97 640 THR A N 1
ATOM 5224 C CA . THR A 1 640 ? -47.095 -8.207 89.756 1.00 62.97 640 THR A CA 1
ATOM 5225 C C . THR A 1 640 ? -45.816 -8.434 88.935 1.00 62.97 640 THR A C 1
ATOM 5227 O O . THR A 1 640 ? -45.877 -8.468 87.705 1.00 62.97 640 THR A O 1
ATOM 5230 N N . ASP A 1 641 ? -44.761 -8.803 89.500 1.00 66.25 641 ASP A N 1
ATOM 5231 C CA . ASP A 1 641 ? -43.497 -9.114 88.795 1.00 66.25 641 ASP A CA 1
ATOM 5232 C C . ASP A 1 641 ? -43.535 -10.525 88.194 1.00 66.25 641 ASP A C 1
ATOM 5234 O O . ASP A 1 641 ? -43.018 -10.736 87.095 1.00 66.25 641 ASP A O 1
ATOM 5238 N N . ASN A 1 642 ? -44.325 -11.414 88.744 1.00 62.44 642 ASN A N 1
ATOM 5239 C CA . ASN A 1 642 ? -44.496 -12.777 88.191 1.00 62.44 642 ASN A CA 1
ATOM 5240 C C . ASN A 1 642 ? -45.490 -12.790 87.027 1.00 62.44 642 ASN A C 1
ATOM 5242 O O . ASN A 1 642 ? -45.310 -13.556 86.079 1.00 62.44 642 ASN A O 1
ATOM 5246 N N . GLU A 1 643 ? -46.430 -11.857 86.984 1.00 64.38 643 GLU A N 1
ATOM 5247 C CA . GLU A 1 643 ? -47.327 -11.677 85.816 1.00 64.38 643 GLU A CA 1
ATOM 5248 C C . GLU A 1 643 ? -46.596 -10.955 84.678 1.00 64.38 643 GLU A C 1
ATOM 5250 O O . GLU A 1 643 ? -46.824 -11.271 83.509 1.00 64.38 643 GLU A O 1
ATOM 5255 N N . LYS A 1 644 ? -45.506 -10.199 84.915 1.00 67.44 644 LYS A N 1
ATOM 5256 C CA . LYS A 1 644 ? -44.652 -9.528 83.906 1.00 67.44 644 LYS A CA 1
ATOM 5257 C C . LYS A 1 644 ? -43.594 -10.494 83.357 1.00 67.44 644 LYS A C 1
ATOM 5259 O O . LYS A 1 644 ? -43.296 -10.459 82.161 1.00 67.44 644 LYS A O 1
ATOM 5264 N N . ILE A 1 645 ? -43.180 -11.460 84.093 1.00 70.00 645 ILE A N 1
ATOM 5265 C CA . ILE A 1 645 ? -42.211 -12.490 83.655 1.00 70.00 645 ILE A CA 1
ATOM 5266 C C . ILE A 1 645 ? -42.929 -13.532 82.790 1.00 70.00 645 ILE A C 1
ATOM 5268 O O . ILE A 1 645 ? -42.360 -14.006 81.804 1.00 70.00 645 ILE A O 1
ATOM 5272 N N . GLU A 1 646 ? -44.280 -13.750 83.033 1.00 63.69 646 GLU A N 1
ATOM 5273 C CA . GLU A 1 646 ? -45.092 -14.636 82.169 1.00 63.69 646 GLU A CA 1
ATOM 5274 C C . GLU A 1 646 ? -45.426 -13.954 80.835 1.00 63.69 646 GLU A C 1
ATOM 5276 O O . GLU A 1 646 ? -45.399 -14.608 79.791 1.00 63.69 646 GLU A O 1
ATOM 5281 N N . LEU A 1 647 ? -45.438 -12.619 80.777 1.00 63.25 647 LEU A N 1
ATOM 5282 C CA . LEU A 1 647 ? -45.661 -11.863 79.520 1.00 63.25 647 LEU A CA 1
ATOM 5283 C C . LEU A 1 647 ? -44.344 -11.704 78.748 1.00 63.25 647 LEU A C 1
ATOM 5285 O O . LEU A 1 647 ? -44.346 -11.777 77.517 1.00 63.25 647 LEU A O 1
ATOM 5289 N N . LEU A 1 648 ? -43.232 -11.748 79.388 1.00 64.31 648 LEU A N 1
ATOM 5290 C CA . LEU A 1 648 ? -41.905 -11.648 78.740 1.00 64.31 648 LEU A CA 1
ATOM 5291 C C . LEU A 1 648 ? -41.446 -13.021 78.237 1.00 64.31 648 LEU A C 1
ATOM 5293 O O . LEU A 1 648 ? -40.806 -13.103 77.186 1.00 64.31 648 LEU A O 1
ATOM 5297 N N . THR A 1 649 ? -41.965 -14.079 78.838 1.00 66.25 649 THR A N 1
ATOM 5298 C CA . THR A 1 649 ? -41.670 -15.457 78.381 1.00 66.25 649 THR A CA 1
ATOM 5299 C C . THR A 1 649 ? -42.534 -15.812 77.161 1.00 66.25 649 THR A C 1
ATOM 5301 O O . THR A 1 649 ? -42.043 -16.455 76.231 1.00 66.25 649 THR A O 1
ATOM 5304 N N . GLN A 1 650 ? -43.700 -15.249 77.047 1.00 66.19 650 GLN A N 1
ATOM 5305 C CA . GLN A 1 650 ? -44.549 -15.419 75.842 1.00 66.19 650 GLN A CA 1
ATOM 5306 C C . GLN A 1 650 ? -44.044 -14.537 74.695 1.00 66.19 650 GLN A C 1
ATOM 5308 O O . GLN A 1 650 ? -44.083 -14.960 73.537 1.00 66.19 650 GLN A O 1
ATOM 5313 N N . GLN A 1 651 ? -43.332 -13.437 74.963 1.00 64.19 651 GLN A N 1
ATOM 5314 C CA . GLN A 1 651 ? -42.718 -12.544 73.953 1.00 64.19 651 GLN A CA 1
ATOM 5315 C C . GLN A 1 651 ? -41.375 -13.114 73.472 1.00 64.19 651 GLN A C 1
ATOM 5317 O O . GLN A 1 651 ? -41.057 -13.015 72.285 1.00 64.19 651 GLN A O 1
ATOM 5322 N N . LEU A 1 652 ? -40.672 -13.795 74.217 1.00 66.12 652 LEU A N 1
ATOM 5323 C CA . LEU A 1 652 ? -39.408 -14.461 73.844 1.00 66.12 652 LEU A CA 1
ATOM 5324 C C . LEU A 1 652 ? -39.672 -15.717 73.003 1.00 66.12 652 LEU A C 1
ATOM 5326 O O . LEU A 1 652 ? -38.911 -16.003 72.076 1.00 66.12 652 LEU A O 1
ATOM 5330 N N . GLU A 1 653 ? -40.818 -16.350 73.224 1.00 66.19 653 GLU A N 1
ATOM 5331 C CA . GLU A 1 653 ? -41.222 -17.500 72.384 1.00 66.19 653 GLU A CA 1
ATOM 5332 C C . GLU A 1 653 ? -41.751 -17.025 71.021 1.00 66.19 653 GLU A C 1
ATOM 5334 O O . GLU A 1 653 ? -41.468 -17.658 70.002 1.00 66.19 653 GLU A O 1
ATOM 5339 N N . THR A 1 654 ? -42.284 -15.810 70.958 1.00 64.25 654 THR A N 1
ATOM 5340 C CA . THR A 1 654 ? -42.705 -15.197 69.679 1.00 64.25 654 THR A CA 1
ATOM 5341 C C . THR A 1 654 ? -41.486 -14.613 68.946 1.00 64.25 654 THR A C 1
ATOM 5343 O O . THR A 1 654 ? -41.383 -14.749 67.725 1.00 64.25 654 THR A O 1
ATOM 5346 N N . ASP A 1 655 ? -40.474 -14.188 69.590 1.00 67.75 655 ASP A N 1
ATOM 5347 C CA . ASP A 1 655 ? -39.231 -13.654 68.987 1.00 67.75 655 ASP A CA 1
ATOM 5348 C C . ASP A 1 655 ? -38.325 -14.800 68.516 1.00 67.75 655 ASP A C 1
ATOM 5350 O O . ASP A 1 655 ? -37.668 -14.674 67.481 1.00 67.75 655 ASP A O 1
ATOM 5354 N N . LYS A 1 656 ? -38.368 -15.940 69.095 1.00 71.75 656 LYS A N 1
ATOM 5355 C CA . LYS A 1 656 ? -37.635 -17.145 68.646 1.00 71.75 656 LYS A CA 1
ATOM 5356 C C . LYS A 1 656 ? -38.273 -17.737 67.380 1.00 71.75 656 LYS A C 1
ATOM 5358 O O . LYS A 1 656 ? -37.553 -18.152 66.470 1.00 71.75 656 LYS A O 1
ATOM 5363 N N . LYS A 1 657 ? -39.583 -17.665 67.270 1.00 69.00 657 LYS A N 1
ATOM 5364 C CA . LYS A 1 657 ? -40.282 -18.135 66.047 1.00 69.00 657 LYS A CA 1
ATOM 5365 C C . LYS A 1 657 ? -40.092 -17.139 64.897 1.00 69.00 657 LYS A C 1
ATOM 5367 O O . LYS A 1 657 ? -39.938 -17.556 63.748 1.00 69.00 657 LYS A O 1
ATOM 5372 N N . GLN A 1 658 ? -39.853 -15.852 65.193 1.00 60.38 658 GLN A N 1
ATOM 5373 C CA . GLN A 1 658 ? -39.568 -14.813 64.178 1.00 60.38 658 GLN A CA 1
ATOM 5374 C C . GLN A 1 658 ? -38.094 -14.857 63.756 1.00 60.38 658 GLN A C 1
ATOM 5376 O O . GLN A 1 658 ? -37.786 -14.631 62.584 1.00 60.38 658 GLN A O 1
ATOM 5381 N N . LEU A 1 659 ? -37.190 -15.316 64.558 1.00 61.59 659 LEU A N 1
ATOM 5382 C CA . LEU A 1 659 ? -35.757 -15.496 64.246 1.00 61.59 659 LEU A CA 1
ATOM 5383 C C . LEU A 1 659 ? -35.520 -16.791 63.460 1.00 61.59 659 LEU A C 1
ATOM 5385 O O . LEU A 1 659 ? -34.649 -16.826 62.588 1.00 61.59 659 LEU A O 1
ATOM 5389 N N . GLN A 1 660 ? -36.361 -17.774 63.592 1.00 61.06 660 GLN A N 1
ATOM 5390 C CA . GLN A 1 660 ? -36.323 -19.018 62.794 1.00 61.06 660 GLN A CA 1
ATOM 5391 C C . GLN A 1 660 ? -36.877 -18.781 61.382 1.00 61.06 660 GLN A C 1
ATOM 5393 O O . GLN A 1 660 ? -36.322 -19.301 60.411 1.00 61.06 660 GLN A O 1
ATOM 5398 N N . VAL A 1 661 ? -37.807 -17.854 61.218 1.00 65.94 661 VAL A N 1
ATOM 5399 C CA . VAL A 1 661 ? -38.351 -17.481 59.891 1.00 65.94 661 VAL A CA 1
ATOM 5400 C C . VAL A 1 661 ? -37.374 -16.520 59.198 1.00 65.94 661 VAL A C 1
ATOM 5402 O O . VAL A 1 661 ? -37.149 -16.639 57.992 1.00 65.94 661 VAL A O 1
ATOM 5405 N N . SER A 1 662 ? -36.631 -15.707 59.871 1.00 62.19 662 SER A N 1
ATOM 5406 C CA . SER A 1 662 ? -35.609 -14.792 59.314 1.00 62.19 662 SER A CA 1
ATOM 5407 C C . SER A 1 662 ? -34.330 -15.559 58.950 1.00 62.19 662 SER A C 1
ATOM 5409 O O . SER A 1 662 ? -33.708 -15.260 57.929 1.00 62.19 662 SER A O 1
ATOM 5411 N N . SER A 1 663 ? -33.973 -16.585 59.605 1.00 63.78 663 SER A N 1
ATOM 5412 C CA . SER A 1 663 ? -32.830 -17.469 59.295 1.00 63.78 663 SER A CA 1
ATOM 5413 C C . SER A 1 663 ? -33.135 -18.374 58.093 1.00 63.78 663 SER A C 1
ATOM 5415 O O . SER A 1 663 ? -32.263 -18.576 57.244 1.00 63.78 663 SER A O 1
ATOM 5417 N N . GLN A 1 664 ? -34.397 -18.831 57.912 1.00 63.72 664 GLN A N 1
ATOM 5418 C CA . GLN A 1 664 ? -34.816 -19.618 56.726 1.00 63.72 664 GLN A CA 1
ATOM 5419 C C . GLN A 1 664 ? -34.955 -18.713 55.497 1.00 63.72 664 GLN A C 1
ATOM 5421 O O . GLN A 1 664 ? -34.619 -19.135 54.389 1.00 63.72 664 GLN A O 1
ATOM 5426 N N . GLN A 1 665 ? -35.199 -17.412 55.637 1.00 60.62 665 GLN A N 1
ATOM 5427 C CA . GLN A 1 665 ? -35.243 -16.411 54.541 1.00 60.62 665 GLN A CA 1
ATOM 5428 C C . GLN A 1 665 ? -33.826 -15.985 54.145 1.00 60.62 665 GLN A C 1
ATOM 5430 O O . GLN A 1 665 ? -33.562 -15.772 52.960 1.00 60.62 665 GLN A O 1
ATOM 5435 N N . LEU A 1 666 ? -32.853 -16.011 55.007 1.00 61.75 666 LEU A N 1
ATOM 5436 C CA . LEU A 1 666 ? -31.436 -15.690 54.730 1.00 61.75 666 LEU A CA 1
ATOM 5437 C C . LEU A 1 666 ? -30.736 -16.878 54.054 1.00 61.75 666 LEU A C 1
ATOM 5439 O O . LEU A 1 666 ? -29.893 -16.674 53.177 1.00 61.75 666 LEU A O 1
ATOM 5443 N N . GLU A 1 667 ? -31.160 -18.059 54.336 1.00 62.97 667 GLU A N 1
ATOM 5444 C CA . GLU A 1 667 ? -30.649 -19.268 53.653 1.00 62.97 667 GLU A CA 1
ATOM 5445 C C . GLU A 1 667 ? -31.201 -19.382 52.228 1.00 62.97 667 GLU A C 1
ATOM 5447 O O . GLU A 1 667 ? -30.465 -19.766 51.316 1.00 62.97 667 GLU A O 1
ATOM 5452 N N . THR A 1 668 ? -32.381 -18.885 52.002 1.00 61.19 668 THR A N 1
ATOM 5453 C CA . THR A 1 668 ? -32.980 -18.858 50.645 1.00 61.19 668 THR A CA 1
ATOM 5454 C C . THR A 1 668 ? -32.399 -17.685 49.843 1.00 61.19 668 THR A C 1
ATOM 5456 O O . THR A 1 668 ? -32.117 -17.839 48.653 1.00 61.19 668 THR A O 1
ATOM 5459 N N . THR A 1 669 ? -32.015 -16.640 50.448 1.00 59.28 669 THR A N 1
ATOM 5460 C CA . THR A 1 669 ? -31.376 -15.485 49.775 1.00 59.28 669 THR A CA 1
ATOM 5461 C C . THR A 1 669 ? -29.893 -15.782 49.516 1.00 59.28 669 THR A C 1
ATOM 5463 O O . THR A 1 669 ? -29.370 -15.410 48.463 1.00 59.28 669 THR A O 1
ATOM 5466 N N . ASN A 1 670 ? -29.218 -16.480 50.312 1.00 61.53 670 ASN A N 1
ATOM 5467 C CA . ASN A 1 670 ? -27.823 -16.913 50.108 1.00 61.53 670 ASN A CA 1
ATOM 5468 C C . ASN A 1 670 ? -27.711 -18.008 49.040 1.00 61.53 670 ASN A C 1
ATOM 5470 O O . ASN A 1 670 ? -26.752 -18.009 48.266 1.00 61.53 670 ASN A O 1
ATOM 5474 N N . ARG A 1 671 ? -28.712 -18.853 48.851 1.00 68.06 671 ARG A N 1
ATOM 5475 C CA . ARG A 1 671 ? -28.753 -19.840 47.744 1.00 68.06 671 ARG A CA 1
ATOM 5476 C C . ARG A 1 671 ? -29.066 -19.154 46.410 1.00 68.06 671 ARG A C 1
ATOM 5478 O O . ARG A 1 671 ? -28.482 -19.514 45.386 1.00 68.06 671 ARG A O 1
ATOM 5485 N N . GLU A 1 672 ? -29.832 -18.060 46.407 1.00 63.69 672 GLU A N 1
ATOM 5486 C CA . GLU A 1 672 ? -30.153 -17.276 45.191 1.00 63.69 672 GLU A CA 1
ATOM 5487 C C . GLU A 1 672 ? -28.976 -16.370 44.806 1.00 63.69 672 GLU A C 1
ATOM 5489 O O . GLU A 1 672 ? -28.703 -16.195 43.617 1.00 63.69 672 GLU A O 1
ATOM 5494 N N . LEU A 1 673 ? -28.163 -15.892 45.727 1.00 59.59 673 LEU A N 1
ATOM 5495 C CA . LEU A 1 673 ? -26.958 -15.072 45.471 1.00 59.59 673 LEU A CA 1
ATOM 5496 C C . LEU A 1 673 ? -25.795 -15.958 45.008 1.00 59.59 673 LEU A C 1
ATOM 5498 O O . LEU A 1 673 ? -25.011 -15.541 44.153 1.00 59.59 673 LEU A O 1
ATOM 5502 N N . LYS A 1 674 ? -25.725 -17.176 45.440 1.00 62.53 674 LYS A N 1
ATOM 5503 C CA . LYS A 1 674 ? -24.743 -18.178 44.974 1.00 62.53 674 LYS A CA 1
ATOM 5504 C C . LYS A 1 674 ? -25.047 -18.637 43.541 1.00 62.53 674 LYS A C 1
ATOM 5506 O O . LYS A 1 674 ? -24.121 -18.820 42.749 1.00 62.53 674 LYS A O 1
ATOM 5511 N N . GLN A 1 675 ? -26.262 -18.719 43.123 1.00 61.97 675 GLN A N 1
ATOM 5512 C CA . GLN A 1 675 ? -26.669 -19.051 41.741 1.00 61.97 675 GLN A CA 1
ATOM 5513 C C . GLN A 1 675 ? -26.508 -17.829 40.822 1.00 61.97 675 GLN A C 1
ATOM 5515 O O . GLN A 1 675 ? -26.091 -17.979 39.672 1.00 61.97 675 GLN A O 1
ATOM 5520 N N . GLN A 1 676 ? -26.561 -16.616 41.291 1.00 56.97 676 GLN A N 1
ATOM 5521 C CA . GLN A 1 676 ? -26.341 -15.372 40.525 1.00 56.97 676 GLN A CA 1
ATOM 5522 C C . GLN A 1 676 ? -24.837 -15.096 40.364 1.00 56.97 676 GLN A C 1
ATOM 5524 O O . GLN A 1 676 ? -24.412 -14.607 39.316 1.00 56.97 676 GLN A O 1
ATOM 5529 N N . VAL A 1 677 ? -24.028 -15.468 41.296 1.00 63.69 677 VAL A N 1
ATOM 5530 C CA . VAL A 1 677 ? -22.556 -15.338 41.214 1.00 63.69 677 VAL A CA 1
ATOM 5531 C C . VAL A 1 677 ? -21.995 -16.420 40.280 1.00 63.69 677 VAL A C 1
ATOM 5533 O O . VAL A 1 677 ? -21.050 -16.156 39.532 1.00 63.69 677 VAL A O 1
ATOM 5536 N N . LYS A 1 678 ? -22.596 -17.572 40.188 1.00 62.94 678 LYS A N 1
ATOM 5537 C CA . LYS A 1 678 ? -22.234 -18.627 39.214 1.00 62.94 678 LYS A CA 1
ATOM 5538 C C . LYS A 1 678 ? -22.644 -18.237 37.789 1.00 62.94 678 LYS A C 1
ATOM 5540 O O . LYS A 1 678 ? -21.865 -18.434 36.854 1.00 62.94 678 LYS A O 1
ATOM 5545 N N . THR A 1 679 ? -23.778 -17.569 37.563 1.00 61.00 679 THR A N 1
ATOM 5546 C CA . THR A 1 679 ? -24.234 -17.108 36.226 1.00 61.00 679 THR A CA 1
ATOM 5547 C C . THR A 1 679 ? -23.464 -15.848 35.813 1.00 61.00 679 THR A C 1
ATOM 5549 O O . THR A 1 679 ? -23.143 -15.689 34.633 1.00 61.00 679 THR A O 1
ATOM 5552 N N . SER A 1 680 ? -23.024 -15.064 36.767 1.00 57.44 680 SER A N 1
ATOM 5553 C CA . SER A 1 680 ? -22.223 -13.853 36.492 1.00 57.44 680 SER A CA 1
ATOM 5554 C C . SER A 1 680 ? -20.759 -14.238 36.232 1.00 57.44 680 SER A C 1
ATOM 5556 O O . SER A 1 680 ? -20.107 -13.623 35.386 1.00 57.44 680 SER A O 1
ATOM 5558 N N . GLY A 1 681 ? -20.235 -15.310 36.825 1.00 66.50 681 GLY A N 1
ATOM 5559 C CA . GLY A 1 681 ? -18.914 -15.920 36.528 1.00 66.50 681 GLY A CA 1
ATOM 5560 C C . GLY A 1 681 ? -18.875 -16.577 35.144 1.00 66.50 681 GLY A C 1
ATOM 5561 O O . GLY A 1 681 ? -17.872 -16.454 34.438 1.00 66.50 681 GLY A O 1
ATOM 5562 N N . GLU A 1 682 ? -19.949 -17.127 34.674 1.00 65.00 682 GLU A N 1
ATOM 5563 C CA . GLU A 1 682 ? -20.039 -17.731 33.322 1.00 65.00 682 GLU A CA 1
ATOM 5564 C C . GLU A 1 682 ? -20.215 -16.645 32.252 1.00 65.00 682 GLU A C 1
ATOM 5566 O O . GLU A 1 682 ? -19.657 -16.768 31.160 1.00 65.00 682 GLU A O 1
ATOM 5571 N N . GLU A 1 683 ? -20.817 -15.517 32.567 1.00 60.62 683 GLU A N 1
ATOM 5572 C CA . GLU A 1 683 ? -20.934 -14.349 31.662 1.00 60.62 683 GLU A CA 1
ATOM 5573 C C . GLU A 1 683 ? -19.599 -13.596 31.579 1.00 60.62 683 GLU A C 1
ATOM 5575 O O . GLU A 1 683 ? -19.227 -13.129 30.500 1.00 60.62 683 GLU A O 1
ATOM 5580 N N . ARG A 1 684 ? -18.867 -13.556 32.622 1.00 67.00 684 ARG A N 1
ATOM 5581 C CA . ARG A 1 684 ? -17.522 -12.941 32.611 1.00 67.00 684 ARG A CA 1
ATOM 5582 C C . ARG A 1 684 ? -16.524 -13.822 31.848 1.00 67.00 684 ARG A C 1
ATOM 5584 O O . ARG A 1 684 ? -15.673 -13.299 31.125 1.00 67.00 684 ARG A O 1
ATOM 5591 N N . GLN A 1 685 ? -16.658 -15.116 31.907 1.00 67.44 685 GLN A N 1
ATOM 5592 C CA . GLN A 1 685 ? -15.831 -16.060 31.124 1.00 67.44 685 GLN A CA 1
ATOM 5593 C C . GLN A 1 685 ? -16.197 -16.018 29.634 1.00 67.44 685 GLN A C 1
ATOM 5595 O O . GLN A 1 685 ? -15.307 -16.077 28.783 1.00 67.44 685 GLN A O 1
ATOM 5600 N N . LEU A 1 686 ? -17.405 -15.791 29.281 1.00 70.38 686 LEU A N 1
ATOM 5601 C CA . LEU A 1 686 ? -17.827 -15.616 27.874 1.00 70.38 686 LEU A CA 1
ATOM 5602 C C . LEU A 1 686 ? -17.397 -14.239 27.352 1.00 70.38 686 LEU A C 1
ATOM 5604 O O . LEU A 1 686 ? -16.995 -14.123 26.191 1.00 70.38 686 LEU A O 1
ATOM 5608 N N . LEU A 1 687 ? -17.291 -13.279 28.188 1.00 66.75 687 LEU A N 1
ATOM 5609 C CA . LEU A 1 687 ? -16.818 -11.933 27.782 1.00 66.75 687 LEU A CA 1
ATOM 5610 C C . LEU A 1 687 ? -15.293 -11.924 27.649 1.00 66.75 687 LEU A C 1
ATOM 5612 O O . LEU A 1 687 ? -14.764 -11.283 26.738 1.00 66.75 687 LEU A O 1
ATOM 5616 N N . ILE A 1 688 ? -14.622 -12.716 28.423 1.00 70.44 688 ILE A N 1
ATOM 5617 C CA . ILE A 1 688 ? -13.154 -12.840 28.315 1.00 70.44 688 ILE A CA 1
ATOM 5618 C C . ILE A 1 688 ? -12.800 -13.659 27.064 1.00 70.44 688 ILE A C 1
ATOM 5620 O O . ILE A 1 688 ? -11.865 -13.303 26.342 1.00 70.44 688 ILE A O 1
ATOM 5624 N N . GLU A 1 689 ? -13.594 -14.605 26.752 1.00 72.38 689 GLU A N 1
ATOM 5625 C CA . GLU A 1 689 ? -13.371 -15.402 25.524 1.00 72.38 689 GLU A CA 1
ATOM 5626 C C . GLU A 1 689 ? -13.725 -14.594 24.272 1.00 72.38 689 GLU A C 1
ATOM 5628 O O . GLU A 1 689 ? -13.016 -14.683 23.267 1.00 72.38 689 GLU A O 1
ATOM 5633 N N . THR A 1 690 ? -14.694 -13.750 24.397 1.00 68.19 690 THR A N 1
ATOM 5634 C CA . THR A 1 690 ? -15.052 -12.876 23.260 1.00 68.19 690 THR A CA 1
ATOM 5635 C C . THR A 1 690 ? -14.015 -11.751 23.115 1.00 68.19 690 THR A C 1
ATOM 5637 O O . THR A 1 690 ? -13.668 -11.380 21.991 1.00 68.19 690 THR A O 1
ATOM 5640 N N . ARG A 1 691 ? -13.541 -11.251 24.172 1.00 76.81 691 ARG A N 1
ATOM 5641 C CA . ARG A 1 691 ? -12.461 -10.244 24.129 1.00 76.81 691 ARG A CA 1
ATOM 5642 C C . ARG A 1 691 ? -11.173 -10.862 23.568 1.00 76.81 691 ARG A C 1
ATOM 5644 O O . ARG A 1 691 ? -10.503 -10.236 22.744 1.00 76.81 691 ARG A O 1
ATOM 5651 N N . ASP A 1 692 ? -10.805 -12.022 23.939 1.00 75.75 692 ASP A N 1
ATOM 5652 C CA . ASP A 1 692 ? -9.606 -12.717 23.417 1.00 75.75 692 ASP A CA 1
ATOM 5653 C C . ASP A 1 692 ? -9.775 -13.087 21.940 1.00 75.75 692 ASP A C 1
ATOM 5655 O O . ASP A 1 692 ? -8.812 -13.003 21.175 1.00 75.75 692 ASP A O 1
ATOM 5659 N N . GLN A 1 693 ? -10.991 -13.393 21.558 1.00 71.31 693 GLN A N 1
ATOM 5660 C CA . GLN A 1 693 ? -11.260 -13.643 20.122 1.00 71.31 693 GLN A CA 1
ATOM 5661 C C . GLN A 1 693 ? -11.216 -12.337 19.320 1.00 71.31 693 GLN A C 1
ATOM 5663 O O . GLN A 1 693 ? -10.707 -12.325 18.197 1.00 71.31 693 GLN A O 1
ATOM 5668 N N . PHE A 1 694 ? -11.616 -11.327 19.923 1.00 73.75 694 PHE A N 1
ATOM 5669 C CA . PHE A 1 694 ? -11.536 -10.010 19.254 1.00 73.75 694 PHE A CA 1
ATOM 5670 C C . PHE A 1 694 ? -10.076 -9.547 19.173 1.00 73.75 694 PHE A C 1
ATOM 5672 O O . PHE A 1 694 ? -9.658 -9.016 18.143 1.00 73.75 694 PHE A O 1
ATOM 5679 N N . LYS A 1 695 ? -9.305 -9.817 20.155 1.00 77.00 695 LYS A N 1
ATOM 5680 C CA . LYS A 1 695 ? -7.864 -9.494 20.114 1.00 77.00 695 LYS A CA 1
ATOM 5681 C C . LYS A 1 695 ? -7.130 -10.351 19.075 1.00 77.00 695 LYS A C 1
ATOM 5683 O O . LYS A 1 695 ? -6.266 -9.838 18.361 1.00 77.00 695 LYS A O 1
ATOM 5688 N N . LEU A 1 696 ? -7.500 -11.514 18.994 1.00 78.06 696 LEU A N 1
ATOM 5689 C CA . LEU A 1 696 ? -6.918 -12.410 17.977 1.00 78.06 696 LEU A CA 1
ATOM 5690 C C . LEU A 1 696 ? -7.360 -12.004 16.565 1.00 78.06 696 LEU A C 1
ATOM 5692 O O . LEU A 1 696 ? -6.537 -11.995 15.646 1.00 78.06 696 LEU A O 1
ATOM 5696 N N . ASN A 1 697 ? -8.591 -11.601 16.433 1.00 75.31 697 ASN A N 1
ATOM 5697 C CA . ASN A 1 697 ? -9.060 -11.107 15.117 1.00 75.31 697 ASN A CA 1
ATOM 5698 C C . ASN A 1 697 ? -8.422 -9.752 14.784 1.00 75.31 697 ASN A C 1
ATOM 5700 O O . ASN A 1 697 ? -8.100 -9.499 13.622 1.00 75.31 697 ASN A O 1
ATOM 5704 N N . LEU A 1 698 ? -8.152 -8.998 15.742 1.00 72.50 698 LEU A N 1
ATOM 5705 C CA . LEU A 1 698 ? -7.477 -7.704 15.500 1.00 72.50 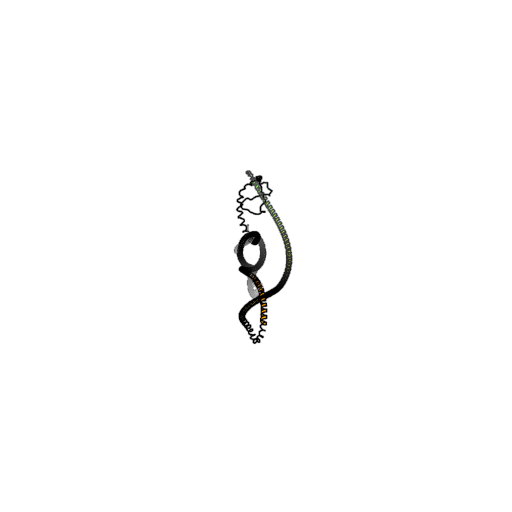698 LEU A CA 1
ATOM 5706 C C . LEU A 1 698 ? -6.002 -7.929 15.144 1.00 72.50 698 LEU A C 1
ATOM 5708 O O . LEU A 1 698 ? -5.474 -7.244 14.264 1.00 72.50 698 LEU A O 1
ATOM 5712 N N . SER A 1 699 ? -5.377 -8.843 15.728 1.00 75.94 699 SER A N 1
ATOM 5713 C CA . SER A 1 699 ? -3.989 -9.207 15.369 1.00 75.94 699 SER A CA 1
ATOM 5714 C C . SER A 1 699 ? -3.917 -9.827 13.968 1.00 75.94 699 SER A C 1
ATOM 5716 O O . SER A 1 699 ? -3.000 -9.511 13.207 1.00 75.94 699 SER A O 1
ATOM 5718 N N . LYS A 1 700 ? -4.898 -10.612 13.634 1.00 75.62 700 LYS A N 1
ATOM 5719 C CA . LYS A 1 700 ? -4.937 -11.188 12.267 1.00 75.62 700 LYS A CA 1
ATOM 5720 C C . LYS A 1 700 ? -5.240 -10.102 11.226 1.00 75.62 700 LYS A C 1
ATOM 5722 O O . LYS A 1 700 ? -4.634 -10.099 10.153 1.00 75.62 700 LYS A O 1
ATOM 5727 N N . ALA A 1 701 ? -6.030 -9.162 11.585 1.00 67.75 701 ALA A N 1
ATOM 5728 C CA . ALA A 1 701 ? -6.347 -8.043 10.672 1.00 67.75 701 ALA A CA 1
ATOM 5729 C C . ALA A 1 701 ? -5.138 -7.101 10.548 1.00 67.75 701 ALA A C 1
ATOM 5731 O O . ALA A 1 701 ? -4.845 -6.622 9.450 1.00 67.75 701 ALA A O 1
ATOM 5732 N N . ASN A 1 702 ? -4.439 -6.939 11.608 1.00 72.12 702 ASN A N 1
ATOM 5733 C CA . ASN A 1 702 ? -3.232 -6.087 11.555 1.00 72.12 702 ASN A CA 1
ATOM 5734 C C . ASN A 1 702 ? -2.098 -6.770 10.782 1.00 72.12 702 ASN A C 1
ATOM 5736 O O . ASN A 1 702 ? -1.353 -6.095 10.070 1.00 72.12 702 ASN A O 1
ATOM 5740 N N . LYS A 1 703 ? -2.002 -7.999 10.860 1.00 75.88 703 LYS A N 1
ATOM 5741 C CA . LYS A 1 703 ? -1.036 -8.755 10.036 1.00 75.88 703 LYS A CA 1
ATOM 5742 C C . LYS A 1 703 ? -1.428 -8.738 8.552 1.00 75.88 703 LYS A C 1
ATOM 5744 O O . LYS A 1 703 ? -0.557 -8.594 7.691 1.00 75.88 703 LYS A O 1
ATOM 5749 N N . THR A 1 704 ? -2.699 -8.723 8.258 1.00 73.12 704 THR A N 1
ATOM 5750 C CA . THR A 1 704 ? -3.171 -8.644 6.859 1.00 73.12 704 THR A CA 1
ATOM 5751 C C . THR A 1 704 ? -2.963 -7.223 6.310 1.00 73.12 704 THR A C 1
ATOM 5753 O O . THR A 1 704 ? -2.567 -7.066 5.153 1.00 73.12 704 THR A O 1
ATOM 5756 N N . ILE A 1 705 ? -3.120 -6.321 7.199 1.00 72.44 705 ILE A N 1
ATOM 5757 C CA . ILE A 1 705 ? -2.914 -4.925 6.760 1.00 72.44 705 ILE A CA 1
ATOM 5758 C C . ILE A 1 705 ? -1.413 -4.692 6.531 1.00 72.44 705 ILE A C 1
ATOM 5760 O O . ILE A 1 705 ? -1.036 -4.040 5.555 1.00 72.44 705 ILE A O 1
ATOM 5764 N N . GLU A 1 706 ? -0.622 -5.223 7.310 1.00 72.44 706 GLU A N 1
ATOM 5765 C CA . GLU A 1 706 ? 0.835 -5.112 7.108 1.00 72.44 706 GLU A CA 1
ATOM 5766 C C . GLU A 1 706 ? 1.286 -5.840 5.836 1.00 72.44 706 GLU A C 1
ATOM 5768 O O . GLU A 1 706 ? 2.135 -5.326 5.106 1.00 72.44 706 GLU A O 1
ATOM 5773 N N . GLN A 1 707 ? 0.651 -6.972 5.602 1.00 72.75 707 GLN A N 1
ATOM 5774 C CA . GLN A 1 707 ? 0.967 -7.700 4.351 1.00 72.75 707 GLN A CA 1
ATOM 5775 C C . GLN A 1 707 ? 0.432 -6.951 3.125 1.00 72.75 707 GLN A C 1
ATOM 5777 O O . GLN A 1 707 ? 1.112 -6.897 2.098 1.00 72.75 707 GLN A O 1
ATOM 5782 N N . ASP A 1 708 ? -0.712 -6.314 3.310 1.00 74.06 708 ASP A N 1
ATOM 5783 C CA . ASP A 1 708 ? -1.277 -5.507 2.201 1.00 74.06 708 ASP A CA 1
ATOM 5784 C C . ASP A 1 708 ? -0.439 -4.238 1.993 1.00 74.06 708 ASP A C 1
ATOM 5786 O O . ASP A 1 708 ? -0.240 -3.818 0.851 1.00 74.06 708 ASP A O 1
ATOM 5790 N N . GLN A 1 709 ? 0.111 -3.728 3.032 1.00 73.62 709 GLN A N 1
ATOM 5791 C CA . GLN A 1 709 ? 0.968 -2.531 2.894 1.00 73.62 709 GLN A CA 1
ATOM 5792 C C . GLN A 1 709 ? 2.303 -2.904 2.239 1.00 73.62 709 GLN A C 1
ATOM 5794 O O . GLN A 1 709 ? 2.823 -2.133 1.429 1.00 73.62 709 GLN A O 1
ATOM 5799 N N . ALA A 1 710 ? 2.795 -4.055 2.492 1.00 73.94 710 ALA A N 1
ATOM 5800 C CA . ALA A 1 710 ? 4.020 -4.542 1.830 1.00 73.94 710 ALA A CA 1
ATOM 5801 C C . ALA A 1 710 ? 3.767 -4.877 0.355 1.00 73.94 710 ALA A C 1
ATOM 5803 O O . ALA A 1 710 ? 4.615 -4.588 -0.493 1.00 73.94 710 ALA A O 1
ATOM 5804 N N . THR A 1 711 ? 2.593 -5.355 0.087 1.00 76.69 711 THR A N 1
ATOM 5805 C CA . THR A 1 711 ? 2.233 -5.640 -1.323 1.00 76.69 711 THR A CA 1
ATOM 5806 C C . THR A 1 711 ? 1.989 -4.327 -2.085 1.00 76.69 711 THR A C 1
ATOM 5808 O O . THR A 1 711 ? 2.398 -4.204 -3.241 1.00 76.69 711 THR A O 1
ATOM 5811 N N . ILE A 1 712 ? 1.487 -3.355 -1.444 1.00 73.06 712 ILE A N 1
ATOM 5812 C CA . ILE A 1 712 ? 1.225 -2.053 -2.099 1.00 73.06 712 ILE A CA 1
ATOM 5813 C C . ILE A 1 712 ? 2.564 -1.362 -2.392 1.00 73.06 712 ILE A C 1
ATOM 5815 O O . ILE A 1 712 ? 2.733 -0.788 -3.470 1.00 73.06 712 ILE A O 1
ATOM 5819 N N . VAL A 1 713 ? 3.463 -1.511 -1.495 1.00 80.06 713 VAL A N 1
ATOM 5820 C CA . VAL A 1 713 ? 4.796 -0.914 -1.738 1.00 80.06 713 VAL A CA 1
ATOM 5821 C C . VAL A 1 713 ? 5.492 -1.655 -2.889 1.00 80.06 713 VAL A C 1
ATOM 5823 O O . VAL A 1 713 ? 6.117 -1.015 -3.739 1.00 80.06 713 VAL A O 1
ATOM 5826 N N . SER A 1 714 ? 5.375 -2.928 -2.992 1.00 76.19 714 SER A N 1
ATOM 5827 C CA . SER A 1 714 ? 5.967 -3.693 -4.112 1.00 76.19 714 SER A CA 1
ATOM 5828 C C . SER A 1 714 ? 5.247 -3.396 -5.434 1.00 76.19 714 SER A C 1
ATOM 5830 O O . SER A 1 714 ? 5.899 -3.285 -6.474 1.00 76.19 714 SER A O 1
ATOM 5832 N N . LEU A 1 715 ? 3.933 -3.206 -5.406 1.00 79.69 715 LEU A N 1
ATOM 5833 C CA . LEU A 1 715 ? 3.198 -2.868 -6.641 1.00 79.69 715 LEU A CA 1
ATOM 5834 C C . LEU A 1 715 ? 3.526 -1.433 -7.070 1.00 79.69 715 LEU A C 1
ATOM 5836 O O . LEU A 1 715 ? 3.628 -1.162 -8.268 1.00 79.69 715 LEU A O 1
ATOM 5840 N N . ARG A 1 716 ? 3.789 -0.563 -6.098 1.00 80.62 716 ARG A N 1
ATOM 5841 C CA . ARG A 1 716 ? 4.178 0.818 -6.455 1.00 80.62 716 ARG A CA 1
ATOM 5842 C C . ARG A 1 716 ? 5.563 0.835 -7.105 1.00 80.62 716 ARG A C 1
ATOM 5844 O O . ARG A 1 716 ? 5.778 1.577 -8.066 1.00 80.62 716 ARG A O 1
ATOM 5851 N N . LYS A 1 717 ? 6.422 0.015 -6.644 1.00 76.88 717 LYS A N 1
ATOM 5852 C CA . LYS A 1 717 ? 7.758 -0.096 -7.267 1.00 76.88 717 LYS A CA 1
ATOM 5853 C C . LYS A 1 717 ? 7.673 -0.709 -8.669 1.00 76.88 717 LYS A C 1
ATOM 5855 O O . LYS A 1 717 ? 8.383 -0.265 -9.573 1.00 76.88 717 LYS A O 1
ATOM 5860 N N . GLU A 1 718 ? 6.817 -1.621 -8.822 1.00 77.62 718 GLU A N 1
ATOM 5861 C CA . GLU A 1 718 ? 6.616 -2.226 -10.157 1.00 77.62 718 GLU A CA 1
ATOM 5862 C C . GLU A 1 718 ? 5.931 -1.237 -11.114 1.00 77.62 718 GLU A C 1
ATOM 5864 O O . GLU A 1 718 ? 6.284 -1.183 -12.294 1.00 77.62 718 GLU A O 1
ATOM 5869 N N . ILE A 1 719 ? 4.998 -0.446 -10.596 1.00 74.75 719 ILE A N 1
ATOM 5870 C CA . ILE A 1 719 ? 4.328 0.567 -11.445 1.00 74.75 719 ILE A CA 1
ATOM 5871 C C . ILE A 1 719 ? 5.351 1.645 -11.832 1.00 74.75 719 ILE A C 1
ATOM 5873 O O . ILE A 1 719 ? 5.367 2.088 -12.983 1.00 74.75 719 ILE A O 1
ATOM 5877 N N . GLU A 1 720 ? 6.189 2.016 -10.947 1.00 77.75 720 GLU A N 1
ATOM 5878 C CA . GLU A 1 720 ? 7.249 2.990 -11.281 1.00 77.75 720 GLU A CA 1
ATOM 5879 C C . GLU A 1 720 ? 8.233 2.416 -12.308 1.00 77.75 720 GLU A C 1
ATOM 5881 O O . GLU A 1 720 ? 8.653 3.133 -13.218 1.00 77.75 720 GLU A O 1
ATOM 5886 N N . SER A 1 721 ? 8.583 1.132 -12.145 1.00 78.88 721 SER A N 1
ATOM 5887 C CA . SER A 1 721 ? 9.451 0.483 -13.155 1.00 78.88 721 SER A CA 1
ATOM 5888 C C . SER A 1 721 ? 8.746 0.377 -14.513 1.00 78.88 721 SER A C 1
ATOM 5890 O O . SER A 1 721 ? 9.369 0.632 -15.546 1.00 78.88 721 SER A O 1
ATOM 5892 N N . ARG A 1 722 ? 7.452 0.095 -14.490 1.00 76.50 722 ARG A N 1
ATOM 5893 C CA . ARG A 1 722 ? 6.705 -0.012 -15.769 1.00 76.50 722 ARG A CA 1
ATOM 5894 C C . ARG A 1 722 ? 6.482 1.379 -16.372 1.00 76.50 722 ARG A C 1
ATOM 5896 O O . ARG A 1 722 ? 6.455 1.518 -17.597 1.00 76.50 722 ARG A O 1
ATOM 5903 N N . GLN A 1 723 ? 6.372 2.367 -15.562 1.00 73.00 723 GLN A N 1
ATOM 5904 C CA . GLN A 1 723 ? 6.252 3.750 -16.079 1.00 73.00 723 GLN A CA 1
ATOM 5905 C C . GLN A 1 723 ? 7.575 4.192 -16.716 1.00 73.00 723 GLN A C 1
ATOM 5907 O O . GLN A 1 723 ? 7.562 4.882 -17.737 1.00 73.00 723 GLN A O 1
ATOM 5912 N N . LYS A 1 724 ? 8.679 3.769 -16.166 1.00 75.81 724 LYS A N 1
ATOM 5913 C CA . LYS A 1 724 ? 9.991 4.062 -16.787 1.00 75.81 724 LYS A CA 1
ATOM 5914 C C . LYS A 1 724 ? 10.182 3.271 -18.085 1.00 75.81 724 LYS A C 1
ATOM 5916 O O . LYS A 1 724 ? 10.713 3.813 -19.057 1.00 75.81 724 LYS A O 1
ATOM 5921 N N . GLU A 1 725 ? 9.646 2.059 -18.065 1.00 74.38 725 GLU A N 1
ATOM 5922 C CA . GLU A 1 725 ? 9.697 1.249 -19.301 1.00 74.38 725 GLU A CA 1
ATOM 5923 C C . GLU A 1 725 ? 8.767 1.816 -20.384 1.00 74.38 725 GLU A C 1
ATOM 5925 O O . GLU A 1 725 ? 9.144 1.853 -21.557 1.00 74.38 725 GLU A O 1
ATOM 5930 N N . THR A 1 726 ? 7.650 2.373 -20.016 1.00 73.19 726 THR A N 1
ATOM 5931 C CA . THR A 1 726 ? 6.720 2.977 -21.004 1.00 73.19 726 THR A CA 1
ATOM 5932 C C . THR A 1 726 ? 7.306 4.292 -21.531 1.00 73.19 726 THR A C 1
ATOM 5934 O O . THR A 1 726 ? 7.148 4.601 -22.714 1.00 73.19 726 THR A O 1
ATOM 5937 N N . ALA A 1 727 ? 8.023 4.987 -20.690 1.00 73.50 727 ALA A N 1
ATOM 5938 C CA . ALA A 1 727 ? 8.685 6.220 -21.171 1.00 73.50 727 ALA A CA 1
ATOM 5939 C C . ALA A 1 727 ? 9.802 5.887 -22.168 1.00 73.50 727 ALA A C 1
ATOM 5941 O O . ALA A 1 727 ? 9.966 6.597 -23.164 1.00 73.50 727 ALA A O 1
ATOM 5942 N N . THR A 1 728 ? 10.467 4.753 -21.966 1.00 76.50 728 THR A N 1
ATOM 5943 C CA . THR A 1 728 ? 11.525 4.332 -22.908 1.00 76.50 728 THR A CA 1
ATOM 5944 C C . THR A 1 728 ? 10.921 3.809 -24.218 1.00 76.50 728 THR A C 1
ATOM 5946 O O . THR A 1 728 ? 11.435 4.117 -25.295 1.00 76.50 728 THR A O 1
ATOM 5949 N N . ILE A 1 729 ? 9.840 3.112 -24.070 1.00 77.19 729 ILE A N 1
ATOM 5950 C CA . ILE A 1 729 ? 9.193 2.590 -25.297 1.00 77.19 729 ILE A CA 1
ATOM 5951 C C . ILE A 1 729 ? 8.574 3.758 -26.078 1.00 77.19 729 ILE A C 1
ATOM 5953 O O . ILE A 1 729 ? 8.656 3.785 -27.308 1.00 77.19 729 ILE A O 1
ATOM 5957 N N . THR A 1 730 ? 8.058 4.787 -25.380 1.00 75.56 730 THR A N 1
ATOM 5958 C CA . THR A 1 730 ? 7.500 5.966 -26.075 1.00 75.56 730 THR A CA 1
ATOM 5959 C C . THR A 1 730 ? 8.629 6.749 -26.765 1.00 75.56 730 THR A C 1
ATOM 5961 O O . THR A 1 730 ? 8.448 7.224 -27.888 1.00 75.56 730 THR A O 1
ATOM 5964 N N . HIS A 1 731 ? 9.682 6.804 -26.086 1.00 80.88 731 HIS A N 1
ATOM 5965 C CA . HIS A 1 731 ? 10.856 7.440 -26.719 1.00 80.88 731 HIS A CA 1
ATOM 5966 C C . HIS A 1 731 ? 11.360 6.621 -27.914 1.00 80.88 731 HIS A C 1
ATOM 5968 O O . HIS A 1 731 ? 11.665 7.195 -28.962 1.00 80.88 731 HIS A O 1
ATOM 5974 N N . ASP A 1 732 ? 11.499 5.316 -27.821 1.00 77.56 732 ASP A N 1
ATOM 5975 C CA . ASP A 1 732 ? 11.905 4.450 -28.948 1.00 77.56 732 ASP A CA 1
ATOM 5976 C C . ASP A 1 732 ? 10.880 4.495 -30.089 1.00 77.56 732 ASP A C 1
ATOM 5978 O O . ASP A 1 732 ? 11.265 4.459 -31.259 1.00 77.56 732 ASP A O 1
ATOM 5982 N N . LEU A 1 733 ? 9.614 4.662 -29.754 1.00 82.56 733 LEU A N 1
ATOM 5983 C CA . LEU A 1 733 ? 8.578 4.765 -30.804 1.00 82.56 733 LEU A CA 1
ATOM 5984 C C . LEU A 1 733 ? 8.713 6.102 -31.548 1.00 82.56 733 LEU A C 1
ATOM 5986 O O . LEU A 1 733 ? 8.560 6.139 -32.771 1.00 82.56 733 LEU A O 1
ATOM 5990 N N . GLU A 1 734 ? 9.064 7.115 -30.839 1.00 79.25 734 GLU A N 1
ATOM 5991 C CA . GLU A 1 734 ? 9.271 8.413 -31.521 1.00 79.25 734 GLU A CA 1
ATOM 5992 C C . GLU A 1 734 ? 10.515 8.365 -32.416 1.00 79.25 734 GLU A C 1
ATOM 5994 O O . GLU A 1 734 ? 10.505 8.938 -33.507 1.00 79.25 734 GLU A O 1
ATOM 5999 N N . ILE A 1 735 ? 11.530 7.618 -31.985 1.00 81.19 735 ILE A N 1
ATOM 6000 C CA . ILE A 1 735 ? 12.738 7.456 -32.827 1.00 81.19 735 ILE A CA 1
ATOM 6001 C C . ILE A 1 735 ? 12.399 6.596 -34.052 1.00 81.19 735 ILE A C 1
ATOM 6003 O O . ILE A 1 735 ? 12.831 6.915 -35.162 1.00 81.19 735 ILE A O 1
ATOM 6007 N N . ALA A 1 736 ? 11.603 5.607 -33.828 1.00 73.25 736 ALA A N 1
ATOM 6008 C CA . ALA A 1 736 ? 11.219 4.754 -34.977 1.00 73.25 736 ALA A CA 1
ATOM 6009 C C . ALA A 1 736 ? 10.317 5.529 -35.948 1.00 73.25 736 ALA A C 1
ATOM 6011 O O . ALA A 1 736 ? 10.440 5.361 -37.164 1.00 73.25 736 ALA A O 1
ATOM 6012 N N . LYS A 1 737 ? 9.440 6.430 -35.416 1.00 82.19 737 LYS A N 1
ATOM 6013 C CA . LYS A 1 737 ? 8.595 7.251 -36.317 1.00 82.19 737 LYS A CA 1
ATOM 6014 C C . LYS A 1 737 ? 9.464 8.225 -37.124 1.00 82.19 737 LYS A C 1
ATOM 6016 O O . LYS A 1 737 ? 9.197 8.445 -38.307 1.00 82.19 737 LYS A O 1
ATOM 6021 N N . ARG A 1 738 ? 10.508 8.663 -36.506 1.00 80.62 738 ARG A N 1
ATOM 6022 C CA . ARG A 1 738 ? 11.430 9.561 -37.236 1.00 80.62 738 ARG A CA 1
ATOM 6023 C C . ARG A 1 738 ? 12.232 8.784 -38.285 1.00 80.62 738 ARG A C 1
ATOM 6025 O O . ARG A 1 738 ? 12.437 9.286 -39.392 1.00 80.62 738 ARG A O 1
ATOM 6032 N N . GLN A 1 739 ? 12.631 7.586 -37.899 1.00 80.31 739 GLN A N 1
ATOM 6033 C CA . GLN A 1 739 ? 13.357 6.756 -38.883 1.00 80.31 739 GLN A CA 1
ATOM 6034 C C . GLN A 1 739 ? 12.443 6.345 -40.043 1.00 80.31 739 GLN A C 1
ATOM 6036 O O . GLN A 1 739 ? 12.890 6.316 -41.192 1.00 80.31 739 GLN A O 1
ATOM 6041 N N . LYS A 1 740 ? 11.178 6.060 -39.708 1.00 82.94 740 LYS A N 1
ATOM 6042 C CA . LYS A 1 740 ? 10.215 5.742 -40.785 1.00 82.94 740 LYS A CA 1
ATOM 6043 C C . LYS A 1 740 ? 10.015 6.965 -41.697 1.00 82.94 740 LYS A C 1
ATOM 6045 O O . LYS A 1 740 ? 9.948 6.813 -42.918 1.00 82.94 740 LYS A O 1
ATOM 6050 N N . ALA A 1 741 ? 9.929 8.150 -41.171 1.00 79.38 741 ALA A N 1
ATOM 6051 C CA . ALA A 1 741 ? 9.770 9.362 -42.006 1.00 79.38 741 ALA A CA 1
ATOM 6052 C C . ALA A 1 741 ? 11.014 9.585 -42.879 1.00 79.38 741 ALA A C 1
ATOM 6054 O O . ALA A 1 741 ? 10.884 9.978 -44.041 1.00 79.38 741 ALA A O 1
ATOM 6055 N N . GLU A 1 742 ? 12.174 9.190 -42.376 1.00 80.50 742 GLU A N 1
ATOM 6056 C CA . GLU A 1 742 ? 13.423 9.349 -43.153 1.00 80.50 742 GLU A CA 1
ATOM 6057 C C . GLU A 1 742 ? 13.499 8.316 -44.289 1.00 80.50 742 GLU A C 1
ATOM 6059 O O . GLU A 1 742 ? 13.928 8.652 -45.394 1.00 80.50 742 GLU A O 1
ATOM 6064 N N . ILE A 1 743 ? 13.095 7.171 -43.949 1.00 78.25 743 ILE A N 1
ATOM 6065 C CA . ILE A 1 743 ? 13.084 6.135 -45.007 1.00 78.25 743 ILE A CA 1
ATOM 6066 C C . ILE A 1 743 ? 12.053 6.500 -46.082 1.00 78.25 743 ILE A C 1
ATOM 6068 O O . ILE A 1 743 ? 12.323 6.325 -47.273 1.00 78.25 743 ILE A O 1
ATOM 6072 N N . GLU A 1 744 ? 10.917 7.058 -45.677 1.00 82.38 744 GLU A N 1
ATOM 6073 C CA . GLU A 1 744 ? 9.898 7.463 -46.674 1.00 82.38 744 GLU A CA 1
ATOM 6074 C C . GLU A 1 744 ? 10.437 8.587 -47.571 1.00 82.38 744 GLU A C 1
ATOM 6076 O O . GLU A 1 744 ? 10.159 8.596 -48.772 1.00 82.38 744 GLU A O 1
ATOM 6081 N N . LEU A 1 745 ? 11.230 9.405 -46.962 1.00 83.56 745 LEU A N 1
ATOM 6082 C CA . LEU A 1 745 ? 11.823 10.469 -47.796 1.00 83.56 745 LEU A CA 1
ATOM 6083 C C . LEU A 1 745 ? 12.869 9.888 -48.754 1.00 83.56 745 LEU A C 1
ATOM 6085 O O . LEU A 1 745 ? 12.943 10.313 -49.909 1.00 83.56 745 LEU A O 1
ATOM 6089 N N . ARG A 1 746 ? 13.668 8.951 -48.252 1.00 83.19 746 ARG A N 1
ATOM 6090 C CA . ARG A 1 746 ? 14.654 8.291 -49.129 1.00 83.19 746 ARG A CA 1
ATOM 6091 C C . ARG A 1 746 ? 13.967 7.519 -50.265 1.00 83.19 746 ARG A C 1
ATOM 6093 O O . ARG A 1 746 ? 14.440 7.553 -51.402 1.00 83.19 746 ARG A O 1
ATOM 6100 N N . VAL A 1 747 ? 12.898 6.883 -49.890 1.00 82.75 747 VAL A N 1
ATOM 6101 C CA . VAL A 1 747 ? 12.151 6.145 -50.934 1.00 82.75 747 VAL A CA 1
ATOM 6102 C C . VAL A 1 747 ? 11.587 7.141 -51.958 1.00 82.75 747 VAL A C 1
ATOM 6104 O O . VAL A 1 747 ? 11.643 6.879 -53.162 1.00 82.75 747 VAL A O 1
ATOM 6107 N N . ASP A 1 748 ? 11.078 8.262 -51.523 1.00 83.56 748 ASP A N 1
ATOM 6108 C CA . ASP A 1 748 ? 10.559 9.267 -52.480 1.00 83.56 748 ASP A CA 1
ATOM 6109 C C . ASP A 1 748 ? 11.693 9.802 -53.366 1.00 83.56 748 ASP A C 1
ATOM 6111 O O . ASP A 1 748 ? 11.486 10.013 -54.563 1.00 83.56 748 ASP A O 1
ATOM 6115 N N . ASP A 1 749 ? 12.877 9.964 -52.744 1.00 81.94 749 ASP A N 1
ATOM 6116 C CA . ASP A 1 749 ? 14.036 10.417 -53.542 1.00 81.94 749 ASP A CA 1
ATOM 6117 C C . ASP A 1 749 ? 14.444 9.356 -54.572 1.00 81.94 749 ASP A C 1
ATOM 6119 O O . ASP A 1 749 ? 14.772 9.704 -55.709 1.00 81.94 749 ASP A O 1
ATOM 6123 N N . GLN A 1 750 ? 14.463 8.139 -54.083 1.00 82.31 750 GLN A N 1
ATOM 6124 C CA . GLN A 1 750 ? 14.802 7.054 -55.037 1.00 82.31 750 GLN A CA 1
ATOM 6125 C C . GLN A 1 750 ? 13.755 6.954 -56.153 1.00 82.31 750 GLN A C 1
ATOM 6127 O O . GLN A 1 750 ? 14.112 6.700 -57.305 1.00 82.31 750 GLN A O 1
ATOM 6132 N N . LYS A 1 751 ? 12.500 7.172 -55.825 1.00 84.62 751 LYS A N 1
ATOM 6133 C CA . LYS A 1 751 ? 11.448 7.159 -56.873 1.00 84.62 751 LYS A CA 1
ATOM 6134 C C . LYS A 1 751 ? 11.683 8.287 -57.885 1.00 84.62 751 LYS A C 1
ATOM 6136 O O . LYS A 1 751 ? 11.502 8.078 -59.086 1.00 84.62 751 LYS A O 1
ATOM 6141 N N . ARG A 1 752 ? 12.108 9.415 -57.365 1.00 84.19 752 ARG A N 1
ATOM 6142 C CA . ARG A 1 752 ? 12.399 10.530 -58.295 1.00 84.19 752 ARG A CA 1
ATOM 6143 C C . ARG A 1 752 ? 13.609 10.196 -59.175 1.00 84.19 752 ARG A C 1
ATOM 6145 O O . ARG A 1 752 ? 13.601 10.507 -60.368 1.00 84.19 752 ARG A O 1
ATOM 6152 N N . THR A 1 753 ? 14.621 9.576 -58.551 1.00 81.06 753 THR A N 1
ATOM 6153 C CA . THR A 1 753 ? 15.802 9.157 -59.326 1.00 81.06 753 THR A CA 1
ATOM 6154 C C . THR A 1 753 ? 15.431 8.093 -60.372 1.00 81.06 753 THR A C 1
ATOM 6156 O O . THR A 1 753 ? 15.909 8.158 -61.506 1.00 81.06 753 THR A O 1
ATOM 6159 N N . ILE A 1 754 ? 14.680 7.203 -59.914 1.00 78.56 754 ILE A N 1
ATOM 6160 C CA . ILE A 1 754 ? 14.243 6.164 -60.881 1.00 78.56 754 ILE A CA 1
ATOM 6161 C C . ILE A 1 754 ? 13.429 6.821 -62.004 1.00 78.56 754 ILE A C 1
ATOM 6163 O O . ILE A 1 754 ? 13.599 6.465 -63.173 1.00 78.56 754 ILE A O 1
ATOM 6167 N N . GLN A 1 755 ? 12.589 7.757 -61.690 1.00 80.88 755 GLN A N 1
ATOM 6168 C CA . GLN A 1 755 ? 11.817 8.456 -62.740 1.00 80.88 755 GLN A CA 1
ATOM 6169 C C . GLN A 1 755 ? 12.759 9.235 -63.671 1.00 80.88 755 GLN A C 1
ATOM 6171 O O . GLN A 1 755 ? 12.554 9.238 -64.887 1.00 80.88 755 GLN A O 1
ATOM 6176 N N . GLN A 1 756 ? 13.790 9.822 -63.104 1.00 78.44 756 GLN A N 1
ATOM 6177 C CA . GLN A 1 756 ? 14.782 10.521 -63.948 1.00 78.44 756 GLN A CA 1
ATOM 6178 C C . GLN A 1 756 ? 15.535 9.526 -64.840 1.00 78.44 756 GLN A C 1
ATOM 6180 O O . GLN A 1 756 ? 15.774 9.817 -66.013 1.00 78.44 756 GLN A O 1
ATOM 6185 N N . LEU A 1 757 ? 15.920 8.443 -64.243 1.00 79.31 757 LEU A N 1
ATOM 6186 C CA . LEU A 1 757 ? 16.606 7.425 -65.066 1.00 79.31 757 LEU A CA 1
ATOM 6187 C C . LEU A 1 757 ? 15.667 6.849 -66.129 1.00 79.31 757 LEU A C 1
ATOM 6189 O O . LEU A 1 757 ? 16.106 6.577 -67.249 1.00 79.31 757 LEU A O 1
ATOM 6193 N N . GLN A 1 758 ? 14.407 6.701 -65.804 1.00 79.19 758 GLN A N 1
ATOM 6194 C CA . GLN A 1 758 ? 13.438 6.211 -66.818 1.00 79.19 758 GLN A CA 1
ATOM 6195 C C . GLN A 1 758 ? 13.277 7.237 -67.945 1.00 79.19 758 GLN A C 1
ATOM 6197 O O . GLN A 1 758 ? 13.155 6.851 -69.110 1.00 79.19 758 GLN A O 1
ATOM 6202 N N . ASN A 1 759 ? 13.286 8.482 -67.559 1.00 79.88 759 ASN A N 1
ATOM 6203 C CA . ASN A 1 759 ? 13.203 9.525 -68.607 1.00 79.88 759 ASN A CA 1
ATOM 6204 C C . ASN A 1 759 ? 14.474 9.537 -69.467 1.00 79.88 759 ASN A C 1
ATOM 6206 O O . ASN A 1 759 ? 14.389 9.738 -70.679 1.00 79.88 759 ASN A O 1
ATOM 6210 N N . GLN A 1 760 ? 15.591 9.383 -68.803 1.00 76.75 760 GLN A N 1
ATOM 6211 C CA . GLN A 1 760 ? 16.850 9.283 -69.573 1.00 76.75 760 GLN A CA 1
ATOM 6212 C C . GLN A 1 760 ? 16.870 8.030 -70.455 1.00 76.75 760 GLN A C 1
ATOM 6214 O O . GLN A 1 760 ? 17.406 8.072 -71.564 1.00 76.75 760 GLN A O 1
ATOM 6219 N N . LEU A 1 761 ? 16.344 6.965 -69.969 1.00 75.75 761 LEU A N 1
ATOM 6220 C CA . LEU A 1 761 ? 16.239 5.739 -70.795 1.00 75.75 761 LEU A CA 1
ATOM 6221 C C . LEU A 1 761 ? 15.277 5.956 -71.971 1.00 75.75 761 LEU A C 1
ATOM 6223 O O . LEU A 1 761 ? 15.538 5.470 -73.074 1.00 75.75 761 LEU A O 1
ATOM 6227 N N . LYS A 1 762 ? 14.202 6.685 -71.775 1.00 76.94 762 LYS A N 1
ATOM 6228 C CA . LYS A 1 762 ? 13.287 7.002 -72.894 1.00 76.94 762 LYS A CA 1
ATOM 6229 C C . LYS A 1 762 ? 13.997 7.875 -73.939 1.00 76.94 762 LYS A C 1
ATOM 6231 O O . LYS A 1 762 ? 13.788 7.684 -75.139 1.00 76.94 762 LYS A O 1
ATOM 6236 N N . VAL A 1 763 ? 14.853 8.743 -73.466 1.00 74.38 763 VAL A N 1
ATOM 6237 C CA . VAL A 1 763 ? 15.637 9.588 -74.394 1.00 74.38 763 VAL A CA 1
ATOM 6238 C C . VAL A 1 763 ? 16.686 8.720 -75.106 1.00 74.38 763 VAL A C 1
ATOM 6240 O O . VAL A 1 763 ? 16.917 8.897 -76.304 1.00 74.38 763 VAL A O 1
ATOM 6243 N N . ALA A 1 764 ? 17.305 7.876 -74.437 1.00 64.75 764 ALA A N 1
ATOM 6244 C CA . ALA A 1 764 ? 18.272 6.948 -75.047 1.00 64.75 764 ALA A CA 1
ATOM 6245 C C . ALA A 1 764 ? 17.587 5.977 -76.018 1.00 64.75 764 ALA A C 1
ATOM 6247 O O . ALA A 1 764 ? 18.171 5.622 -77.045 1.00 64.75 764 ALA A O 1
ATOM 6248 N N . GLU A 1 765 ? 16.362 5.561 -75.713 1.00 68.19 765 GLU A N 1
ATOM 6249 C CA . GLU A 1 765 ? 15.596 4.686 -76.639 1.00 68.19 765 GLU A CA 1
ATOM 6250 C C . GLU A 1 765 ? 15.213 5.447 -77.911 1.00 68.19 765 GLU A C 1
ATOM 6252 O O . GLU A 1 765 ? 15.075 4.835 -78.972 1.00 68.19 765 GLU A O 1
ATOM 6257 N N . LYS A 1 766 ? 15.151 6.778 -77.870 1.00 67.00 766 LYS A N 1
ATOM 6258 C CA . LYS A 1 766 ? 14.899 7.611 -79.072 1.00 67.00 766 LYS A CA 1
ATOM 6259 C C . LYS A 1 766 ? 16.160 7.711 -79.938 1.00 67.00 766 LYS A C 1
ATOM 6261 O O . LYS A 1 766 ? 16.079 8.128 -81.095 1.00 67.00 766 LYS A O 1
ATOM 6266 N N . LEU A 1 767 ? 17.345 7.281 -79.458 1.00 64.31 767 LEU A N 1
ATOM 6267 C CA . LEU A 1 767 ? 18.593 7.204 -80.246 1.00 64.31 767 LEU A CA 1
ATOM 6268 C C . LEU A 1 767 ? 18.675 5.882 -81.017 1.00 64.31 767 LEU A C 1
ATOM 6270 O O . LEU A 1 767 ? 19.639 5.654 -81.753 1.00 64.31 767 LEU A O 1
ATOM 6274 N N . GLY A 1 768 ? 17.749 4.953 -80.778 1.00 67.06 768 GLY A N 1
ATOM 6275 C CA . GLY A 1 768 ? 17.571 3.662 -81.487 1.00 67.06 768 GLY A CA 1
ATOM 6276 C C . GLY A 1 768 ? 17.380 3.847 -82.995 1.00 67.06 768 GLY A C 1
ATOM 6277 O O . GLY A 1 768 ? 18.017 3.148 -83.786 1.00 67.06 768 GLY A O 1
ATOM 6278 N N . PRO A 1 769 ? 16.560 4.737 -83.450 1.00 68.00 769 PRO A N 1
ATOM 6279 C CA . PRO A 1 769 ? 16.382 4.904 -84.903 1.00 68.00 769 PRO A CA 1
ATOM 6280 C C . PRO A 1 769 ? 17.606 5.573 -85.551 1.00 68.00 769 PRO A C 1
ATOM 6282 O O . PRO A 1 769 ? 17.922 5.276 -86.706 1.00 68.00 769 PRO A O 1
ATOM 6285 N N . VAL A 1 770 ? 18.396 6.360 -84.763 1.00 67.38 770 VAL A N 1
ATOM 6286 C CA . VAL A 1 770 ? 19.639 6.970 -85.289 1.00 67.38 770 VAL A CA 1
ATOM 6287 C C . VAL A 1 770 ? 20.736 5.898 -85.397 1.00 67.38 770 VAL A C 1
ATOM 6289 O O . VAL A 1 770 ? 21.498 5.897 -86.367 1.00 67.38 770 VAL A O 1
ATOM 6292 N N . THR A 1 771 ? 20.740 4.967 -84.458 1.00 65.31 771 THR A N 1
ATOM 6293 C CA . THR A 1 771 ? 21.704 3.847 -84.554 1.00 65.31 771 THR A CA 1
ATOM 6294 C C . THR A 1 771 ? 21.306 2.876 -85.672 1.00 65.31 771 THR A C 1
ATOM 6296 O O . THR A 1 771 ? 22.179 2.364 -86.376 1.00 65.31 771 THR A O 1
ATOM 6299 N N . GLU A 1 772 ? 20.045 2.725 -85.871 1.00 69.81 772 GLU A N 1
ATOM 6300 C CA . GLU A 1 772 ? 19.571 1.863 -86.981 1.00 69.81 772 GLU A CA 1
ATOM 6301 C C . GLU A 1 772 ? 19.789 2.553 -88.334 1.00 69.81 772 GLU A C 1
ATOM 6303 O O . GLU A 1 772 ? 20.135 1.887 -89.312 1.00 6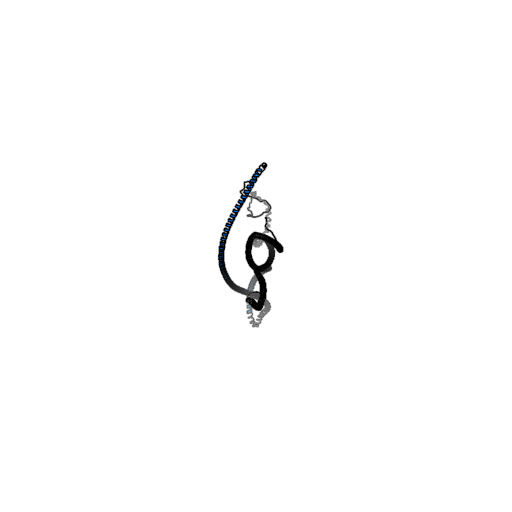9.81 772 GLU A O 1
ATOM 6308 N N . SER A 1 773 ? 19.672 3.831 -88.403 1.00 73.31 773 SER A N 1
ATOM 6309 C CA . SER A 1 773 ? 19.980 4.623 -89.614 1.00 73.31 773 SER A CA 1
ATOM 6310 C C . SER A 1 773 ? 21.493 4.642 -89.870 1.00 73.31 773 SER A C 1
ATOM 6312 O O . SER A 1 773 ? 21.919 4.545 -91.022 1.00 73.31 773 SER A O 1
ATOM 6314 N N . LEU A 1 774 ? 22.273 4.713 -88.816 1.00 72.62 774 LEU A N 1
ATOM 6315 C CA . LEU A 1 774 ? 23.742 4.677 -88.991 1.00 72.62 774 LEU A CA 1
ATOM 6316 C C . LEU A 1 774 ? 24.197 3.272 -89.399 1.00 72.62 774 LEU A C 1
ATOM 6318 O O . LEU A 1 774 ? 25.099 3.139 -90.230 1.00 72.62 774 LEU A O 1
ATOM 6322 N N . GLU A 1 775 ? 23.567 2.258 -88.832 1.00 74.25 775 GLU A N 1
ATOM 6323 C CA . GLU A 1 775 ? 23.872 0.872 -89.260 1.00 74.25 775 GLU A CA 1
ATOM 6324 C C . GLU A 1 775 ? 23.428 0.625 -90.706 1.00 74.25 775 GLU A C 1
ATOM 6326 O O . GLU A 1 775 ? 24.123 -0.073 -91.447 1.00 74.25 775 GLU A O 1
ATOM 6331 N N . ALA A 1 776 ? 22.321 1.233 -91.104 1.00 73.69 776 ALA A N 1
ATOM 6332 C CA . ALA A 1 776 ? 21.881 1.117 -92.515 1.00 73.69 776 ALA A CA 1
ATOM 6333 C C . ALA A 1 776 ? 22.839 1.886 -93.439 1.00 73.69 776 ALA A C 1
ATOM 6335 O O . ALA A 1 776 ? 23.137 1.415 -94.540 1.00 73.69 776 ALA A O 1
ATOM 6336 N N . ARG A 1 777 ? 23.346 2.998 -92.976 1.00 74.81 777 ARG A N 1
ATOM 6337 C CA . ARG A 1 777 ? 24.307 3.767 -93.798 1.00 74.81 777 ARG A CA 1
ATOM 6338 C C . ARG A 1 777 ? 25.658 3.039 -93.864 1.00 74.81 777 ARG A C 1
ATOM 6340 O O . ARG A 1 777 ? 26.303 3.037 -94.915 1.00 74.81 777 ARG A O 1
ATOM 6347 N N . VAL A 1 778 ? 26.064 2.486 -92.764 1.00 74.75 778 VAL A N 1
ATOM 6348 C CA . VAL A 1 778 ? 27.295 1.669 -92.773 1.00 74.75 778 VAL A CA 1
ATOM 6349 C C . VAL A 1 778 ? 27.112 0.443 -93.676 1.00 74.75 778 VAL A C 1
ATOM 6351 O O . VAL A 1 778 ? 28.027 0.093 -94.426 1.00 74.75 778 VAL A O 1
ATOM 6354 N N . ALA A 1 779 ? 25.976 -0.200 -93.657 1.00 75.06 779 ALA A N 1
ATOM 6355 C CA . ALA A 1 779 ? 25.715 -1.347 -94.563 1.00 75.06 779 ALA A CA 1
ATOM 6356 C C . ALA A 1 779 ? 25.697 -0.895 -96.031 1.00 75.06 779 ALA A C 1
ATOM 6358 O O . ALA A 1 779 ? 26.211 -1.607 -96.896 1.00 75.06 779 ALA A O 1
ATOM 6359 N N . GLU A 1 780 ? 25.155 0.265 -96.289 1.00 76.94 780 GLU A N 1
ATOM 6360 C CA . GLU A 1 780 ? 25.162 0.805 -97.666 1.00 76.94 780 GLU A CA 1
ATOM 6361 C C . GLU A 1 780 ? 26.593 1.161 -98.103 1.00 76.94 780 GLU A C 1
ATOM 6363 O O . GLU A 1 780 ? 26.964 0.910 -99.251 1.00 76.94 780 GLU A O 1
ATOM 6368 N N . LEU A 1 781 ? 27.329 1.736 -97.188 1.00 77.44 781 LEU A N 1
ATOM 6369 C CA . LEU A 1 781 ? 28.727 2.051 -97.538 1.00 77.44 781 LEU A CA 1
ATOM 6370 C C . LEU A 1 781 ? 29.541 0.770 -97.750 1.00 77.44 781 LEU A C 1
ATOM 6372 O O . LEU A 1 781 ? 30.383 0.722 -98.649 1.00 77.44 781 LEU A O 1
ATOM 6376 N N . MET A 1 782 ? 29.256 -0.245 -97.000 1.00 75.81 782 MET A N 1
ATOM 6377 C CA . MET A 1 782 ? 29.958 -1.535 -97.197 1.00 75.81 782 MET A CA 1
ATOM 6378 C C . MET A 1 782 ? 29.566 -2.179 -98.532 1.00 75.81 782 MET A C 1
ATOM 6380 O O . MET A 1 782 ? 30.414 -2.788 -99.187 1.00 75.81 782 MET A O 1
ATOM 6384 N N . LYS A 1 783 ? 28.325 -1.993 -98.919 1.00 78.88 783 LYS A N 1
ATOM 6385 C CA . LYS A 1 783 ? 27.917 -2.494 -100.249 1.00 78.88 783 LYS A CA 1
ATOM 6386 C C . LYS A 1 783 ? 28.621 -1.706 -101.365 1.00 78.88 783 LYS A C 1
ATOM 6388 O O . LYS A 1 783 ? 29.044 -2.299 -102.360 1.00 78.88 783 LYS A O 1
ATOM 6393 N N . HIS A 1 784 ? 28.748 -0.414 -101.173 1.00 76.94 784 HIS A N 1
ATOM 6394 C CA . HIS A 1 784 ? 29.453 0.394 -102.192 1.00 76.94 784 HIS A CA 1
ATOM 6395 C C . HIS A 1 784 ? 30.933 0.002 -102.265 1.00 76.94 784 HIS A C 1
ATOM 6397 O O . HIS A 1 784 ? 31.492 -0.065 -103.362 1.00 76.94 784 HIS A O 1
ATOM 6403 N N . ILE A 1 785 ? 31.498 -0.270 -101.098 1.00 76.00 785 ILE A N 1
ATOM 6404 C CA . ILE A 1 785 ? 32.910 -0.708 -101.104 1.00 76.00 785 ILE A CA 1
ATOM 6405 C C . ILE A 1 785 ? 33.023 -2.080 -101.782 1.00 76.00 785 ILE A C 1
ATOM 6407 O O . ILE A 1 785 ? 33.980 -2.322 -102.522 1.00 76.00 785 ILE A O 1
ATOM 6411 N N . GLU A 1 786 ? 32.107 -2.921 -101.602 1.00 78.69 786 GLU A N 1
ATOM 6412 C CA . GLU A 1 786 ? 32.107 -4.225 -102.294 1.00 78.69 786 GLU A CA 1
ATOM 6413 C C . GLU A 1 786 ? 31.955 -4.055 -103.812 1.00 78.69 786 GLU A C 1
ATOM 6415 O O . GLU A 1 786 ? 32.620 -4.757 -104.577 1.00 78.69 786 GLU A O 1
ATOM 6420 N N . VAL A 1 787 ? 31.097 -3.143 -104.179 1.00 79.31 787 VAL A N 1
ATOM 6421 C CA . VAL A 1 787 ? 30.915 -2.914 -105.631 1.00 79.31 787 VAL A CA 1
ATOM 6422 C C . VAL A 1 787 ? 32.209 -2.330 -106.214 1.00 79.31 787 VAL A C 1
ATOM 6424 O O . VAL A 1 787 ? 32.631 -2.739 -107.298 1.00 79.31 787 VAL A O 1
ATOM 6427 N N . ILE A 1 788 ? 32.843 -1.442 -105.505 1.00 77.25 788 ILE A N 1
ATOM 6428 C CA . ILE A 1 788 ? 34.106 -0.851 -106.000 1.00 77.25 788 ILE A CA 1
ATOM 6429 C C . ILE A 1 788 ? 35.192 -1.933 -106.016 1.00 77.25 788 ILE A C 1
ATOM 6431 O O . ILE A 1 788 ? 35.986 -1.991 -106.958 1.00 77.25 788 ILE A O 1
ATOM 6435 N N . ASN A 1 789 ? 35.191 -2.725 -105.006 1.00 77.38 789 ASN A N 1
ATOM 6436 C CA . ASN A 1 789 ? 36.160 -3.834 -105.015 1.00 77.38 789 ASN A CA 1
ATOM 6437 C C . ASN A 1 789 ? 35.924 -4.797 -106.184 1.00 77.38 789 ASN A C 1
ATOM 6439 O O . ASN A 1 789 ? 36.888 -5.267 -106.792 1.00 77.38 789 ASN A O 1
ATOM 6443 N N . ASN A 1 790 ? 34.689 -5.077 -106.453 1.00 78.12 790 ASN A N 1
ATOM 6444 C CA . ASN A 1 790 ? 34.395 -5.976 -107.596 1.00 78.12 790 ASN A CA 1
ATOM 6445 C C . ASN A 1 790 ? 34.767 -5.311 -108.926 1.00 78.12 790 ASN A C 1
ATOM 6447 O O . ASN A 1 790 ? 35.251 -5.991 -109.833 1.00 78.12 790 ASN A O 1
ATOM 6451 N N . GLU A 1 791 ? 34.532 -4.002 -109.027 1.00 77.19 791 GLU A N 1
ATOM 6452 C CA . GLU A 1 791 ? 34.933 -3.271 -110.248 1.00 77.19 791 GLU A CA 1
ATOM 6453 C C . GLU A 1 791 ? 36.462 -3.222 -110.372 1.00 77.19 791 GLU A C 1
ATOM 6455 O O . GLU A 1 791 ? 36.989 -3.308 -111.483 1.00 77.19 791 GLU A O 1
ATOM 6460 N N . LEU A 1 792 ? 37.108 -3.014 -109.246 1.00 75.75 792 LEU A N 1
ATOM 6461 C CA . LEU A 1 792 ? 38.577 -3.105 -109.257 1.00 75.75 792 LEU A CA 1
ATOM 6462 C C . LEU A 1 792 ? 39.047 -4.513 -109.646 1.00 75.75 792 LEU A C 1
ATOM 6464 O O . LEU A 1 792 ? 40.004 -4.648 -110.411 1.00 75.75 792 LEU A O 1
ATOM 6468 N N . GLU A 1 793 ? 38.432 -5.480 -109.112 1.00 79.62 793 GLU A N 1
ATOM 6469 C CA . GLU A 1 793 ? 38.772 -6.861 -109.506 1.00 79.62 793 GLU A CA 1
ATOM 6470 C C . GLU A 1 793 ? 38.505 -7.107 -110.998 1.00 79.62 793 GLU A C 1
ATOM 6472 O O . GLU A 1 793 ? 39.304 -7.770 -111.662 1.00 79.62 793 GLU A O 1
ATOM 6477 N N . ASP A 1 794 ? 37.398 -6.615 -111.489 1.00 77.31 794 ASP A N 1
ATOM 6478 C CA . ASP A 1 794 ? 37.115 -6.755 -112.938 1.00 77.31 794 ASP A CA 1
ATOM 6479 C C . ASP A 1 794 ? 38.150 -5.981 -113.762 1.00 77.31 794 ASP A C 1
ATOM 6481 O O . ASP A 1 794 ? 38.554 -6.447 -114.830 1.00 77.31 794 ASP A O 1
ATOM 6485 N N . SER A 1 795 ? 38.605 -4.827 -113.280 1.00 73.75 795 SER A N 1
ATOM 6486 C CA . SER A 1 795 ? 39.632 -4.038 -113.996 1.00 73.75 795 SER A CA 1
ATOM 6487 C C . SER A 1 795 ? 40.993 -4.748 -113.937 1.00 73.75 795 SER A C 1
ATOM 6489 O O . SER A 1 795 ? 41.731 -4.741 -114.925 1.00 73.75 795 SER A O 1
ATOM 6491 N N . LEU A 1 796 ? 41.232 -5.302 -112.747 1.00 76.50 796 LEU A N 1
ATOM 6492 C CA . LEU A 1 796 ? 42.490 -6.069 -112.647 1.00 76.50 796 LEU A CA 1
ATOM 6493 C C . LEU A 1 796 ? 42.455 -7.313 -113.540 1.00 76.50 796 LEU A C 1
ATOM 6495 O O . LEU A 1 796 ? 43.472 -7.658 -114.147 1.00 76.50 796 LEU A O 1
ATOM 6499 N N . GLU A 1 797 ? 41.324 -7.976 -113.610 1.00 77.88 797 GLU A N 1
ATOM 6500 C CA . GLU A 1 797 ? 41.165 -9.114 -114.543 1.00 77.88 797 GLU A CA 1
ATOM 6501 C C . GLU A 1 797 ? 41.287 -8.659 -116.006 1.00 77.88 797 GLU A C 1
ATOM 6503 O O . GLU A 1 797 ? 41.888 -9.366 -116.818 1.00 77.88 797 GLU A O 1
ATOM 6508 N N . ALA A 1 798 ? 40.687 -7.517 -116.338 1.00 74.44 798 ALA A N 1
ATOM 6509 C CA . ALA A 1 798 ? 40.856 -6.964 -117.702 1.00 74.44 798 ALA A CA 1
ATOM 6510 C C . ALA A 1 798 ? 42.334 -6.627 -117.961 1.00 74.44 798 ALA A C 1
ATOM 6512 O O . ALA A 1 798 ? 42.819 -6.817 -119.079 1.00 74.44 798 ALA A O 1
ATOM 6513 N N . ASN A 1 799 ? 43.006 -6.191 -116.956 1.00 74.12 799 ASN A N 1
ATOM 6514 C CA . ASN A 1 799 ? 44.441 -5.888 -117.132 1.00 74.12 799 ASN A CA 1
ATOM 6515 C C . ASN A 1 799 ? 45.261 -7.175 -117.291 1.00 74.12 799 ASN A C 1
ATOM 6517 O O . ASN A 1 799 ? 46.227 -7.193 -118.057 1.00 74.12 799 ASN A O 1
ATOM 6521 N N . VAL A 1 800 ? 44.930 -8.178 -116.547 1.00 77.81 800 VAL A N 1
ATOM 6522 C CA . VAL A 1 800 ? 45.571 -9.494 -116.748 1.00 77.81 800 VAL A CA 1
ATOM 6523 C C . VAL A 1 800 ? 45.276 -10.021 -118.158 1.00 77.81 800 VAL A C 1
ATOM 6525 O O . VAL A 1 800 ? 46.175 -10.553 -118.813 1.00 77.81 800 VAL A O 1
ATOM 6528 N N . LYS A 1 801 ? 44.028 -9.844 -118.604 1.00 76.81 801 LYS A N 1
ATOM 6529 C CA . LYS A 1 801 ? 43.684 -10.272 -119.981 1.00 76.81 801 LYS A CA 1
ATOM 6530 C C . LYS A 1 801 ? 44.446 -9.435 -121.015 1.00 76.81 801 LYS A C 1
ATOM 6532 O O . LYS A 1 801 ? 44.899 -9.975 -122.026 1.00 76.81 801 LYS A O 1
ATOM 6537 N N . ALA A 1 802 ? 44.605 -8.166 -120.743 1.00 71.00 802 ALA A N 1
ATOM 6538 C CA . ALA A 1 802 ? 45.412 -7.301 -121.628 1.00 71.00 802 ALA A CA 1
ATOM 6539 C C . ALA A 1 802 ? 46.891 -7.714 -121.570 1.00 71.00 802 ALA A C 1
ATOM 6541 O O . ALA A 1 802 ? 47.571 -7.705 -122.598 1.00 71.00 802 ALA A O 1
ATOM 6542 N N . GLY A 1 803 ? 47.344 -8.037 -120.320 1.00 72.19 803 GLY A N 1
ATOM 6543 C CA . GLY A 1 803 ? 48.718 -8.576 -120.202 1.00 72.19 803 GLY A CA 1
ATOM 6544 C C . GLY A 1 803 ? 48.896 -9.879 -120.990 1.00 72.19 803 GLY A C 1
ATOM 6545 O O . GLY A 1 803 ? 49.931 -10.066 -121.634 1.00 72.19 803 GLY A O 1
ATOM 6546 N N . ASN A 1 804 ? 47.960 -10.798 -120.919 1.00 75.69 804 ASN A N 1
ATOM 6547 C CA . ASN A 1 804 ? 48.035 -12.052 -121.700 1.00 75.69 804 ASN A CA 1
ATOM 6548 C C . ASN A 1 804 ? 47.969 -11.792 -123.210 1.00 75.69 804 ASN A C 1
ATOM 6550 O O . ASN A 1 804 ? 48.639 -12.483 -123.979 1.00 75.69 804 ASN A O 1
ATOM 6554 N N . ARG A 1 805 ? 47.224 -10.773 -123.640 1.00 74.81 805 ARG A N 1
ATOM 6555 C CA . ARG A 1 805 ? 47.176 -10.386 -125.066 1.00 74.81 805 ARG A CA 1
ATOM 6556 C C . ARG A 1 805 ? 48.517 -9.774 -125.503 1.00 74.81 805 ARG A C 1
ATOM 6558 O O . ARG A 1 805 ? 48.971 -10.028 -126.621 1.00 74.81 805 ARG A O 1
ATOM 6565 N N . ILE A 1 806 ? 49.102 -9.002 -124.600 1.00 72.75 806 ILE A N 1
ATOM 6566 C CA . ILE A 1 806 ? 50.434 -8.434 -124.900 1.00 72.75 806 ILE A CA 1
ATOM 6567 C C . ILE A 1 806 ? 51.467 -9.569 -124.947 1.00 72.75 806 ILE A C 1
ATOM 6569 O O . ILE A 1 806 ? 52.334 -9.572 -125.823 1.00 72.75 806 ILE A O 1
ATOM 6573 N N . ARG A 1 807 ? 51.328 -10.533 -124.098 1.00 75.94 807 ARG A N 1
ATOM 6574 C CA . ARG A 1 807 ? 52.214 -11.713 -124.143 1.00 75.94 807 ARG A CA 1
ATOM 6575 C C . ARG A 1 807 ? 51.991 -12.530 -125.422 1.00 75.94 807 ARG A C 1
ATOM 6577 O O . ARG A 1 807 ? 52.958 -13.011 -126.018 1.00 75.94 807 ARG A O 1
ATOM 6584 N N . ASP A 1 808 ? 50.754 -12.695 -125.842 1.00 74.25 808 ASP A N 1
ATOM 6585 C CA . ASP A 1 808 ? 50.453 -13.380 -127.121 1.00 74.25 808 ASP A CA 1
ATOM 6586 C C . ASP A 1 808 ? 50.990 -12.575 -128.312 1.00 74.25 808 ASP A C 1
ATOM 6588 O O . ASP A 1 808 ? 51.510 -13.164 -129.261 1.00 74.25 808 ASP A O 1
ATOM 6592 N N . LEU A 1 809 ? 50.875 -11.226 -128.209 1.00 74.12 809 LEU A N 1
ATOM 6593 C CA . LEU A 1 809 ? 51.432 -10.386 -129.292 1.00 74.12 809 LEU A CA 1
ATOM 6594 C C . LEU A 1 809 ? 52.965 -10.430 -129.254 1.00 74.12 809 LEU A C 1
ATOM 6596 O O . LEU A 1 809 ? 53.602 -10.420 -130.310 1.00 74.12 809 LEU A O 1
ATOM 6600 N N . GLU A 1 810 ? 53.544 -10.534 -128.072 1.00 72.00 810 GLU A N 1
ATOM 6601 C CA . GLU A 1 810 ? 55.006 -10.711 -127.958 1.00 72.00 810 GLU A CA 1
ATOM 6602 C C . GLU A 1 810 ? 55.446 -12.071 -128.515 1.00 72.00 810 GLU A C 1
ATOM 6604 O O . GLU A 1 810 ? 56.493 -12.157 -129.159 1.00 72.00 810 GLU A O 1
ATOM 6609 N N . ASN A 1 811 ? 54.652 -13.094 -128.255 1.00 74.00 811 ASN A N 1
ATOM 6610 C CA . ASN A 1 811 ? 54.950 -14.416 -128.851 1.00 74.00 811 ASN A CA 1
ATOM 6611 C C . ASN A 1 811 ? 54.784 -14.401 -130.375 1.00 74.00 811 ASN A C 1
ATOM 6613 O O . ASN A 1 811 ? 55.560 -15.050 -131.079 1.00 74.00 811 ASN A O 1
ATOM 6617 N N . GLN A 1 812 ? 53.799 -13.622 -130.860 1.00 73.75 812 GLN A N 1
ATOM 6618 C CA . GLN A 1 812 ? 53.636 -13.464 -132.325 1.00 73.75 812 GLN A CA 1
ATOM 6619 C C . GLN A 1 812 ? 54.791 -12.637 -132.905 1.00 73.75 812 GLN A C 1
ATOM 6621 O O . GLN A 1 812 ? 55.238 -12.910 -134.022 1.00 73.75 812 GLN A O 1
ATOM 6626 N N . LEU A 1 813 ? 55.326 -11.706 -132.164 1.00 70.25 813 LEU A N 1
ATOM 6627 C CA . LEU A 1 813 ? 56.491 -10.908 -132.599 1.00 70.25 813 LEU A CA 1
ATOM 6628 C C . LEU A 1 813 ? 57.764 -11.766 -132.557 1.00 70.25 813 LEU A C 1
ATOM 6630 O O . LEU A 1 813 ? 58.615 -11.642 -133.440 1.00 70.25 813 LEU A O 1
ATOM 6634 N N . HIS A 1 814 ? 57.878 -12.648 -131.572 1.00 69.56 814 HIS A N 1
ATOM 6635 C CA . HIS A 1 814 ? 59.026 -13.577 -131.551 1.00 69.56 814 HIS A CA 1
ATOM 6636 C C . HIS A 1 814 ? 58.929 -14.610 -132.678 1.00 69.56 814 HIS A C 1
ATOM 6638 O O . HIS A 1 814 ? 59.954 -14.988 -133.250 1.00 69.56 814 HIS A O 1
ATOM 6644 N N . GLU A 1 815 ? 57.730 -14.982 -133.037 1.00 67.88 815 GLU A N 1
ATOM 6645 C CA . GLU A 1 815 ? 57.510 -15.863 -134.207 1.00 67.88 815 GLU A CA 1
ATOM 6646 C C . GLU A 1 815 ? 57.807 -15.116 -135.516 1.00 67.88 815 GLU A C 1
ATOM 6648 O O . GLU A 1 815 ? 58.387 -15.699 -136.434 1.00 67.88 815 GLU A O 1
ATOM 6653 N N . HIS A 1 816 ? 57.460 -13.803 -135.576 1.00 68.06 816 HIS A N 1
ATOM 6654 C CA . HIS A 1 816 ? 57.783 -12.958 -136.747 1.00 68.06 816 HIS A CA 1
ATOM 6655 C C . HIS A 1 816 ? 59.278 -12.606 -136.755 1.00 68.06 816 HIS A C 1
ATOM 6657 O O . HIS A 1 816 ? 59.889 -12.553 -137.825 1.00 68.06 816 HIS A O 1
ATOM 6663 N N . ALA A 1 817 ? 59.924 -12.475 -135.609 1.00 63.50 817 ALA A N 1
ATOM 6664 C CA . ALA A 1 817 ? 61.377 -12.232 -135.506 1.00 63.50 817 ALA A CA 1
ATOM 6665 C C . ALA A 1 817 ? 62.153 -13.505 -135.881 1.00 63.50 817 ALA A C 1
ATOM 6667 O O . ALA A 1 817 ? 63.211 -13.416 -136.508 1.00 63.50 817 ALA A O 1
ATOM 6668 N N . GLU A 1 818 ? 61.589 -14.700 -135.584 1.00 64.31 818 GLU A N 1
ATOM 6669 C CA . GLU A 1 818 ? 62.130 -15.995 -136.051 1.00 64.31 818 GLU A CA 1
ATOM 6670 C C . GLU A 1 818 ? 61.917 -16.181 -137.560 1.00 64.31 818 GLU A C 1
ATOM 6672 O O . GLU A 1 818 ? 62.798 -16.709 -138.242 1.00 64.31 818 GLU A O 1
ATOM 6677 N N . LYS A 1 819 ? 60.802 -15.691 -138.097 1.00 64.62 819 LYS A N 1
ATOM 6678 C CA . LYS A 1 819 ? 60.553 -15.691 -139.560 1.00 64.62 819 LYS A CA 1
ATOM 6679 C C . LYS A 1 819 ? 61.428 -14.639 -140.255 1.00 64.62 819 LYS A C 1
ATOM 6681 O O . LYS A 1 819 ? 61.902 -14.877 -141.367 1.00 64.62 819 LYS A O 1
ATOM 6686 N N . ILE A 1 820 ? 61.812 -13.526 -139.588 1.00 59.84 820 ILE A N 1
ATOM 6687 C CA . ILE A 1 820 ? 62.711 -12.466 -140.097 1.00 59.84 820 ILE A CA 1
ATOM 6688 C C . ILE A 1 820 ? 64.165 -12.927 -139.928 1.00 59.84 820 ILE A C 1
ATOM 6690 O O . ILE A 1 820 ? 64.989 -12.690 -140.813 1.00 59.84 820 ILE A O 1
ATOM 6694 N N . ARG A 1 821 ? 64.532 -13.811 -139.022 1.00 60.53 821 ARG A N 1
ATOM 6695 C CA . ARG A 1 821 ? 65.858 -14.456 -138.916 1.00 60.53 821 ARG A CA 1
ATOM 6696 C C . ARG A 1 821 ? 65.994 -15.607 -139.920 1.00 60.53 821 ARG A C 1
ATOM 6698 O O . ARG A 1 821 ? 67.065 -15.789 -140.502 1.00 60.53 821 ARG A O 1
ATOM 6705 N N . ASP A 1 822 ? 64.883 -16.245 -140.344 1.00 58.91 822 ASP A N 1
ATOM 6706 C CA . ASP A 1 822 ? 64.877 -17.317 -141.370 1.00 58.91 822 ASP A CA 1
ATOM 6707 C C . ASP A 1 822 ? 64.788 -16.714 -142.775 1.00 58.91 822 ASP A C 1
ATOM 6709 O O . ASP A 1 822 ? 65.382 -17.254 -143.711 1.00 58.91 822 ASP A O 1
ATOM 6713 N N . LEU A 1 823 ? 64.372 -15.382 -142.886 1.00 58.59 823 LEU A N 1
ATOM 6714 C CA . LEU A 1 823 ? 64.318 -14.643 -144.168 1.00 58.59 823 LEU A CA 1
ATOM 6715 C C . LEU A 1 823 ? 65.588 -13.805 -144.339 1.00 58.59 823 LEU A C 1
ATOM 6717 O O . LEU A 1 823 ? 66.038 -13.602 -145.469 1.00 58.59 823 LEU A O 1
ATOM 6721 N N . ARG A 1 824 ? 66.508 -13.659 -143.314 1.00 57.00 824 ARG A N 1
ATOM 6722 C CA . ARG A 1 824 ? 67.822 -12.989 -143.421 1.00 57.00 824 ARG A CA 1
ATOM 6723 C C . ARG A 1 824 ? 68.932 -14.025 -143.597 1.00 57.00 824 ARG A C 1
ATOM 6725 O O . ARG A 1 824 ? 69.941 -13.736 -144.243 1.00 57.00 824 ARG A O 1
ATOM 6732 N N . ARG A 1 825 ? 68.678 -15.401 -143.554 1.00 54.59 825 ARG A N 1
ATOM 6733 C CA . ARG A 1 825 ? 69.672 -16.437 -143.922 1.00 54.59 825 ARG A CA 1
ATOM 6734 C C . ARG A 1 825 ? 69.384 -16.987 -145.318 1.00 54.59 825 ARG A C 1
ATOM 6736 O O . ARG A 1 825 ? 70.315 -17.377 -146.025 1.00 54.59 825 ARG A O 1
ATOM 6743 N N . THR A 1 826 ? 68.496 -16.343 -146.174 1.00 50.22 826 THR A N 1
ATOM 6744 C CA . THR A 1 826 ? 68.204 -16.801 -147.553 1.00 50.22 826 THR A CA 1
ATOM 6745 C C . THR A 1 826 ? 68.024 -15.576 -148.451 1.00 50.22 826 THR A C 1
ATOM 6747 O O . THR A 1 826 ? 67.997 -15.711 -149.676 1.00 50.22 826 THR A O 1
ATOM 6750 N N . ARG A 1 827 ? 68.859 -14.482 -148.396 1.00 47.09 827 ARG A N 1
ATOM 6751 C CA . ARG A 1 827 ? 68.770 -13.424 -149.432 1.00 47.09 827 ARG A CA 1
ATOM 6752 C C . ARG A 1 827 ? 70.099 -12.672 -149.500 1.00 47.09 827 ARG A C 1
ATOM 6754 O O . ARG A 1 827 ? 70.262 -11.607 -148.902 1.00 47.09 827 ARG A O 1
ATOM 6761 N N . VAL A 1 828 ? 71.374 -13.317 -149.785 1.00 47.62 828 VAL A N 1
ATOM 6762 C CA . VAL A 1 828 ? 72.493 -13.039 -150.715 1.00 47.62 828 VAL A CA 1
ATOM 6763 C C . VAL A 1 828 ? 72.261 -13.802 -152.025 1.00 47.62 828 VAL A C 1
ATOM 6765 O O . VAL A 1 828 ? 72.152 -15.031 -152.043 1.00 47.62 828 VAL A O 1
ATOM 6768 N N . ALA A 1 829 ? 71.255 -13.397 -152.845 1.00 37.78 829 ALA A N 1
ATOM 6769 C CA . ALA A 1 829 ? 71.425 -13.460 -154.318 1.00 37.78 829 ALA A CA 1
ATOM 6770 C C . ALA A 1 829 ? 70.095 -13.094 -154.990 1.00 37.78 829 ALA A C 1
ATOM 6772 O O . ALA A 1 829 ? 69.069 -13.747 -154.782 1.00 37.78 829 ALA A O 1
ATOM 6773 N N . ALA A 1 830 ? 69.714 -11.875 -155.143 1.00 32.69 830 ALA A N 1
ATOM 6774 C CA . ALA A 1 830 ? 68.997 -10.990 -156.080 1.00 32.69 830 ALA A CA 1
ATOM 6775 C C . ALA A 1 830 ? 68.075 -11.779 -157.012 1.00 32.69 830 ALA A C 1
ATOM 6777 O O . ALA A 1 830 ? 68.432 -12.848 -157.513 1.00 32.69 830 ALA A O 1
ATOM 6778 N N . PRO A 1 831 ? 67.097 -10.874 -157.857 1.00 47.94 831 PRO A N 1
ATOM 6779 C CA . PRO A 1 831 ? 66.535 -9.531 -158.071 1.00 47.94 831 PRO A CA 1
ATOM 6780 C C . PRO A 1 831 ? 65.111 -9.589 -158.638 1.00 47.94 831 PRO A C 1
ATOM 6782 O O . PRO A 1 831 ? 64.623 -10.661 -159.006 1.00 47.94 831 PRO A O 1
ATOM 6785 N N . SER A 1 832 ? 64.285 -8.339 -158.337 1.00 33.34 832 SER A N 1
ATOM 6786 C CA . SER A 1 832 ? 63.713 -7.178 -159.055 1.00 33.34 832 SER A CA 1
ATOM 6787 C C . SER A 1 832 ? 62.184 -7.190 -158.923 1.00 33.34 832 SER A C 1
ATOM 6789 O O . SER A 1 832 ? 61.539 -8.233 -159.049 1.00 33.34 832 SER A O 1
ATOM 6791 N N . ASN A 1 833 ? 61.488 -6.023 -158.384 1.00 36.22 833 ASN A N 1
ATOM 6792 C CA . ASN A 1 833 ? 60.570 -5.067 -159.042 1.00 36.22 833 ASN A CA 1
ATOM 6793 C C . ASN A 1 833 ? 59.335 -4.833 -158.160 1.00 36.22 833 ASN A C 1
ATOM 6795 O O . ASN A 1 833 ? 58.727 -5.776 -157.651 1.00 36.22 833 ASN A O 1
ATOM 6799 N N . ILE A 1 834 ? 59.054 -3.593 -157.608 1.00 37.44 834 ILE A N 1
ATOM 6800 C CA . ILE A 1 834 ? 58.337 -2.304 -157.643 1.00 37.44 834 ILE A CA 1
ATOM 6801 C C . ILE A 1 834 ? 56.831 -2.551 -157.486 1.00 37.44 834 ILE A C 1
ATOM 6803 O O . ILE A 1 834 ? 56.240 -3.374 -158.188 1.00 37.44 834 ILE A O 1
ATOM 6807 N N . VAL A 1 835 ? 56.138 -2.006 -156.278 1.00 39.34 835 VAL A N 1
ATOM 6808 C CA . VAL A 1 835 ? 55.393 -0.825 -155.794 1.00 39.34 835 VAL A CA 1
ATOM 6809 C C . VAL A 1 835 ? 53.909 -1.194 -155.672 1.00 39.34 835 VAL A C 1
ATOM 6811 O O . VAL A 1 835 ? 53.322 -1.796 -156.575 1.00 39.34 835 VAL A O 1
ATOM 6814 N N . ASP A 1 836 ? 53.290 -1.031 -154.346 1.00 37.62 836 ASP A N 1
ATOM 6815 C CA . ASP A 1 836 ? 52.655 -0.073 -153.414 1.00 37.62 836 ASP A CA 1
ATOM 6816 C C . ASP A 1 836 ? 51.130 -0.088 -153.589 1.00 37.62 836 ASP A C 1
ATOM 6818 O O . ASP A 1 836 ? 50.610 0.110 -154.689 1.00 37.62 836 ASP A O 1
ATOM 6822 N N . GLN A 1 837 ? 50.431 -0.504 -152.453 1.00 38.03 837 GLN A N 1
ATOM 6823 C CA . GLN A 1 837 ? 49.640 -0.133 -151.262 1.00 38.03 837 GLN A CA 1
ATOM 6824 C C . GLN A 1 837 ? 48.169 0.070 -151.636 1.00 38.03 837 GLN A C 1
ATOM 6826 O O . GLN A 1 837 ? 47.845 0.716 -152.635 1.00 38.03 837 GLN A O 1
ATOM 6831 N N . PRO A 1 838 ? 47.271 -0.058 -150.645 1.00 51.78 838 PRO A N 1
ATOM 6832 C CA . PRO A 1 838 ? 46.144 -0.756 -150.014 1.00 51.78 838 PRO A CA 1
ATOM 6833 C C . PRO A 1 838 ? 45.023 0.215 -149.606 1.00 51.78 838 PRO A C 1
ATOM 6835 O O . PRO A 1 838 ? 45.195 1.435 -149.667 1.00 51.78 838 PRO A O 1
ATOM 6838 N N . VAL A 1 839 ? 43.735 -0.255 -149.649 1.00 36.41 839 VAL A N 1
ATOM 6839 C CA . VAL A 1 839 ? 42.338 -0.125 -149.200 1.00 36.41 839 VAL A CA 1
ATOM 6840 C C . VAL A 1 839 ? 42.154 -0.924 -147.902 1.00 36.41 839 VAL A C 1
ATOM 6842 O O . VAL A 1 839 ? 42.665 -2.038 -147.758 1.00 36.41 839 VAL A O 1
ATOM 6845 N N . ASN A 1 840 ? 41.669 -0.165 -146.871 1.00 41.97 840 ASN A N 1
ATOM 6846 C CA . ASN A 1 840 ? 40.350 -0.540 -146.312 1.00 41.97 840 ASN A CA 1
ATOM 6847 C C . ASN A 1 840 ? 40.316 -0.250 -144.809 1.00 41.97 840 ASN A C 1
ATOM 6849 O O . ASN A 1 840 ? 41.204 -0.659 -144.059 1.00 41.97 840 ASN A O 1
ATOM 6853 N N . ARG A 1 841 ? 39.234 0.491 -144.385 1.00 39.44 841 ARG A N 1
ATOM 6854 C CA . ARG A 1 841 ? 37.825 0.464 -143.941 1.00 39.44 841 ARG A CA 1
ATOM 6855 C C . ARG A 1 841 ? 37.625 -0.565 -142.823 1.00 39.44 841 ARG A C 1
ATOM 6857 O O . ARG A 1 841 ? 38.097 -1.701 -142.907 1.00 39.44 841 ARG A O 1
ATOM 6864 N N . ALA A 1 842 ? 37.018 -0.050 -141.707 1.00 49.25 842 ALA A N 1
ATOM 6865 C CA . ALA A 1 842 ? 35.662 -0.032 -141.116 1.00 49.25 842 ALA A CA 1
ATOM 6866 C C . ALA A 1 842 ? 35.617 -0.973 -139.902 1.00 49.25 842 ALA A C 1
ATOM 6868 O O . ALA A 1 842 ? 36.147 -2.086 -139.934 1.00 49.25 842 ALA A O 1
ATOM 6869 N N . ALA A 1 843 ? 35.257 -0.346 -138.763 1.00 44.22 843 ALA A N 1
ATOM 6870 C CA . ALA A 1 843 ? 34.172 -0.310 -137.766 1.00 44.22 843 ALA A CA 1
ATOM 6871 C C . ALA A 1 843 ? 34.781 -0.072 -136.372 1.00 44.22 843 ALA A C 1
ATOM 6873 O O . ALA A 1 843 ? 35.806 -0.657 -136.013 1.00 44.22 843 ALA A O 1
#

Secondary structure (DSSP, 8-state):
---S--S-THHHHHHHHHHHHHHHHHHT---HHHHHHHHHHHHHHHHHHHHHHHHHHHHHHHHHHHHHHHHHHHHHHHHHHHHHHHHHHHHHHHHHHHHHHHHHHHHHHHHHHHHHHHHHHHHHHHHHHHHHHHHHHHHHHHHHHHHHHHHHHHHHHHHHHHHHHHHHHHHHHHHHHHHHHHHHHHHHHHHHHHHHHHHHHHHHHHHHHHHHHHHHHHHHHHHHHHHHHHHHHHHHHHHHHHHHHHHHHHHHHHHHHHHHHHHTTGGGGSSSSTTSSSHHHHHHHHTSSSTTTT--------S-TT---------------------------------------------------------------------------GGGTTHHHHHHHHHHHHHHHHHHHHHHHHHHHHHHHHHHHHHHHHHHHHHHHHHHHHHHHHHHHHHHHHHHHHHHHHHHHHHHHHHHHHHHHHHHHHHHHHHHHHHHHHHHHHHHHHHHHHHHHHHHHHHHHHHHHHHHHHHHHHHHHHHHHHHHHHHHHHHHHHHHHHHHHHHHHHHHHHHHHHHHHHHHHHHHHHHHSHHHHHSS-TTTTTTSTTTHHHHHHHHHHHHHHHHHHHHHHHHHHHHHHHHHHHHHHHHHHHHHHHHHHHHHHHHHHHHHHHHHHHHHHHHHHHHHHHHHHHHHHHHHHHHHHHHHHHHHHHHHHHHHHHHHHHHHHHHHHHHHHHHHHHHHHHHHHHHHHHHHHHHHHHHHHHHHHHHHHHHHHTTHHHHHHHHHHHHHHHHHHHHHHHHHHHHHHHHHHHHHHHHHHHHHHHHHHHHHHHHHHS-SS--------------

Radius of gyration: 109.54 Å; chains: 1; bounding box: 299×62×351 Å